Protein AF-0000000070923825 (afdb_homodimer)

Radius of gyration: 32.76 Å; Cα contacts (8 Å, |Δi|>4): 2832; chains: 2; bounding box: 70×94×77 Å

InterPro domains:
  IPR000587 Creatinase, N-terminal [PF01321] (17-153)
  IPR000994 Peptidase M24 [PF00557] (317-530)
  IPR029149 Creatinase/Aminopeptidase P/Spt16, N-terminal [G3DSA:3.40.350.10] (8-155)
  IPR029149 Creatinase/Aminopeptidase P/Spt16, N-terminal [G3DSA:3.40.350.10] (156-296)
  IPR029149 Creatinase/Aminopeptidase P/Spt16, N-terminal [SSF53092] (16-155)
  IPR032416 Peptidase M24, C-terminal domain [PF16188] (541-599)
  IPR033740 Aminopeptidase P [cd01085] (322-531)
  IPR036005 Creatinase/aminopeptidase-like [G3DSA:3.90.230.10] (308-599)
  IPR036005 Creatinase/aminopeptidase-like [SSF55920] (311-565)
  IPR050422 Xaa-Pro aminopeptidase P [PTHR43763] (12-599)

Organism: Rhodobacter capsulatus (strain ATCC BAA-309 / NBRC 16581 / SB1003) (NCBI:txid272942)

Foldseek 3Di:
DLDAFAQLFDQVCQQVLLVLLLVLCVVVVAFKEKFFCAALQRDLFDFQLNRLVCVRFRQDHSGWIWMRGPPAIETEDEPLCPPPSVVRGDCVHHPYDYPPVPPPLVVCVVPPDQQGEYEYALSGAFLVRVVVNCVSCPPGNYHYHYDPDSSVVVCPPRDDQFQWAKDAQDCLLQVDALQRLLQVLLCVCVVVVWFKEKRQHFQLVCSSLRMFTCRTPLFGGAGWIWMRGSRSAMEIADDCSNAPPVNVVSSDDSYHYHHNVCVLVVLLPDADDYEYARHRHRSSSVVSCVVSVHHYDHDHDSSAVVQQQGDPSLVVLALVQQLLLQLLVLQLVLVCLVPLLVFPDKQVNSQVSSVVSSVVSVFFPHKNDQKQKAKWQQQLNNPRHHHPVNIGTRYAQIKIKIWTWTFGSNFIFTWIAIEHNHDHHPPQLLQQQLQLQLLLQQQFDKFAFQDALLVRQCSNAVSQVVVVFAGRDFQKAWQGGSGHGHGDDGGNGNVTNDTDDARGKMKGWGWGHDHNTHIDIGIWIWGKDFDDQDDVRHGIIHIDTSHQHFHACSSHPPVVDDPVSLVSNLVSLVVSLVSNLVVYDPSSNVVSCVRNDRD/DLDAFAQLFDQPCQQVLLVQLLVLCVVVVAFKEKFFCAALQRDLFDFQLNRLVCVNFRQDHSGWIWMRGPPAIETEDEPLCPPPSVVRGDCVHYPYDYPPVPPPLVVCVVPPDQQGEYEYALSGAFLVRVVVNCVSCPPGNYHYHYDPDSSVVVCPPRDDQFQWAKDAQDCLLQVDALQRLLQVLLCVCVVVVWFKEKRQHFQLVCSSLRMFTCRTPLFGGAGWIWMRGSRSAIEIADDCSNAPPVNVVSSDDSYHYHHNVCVLVVLLPDAGDYEYARHRHRSSSVVSCVVSVHHYDHDHDSSAVVQQQGDPSLVVLALVQQLLLQLLVLVLVLVCLVCLLVFPDKQVNSQVSSVVSSVVSVFFPHKNDQKQKAKWQQQLNNPRHHHPVNIDIRYAQIKIKIWTWTFGSNFIFTWIAIEHNHDHHPPQLLQQQLQLQLLLQQQFDKFAFQDALLVRQCSNAVSQVVVVFAGRDFQKAWQGGSGHGHGDDGGRGNVTNDTDDARGKMKGWGWGHDHNTHIDIGIWIWGKDFDDQDDVRHGIIHIDTSHQHFHACSSHPPVVDDPVSLVSLLVSLVVSLVSNLVVYDPSSNVVSCVRNDRD

Solvent-accessible surface area (backbone atoms only — not comparable to full-atom values): 59085 Å² total; per-residue (Å²): 126,87,70,75,41,70,74,82,49,46,30,82,51,13,54,62,46,47,53,52,45,52,50,54,32,50,74,71,72,33,48,23,41,54,38,50,49,31,32,56,46,54,33,65,66,57,40,80,52,42,38,54,36,29,70,40,34,6,39,76,69,68,60,43,35,35,42,40,42,88,88,51,26,38,37,31,27,37,69,58,37,63,71,54,45,67,75,20,31,38,72,91,59,37,41,83,36,62,23,76,87,54,45,68,35,65,53,45,64,73,73,44,61,88,56,31,30,33,31,34,35,40,52,43,36,21,36,44,59,50,54,52,42,49,58,56,37,59,94,53,58,53,41,83,38,80,41,78,56,65,63,68,74,70,45,84,82,62,52,71,78,71,66,47,56,53,43,79,44,54,52,78,38,49,60,58,50,33,67,56,47,33,42,56,51,10,51,51,32,46,76,71,61,24,42,25,32,52,43,41,40,26,62,47,51,17,61,47,55,34,35,28,22,57,36,29,85,43,27,37,20,40,76,41,39,34,38,41,27,36,85,34,40,29,42,37,22,29,63,66,80,23,49,51,70,70,51,47,60,69,59,37,87,54,43,44,81,38,51,50,86,48,43,71,63,51,49,47,68,48,67,55,30,28,29,36,18,39,78,51,32,20,29,43,58,59,49,43,24,50,73,56,69,28,49,72,40,78,41,72,54,83,46,44,65,61,64,32,37,39,39,74,29,23,48,51,23,33,45,50,38,23,50,57,48,23,24,25,48,45,48,38,49,45,50,43,69,65,46,33,54,70,46,78,38,34,35,61,53,51,54,52,51,47,54,50,36,43,47,71,69,72,52,58,74,44,40,28,47,79,56,21,44,16,45,20,38,44,19,24,41,77,75,38,67,56,22,73,87,65,52,44,61,34,46,58,44,25,41,38,22,38,38,39,33,34,24,30,89,38,5,41,42,57,38,25,47,42,37,69,23,65,53,73,44,88,69,47,32,61,53,41,33,25,31,48,49,6,34,49,42,55,55,63,39,34,43,59,65,68,45,24,21,16,48,50,36,42,52,34,40,46,58,29,21,67,49,30,38,64,61,66,65,61,37,23,39,10,41,28,67,40,30,35,52,72,28,56,75,45,32,24,20,83,83,33,79,43,52,58,49,62,35,27,32,31,41,38,39,26,42,41,57,43,77,77,47,32,22,41,39,44,29,36,30,30,34,33,33,77,41,77,83,33,72,74,54,57,72,31,28,25,48,42,79,46,56,43,65,76,63,57,60,92,38,50,50,67,88,76,49,42,70,70,55,49,51,45,53,34,51,48,21,46,48,22,46,68,68,28,37,83,65,43,55,71,70,32,31,57,46,43,55,65,54,29,50,69,127,125,89,70,76,40,71,76,82,50,46,30,82,53,14,54,62,46,46,52,52,45,52,51,54,31,50,74,70,72,33,50,22,39,55,38,47,47,31,32,56,44,55,33,65,67,55,40,80,51,42,38,54,35,30,69,41,36,5,39,77,70,69,58,44,36,34,41,40,41,88,87,51,26,37,38,32,27,37,68,58,37,63,71,54,46,68,75,19,30,38,71,89,60,37,41,84,36,60,22,77,86,53,47,69,34,63,53,45,65,72,72,46,59,88,57,32,30,33,30,34,34,40,51,43,35,21,38,45,58,51,52,52,42,48,59,56,38,58,93,54,59,54,39,83,38,80,42,78,56,65,64,69,75,68,46,86,80,61,53,73,77,70,64,46,56,53,42,80,44,56,53,78,38,49,59,57,50,34,68,58,47,33,41,55,52,10,51,52,33,44,75,71,60,23,40,25,33,51,43,39,39,26,63,46,52,16,60,46,56,34,34,27,22,57,36,30,83,43,27,37,20,41,75,39,39,34,38,41,26,36,86,34,40,29,42,36,21,30,65,66,79,23,48,50,70,70,52,46,59,71,59,36,88,52,41,44,82,37,50,50,84,48,44,70,63,51,49,48,69,49,66,54,29,29,31,37,18,40,78,49,31,21,28,43,60,58,49,43,23,50,74,56,68,28,50,70,40,78,40,72,54,81,45,44,64,60,64,33,36,39,40,75,30,22,48,51,21,34,46,50,39,23,49,56,49,22,21,27,47,44,48,37,49,43,50,44,69,66,47,34,54,71,44,77,36,32,35,59,53,51,54,53,49,46,52,49,35,43,47,69,70,73,51,58,74,44,41,28,46,80,54,24,43,15,44,21,37,45,19,24,41,77,75,38,67,54,21,73,89,65,52,44,61,32,45,58,44,24,40,37,22,39,38,40,33,35,24,30,86,37,4,38,43,59,38,26,47,43,37,69,23,65,53,74,43,88,69,46,32,60,52,42,34,26,30,46,50,5,35,48,41,54,54,62,38,34,43,60,66,68,45,23,20,17,47,50,36,42,53,32,39,46,57,29,20,68,49,29,37,66,61,66,63,61,36,20,38,11,42,28,67,38,30,32,51,73,27,57,77,44,33,24,21,84,83,32,79,44,50,60,49,62,36,26,33,31,41,36,38,25,43,40,56,44,78,78,46,31,23,40,41,44,30,36,29,31,32,32,34,76,42,78,81,33,73,74,54,56,72,33,28,26,49,43,79,45,57,41,63,76,64,57,61,92,40,49,49,67,89,76,49,43,69,70,54,50,50,47,53,33,50,49,22,46,48,23,47,68,67,28,38,83,65,43,55,72,69,33,31,57,44,43,53,64,54,29,51,68,127

pLDDT: mean 96.44, std 3.01, range [80.5, 98.94]

Secondary structure (DSSP, 8-state):
--S--S----GGGHHHHHHHHHHHHHHTT-SEEEEES--TT--SS--GGG-HHHHHH----SS-EEEE-SS-EEEEE-GGGHHHHHHHS-TTT-EEEETTTS-HHHHHHHHSPTT-EEEE-TTSSBHHHHHHHHHHTTTSS-EEEE---HHHHH-TTPPPPP-PPPEE--HHHHSS-HHHHHHHHHHHHHHTT-SEEEE--HHHHHHHHTEE--SBTTB-----EEEEETTS-EEEES-GGG--HHHHHHH-TTEEEE-GGGHHHHHHT--S-EEE-TTTSBHHHHHHHHHTT--EEE---TTHHHHHS--HHHHHHHHHHHHHHHHHHHHHHHHHHHHGGGT--BHHHHHHHHHHHHHTTS---EESS--EEEEGGGGGSTT----TTT--B--TTEEEEEEE-EEETTEE--EEEEEEESSPPTTHHHHHHHHHHHHHHHHH-EEETT-BGGGTHHHHHHHHHTTT---SS-SEEB--TTS-SS--S-EESTT--SBP-TT-EEEE--EEEETTTEEEE-BEEEEEEEPPP-TTT--EEEEEE-------GGG--GGGS-HHHHHHHHHHHHHHHHHHGGGS-HHHHHHHHHHT---/--S--S----GGGHHHHHHHHHHHHHHTT-SEEEEES--TT--SS--GGG-HHHHHH----SS-EEEE-SS-EEEEE-GGGHHHHHHHS-TTT-EEEETTTS-HHHHHHHHSPTT-EEEE-TTSSBHHHHHHHHHHTTTSS-EEEE---HHHHH-TTPPPPP-PPPEE--HHHHSS-HHHHHHHHHHHHHHTT-SEEEE--HHHHHHHHTEE--SBTTB-----EEEEETTS-EEEES-GGG--HHHHHHH-TTEEEE-GGGHHHHHHT--S-EEE-TTTSBHHHHHHHHHTT--EEE---TTHHHHHS--HHHHHHHHHHHHHHHHHHHHHHHHHHHHGGGT--BHHHHHHHHHHHHHTTS---EESS--EEEEGGGGGSTT----TTT--B--TTEEEEEEE-EEETTEE--EEEEEEESSPPTTHHHHHHHHHHHHHHHHH-EEETT-BGGGTHHHHHHHHHTTT---SS-SEEB--TTS-SS--S-EESTT--SBP-TT-EEEE--EEEETTTEEEE-BEEEEEEEPPP-TTT--EEEEEE-------GGG--GGGS-HHHHHHHHHHHHHHHHHHGGGS-HHHHHHHHHHT---

Nearest PDB structures (foldseek):
  4s2t-assembly1_Q  TM=9.570E-01  e=2.056E-65  Caenorhabditis elegans
  5jqk-assembly1_A  TM=9.114E-01  e=6.221E-56  Plasmodium falciparum 3D7
  5jr6-assembly1_A  TM=9.096E-01  e=1.759E-55  Plasmodium falciparum 3D7
  5jqk-assembly1_B  TM=9.115E-01  e=2.108E-54  Plasmodium falciparum 3D7
  5jr6-assembly1_B  TM=8.682E-01  e=9.018E-45  Plasmodium falciparum 3D7

Structure (mmCIF, N/CA/C/O backbone):
data_AF-0000000070923825-model_v1
#
loop_
_entity.id
_entity.type
_entity.pdbx_description
1 polymer 'Aminopeptidase P'
#
loop_
_atom_site.group_PDB
_atom_site.id
_atom_site.type_symbol
_atom_site.label_atom_id
_atom_site.label_alt_id
_atom_site.label_comp_id
_atom_site.label_asym_id
_atom_site.label_entity_id
_atom_site.label_seq_id
_atom_site.pdbx_PDB_ins_code
_atom_site.Cartn_x
_atom_site.Cartn_y
_atom_site.Cartn_z
_atom_site.occupancy
_atom_site.B_iso_or_equiv
_atom_site.auth_seq_id
_atom_site.auth_comp_id
_atom_site.auth_asym_id
_atom_site.auth_atom_id
_atom_site.pdbx_PDB_model_num
ATOM 1 N N . MET A 1 1 ? 8.188 -36.219 -21.891 1 88.62 1 MET A N 1
ATOM 2 C CA . MET A 1 1 ? 8.031 -34.781 -21.656 1 88.62 1 MET A CA 1
ATOM 3 C C . MET A 1 1 ? 6.66 -34.469 -21.062 1 88.62 1 MET A C 1
ATOM 5 O O . MET A 1 1 ? 5.66 -35.094 -21.438 1 88.62 1 MET A O 1
ATOM 9 N N . PHE A 1 2 ? 6.699 -33.688 -20.078 1 91 2 PHE A N 1
ATOM 10 C CA . PHE A 1 2 ? 5.43 -33.25 -19.516 1 91 2 PHE A CA 1
ATOM 11 C C . PHE A 1 2 ? 4.812 -32.156 -20.375 1 91 2 PHE A C 1
ATOM 13 O O . PHE A 1 2 ? 3.605 -32.156 -20.641 1 91 2 PHE A O 1
ATOM 20 N N . GLN A 1 3 ? 5.641 -31.234 -20.875 1 91.81 3 GLN A N 1
ATOM 21 C CA . GLN A 1 3 ? 5.172 -30.156 -21.734 1 91.81 3 GLN A CA 1
ATOM 22 C C . GLN A 1 3 ? 5.164 -30.578 -23.203 1 91.81 3 GLN A C 1
ATOM 24 O O . GLN A 1 3 ? 6.074 -31.281 -23.656 1 91.81 3 GLN A O 1
ATOM 29 N N . ASP A 1 4 ? 4.102 -30.188 -23.906 1 90.88 4 ASP A N 1
ATOM 30 C CA . ASP A 1 4 ? 4.082 -30.375 -25.359 1 90.88 4 ASP A CA 1
ATOM 31 C C . ASP A 1 4 ? 4.203 -29.031 -26.078 1 90.88 4 ASP A C 1
ATOM 33 O O . ASP A 1 4 ? 4.227 -27.984 -25.438 1 90.88 4 ASP A O 1
ATOM 37 N N . PHE A 1 5 ? 4.395 -29.094 -27.359 1 94.69 5 PHE A N 1
ATOM 38 C CA . PHE A 1 5 ? 4.742 -27.875 -28.078 1 94.69 5 PHE A CA 1
ATOM 39 C C . PHE A 1 5 ? 3.729 -27.578 -29.172 1 94.69 5 PHE A C 1
ATOM 41 O O . PHE A 1 5 ? 3.998 -26.797 -30.078 1 94.69 5 PHE A O 1
ATOM 48 N N . THR A 1 6 ? 2.619 -28.25 -29.031 1 90.25 6 THR A N 1
ATOM 49 C CA . THR A 1 6 ? 1.549 -27.984 -29.984 1 90.25 6 THR A CA 1
ATOM 50 C C . THR A 1 6 ? 0.86 -26.656 -29.672 1 90.25 6 THR A C 1
ATOM 52 O O . THR A 1 6 ? 0.718 -26.297 -28.5 1 90.25 6 THR A O 1
ATOM 55 N N . SER A 1 7 ? 0.504 -25.969 -30.641 1 84.25 7 SER A N 1
ATOM 56 C CA . SER A 1 7 ? -0.235 -24.734 -30.438 1 84.25 7 SER A CA 1
ATOM 57 C C . SER A 1 7 ? -1.602 -25 -29.812 1 84.25 7 SER A C 1
ATOM 59 O O . SER A 1 7 ? -2.322 -25.891 -30.25 1 84.25 7 SER A O 1
ATOM 61 N N . ARG A 1 8 ? -1.908 -24.266 -28.812 1 81 8 ARG A N 1
ATOM 62 C CA . ARG A 1 8 ? -3.186 -24.438 -28.125 1 81 8 ARG A CA 1
ATOM 63 C C . ARG A 1 8 ? -4.211 -23.422 -28.625 1 81 8 ARG A C 1
ATOM 65 O O . ARG A 1 8 ? -5.367 -23.438 -28.203 1 81 8 ARG A O 1
ATOM 72 N N . SER A 1 9 ? -3.707 -22.562 -29.453 1 82.5 9 SER A N 1
ATOM 73 C CA . SER A 1 9 ? -4.594 -21.531 -29.984 1 82.5 9 SER A CA 1
ATOM 74 C C . SER A 1 9 ? -5.066 -21.875 -31.391 1 82.5 9 SER A C 1
ATOM 76 O O . SER A 1 9 ? -4.309 -22.438 -32.188 1 82.5 9 SER A O 1
ATOM 78 N N . THR A 1 10 ? -6.348 -21.609 -31.641 1 83.12 10 THR A N 1
ATOM 79 C CA . THR A 1 10 ? -6.949 -21.812 -32.969 1 83.12 10 THR A CA 1
ATOM 80 C C . THR A 1 10 ? -7.777 -20.594 -33.344 1 83.12 10 THR A C 1
ATOM 82 O O . THR A 1 10 ? -9.008 -20.656 -33.406 1 83.12 10 THR A O 1
ATOM 85 N N . PRO A 1 11 ? -7.051 -19.562 -33.75 1 85.94 11 PRO A N 1
ATOM 86 C CA . PRO A 1 11 ? -7.781 -18.328 -34.062 1 85.94 11 PRO A CA 1
ATOM 87 C C . PRO A 1 11 ? -8.812 -18.531 -35.188 1 85.94 11 PRO A C 1
ATOM 89 O O . PRO A 1 11 ? -9.859 -17.875 -35.188 1 85.94 11 PRO A O 1
ATOM 92 N N . ALA A 1 12 ? -8.586 -19.438 -36.031 1 88.12 12 ALA A N 1
ATOM 93 C CA . ALA A 1 12 ? -9.406 -19.625 -37.25 1 88.12 12 ALA A CA 1
ATOM 94 C C . ALA A 1 12 ? -10.805 -20.125 -36.875 1 88.12 12 ALA A C 1
ATOM 96 O O . ALA A 1 12 ? -11.766 -19.875 -37.594 1 88.12 12 ALA A O 1
ATOM 97 N N . HIS A 1 13 ? -10.898 -20.719 -35.781 1 91.12 13 HIS A N 1
ATOM 98 C CA . HIS A 1 13 ? -12.195 -21.266 -35.375 1 91.12 13 HIS A CA 1
ATOM 99 C C . HIS A 1 13 ? -13.055 -20.219 -34.688 1 91.12 13 HIS A C 1
ATOM 101 O O . HIS A 1 13 ? -14.273 -20.406 -34.562 1 91.12 13 HIS A O 1
ATOM 107 N N . GLY A 1 14 ? -12.453 -19.125 -34.312 1 93.5 14 GLY A N 1
ATOM 108 C CA . GLY A 1 14 ? -13.102 -18.109 -33.5 1 93.5 14 GLY A CA 1
ATOM 109 C C . GLY A 1 14 ? -14.359 -17.547 -34.125 1 93.5 14 GLY A C 1
ATOM 110 O O . GLY A 1 14 ? -15.438 -17.594 -33.531 1 93.5 14 GLY A O 1
ATOM 111 N N . PRO A 1 15 ? -14.266 -17.109 -35.375 1 96.25 15 PRO A N 1
ATOM 112 C CA . PRO A 1 15 ? -15.414 -16.469 -36 1 96.25 15 PRO A CA 1
ATOM 113 C C . PRO A 1 15 ? -16.625 -17.391 -36.094 1 96.25 15 PRO A C 1
ATOM 115 O O . PRO A 1 15 ? -17.734 -17 -35.75 1 96.25 15 PRO A O 1
ATOM 118 N N . ALA A 1 16 ? -16.391 -18.609 -36.5 1 96.38 16 ALA A N 1
ATOM 119 C CA . ALA A 1 16 ? -17.5 -19.562 -36.625 1 96.38 16 ALA A CA 1
ATOM 120 C C . ALA A 1 16 ? -18.125 -19.844 -35.25 1 96.38 16 ALA A C 1
ATOM 122 O O . ALA A 1 16 ? -19.344 -19.938 -35.125 1 96.38 16 ALA A O 1
ATOM 123 N N . ARG A 1 17 ? -17.328 -20.047 -34.281 1 97.06 17 ARG A N 1
ATOM 124 C CA . ARG A 1 17 ? -17.797 -20.328 -32.938 1 97.06 17 ARG A CA 1
ATOM 125 C C . ARG A 1 17 ? -18.516 -19.125 -32.344 1 97.06 17 ARG A C 1
ATOM 127 O O . ARG A 1 17 ? -19.5 -19.281 -31.609 1 97.06 17 ARG A O 1
ATOM 134 N N . LEU A 1 18 ? -18.016 -17.938 -32.656 1 98.12 18 LEU A N 1
ATOM 135 C CA . LEU A 1 18 ? -18.672 -16.703 -32.219 1 98.12 18 LEU A CA 1
ATOM 136 C C . LEU A 1 18 ? -20.062 -16.578 -32.812 1 98.12 18 LEU A C 1
ATOM 138 O O . LEU A 1 18 ? -21 -16.188 -32.125 1 98.12 18 LEU A O 1
ATOM 142 N N . ALA A 1 19 ? -20.188 -16.906 -34.094 1 97.69 19 ALA A N 1
ATOM 143 C CA . ALA A 1 19 ? -21.484 -16.859 -34.75 1 97.69 19 ALA A CA 1
ATOM 144 C C . ALA A 1 19 ? -22.469 -17.812 -34.094 1 97.69 19 ALA A C 1
ATOM 146 O O . ALA A 1 19 ? -23.641 -17.469 -33.906 1 97.69 19 ALA A O 1
ATOM 147 N N . LEU A 1 20 ? -22.016 -19 -33.812 1 97.75 20 LEU A N 1
ATOM 148 C CA . LEU A 1 20 ? -22.859 -20 -33.125 1 97.75 20 LEU A CA 1
ATOM 149 C C . LEU A 1 20 ? -23.312 -19.484 -31.766 1 97.75 20 LEU A C 1
ATOM 151 O O . LEU A 1 20 ? -24.469 -19.672 -31.391 1 97.75 20 LEU A O 1
ATOM 155 N N . LEU A 1 21 ? -22.375 -18.906 -31.031 1 98.44 21 LEU A N 1
ATOM 156 C CA . LEU A 1 21 ? -22.719 -18.391 -29.719 1 98.44 21 LEU A CA 1
ATOM 157 C C . LEU A 1 21 ? -23.734 -17.25 -29.812 1 98.44 21 LEU A C 1
ATOM 159 O O . LEU A 1 21 ? -24.656 -17.188 -29 1 98.44 21 LEU A O 1
ATOM 163 N N . ARG A 1 22 ? -23.547 -16.344 -30.766 1 98.31 22 ARG A N 1
ATOM 164 C CA . ARG A 1 22 ? -24.5 -15.25 -30.953 1 98.31 22 ARG A CA 1
ATOM 165 C C . ARG A 1 22 ? -25.891 -15.773 -31.266 1 98.31 22 ARG A C 1
ATOM 167 O O . ARG A 1 22 ? -26.891 -15.219 -30.797 1 98.31 22 ARG A O 1
ATOM 174 N N . GLN A 1 23 ? -25.938 -16.828 -32.031 1 98 23 GLN A N 1
ATOM 175 C CA . GLN A 1 23 ? -27.234 -17.453 -32.281 1 98 23 GLN A CA 1
ATOM 176 C C . GLN A 1 23 ? -27.844 -18 -31.016 1 98 23 GLN A C 1
ATOM 178 O O . GLN A 1 23 ? -29.047 -17.844 -30.781 1 98 23 GLN A O 1
ATOM 183 N N . ALA A 1 24 ? -27.047 -18.688 -30.266 1 98 24 ALA A N 1
ATOM 184 C CA . ALA A 1 24 ? -27.516 -19.234 -29 1 98 24 ALA A CA 1
ATOM 185 C C . ALA A 1 24 ? -28 -18.125 -28.062 1 98 24 ALA A C 1
ATOM 187 O O . ALA A 1 24 ? -29.016 -18.281 -27.375 1 98 24 ALA A O 1
ATOM 188 N N . ILE A 1 25 ? -27.25 -17 -28 1 98.12 25 ILE A N 1
ATOM 189 C CA . ILE A 1 25 ? -27.609 -15.859 -27.172 1 98.12 25 ILE A CA 1
ATOM 190 C C . ILE A 1 25 ? -28.984 -15.336 -27.594 1 98.12 25 ILE A C 1
ATOM 192 O O . ILE A 1 25 ? -29.859 -15.133 -26.734 1 98.12 25 ILE A O 1
ATOM 196 N N . ALA A 1 26 ? -29.156 -15.188 -28.844 1 96.88 26 ALA A N 1
ATOM 197 C CA . ALA A 1 26 ? -30.422 -14.68 -29.375 1 96.88 26 ALA A CA 1
ATOM 198 C C . ALA A 1 26 ? -31.562 -15.633 -29.078 1 96.88 26 ALA A C 1
ATOM 200 O O . ALA A 1 26 ? -32.688 -15.188 -28.75 1 96.88 26 ALA A O 1
ATOM 201 N N . SER A 1 27 ? -31.359 -16.828 -29.188 1 97 27 SER A N 1
ATOM 202 C CA . SER A 1 27 ? -32.406 -17.844 -28.969 1 97 27 SER A CA 1
ATOM 203 C C . SER A 1 27 ? -32.875 -17.828 -27.516 1 97 27 SER A C 1
ATOM 205 O O . SER A 1 27 ? -34.031 -18.203 -27.234 1 97 27 SER A O 1
ATOM 207 N N . GLU A 1 28 ? -32.062 -17.422 -26.594 1 96.69 28 GLU A N 1
ATOM 208 C CA . GLU A 1 28 ? -32.438 -17.359 -25.172 1 96.69 28 GLU A CA 1
ATOM 209 C C . GLU A 1 28 ? -33 -15.992 -24.797 1 96.69 28 GLU A C 1
ATOM 211 O O . GLU A 1 28 ? -33.25 -15.719 -23.625 1 96.69 28 GLU A O 1
ATOM 216 N N . GLY A 1 29 ? -33.125 -15.117 -25.797 1 96.31 29 GLY A N 1
ATOM 217 C CA . GLY A 1 29 ? -33.656 -13.781 -25.547 1 96.31 29 GLY A CA 1
ATOM 218 C C . GLY A 1 29 ? -32.688 -12.875 -24.828 1 96.31 29 GLY A C 1
ATOM 219 O O . GLY A 1 29 ? -33.094 -11.969 -24.094 1 96.31 29 GLY A O 1
ATOM 220 N N . LEU A 1 30 ? -31.391 -13.156 -24.969 1 97.75 30 LEU A N 1
ATOM 221 C CA . LEU A 1 30 ? -30.344 -12.352 -24.344 1 97.75 30 LEU A CA 1
ATOM 222 C C . LEU A 1 30 ? -29.703 -11.414 -25.359 1 97.75 30 LEU A C 1
ATOM 224 O O . LEU A 1 30 ? -29.844 -11.617 -26.578 1 97.75 30 LEU A O 1
ATOM 228 N N . THR A 1 31 ? -29.078 -10.367 -24.828 1 97.38 31 THR A N 1
ATOM 229 C CA . THR A 1 31 ? -28.375 -9.406 -25.656 1 97.38 31 THR A CA 1
ATOM 230 C C . THR A 1 31 ? -26.875 -9.711 -25.672 1 97.38 31 THR A C 1
ATOM 232 O O . THR A 1 31 ? -26.156 -9.281 -26.578 1 97.38 31 THR A O 1
ATOM 235 N N . GLY A 1 32 ? -26.406 -10.391 -24.719 1 97.94 32 GLY A N 1
ATOM 236 C CA . GLY A 1 32 ? -25 -10.742 -24.609 1 97.94 32 GLY A CA 1
ATOM 237 C C . GLY A 1 32 ? -24.734 -11.852 -23.625 1 97.94 32 GLY A C 1
ATOM 238 O O . GLY A 1 32 ? -25.656 -12.359 -22.984 1 97.94 32 GLY A O 1
ATOM 239 N N . PHE A 1 33 ? -23.469 -12.289 -23.5 1 98.25 33 PHE A N 1
ATOM 240 C CA . PHE A 1 33 ? -23.062 -13.398 -22.625 1 98.25 33 PHE A CA 1
ATOM 241 C C . PHE A 1 33 ? -21.641 -13.203 -22.125 1 98.25 33 PHE A C 1
ATOM 243 O O . PHE A 1 33 ? -20.766 -12.773 -22.875 1 98.25 33 PHE A O 1
ATOM 250 N N . LEU A 1 34 ? -21.469 -13.469 -20.797 1 98.31 34 LEU A N 1
ATOM 251 C CA . LEU A 1 34 ? -20.156 -13.383 -20.172 1 98.31 34 LEU A CA 1
ATOM 252 C C . LEU A 1 34 ? -19.453 -14.742 -20.172 1 98.31 34 LEU A C 1
ATOM 254 O O . LEU A 1 34 ? -20.047 -15.742 -19.766 1 98.31 34 LEU A O 1
ATOM 258 N N . ILE A 1 35 ? -18.188 -14.789 -20.625 1 97.94 35 ILE A N 1
ATOM 259 C CA . ILE A 1 35 ? -17.391 -16.016 -20.625 1 97.94 35 ILE A CA 1
ATOM 260 C C . ILE A 1 35 ? -16.125 -15.805 -19.797 1 97.94 35 ILE A C 1
ATOM 262 O O . ILE A 1 35 ? -15.164 -15.195 -20.266 1 97.94 35 ILE A O 1
ATOM 266 N N . PRO A 1 36 ? -16.109 -16.297 -18.594 1 96.31 36 PRO A N 1
ATOM 267 C CA . PRO A 1 36 ? -14.891 -16.172 -17.797 1 96.31 36 PRO A CA 1
ATOM 268 C C . PRO A 1 36 ? -13.812 -17.156 -18.219 1 96.31 36 PRO A C 1
ATOM 270 O O . PRO A 1 36 ? -14.102 -18.141 -18.906 1 96.31 36 PRO A O 1
ATOM 273 N N . ARG A 1 37 ? -12.609 -16.859 -17.875 1 93.94 37 ARG A N 1
ATOM 274 C CA . ARG A 1 37 ? -11.516 -17.812 -18.016 1 93.94 37 ARG A CA 1
ATOM 275 C C . ARG A 1 37 ? -11.617 -18.922 -16.984 1 93.94 37 ARG A C 1
ATOM 277 O O . ARG A 1 37 ? -11.266 -20.078 -17.25 1 93.94 37 ARG A O 1
ATOM 284 N N . ALA A 1 38 ? -12.195 -18.703 -15.898 1 90.88 38 ALA A N 1
ATOM 285 C CA . ALA A 1 38 ? -12.188 -19.562 -14.727 1 90.88 38 ALA A CA 1
ATOM 286 C C . ALA A 1 38 ? -13.25 -20.656 -14.844 1 90.88 38 ALA A C 1
ATOM 288 O O . ALA A 1 38 ? -14.227 -20.5 -15.578 1 90.88 38 ALA A O 1
ATOM 289 N N . ASP A 1 39 ? -13.039 -21.766 -14.164 1 95.38 39 ASP A N 1
ATOM 290 C CA . ASP A 1 39 ? -14.016 -22.828 -13.961 1 95.38 39 ASP A CA 1
ATOM 291 C C . ASP A 1 39 ? -14.758 -22.641 -12.633 1 95.38 39 ASP A C 1
ATOM 293 O O . ASP A 1 39 ? -14.742 -21.562 -12.047 1 95.38 39 ASP A O 1
ATOM 297 N N . ALA A 1 40 ? -15.484 -23.672 -12.234 1 96.25 40 ALA A N 1
ATOM 298 C CA . ALA A 1 40 ? -16.312 -23.594 -11.031 1 96.25 40 ALA A CA 1
ATOM 299 C C . ALA A 1 40 ? -15.438 -23.469 -9.781 1 96.25 40 ALA A C 1
ATOM 301 O O . ALA A 1 40 ? -15.93 -23.125 -8.711 1 96.25 40 ALA A O 1
ATOM 302 N N . HIS A 1 41 ? -14.133 -23.766 -9.961 1 96.25 41 HIS A N 1
ATOM 303 C CA . HIS A 1 41 ? -13.188 -23.719 -8.859 1 96.25 41 HIS A CA 1
ATOM 304 C C . HIS A 1 41 ? -12.336 -22.453 -8.914 1 96.25 41 HIS A C 1
ATOM 306 O O . HIS A 1 41 ? -11.391 -22.297 -8.133 1 96.25 41 HIS A O 1
ATOM 312 N N . GLN A 1 42 ? -12.602 -21.578 -9.875 1 92.81 42 GLN A N 1
ATOM 313 C CA . GLN A 1 42 ? -11.891 -20.312 -10.07 1 92.81 42 GLN A CA 1
ATOM 314 C C . GLN A 1 42 ? -10.406 -20.547 -10.336 1 92.81 42 GLN A C 1
ATOM 316 O O . GLN A 1 42 ? -9.555 -19.781 -9.875 1 92.81 42 GLN A O 1
ATOM 321 N N . GLY A 1 43 ? -10.125 -21.594 -11 1 90 43 GLY A N 1
ATOM 322 C CA . GLY A 1 43 ? -8.742 -21.969 -11.234 1 90 43 GLY A CA 1
ATOM 323 C C . GLY A 1 43 ? -8.039 -21.078 -12.242 1 90 43 GLY A C 1
ATOM 324 O O . GLY A 1 43 ? -8.633 -20.688 -13.25 1 90 43 GLY A O 1
ATOM 325 N N . GLU A 1 44 ? -6.812 -20.766 -11.938 1 86.88 44 GLU A N 1
ATOM 326 C CA . GLU A 1 44 ? -5.945 -20.141 -12.938 1 86.88 44 GLU A CA 1
ATOM 327 C C . GLU A 1 44 ? -5.723 -21.062 -14.125 1 86.88 44 GLU A C 1
ATOM 329 O O . GLU A 1 44 ? -5.73 -20.625 -15.273 1 86.88 44 GLU A O 1
ATOM 334 N N . TYR A 1 45 ? -5.5 -22.328 -13.773 1 89.25 45 TYR A N 1
ATOM 335 C CA . TYR A 1 45 ? -5.527 -23.422 -14.75 1 89.25 45 TYR A CA 1
ATOM 336 C C . TYR A 1 45 ? -6.855 -24.172 -14.688 1 89.25 45 TYR A C 1
ATOM 338 O O . TYR A 1 45 ? -7.398 -24.391 -13.602 1 89.25 45 TYR A O 1
ATOM 346 N N . VAL A 1 46 ? -7.316 -24.469 -15.938 1 93.31 46 VAL A N 1
ATOM 347 C CA . VAL A 1 46 ? -8.57 -25.219 -15.984 1 93.31 46 VAL A CA 1
ATOM 348 C C . VAL A 1 46 ? -8.375 -26.5 -16.797 1 93.31 46 VAL A C 1
ATOM 350 O O . VAL A 1 46 ? -7.469 -26.578 -17.641 1 93.31 46 VAL A O 1
ATOM 353 N N . ALA A 1 47 ? -9.188 -27.453 -16.5 1 93.88 47 ALA A N 1
ATOM 354 C CA . ALA A 1 47 ? -9.195 -28.672 -17.297 1 93.88 47 ALA A CA 1
ATOM 355 C C . ALA A 1 47 ? -9.609 -28.359 -18.734 1 93.88 47 ALA A C 1
ATOM 357 O O . ALA A 1 47 ? -10.297 -27.375 -19 1 93.88 47 ALA A O 1
ATOM 358 N N . ASP A 1 48 ? -9.219 -29.234 -19.625 1 93 48 ASP A N 1
ATOM 359 C CA . ASP A 1 48 ? -9.531 -29.047 -21.031 1 93 48 ASP A CA 1
ATOM 360 C C . ASP A 1 48 ? -11.031 -28.891 -21.25 1 93 48 ASP A C 1
ATOM 362 O O . ASP A 1 48 ? -11.469 -28.094 -22.094 1 93 48 ASP A O 1
ATOM 366 N N . CYS A 1 49 ? -11.789 -29.578 -20.484 1 95.38 49 CYS A N 1
ATOM 367 C CA . CYS A 1 49 ? -13.242 -29.547 -20.656 1 95.38 49 CYS A CA 1
ATOM 368 C C . CYS A 1 49 ? -13.82 -28.234 -20.156 1 95.38 49 CYS A C 1
ATOM 370 O O . CYS A 1 49 ? -14.977 -27.906 -20.422 1 95.38 49 CYS A O 1
ATOM 372 N N . ASP A 1 50 ? -13 -27.422 -19.469 1 95.88 50 ASP A N 1
ATOM 373 C CA . ASP A 1 50 ? -13.477 -26.172 -18.875 1 95.88 50 ASP A CA 1
ATOM 374 C C . ASP A 1 50 ? -12.859 -24.969 -19.578 1 95.88 50 ASP A C 1
ATOM 376 O O . ASP A 1 50 ? -13.117 -23.828 -19.188 1 95.88 50 ASP A O 1
ATOM 380 N N . ALA A 1 51 ? -12.031 -25.188 -20.578 1 94.56 51 ALA A N 1
ATOM 381 C CA . ALA A 1 51 ? -11.328 -24.109 -21.281 1 94.56 51 ALA A CA 1
ATOM 382 C C . ALA A 1 51 ? -12.25 -23.406 -22.281 1 94.56 51 ALA A C 1
ATOM 384 O O . ALA A 1 51 ? -11.914 -23.281 -23.453 1 94.56 51 ALA A O 1
ATOM 385 N N . ARG A 1 52 ? -13.359 -22.844 -21.781 1 96.38 52 ARG A N 1
ATOM 386 C CA . ARG A 1 52 ? -14.414 -22.234 -22.609 1 96.38 52 ARG A CA 1
ATOM 387 C C . ARG A 1 52 ? -13.906 -21 -23.328 1 96.38 52 ARG A C 1
ATOM 389 O O . ARG A 1 52 ? -14.203 -20.797 -24.516 1 96.38 52 ARG A O 1
ATOM 396 N N . LEU A 1 53 ? -13.156 -20.188 -22.609 1 96.44 53 LEU A N 1
ATOM 397 C CA . LEU A 1 53 ? -12.617 -18.984 -23.25 1 96.44 53 LEU A CA 1
ATOM 398 C C . LEU A 1 53 ? -11.672 -19.344 -24.391 1 96.44 53 LEU A C 1
ATOM 400 O O . LEU A 1 53 ? -11.75 -18.75 -25.469 1 96.44 53 LEU A O 1
ATOM 404 N N . GLY A 1 54 ? -10.773 -20.297 -24.109 1 94.88 54 GLY A N 1
ATOM 405 C CA . GLY A 1 54 ? -9.859 -20.766 -25.141 1 94.88 54 GLY A CA 1
ATOM 406 C C . GLY A 1 54 ? -10.57 -21.391 -26.328 1 94.88 54 GLY A C 1
ATOM 407 O O . GLY A 1 54 ? -10.18 -21.156 -27.469 1 94.88 54 GLY A O 1
ATOM 408 N N . TRP A 1 55 ? -11.594 -22.172 -26.047 1 95.62 55 TRP A N 1
ATOM 409 C CA . TRP A 1 55 ? -12.352 -22.812 -27.125 1 95.62 55 TRP A CA 1
ATOM 410 C C . TRP A 1 55 ? -13.023 -21.766 -28.016 1 95.62 55 TRP A C 1
ATOM 412 O O . TRP A 1 55 ? -12.977 -21.875 -29.234 1 95.62 55 TRP A O 1
ATOM 422 N N . LEU A 1 56 ? -13.562 -20.75 -27.406 1 97.06 56 LEU A N 1
ATOM 423 C CA . LEU A 1 56 ? -14.32 -19.75 -28.141 1 97.06 56 LEU A CA 1
ATOM 424 C C . LEU A 1 56 ? -13.398 -18.844 -28.938 1 97.06 56 LEU A C 1
ATOM 426 O O . LEU A 1 56 ? -13.641 -18.578 -30.109 1 97.06 56 LEU A O 1
ATOM 430 N N . THR A 1 57 ? -12.312 -18.359 -28.297 1 96.88 57 THR A N 1
ATOM 431 C CA . THR A 1 57 ? -11.594 -17.203 -28.844 1 96.88 57 THR A CA 1
ATOM 432 C C . THR A 1 57 ? -10.227 -17.625 -29.375 1 96.88 57 THR A C 1
ATOM 434 O O . THR A 1 57 ? -9.602 -16.891 -30.141 1 96.88 57 THR A O 1
ATOM 437 N N . GLY A 1 58 ? -9.734 -18.703 -28.844 1 94.44 58 GLY A N 1
ATOM 438 C CA . GLY A 1 58 ? -8.359 -19.094 -29.109 1 94.44 58 GLY A CA 1
ATOM 439 C C . GLY A 1 58 ? -7.379 -18.562 -28.094 1 94.44 58 GLY A C 1
ATOM 440 O O . GLY A 1 58 ? -6.219 -18.969 -28.047 1 94.44 58 GLY A O 1
ATOM 441 N N . PHE A 1 59 ? -7.852 -17.672 -27.266 1 94.19 59 PHE A N 1
ATOM 442 C CA . PHE A 1 59 ? -6.973 -17.078 -26.266 1 94.19 59 PHE A CA 1
ATOM 443 C C . PHE A 1 59 ? -6.621 -18.078 -25.172 1 94.19 59 PHE A C 1
ATOM 445 O O . PHE A 1 59 ? -7.512 -18.641 -24.531 1 94.19 59 PHE A O 1
ATOM 452 N N . THR A 1 60 ? -5.355 -18.219 -24.828 1 90 60 THR A N 1
ATOM 453 C CA . THR A 1 60 ? -4.934 -19.281 -23.938 1 90 60 THR A CA 1
ATOM 454 C C . THR A 1 60 ? -4.277 -18.703 -22.688 1 90 60 THR A C 1
ATOM 456 O O . THR A 1 60 ? -3.703 -19.453 -21.875 1 90 60 THR A O 1
ATOM 459 N N . GLY A 1 61 ? -4.328 -17.391 -22.484 1 88.5 61 GLY A N 1
ATOM 460 C CA . GLY A 1 61 ? -3.781 -16.797 -21.281 1 88.5 61 GLY A CA 1
ATOM 461 C C . GLY A 1 61 ? -4.484 -17.266 -20.016 1 88.5 61 GLY A C 1
ATOM 462 O O . GLY A 1 61 ? -5.617 -17.75 -20.078 1 88.5 61 GLY A O 1
ATOM 463 N N . SER A 1 62 ? -3.82 -17.078 -18.891 1 88.5 62 SER A N 1
ATOM 464 C CA . SER A 1 62 ? -4.332 -17.594 -17.625 1 88.5 62 SER A CA 1
ATOM 465 C C . SER A 1 62 ? -5.219 -16.562 -16.922 1 88.5 62 SER A C 1
ATOM 467 O O . SER A 1 62 ? -5.684 -16.797 -15.805 1 88.5 62 SER A O 1
ATOM 469 N N . ALA A 1 63 ? -5.406 -15.438 -17.484 1 89.62 63 ALA A N 1
ATOM 470 C CA . ALA A 1 63 ? -6.281 -14.414 -16.922 1 89.62 63 ALA A CA 1
ATOM 471 C C . ALA A 1 63 ? -7.023 -13.656 -18.031 1 89.62 63 ALA A C 1
ATOM 473 O O . ALA A 1 63 ? -6.434 -13.281 -19.047 1 89.62 63 ALA A O 1
ATOM 474 N N . GLY A 1 64 ? -8.258 -13.461 -17.797 1 93.5 64 GLY A N 1
ATOM 475 C CA . GLY A 1 64 ? -9.078 -12.758 -18.766 1 93.5 64 GLY A CA 1
ATOM 476 C C . GLY A 1 64 ? -10.5 -13.273 -18.828 1 93.5 64 GLY A C 1
ATOM 477 O O . GLY A 1 64 ? -10.867 -14.203 -18.109 1 93.5 64 GLY A O 1
ATOM 478 N N . PHE A 1 65 ? -11.258 -12.625 -19.609 1 97.5 65 PHE A N 1
ATOM 479 C CA . PHE A 1 65 ? -12.633 -13.023 -19.891 1 97.5 65 PHE A CA 1
ATOM 480 C C . PHE A 1 65 ? -13.125 -12.414 -21.188 1 97.5 65 PHE A C 1
ATOM 482 O O . PHE A 1 65 ? -12.43 -11.602 -21.812 1 97.5 65 PHE A O 1
ATOM 489 N N . CYS A 1 66 ? -14.227 -12.875 -21.672 1 98.38 66 CYS A N 1
ATOM 490 C CA . CYS A 1 66 ? -14.828 -12.375 -22.906 1 98.38 66 CYS A CA 1
ATOM 491 C C . CYS A 1 66 ? -16.281 -11.969 -22.688 1 98.38 66 CYS A C 1
ATOM 493 O O . CYS A 1 66 ? -17 -12.617 -21.922 1 98.38 66 CYS A O 1
ATOM 495 N N . ILE A 1 67 ? -16.656 -10.867 -23.234 1 98.44 67 ILE A N 1
ATOM 496 C CA . ILE A 1 67 ? -18.047 -10.445 -23.297 1 98.44 67 ILE A CA 1
ATOM 497 C C . ILE A 1 67 ? -18.5 -10.422 -24.766 1 98.44 67 ILE A C 1
ATOM 499 O O . ILE A 1 67 ? -17.938 -9.68 -25.578 1 98.44 67 ILE A O 1
ATOM 503 N N . VAL A 1 68 ? -19.469 -11.18 -25.062 1 98.44 68 VAL A N 1
ATOM 504 C CA . VAL A 1 68 ? -19.984 -11.25 -26.422 1 98.44 68 VAL A CA 1
ATOM 505 C C . VAL A 1 68 ? -21.297 -10.477 -26.531 1 98.44 68 VAL A C 1
ATOM 507 O O . VAL A 1 68 ? -22.25 -10.766 -25.797 1 98.44 68 VAL A O 1
ATOM 510 N N . LEU A 1 69 ? -21.312 -9.516 -27.344 1 97.56 69 LEU A N 1
ATOM 511 C CA . LEU A 1 69 ? -22.484 -8.734 -27.703 1 97.56 69 LEU A CA 1
ATOM 512 C C . LEU A 1 69 ? -22.844 -8.922 -29.172 1 97.56 69 LEU A C 1
ATOM 514 O O . LEU A 1 69 ? -22.141 -9.609 -29.906 1 97.56 69 LEU A O 1
ATOM 518 N N . PRO A 1 70 ? -23.969 -8.32 -29.609 1 95.44 70 PRO A N 1
ATOM 519 C CA . PRO A 1 70 ? -24.391 -8.539 -31 1 95.44 70 PRO A CA 1
ATOM 520 C C . PRO A 1 70 ? -23.375 -8.016 -32 1 95.44 70 PRO A C 1
ATOM 522 O O . PRO A 1 70 ? -23.109 -8.688 -33 1 95.44 70 PRO A O 1
ATOM 525 N N . GLU A 1 71 ? -22.75 -6.941 -31.734 1 94.31 71 GLU A N 1
ATOM 526 C CA . GLU A 1 71 ? -21.922 -6.289 -32.75 1 94.31 71 GLU A CA 1
ATOM 527 C C . GLU A 1 71 ? -20.453 -6.324 -32.344 1 94.31 71 GLU A C 1
ATOM 529 O O . GLU A 1 71 ? -19.578 -6.078 -33.188 1 94.31 71 GLU A O 1
ATOM 534 N N . VAL A 1 72 ? -20.172 -6.602 -31.141 1 97 72 VAL A N 1
ATOM 535 C CA . VAL A 1 72 ? -18.781 -6.57 -30.688 1 97 72 VAL A CA 1
ATOM 536 C C . VAL A 1 72 ? -18.562 -7.676 -29.656 1 97 72 VAL A C 1
ATOM 538 O O . VAL A 1 72 ? -19.453 -8.016 -28.891 1 97 72 VAL A O 1
ATOM 541 N N . ALA A 1 73 ? -17.469 -8.32 -29.688 1 98.25 73 ALA A N 1
ATOM 542 C CA . ALA A 1 73 ? -16.984 -9.273 -28.688 1 98.25 73 ALA A CA 1
ATOM 543 C C . ALA A 1 73 ? -15.648 -8.828 -28.109 1 98.25 73 ALA A C 1
ATOM 545 O O . ALA A 1 73 ? -14.625 -8.844 -28.797 1 98.25 73 ALA A O 1
ATOM 546 N N . GLY A 1 74 ? -15.695 -8.469 -26.828 1 98.25 74 GLY A N 1
ATOM 547 C CA . GLY A 1 74 ? -14.477 -8.008 -26.188 1 98.25 74 GLY A CA 1
ATOM 548 C C . GLY A 1 74 ? -13.742 -9.102 -25.438 1 98.25 74 GLY A C 1
ATOM 549 O O . GLY A 1 74 ? -14.352 -9.859 -24.672 1 98.25 74 GLY A O 1
ATOM 550 N N . VAL A 1 75 ? -12.445 -9.273 -25.719 1 98.12 75 VAL A N 1
ATOM 551 C CA . VAL A 1 75 ? -11.562 -10.133 -24.938 1 98.12 75 VAL A CA 1
ATOM 552 C C . VAL A 1 75 ? -10.719 -9.281 -23.984 1 98.12 75 VAL A C 1
ATOM 554 O O . VAL A 1 75 ? -9.797 -8.586 -24.422 1 98.12 75 VAL A O 1
ATOM 557 N N . PHE A 1 76 ? -11.055 -9.414 -22.719 1 97.88 76 PHE A N 1
ATOM 558 C CA . PHE A 1 76 ? -10.422 -8.602 -21.703 1 97.88 76 PHE A CA 1
ATOM 559 C C . PHE A 1 76 ? -9.164 -9.273 -21.172 1 97.88 76 PHE A C 1
ATOM 561 O O . PHE A 1 76 ? -9.211 -10.414 -20.688 1 97.88 76 PHE A O 1
ATOM 568 N N . ILE A 1 77 ? -7.977 -8.609 -21.234 1 94.88 77 ILE A N 1
ATOM 569 C CA . ILE A 1 77 ? -6.711 -9.195 -20.797 1 94.88 77 ILE A CA 1
ATOM 570 C C . ILE A 1 77 ? -5.926 -8.18 -19.984 1 94.88 77 ILE A C 1
ATOM 572 O O . ILE A 1 77 ? -6.051 -6.973 -20.188 1 94.88 77 ILE A O 1
ATOM 576 N N . ASP A 1 78 ? -5.113 -8.633 -19.047 1 90 78 ASP A N 1
ATOM 577 C CA . ASP A 1 78 ? -4.254 -7.73 -18.297 1 90 78 ASP A CA 1
ATOM 578 C C . ASP A 1 78 ? -2.908 -7.539 -18.984 1 90 78 ASP A C 1
ATOM 580 O O . ASP A 1 78 ? -2.717 -7.996 -20.125 1 90 78 ASP A O 1
ATOM 584 N N . GLY A 1 79 ? -2.021 -6.738 -18.469 1 86 79 GLY A N 1
ATOM 585 C CA . GLY A 1 79 ? -0.772 -6.301 -19.062 1 86 79 GLY A CA 1
ATOM 586 C C . GLY A 1 79 ? 0.115 -7.449 -19.5 1 86 79 GLY A C 1
ATOM 587 O O . GLY A 1 79 ? 0.88 -7.32 -20.469 1 86 79 GLY A O 1
ATOM 588 N N . ARG A 1 80 ? 0.006 -8.664 -19.031 1 86.44 80 ARG A N 1
ATOM 589 C CA . ARG A 1 80 ? 0.829 -9.844 -19.312 1 86.44 80 ARG A CA 1
ATOM 590 C C . ARG A 1 80 ? 0.555 -10.375 -20.703 1 86.44 80 ARG A C 1
ATOM 592 O O . ARG A 1 80 ? 1.404 -11.047 -21.297 1 86.44 80 ARG A O 1
ATOM 599 N N . TYR A 1 81 ? -0.685 -10.07 -21.125 1 89.5 81 TYR A N 1
ATOM 600 C CA . TYR A 1 81 ? -1.126 -10.805 -22.297 1 89.5 81 TYR A CA 1
ATOM 601 C C . TYR A 1 81 ? -1.445 -9.859 -23.453 1 89.5 81 TYR A C 1
ATOM 603 O O . TYR A 1 81 ? -2.072 -10.258 -24.438 1 89.5 81 TYR A O 1
ATOM 611 N N . ARG A 1 82 ? -1.046 -8.664 -23.344 1 88.31 82 ARG A N 1
ATOM 612 C CA . ARG A 1 82 ? -1.381 -7.664 -24.359 1 88.31 82 ARG A CA 1
ATOM 613 C C . ARG A 1 82 ? -0.802 -8.047 -25.719 1 88.31 82 ARG A C 1
ATOM 615 O O . ARG A 1 82 ? -1.435 -7.82 -26.75 1 88.31 82 ARG A O 1
ATOM 622 N N . VAL A 1 83 ? 0.377 -8.625 -25.656 1 85.12 83 VAL A N 1
ATOM 623 C CA . VAL A 1 83 ? 1.015 -9.031 -26.891 1 85.12 83 VAL A CA 1
ATOM 624 C C . VAL A 1 83 ? 0.458 -10.375 -27.344 1 85.12 83 VAL A C 1
ATOM 626 O O . VAL A 1 83 ? 0.162 -10.57 -28.531 1 85.12 83 VAL A O 1
ATOM 629 N N . GLN A 1 84 ? 0.154 -11.219 -26.469 1 87.62 84 GLN A N 1
ATOM 630 C CA . GLN A 1 84 ? -0.268 -12.586 -26.734 1 87.62 84 GLN A CA 1
ATOM 631 C C . GLN A 1 84 ? -1.661 -12.625 -27.359 1 87.62 84 GLN A C 1
ATOM 633 O O . GLN A 1 84 ? -1.9 -13.359 -28.312 1 87.62 84 GLN A O 1
ATOM 638 N N . VAL A 1 85 ? -2.545 -11.844 -26.922 1 92.62 85 VAL A N 1
ATOM 639 C CA . VAL A 1 85 ? -3.941 -11.891 -27.344 1 92.62 85 VAL A CA 1
ATOM 640 C C . VAL A 1 85 ? -4.047 -11.547 -28.812 1 92.62 85 VAL A C 1
ATOM 642 O O . VAL A 1 85 ? -4.883 -12.102 -29.531 1 92.62 85 VAL A O 1
ATOM 645 N N . LYS A 1 86 ? -3.199 -10.695 -29.312 1 90.19 86 LYS A N 1
ATOM 646 C CA . LYS A 1 86 ? -3.234 -10.242 -30.688 1 90.19 86 LYS A CA 1
ATOM 647 C C . LYS A 1 86 ? -2.895 -11.383 -31.656 1 90.19 86 LYS A C 1
ATOM 649 O O . LYS A 1 86 ? -3.363 -11.398 -32.781 1 90.19 86 LYS A O 1
ATOM 654 N N . SER A 1 87 ? -2.092 -12.273 -31.156 1 86.56 87 SER A N 1
ATOM 655 C CA . SER A 1 87 ? -1.667 -13.383 -32 1 86.56 87 SER A CA 1
ATOM 656 C C . SER A 1 87 ? -2.594 -14.586 -31.844 1 86.56 87 SER A C 1
ATOM 658 O O . SER A 1 87 ? -2.607 -15.477 -32.688 1 86.56 87 SER A O 1
ATOM 660 N N . GLU A 1 88 ? -3.387 -14.586 -30.828 1 92.44 88 GLU A N 1
ATOM 661 C CA . GLU A 1 88 ? -4.113 -15.812 -30.5 1 92.44 88 GLU A CA 1
ATOM 662 C C . GLU A 1 88 ? -5.578 -15.703 -30.906 1 92.44 88 GLU A C 1
ATOM 664 O O . GLU A 1 88 ? -6.266 -16.719 -31.047 1 92.44 88 GLU A O 1
ATOM 669 N N . VAL A 1 89 ? -6.074 -14.469 -31.109 1 95.31 89 VAL A N 1
ATOM 670 C CA . VAL A 1 89 ? -7.488 -14.32 -31.438 1 95.31 89 VAL A CA 1
ATOM 671 C C . VAL A 1 89 ? -7.637 -13.695 -32.844 1 95.31 89 VAL A C 1
ATOM 673 O O . VAL A 1 89 ? -6.707 -13.055 -33.312 1 95.31 89 VAL A O 1
ATOM 676 N N . ASP A 1 90 ? -8.758 -13.969 -33.531 1 96.5 90 ASP A N 1
ATOM 677 C CA . ASP A 1 90 ? -9.086 -13.281 -34.781 1 96.5 90 ASP A CA 1
ATOM 678 C C . ASP A 1 90 ? -9.547 -11.852 -34.5 1 96.5 90 ASP A C 1
ATOM 680 O O . ASP A 1 90 ? -10.664 -11.625 -34.031 1 96.5 90 ASP A O 1
ATOM 684 N N . LEU A 1 91 ? -8.766 -10.898 -34.906 1 95.94 91 LEU A N 1
ATOM 685 C CA . LEU A 1 91 ? -9 -9.5 -34.562 1 95.94 91 LEU A CA 1
ATOM 686 C C . LEU A 1 91 ? -10.172 -8.945 -35.375 1 95.94 91 LEU A C 1
ATOM 688 O O . LEU A 1 91 ? -10.688 -7.871 -35.062 1 95.94 91 LEU A O 1
ATOM 692 N N . GLY A 1 92 ? -10.555 -9.617 -36.344 1 95.81 92 GLY A N 1
ATOM 693 C CA . GLY A 1 92 ? -11.766 -9.242 -37.062 1 95.81 92 GLY A CA 1
ATOM 694 C C . GLY A 1 92 ? -13.039 -9.602 -36.344 1 95.81 92 GLY A C 1
ATOM 695 O O . GLY A 1 92 ? -14.078 -8.961 -36.531 1 95.81 92 GLY A O 1
ATOM 696 N N . ALA A 1 93 ? -12.898 -10.594 -35.469 1 97 93 ALA A N 1
ATOM 697 C CA . ALA A 1 93 ? -14.078 -11.109 -34.781 1 97 93 ALA A CA 1
ATOM 698 C C . ALA A 1 93 ? -14.078 -10.664 -33.312 1 97 93 ALA A C 1
ATOM 700 O O . ALA A 1 93 ? -15.141 -10.484 -32.719 1 97 93 ALA A O 1
ATOM 701 N N . PHE A 1 94 ? -12.898 -10.602 -32.75 1 97.94 94 PHE A N 1
ATOM 702 C CA . PHE A 1 94 ? -12.758 -10.281 -31.328 1 97.94 94 PHE A CA 1
ATOM 703 C C . PHE A 1 94 ? -11.953 -9 -31.141 1 97.94 94 PHE A C 1
ATOM 705 O O . PHE A 1 94 ? -11 -8.742 -31.875 1 97.94 94 PHE A O 1
ATOM 712 N N . THR A 1 95 ? -12.297 -8.211 -30.172 1 97.69 95 THR A N 1
ATOM 713 C CA . THR A 1 95 ? -11.617 -6.969 -29.844 1 97.69 95 THR A CA 1
ATOM 714 C C . THR A 1 95 ? -10.875 -7.09 -28.516 1 97.69 95 THR A C 1
ATOM 716 O O . THR A 1 95 ? -11.508 -7.207 -27.453 1 97.69 95 THR A O 1
ATOM 719 N N . PRO A 1 96 ? -9.539 -7.086 -28.531 1 97.38 96 PRO A N 1
ATOM 720 C CA . PRO A 1 96 ? -8.82 -7.047 -27.266 1 97.38 96 PRO A CA 1
ATOM 721 C C . PRO A 1 96 ? -9.125 -5.797 -26.453 1 97.38 96 PRO A C 1
ATOM 723 O O . PRO A 1 96 ? -9.141 -4.688 -2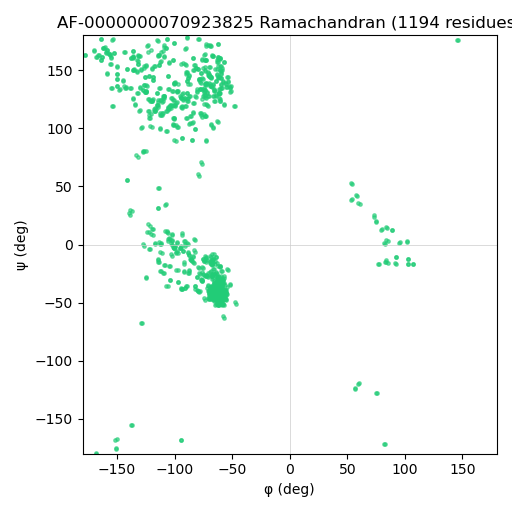6.984 1 97.38 96 PRO A O 1
ATOM 726 N N . VAL A 1 97 ? -9.469 -5.969 -25.156 1 97.5 97 VAL A N 1
ATOM 727 C CA . VAL A 1 97 ? -9.797 -4.871 -24.25 1 97.5 97 VAL A CA 1
ATOM 728 C C . VAL A 1 97 ? -8.828 -4.859 -23.078 1 97.5 97 VAL A C 1
ATOM 730 O O . VAL A 1 97 ? -8.672 -5.867 -22.375 1 97.5 97 VAL A O 1
ATOM 733 N N . PRO A 1 98 ? -8.117 -3.752 -22.812 1 94.19 98 PRO A N 1
ATOM 734 C CA . PRO A 1 98 ? -7.141 -3.697 -21.719 1 94.19 98 PRO A CA 1
ATOM 735 C C . PRO A 1 98 ? -7.801 -3.752 -20.344 1 94.19 98 PRO A C 1
ATOM 737 O O . PRO A 1 98 ? -8.398 -2.768 -19.906 1 94.19 98 PRO A O 1
ATOM 740 N N . TRP A 1 99 ? -7.719 -4.867 -19.734 1 92.75 99 TRP A N 1
ATOM 741 C CA . TRP A 1 99 ? -8.18 -5.113 -18.359 1 92.75 99 TRP A CA 1
ATOM 742 C C . TRP A 1 99 ? -7.004 -5.141 -17.391 1 92.75 99 TRP A C 1
ATOM 744 O O . TRP A 1 99 ? -5.941 -5.68 -17.703 1 92.75 99 TRP A O 1
ATOM 754 N N . PRO A 1 100 ? -7.078 -4.43 -16.266 1 89.94 100 PRO A N 1
ATOM 755 C CA . PRO A 1 100 ? -8.266 -3.91 -15.578 1 89.94 100 PRO A CA 1
ATOM 756 C C . PRO A 1 100 ? -8.477 -2.418 -15.812 1 89.94 100 PRO A C 1
ATOM 758 O O . PRO A 1 100 ? -9.328 -1.803 -15.172 1 89.94 100 PRO A O 1
ATOM 761 N N . GLU A 1 101 ? -7.715 -1.791 -16.719 1 89 101 GLU A N 1
ATOM 762 C CA . GLU A 1 101 ? -7.941 -0.383 -17.031 1 89 101 GLU A CA 1
ATOM 763 C C . GLU A 1 101 ? -9.383 -0.141 -17.469 1 89 101 GLU A C 1
ATOM 765 O O . GLU A 1 101 ? -9.984 0.867 -17.109 1 89 101 GLU A O 1
ATOM 770 N N . VAL A 1 102 ? -9.844 -1.069 -18.312 1 93.56 102 VAL A N 1
ATOM 771 C CA . VAL A 1 102 ? -11.242 -1.07 -18.734 1 93.56 102 VAL A CA 1
ATOM 772 C C . VAL A 1 102 ? -11.984 -2.201 -18.031 1 93.56 102 VAL A C 1
ATOM 774 O O . VAL A 1 102 ? -11.664 -3.377 -18.219 1 93.56 102 VAL A O 1
ATOM 777 N N . LYS A 1 103 ? -12.984 -1.822 -17.234 1 94.81 103 LYS A N 1
ATOM 778 C CA . LYS A 1 103 ? -13.742 -2.799 -16.453 1 94.81 103 LYS A CA 1
ATOM 779 C C . LYS A 1 103 ? -15 -3.234 -17.188 1 94.81 103 LYS A C 1
ATOM 781 O O . LYS A 1 103 ? -15.508 -2.502 -18.047 1 94.81 103 LYS A O 1
ATOM 786 N N . ALA A 1 104 ? -15.461 -4.363 -16.875 1 96.38 104 ALA A N 1
ATOM 787 C CA . ALA A 1 104 ? -16.609 -4.965 -17.547 1 96.38 104 ALA A CA 1
ATOM 788 C C . ALA A 1 104 ? -17.844 -4.062 -17.453 1 96.38 104 ALA A C 1
ATOM 790 O O . ALA A 1 104 ? -18.531 -3.838 -18.438 1 96.38 104 ALA A O 1
ATOM 791 N N . GLY A 1 105 ? -18.094 -3.529 -16.25 1 95.75 105 GLY A N 1
ATOM 792 C CA . GLY A 1 105 ? -19.266 -2.709 -16.031 1 95.75 105 GLY A CA 1
ATOM 793 C C . GLY A 1 105 ? -19.328 -1.508 -16.969 1 95.75 105 GLY A C 1
ATOM 794 O O . GLY A 1 105 ? -20.234 -1.415 -17.797 1 95.75 105 GLY A O 1
ATOM 795 N N . PRO A 1 106 ? -18.391 -0.662 -16.844 1 94.25 106 PRO A N 1
ATOM 796 C CA . PRO A 1 106 ? -18.344 0.518 -17.719 1 94.25 106 PRO A CA 1
ATOM 797 C C . PRO A 1 106 ? -18.359 0.16 -19.203 1 94.25 106 PRO A C 1
ATOM 799 O O . PRO A 1 106 ? -18.984 0.866 -20 1 94.25 106 PRO A O 1
ATOM 802 N N . TRP A 1 107 ? -17.641 -0.918 -19.609 1 96.38 107 TRP A N 1
ATOM 803 C CA . TRP A 1 107 ? -17.625 -1.355 -21 1 96.38 107 TRP A CA 1
ATOM 804 C C . TRP A 1 107 ? -19.016 -1.747 -21.484 1 96.38 107 TRP A C 1
ATOM 806 O O . TRP A 1 107 ? -19.406 -1.436 -22.609 1 96.38 107 TRP A O 1
ATOM 816 N N . LEU A 1 108 ? -19.781 -2.395 -20.641 1 96.62 108 LEU A N 1
ATOM 817 C CA . LEU A 1 108 ? -21.156 -2.789 -20.969 1 96.62 108 LEU A CA 1
ATOM 818 C C . LEU A 1 108 ? -22.047 -1.566 -21.109 1 96.62 108 LEU A C 1
ATOM 820 O O . LEU A 1 108 ? -22.891 -1.503 -22.016 1 96.62 108 LEU A O 1
ATOM 824 N N . LEU A 1 109 ? -21.859 -0.621 -20.219 1 94.12 109 LEU A N 1
ATOM 825 C CA . LEU A 1 109 ? -22.656 0.6 -20.266 1 94.12 109 LEU A CA 1
ATOM 826 C C . LEU A 1 109 ? -22.422 1.36 -21.562 1 94.12 109 LEU A C 1
ATOM 828 O O . LEU A 1 109 ? -23.344 1.988 -22.094 1 94.12 109 LEU A O 1
ATOM 832 N N . GLU A 1 110 ? -21.234 1.274 -22.031 1 93.81 110 GLU A N 1
ATOM 833 C CA . GLU A 1 110 ? -20.875 1.978 -23.266 1 93.81 110 GLU A CA 1
ATOM 834 C C . GLU A 1 110 ? -21.422 1.263 -24.5 1 93.81 110 GLU A C 1
ATOM 836 O O . GLU A 1 110 ? -21.781 1.905 -25.484 1 93.81 110 GLU A O 1
ATOM 841 N N . HIS A 1 111 ? -21.547 -0.052 -24.469 1 94.69 111 HIS A N 1
ATOM 842 C CA . HIS A 1 111 ? -21.781 -0.807 -25.688 1 94.69 111 HIS A CA 1
ATOM 843 C C . HIS A 1 111 ? -23.203 -1.356 -25.75 1 94.69 111 HIS A C 1
ATOM 845 O O . HIS A 1 111 ? -23.656 -1.8 -26.797 1 94.69 111 HIS A O 1
ATOM 851 N N . LEU A 1 112 ? -23.891 -1.411 -24.625 1 90.75 112 LEU A N 1
ATOM 852 C CA . LEU A 1 112 ? -25.234 -1.991 -24.594 1 90.75 112 LEU A CA 1
ATOM 853 C C . LEU A 1 112 ? -26.297 -0.9 -24.594 1 90.75 112 LEU A C 1
ATOM 855 O O . LEU A 1 112 ? -26.109 0.15 -23.969 1 90.75 112 LEU A O 1
ATOM 859 N N . PRO A 1 113 ? -27.391 -1.129 -25.375 1 80.5 113 PRO A N 1
ATOM 860 C CA . PRO A 1 113 ? -28.562 -0.246 -25.281 1 80.5 113 PRO A CA 1
ATOM 861 C C . PRO A 1 113 ? -29.266 -0.355 -23.938 1 80.5 113 PRO A C 1
ATOM 863 O O . PRO A 1 113 ? -29.031 -1.296 -23.172 1 80.5 113 PRO A O 1
ATOM 866 N N . ALA A 1 114 ? -30.094 0.696 -23.688 1 82.56 114 ALA A N 1
ATOM 867 C CA . ALA A 1 114 ? -30.984 0.606 -22.531 1 82.56 114 ALA A CA 1
ATOM 868 C C . ALA A 1 114 ? -31.875 -0.633 -22.625 1 82.56 114 ALA A C 1
ATOM 870 O O . ALA A 1 114 ? -32.406 -0.944 -23.688 1 82.56 114 ALA A O 1
ATOM 871 N N . GLY A 1 115 ? -31.797 -1.521 -21.641 1 89.38 115 GLY A N 1
ATOM 872 C CA . GLY A 1 115 ? -32.594 -2.729 -21.594 1 89.38 115 GLY A CA 1
ATOM 873 C C . GLY A 1 115 ? -31.844 -3.977 -22 1 89.38 115 GLY A C 1
ATOM 874 O O . GLY A 1 115 ? -32.406 -5.062 -22.078 1 89.38 115 GLY A O 1
ATOM 875 N N . GLY A 1 116 ? -30.609 -3.834 -22.281 1 94.38 116 GLY A N 1
ATOM 876 C CA . GLY A 1 116 ? -29.797 -4.988 -22.609 1 94.38 116 GLY A CA 1
ATOM 877 C C . GLY A 1 116 ? -29.812 -6.07 -21.547 1 94.38 116 GLY A C 1
ATOM 878 O O . GLY A 1 116 ? -29.844 -5.766 -20.359 1 94.38 116 GLY A O 1
ATOM 879 N N . ARG A 1 117 ? -29.891 -7.367 -21.953 1 96.88 117 ARG A N 1
ATOM 880 C CA . ARG A 1 117 ? -29.891 -8.531 -21.078 1 96.88 117 ARG A CA 1
ATOM 881 C C . ARG A 1 117 ? -28.625 -9.359 -21.25 1 96.88 117 ARG A C 1
ATOM 883 O O . ARG A 1 117 ? -28.422 -9.977 -22.281 1 96.88 117 ARG A O 1
ATOM 890 N N . ILE A 1 118 ? -27.797 -9.398 -20.234 1 97.75 118 ILE A N 1
ATOM 891 C CA . ILE A 1 118 ? -26.516 -10.086 -20.297 1 97.75 118 ILE A CA 1
ATOM 892 C C . ILE A 1 118 ? -26.594 -11.383 -19.5 1 97.75 118 ILE A C 1
ATOM 894 O O . ILE A 1 118 ? -26.797 -11.359 -18.281 1 97.75 118 ILE A O 1
ATOM 898 N N . GLY A 1 119 ? -26.438 -12.516 -20.156 1 98.25 119 GLY A N 1
ATOM 899 C CA . GLY A 1 119 ? -26.438 -13.812 -19.5 1 98.25 119 GLY A CA 1
ATOM 900 C C . GLY A 1 119 ? -25.094 -14.188 -18.906 1 98.25 119 GLY A C 1
ATOM 901 O O . GLY A 1 119 ? -24.047 -13.758 -19.406 1 98.25 119 GLY A O 1
ATOM 902 N N . PHE A 1 120 ? -25.062 -14.953 -17.844 1 98.19 120 PHE A N 1
ATOM 903 C CA . PHE A 1 120 ? -23.859 -15.547 -17.266 1 98.19 120 PHE A CA 1
ATOM 904 C C . PHE A 1 120 ? -24.188 -16.859 -16.578 1 98.19 120 PHE A C 1
ATOM 906 O O . PHE A 1 120 ? -25.312 -17.078 -16.125 1 98.19 120 PHE A O 1
ATOM 913 N N . ASP A 1 121 ? -23.312 -17.781 -16.594 1 98.06 121 ASP A N 1
ATOM 914 C CA . ASP A 1 121 ? -23.406 -19.047 -15.852 1 98.06 121 ASP A CA 1
ATOM 915 C C . ASP A 1 121 ? -23.078 -18.844 -14.375 1 98.06 121 ASP A C 1
ATOM 917 O O . ASP A 1 121 ? -21.922 -18.609 -14.023 1 98.06 121 ASP A O 1
ATOM 921 N N . PRO A 1 122 ? -24.031 -19 -13.484 1 97.75 122 PRO A N 1
ATOM 922 C CA . PRO A 1 122 ? -23.797 -18.703 -12.07 1 97.75 122 PRO A CA 1
ATOM 923 C C . PRO A 1 122 ? -22.812 -19.672 -11.422 1 97.75 122 PRO A C 1
ATOM 925 O O . PRO A 1 122 ? -22.359 -19.438 -10.289 1 97.75 122 PRO A O 1
ATOM 928 N N . TRP A 1 123 ? -22.375 -20.766 -12.094 1 97.38 123 TRP A N 1
ATOM 929 C CA . TRP A 1 123 ? -21.406 -21.703 -11.57 1 97.38 123 TRP A CA 1
ATOM 930 C C . TRP A 1 123 ? -19.984 -21.25 -11.891 1 97.38 123 TRP A C 1
ATOM 932 O O . TRP A 1 123 ? -19.016 -21.766 -11.336 1 97.38 123 TRP A O 1
ATOM 942 N N . LEU A 1 124 ? -19.875 -20.203 -12.734 1 97.69 124 LEU A N 1
ATOM 943 C CA . LEU A 1 124 ? -18.531 -19.875 -13.219 1 97.69 124 LEU A CA 1
ATOM 944 C C . LEU A 1 124 ? -18.109 -18.484 -12.766 1 97.69 124 LEU A C 1
ATOM 946 O O . LEU A 1 124 ? -17.047 -18 -13.141 1 97.69 124 LEU A O 1
ATOM 950 N N . HIS A 1 125 ? -18.953 -17.844 -12.047 1 97.5 125 HIS A N 1
ATOM 951 C CA . HIS A 1 125 ? -18.672 -16.531 -11.484 1 97.5 125 HIS A CA 1
ATOM 952 C C . HIS A 1 125 ? -18.859 -16.531 -9.969 1 97.5 125 HIS A C 1
ATOM 954 O O . HIS A 1 125 ? -19.781 -17.156 -9.453 1 97.5 125 HIS A O 1
ATOM 960 N N . SER A 1 126 ? -17.953 -15.922 -9.266 1 97.5 126 SER A N 1
ATOM 961 C CA . SER A 1 126 ? -18.094 -15.836 -7.816 1 97.5 126 SER A CA 1
ATOM 962 C C . SER A 1 126 ? -19.172 -14.828 -7.422 1 97.5 126 SER A C 1
ATOM 964 O O . SER A 1 126 ? -19.594 -14.016 -8.242 1 97.5 126 SER A O 1
ATOM 966 N N . ARG A 1 127 ? -19.562 -14.945 -6.223 1 97.38 127 ARG A N 1
ATOM 967 C CA . ARG A 1 127 ? -20.531 -14 -5.688 1 97.38 127 ARG A CA 1
ATOM 968 C C . ARG A 1 127 ? -20 -12.57 -5.754 1 97.38 127 ARG A C 1
ATOM 970 O O . ARG A 1 127 ? -20.719 -11.648 -6.152 1 97.38 127 ARG A O 1
ATOM 977 N N . LYS A 1 128 ? -18.812 -12.438 -5.367 1 97 128 LYS A N 1
ATOM 978 C CA . LYS A 1 128 ? -18.188 -11.117 -5.383 1 97 128 LYS A CA 1
ATOM 979 C C . LYS A 1 128 ? -18.188 -10.523 -6.785 1 97 128 LYS A C 1
ATOM 981 O O . LYS A 1 128 ? -18.516 -9.344 -6.969 1 97 128 LYS A O 1
ATOM 986 N N . GLU A 1 129 ? -17.797 -11.242 -7.793 1 96.06 129 GLU A N 1
ATOM 987 C CA . GLU A 1 129 ? -17.766 -10.781 -9.18 1 96.06 129 GLU A CA 1
ATOM 988 C C . GLU A 1 129 ? -19.156 -10.32 -9.641 1 96.06 129 GLU A C 1
ATOM 990 O O . GLU A 1 129 ? -19.281 -9.281 -10.289 1 96.06 129 GLU A O 1
ATOM 995 N N . VAL A 1 130 ? -20.141 -11.086 -9.312 1 97.19 130 VAL A N 1
ATOM 996 C CA . VAL A 1 130 ? -21.5 -10.797 -9.734 1 97.19 130 VAL A CA 1
ATOM 997 C C . VAL A 1 130 ? -22 -9.523 -9.055 1 97.19 130 VAL A C 1
ATOM 999 O O . VAL A 1 130 ? -22.578 -8.648 -9.703 1 97.19 130 VAL A O 1
ATOM 1002 N N . GLU A 1 131 ? -21.766 -9.461 -7.781 1 96.19 131 GLU A N 1
ATOM 1003 C CA . GLU A 1 131 ? -22.188 -8.281 -7.035 1 96.19 131 GLU A CA 1
ATOM 1004 C C . GLU A 1 131 ? -21.469 -7.027 -7.512 1 96.19 131 GLU A C 1
ATOM 1006 O O . GLU A 1 131 ? -22.078 -5.957 -7.617 1 96.19 131 GLU A O 1
ATOM 1011 N N . ASP A 1 132 ? -20.188 -7.16 -7.762 1 95.5 132 ASP A N 1
ATOM 1012 C CA . ASP A 1 132 ? -19.422 -6.035 -8.297 1 95.5 132 ASP A CA 1
ATOM 1013 C C . ASP A 1 132 ? -19.984 -5.57 -9.633 1 95.5 132 ASP A C 1
ATOM 1015 O O . ASP A 1 132 ? -20.109 -4.371 -9.883 1 95.5 132 ASP A O 1
ATOM 1019 N N . LEU A 1 133 ? -20.281 -6.484 -10.484 1 96.44 133 LEU A N 1
ATOM 1020 C CA . LEU A 1 133 ? -20.844 -6.156 -11.789 1 96.44 133 LEU A CA 1
ATOM 1021 C C . LEU A 1 133 ? -22.219 -5.531 -11.641 1 96.44 133 LEU A C 1
ATOM 1023 O O . LEU A 1 133 ? -22.547 -4.574 -12.336 1 96.44 133 LEU A O 1
ATOM 1027 N N . ARG A 1 134 ? -23 -6.066 -10.766 1 96 134 ARG A N 1
ATOM 1028 C CA . ARG A 1 134 ? -24.328 -5.5 -10.5 1 96 134 ARG A CA 1
ATOM 1029 C C . ARG A 1 134 ? -24.219 -4.055 -10.023 1 96 134 ARG A C 1
ATOM 1031 O O . ARG A 1 134 ? -24.969 -3.193 -10.469 1 96 134 ARG A O 1
ATOM 1038 N N . ARG A 1 135 ? -23.344 -3.855 -9.156 1 92.94 135 ARG A N 1
ATOM 1039 C CA . ARG A 1 135 ? -23.141 -2.508 -8.641 1 92.94 135 ARG A CA 1
ATOM 1040 C C . ARG A 1 135 ? -22.703 -1.558 -9.75 1 92.94 135 ARG A C 1
ATOM 1042 O O . ARG A 1 135 ? -23.141 -0.408 -9.805 1 92.94 135 ARG A O 1
ATOM 1049 N N . ALA A 1 136 ? -21.812 -2.018 -10.602 1 92.62 136 ALA A N 1
ATOM 1050 C CA . ALA A 1 136 ? -21.312 -1.196 -11.695 1 92.62 136 ALA A CA 1
ATOM 1051 C C . ALA A 1 136 ? -22.422 -0.844 -12.68 1 92.62 136 ALA A C 1
ATOM 1053 O O . ALA A 1 136 ? -22.359 0.185 -13.352 1 92.62 136 ALA A O 1
ATOM 1054 N N . LEU A 1 137 ? -23.438 -1.649 -12.703 1 93.88 137 LEU A N 1
ATOM 1055 C CA . LEU A 1 137 ? -24.531 -1.465 -13.664 1 93.88 137 LEU A CA 1
ATOM 1056 C C . LEU A 1 137 ? -25.734 -0.792 -13 1 93.88 137 LEU A C 1
ATOM 1058 O O . LEU A 1 137 ? -26.75 -0.566 -13.648 1 93.88 137 LEU A O 1
ATOM 1062 N N . ASP A 1 138 ? -25.531 -0.591 -11.703 1 89.12 138 ASP A N 1
ATOM 1063 C CA . ASP A 1 138 ? -26.625 0.018 -10.953 1 89.12 138 ASP A CA 1
ATOM 1064 C C . ASP A 1 138 ? -27.047 1.335 -11.594 1 89.12 138 ASP A C 1
ATOM 1066 O O . ASP A 1 138 ? -26.219 2.145 -11.992 1 89.12 138 ASP A O 1
ATOM 1070 N N . GLY A 1 139 ? -28.375 1.563 -11.719 1 84.12 139 GLY A N 1
ATOM 1071 C CA . GLY A 1 139 ? -28.922 2.768 -12.32 1 84.12 139 GLY A CA 1
ATOM 1072 C C . GLY A 1 139 ? -29.172 2.627 -13.812 1 84.12 139 GLY A C 1
ATOM 1073 O O . GLY A 1 139 ? -29.828 3.475 -14.414 1 84.12 139 GLY A O 1
ATOM 1074 N N . SER A 1 140 ? -28.578 1.592 -14.398 1 89.56 140 SER A N 1
ATOM 1075 C CA . SER A 1 140 ? -28.859 1.328 -15.812 1 89.56 140 SER A CA 1
ATOM 1076 C C . SER A 1 140 ? -30.031 0.374 -15.977 1 89.56 140 SER A C 1
ATOM 1078 O O . SER A 1 140 ? -30.547 -0.156 -14.992 1 89.56 140 SER A O 1
ATOM 1080 N N . ALA A 1 141 ? -30.5 0.259 -17.156 1 92.5 141 ALA A N 1
ATOM 1081 C CA . ALA A 1 141 ? -31.594 -0.67 -17.453 1 92.5 141 ALA A CA 1
ATOM 1082 C C . ALA A 1 141 ? -31.047 -2.02 -17.922 1 92.5 141 ALA A C 1
ATOM 1084 O O . ALA A 1 141 ? -31.812 -2.867 -18.391 1 92.5 141 ALA A O 1
ATOM 1085 N N . ILE A 1 142 ? -29.688 -2.188 -17.781 1 94.69 142 ILE A N 1
ATOM 1086 C CA . ILE A 1 142 ? -29.062 -3.447 -18.172 1 94.69 142 ILE A CA 1
ATOM 1087 C C . ILE A 1 142 ? -29.312 -4.504 -17.094 1 94.69 142 ILE A C 1
ATOM 1089 O O . ILE A 1 142 ? -29.172 -4.23 -15.906 1 94.69 142 ILE A O 1
ATOM 1093 N N . GLU A 1 143 ? -29.703 -5.699 -17.469 1 95.31 143 GLU A N 1
ATOM 1094 C CA . GLU A 1 143 ? -30.016 -6.777 -16.531 1 95.31 143 GLU A CA 1
ATOM 1095 C C . GLU A 1 143 ? -29.016 -7.922 -16.656 1 95.31 143 GLU A C 1
ATOM 1097 O O . GLU A 1 143 ? -28.641 -8.312 -17.766 1 95.31 143 GLU A O 1
ATOM 1102 N N . LEU A 1 144 ? -28.547 -8.422 -15.531 1 96.62 144 LEU A N 1
ATOM 1103 C CA . LEU A 1 144 ? -27.781 -9.664 -15.484 1 96.62 144 LEU A CA 1
ATOM 1104 C C . LEU A 1 144 ? -28.719 -10.867 -15.32 1 96.62 144 LEU A C 1
ATOM 1106 O O . LEU A 1 144 ? -29.562 -10.891 -14.422 1 96.62 144 LEU A O 1
ATOM 1110 N N . VAL A 1 145 ? -28.578 -11.797 -16.219 1 97.56 145 VAL A N 1
ATOM 1111 C CA . VAL A 1 145 ? -29.5 -12.922 -16.25 1 97.56 145 VAL A CA 1
ATOM 1112 C C . VAL A 1 145 ? -28.734 -14.227 -16.047 1 97.56 145 VAL A C 1
ATOM 1114 O O . VAL A 1 145 ? -27.797 -14.523 -16.781 1 97.56 145 VAL A O 1
ATOM 1117 N N . GLU A 1 146 ? -29.125 -15.016 -15.047 1 97.25 146 GLU A N 1
ATOM 1118 C CA . GLU A 1 146 ? -28.562 -16.344 -14.828 1 97.25 146 GLU A CA 1
ATOM 1119 C C . GLU A 1 146 ? -29.078 -17.344 -15.859 1 97.25 146 GLU A C 1
ATOM 1121 O O . GLU A 1 146 ? -30.281 -17.406 -16.125 1 97.25 146 GLU A O 1
ATOM 1126 N N . THR A 1 147 ? -28.203 -18.016 -16.469 1 97.19 147 THR A N 1
ATOM 1127 C CA . THR A 1 147 ? -28.594 -19.016 -17.469 1 97.19 147 THR A CA 1
ATOM 1128 C C . THR A 1 147 ? -27.672 -20.219 -17.422 1 97.19 147 THR A C 1
ATOM 1130 O O . THR A 1 147 ? -26.625 -20.188 -16.781 1 97.19 147 THR A O 1
ATOM 1133 N N . ALA A 1 148 ? -28.125 -21.328 -18.094 1 95.44 148 ALA A N 1
ATOM 1134 C CA . ALA A 1 148 ? -27.188 -22.406 -18.422 1 95.44 148 ALA A CA 1
ATOM 1135 C C . ALA A 1 148 ? -26.062 -21.906 -19.312 1 95.44 148 ALA A C 1
ATOM 1137 O O . ALA A 1 148 ? -26.156 -20.828 -19.906 1 95.44 148 ALA A O 1
ATOM 1138 N N . ASN A 1 149 ? -25 -22.672 -19.312 1 97 149 ASN A N 1
ATOM 1139 C CA . ASN A 1 149 ? -23.844 -22.203 -20.062 1 97 149 ASN A CA 1
ATOM 1140 C C . ASN A 1 149 ? -24.062 -22.359 -21.562 1 97 149 ASN A C 1
ATOM 1142 O O . ASN A 1 149 ? -24.188 -23.469 -22.078 1 97 149 ASN A O 1
ATOM 1146 N N . LEU A 1 150 ? -24 -21.312 -22.25 1 97.81 150 LEU A N 1
ATOM 1147 C CA . LEU A 1 150 ? -24.344 -21.297 -23.656 1 97.81 150 LEU A CA 1
ATOM 1148 C C . LEU A 1 150 ? -23.203 -21.875 -24.5 1 97.81 150 LEU A C 1
ATOM 1150 O O . LEU A 1 150 ? -23.422 -22.359 -25.609 1 97.81 150 LEU A O 1
ATOM 1154 N N . ILE A 1 151 ? -21.969 -21.797 -23.984 1 97.94 151 ILE A N 1
ATOM 1155 C CA . ILE A 1 151 ? -20.828 -22.422 -24.672 1 97.94 151 ILE A CA 1
ATOM 1156 C C . ILE A 1 151 ? -20.969 -23.938 -24.641 1 97.94 151 ILE A C 1
ATOM 1158 O O . ILE A 1 151 ? -20.734 -24.609 -25.656 1 97.94 151 ILE A O 1
ATOM 1162 N N . ASP A 1 152 ? -21.359 -24.453 -23.5 1 96.5 152 ASP A N 1
ATOM 1163 C CA . ASP A 1 152 ? -21.5 -25.906 -23.359 1 96.5 152 ASP A CA 1
ATOM 1164 C C . ASP A 1 152 ? -22.5 -26.453 -24.344 1 96.5 152 ASP A C 1
ATOM 1166 O O . ASP A 1 152 ? -22.359 -27.594 -24.812 1 96.5 152 ASP A O 1
ATOM 1170 N N . ALA A 1 153 ? -23.453 -25.688 -24.688 1 96 153 ALA A N 1
ATOM 1171 C CA . ALA A 1 153 ? -24.531 -26.109 -25.578 1 96 153 ALA A CA 1
ATOM 1172 C C . ALA A 1 153 ? -24.016 -26.25 -27.016 1 96 153 ALA A C 1
ATOM 1174 O O . ALA A 1 153 ? -24.562 -27.031 -27.797 1 96 153 ALA A O 1
ATOM 1175 N N . ILE A 1 154 ? -23 -25.547 -27.344 1 97 154 ILE A N 1
ATOM 1176 C CA . ILE A 1 154 ? -22.562 -25.531 -28.734 1 97 154 ILE A CA 1
ATOM 1177 C C . ILE A 1 154 ? -21.219 -26.25 -28.875 1 97 154 ILE A C 1
ATOM 1179 O O . ILE A 1 154 ? -20.734 -26.453 -29.984 1 97 154 ILE A O 1
ATOM 1183 N N . TRP A 1 155 ? -20.578 -26.641 -27.766 1 96.94 155 TRP A N 1
ATOM 1184 C CA . TRP A 1 155 ? -19.281 -27.328 -27.766 1 96.94 155 TRP A CA 1
ATOM 1185 C C . TRP A 1 155 ? -19.469 -28.828 -27.953 1 96.94 155 TRP A C 1
ATOM 1187 O O . TRP A 1 155 ? -19.406 -29.594 -26.984 1 96.94 155 TRP A O 1
ATOM 1197 N N . THR A 1 156 ? -19.469 -29.281 -29.125 1 93.94 156 THR A N 1
ATOM 1198 C CA . THR A 1 156 ? -19.891 -30.641 -29.469 1 93.94 156 THR A CA 1
ATOM 1199 C C . THR A 1 156 ? -18.781 -31.641 -29.188 1 93.94 156 THR A C 1
ATOM 1201 O O . THR A 1 156 ? -19.031 -32.812 -28.969 1 93.94 156 THR A O 1
ATOM 1204 N N . ASP A 1 157 ? -17.594 -31.281 -29.234 1 94 157 ASP A N 1
ATOM 1205 C CA . ASP A 1 157 ? -16.453 -32.156 -29 1 94 157 ASP A CA 1
ATOM 1206 C C . ASP A 1 157 ? -15.781 -31.859 -27.672 1 94 157 ASP A C 1
ATOM 1208 O O . ASP A 1 157 ? -14.555 -31.922 -27.562 1 94 157 ASP A O 1
ATOM 1212 N N . ARG A 1 158 ? -16.562 -31.469 -26.703 1 95.69 158 ARG A N 1
ATOM 1213 C CA . ARG A 1 158 ? -16.031 -31.109 -25.391 1 95.69 158 ARG A CA 1
ATOM 1214 C C . ARG A 1 158 ? -15.32 -32.312 -24.75 1 95.69 158 ARG A C 1
ATOM 1216 O O . ARG A 1 158 ? -15.875 -33.406 -24.672 1 95.69 158 ARG A O 1
ATOM 1223 N N . PRO A 1 159 ? -14.148 -32.156 -24.266 1 95.81 159 PRO A N 1
ATOM 1224 C CA . PRO A 1 159 ? -13.406 -33.219 -23.594 1 95.81 159 PRO A CA 1
ATOM 1225 C C . PRO A 1 159 ? -14.094 -33.688 -22.312 1 95.81 159 PRO A C 1
ATOM 1227 O O . PRO A 1 159 ? -14.914 -32.969 -21.75 1 95.81 159 PRO A O 1
ATOM 1230 N N . ALA A 1 160 ? -13.758 -34.906 -21.875 1 94.06 160 ALA A N 1
ATOM 1231 C CA . ALA A 1 160 ? -14.273 -35.438 -20.625 1 94.06 160 ALA A CA 1
ATOM 1232 C C . ALA A 1 160 ? -13.625 -34.781 -19.422 1 94.06 160 ALA A C 1
ATOM 1234 O O . ALA A 1 160 ? -12.492 -34.312 -19.516 1 94.06 160 ALA A O 1
ATOM 1235 N N . PRO A 1 161 ? -14.391 -34.688 -18.312 1 93.56 161 PRO A N 1
ATOM 1236 C CA . PRO A 1 161 ? -13.773 -34.188 -17.094 1 93.56 161 PRO A CA 1
ATOM 1237 C C . PRO A 1 161 ? -12.609 -35.031 -16.609 1 93.56 161 PRO A C 1
ATOM 1239 O O . PRO A 1 161 ? -12.547 -36.25 -16.922 1 93.56 161 PRO A O 1
ATOM 1242 N N . PRO A 1 162 ? -11.703 -34.438 -15.898 1 94 162 PRO A N 1
ATOM 1243 C CA . PRO A 1 162 ? -10.562 -35.219 -15.391 1 94 162 PRO A CA 1
ATOM 1244 C C . PRO A 1 162 ? -10.969 -36.219 -14.312 1 94 162 PRO A C 1
ATOM 1246 O O . PRO A 1 162 ? -11.867 -35.938 -13.516 1 94 162 PRO A O 1
ATOM 1249 N N . THR A 1 163 ? -10.336 -37.375 -14.258 1 93 163 THR A N 1
ATOM 1250 C CA . THR A 1 163 ? -10.633 -38.438 -13.297 1 93 163 THR A CA 1
ATOM 1251 C C . THR A 1 163 ? -9.344 -39.031 -12.75 1 93 163 THR A C 1
ATOM 1253 O O . THR A 1 163 ? -9.305 -40.219 -12.43 1 93 163 THR A O 1
ATOM 1256 N N . ALA A 1 164 ? -8.312 -38.281 -12.695 1 95.81 164 ALA A N 1
ATOM 1257 C CA . ALA A 1 164 ? -7.039 -38.781 -12.203 1 95.81 164 ALA A CA 1
ATOM 1258 C C . ALA A 1 164 ? -7.176 -39.281 -10.766 1 95.81 164 ALA A C 1
ATOM 1260 O O . ALA A 1 164 ? -7.891 -38.688 -9.953 1 95.81 164 ALA A O 1
ATOM 1261 N N . THR A 1 165 ? -6.469 -40.344 -10.469 1 96.81 165 THR A N 1
ATOM 1262 C CA . THR A 1 165 ? -6.492 -40.906 -9.133 1 96.81 165 THR A CA 1
ATOM 1263 C C . THR A 1 165 ? -5.746 -40.031 -8.141 1 96.81 165 THR A C 1
ATOM 1265 O O . THR A 1 165 ? -4.668 -39.5 -8.445 1 96.81 165 THR A O 1
ATOM 1268 N N . ALA A 1 166 ? -6.332 -39.875 -6.961 1 97.94 166 ALA A N 1
ATOM 1269 C CA . ALA A 1 166 ? -5.676 -39.156 -5.883 1 97.94 166 ALA A CA 1
ATOM 1270 C C . ALA A 1 166 ? -4.535 -39.969 -5.277 1 97.94 166 ALA A C 1
ATOM 1272 O O . ALA A 1 166 ? -4.48 -41.188 -5.445 1 97.94 166 ALA A O 1
ATOM 1273 N N . ARG A 1 167 ? -3.627 -39.344 -4.629 1 97.56 167 ARG A N 1
ATOM 1274 C CA . ARG A 1 167 ? -2.564 -39.969 -3.861 1 97.56 167 ARG A CA 1
ATOM 1275 C C . ARG A 1 167 ? -2.434 -39.344 -2.479 1 97.56 167 ARG A C 1
ATOM 1277 O O . ARG A 1 167 ? -2.791 -38.188 -2.287 1 97.56 167 ARG A O 1
ATOM 1284 N N . VAL A 1 168 ? -1.894 -40.125 -1.577 1 98.12 168 VAL A N 1
ATOM 1285 C CA . VAL A 1 168 ? -1.686 -39.625 -0.219 1 98.12 168 VAL A CA 1
ATOM 1286 C C . VAL A 1 168 ? -0.504 -38.656 -0.196 1 98.12 168 VAL A C 1
ATOM 1288 O O . VAL A 1 168 ? 0.513 -38.906 -0.852 1 98.12 168 VAL A O 1
ATOM 1291 N N . HIS A 1 169 ? -0.652 -37.531 0.399 1 98.38 169 HIS A N 1
ATOM 1292 C CA . HIS A 1 169 ? 0.447 -36.656 0.793 1 98.38 169 HIS A CA 1
ATOM 1293 C C . HIS A 1 169 ? 0.932 -36.969 2.201 1 98.38 169 HIS A C 1
ATOM 1295 O O . HIS A 1 169 ? 0.248 -36.688 3.184 1 98.38 169 HIS A O 1
ATOM 1301 N N . PRO A 1 170 ? 2.078 -37.531 2.348 1 97.94 170 PRO A N 1
ATOM 1302 C CA . PRO A 1 170 ? 2.529 -38.094 3.623 1 97.94 170 PRO A CA 1
ATOM 1303 C C . PRO A 1 170 ? 2.584 -37.062 4.738 1 97.94 170 PRO A C 1
ATOM 1305 O O . PRO A 1 170 ? 2.912 -35.906 4.492 1 97.94 170 PRO A O 1
ATOM 1308 N N . LEU A 1 171 ? 2.316 -37.5 5.934 1 98 171 LEU A N 1
ATOM 1309 C CA . LEU A 1 171 ? 2.344 -36.656 7.121 1 98 171 LEU A CA 1
ATOM 1310 C C . LEU A 1 171 ? 3.717 -36.031 7.301 1 98 171 LEU A C 1
ATOM 1312 O O . LEU A 1 171 ? 3.818 -34.875 7.742 1 98 171 LEU A O 1
ATOM 1316 N N . ASP A 1 172 ? 4.762 -36.75 6.938 1 98.06 172 ASP A N 1
ATOM 1317 C CA . ASP A 1 172 ? 6.125 -36.25 7.082 1 98.06 172 ASP A CA 1
ATOM 1318 C C . ASP A 1 172 ? 6.34 -35 6.238 1 98.06 172 ASP A C 1
ATOM 1320 O O . ASP A 1 172 ? 7.191 -34.156 6.559 1 98.06 172 ASP A O 1
ATOM 1324 N N . PHE A 1 173 ? 5.617 -34.844 5.176 1 98.38 173 PHE A N 1
ATOM 1325 C CA . PHE A 1 173 ? 5.699 -33.688 4.328 1 98.38 173 PHE A CA 1
ATOM 1326 C C . PHE A 1 173 ? 4.723 -32.594 4.793 1 98.38 173 PHE A C 1
ATOM 1328 O O . PHE A 1 173 ? 5.039 -31.406 4.758 1 98.38 173 PHE A O 1
ATOM 1335 N N . ALA A 1 174 ? 3.562 -33.031 5.281 1 98.38 174 ALA A N 1
ATOM 1336 C CA . ALA A 1 174 ? 2.502 -32.094 5.652 1 98.38 174 ALA A CA 1
ATOM 1337 C C . ALA A 1 174 ? 2.771 -31.469 7.02 1 98.38 174 ALA A C 1
ATOM 1339 O O . ALA A 1 174 ? 2.465 -30.297 7.242 1 98.38 174 ALA A O 1
ATOM 1340 N N . GLY A 1 175 ? 3.268 -32.219 7.996 1 98.62 175 GLY A N 1
ATOM 1341 C CA . GLY A 1 175 ? 3.551 -31.75 9.344 1 98.62 175 GLY A CA 1
ATOM 1342 C C . GLY A 1 175 ? 2.328 -31.75 10.25 1 98.62 175 GLY A C 1
ATOM 1343 O O . GLY A 1 175 ? 2.451 -31.656 11.469 1 98.62 175 GLY A O 1
ATOM 1344 N N . GLU A 1 176 ? 1.129 -31.859 9.711 1 98.38 176 GLU A N 1
ATOM 1345 C CA . GLU A 1 176 ? -0.148 -31.922 10.414 1 98.38 176 GLU A CA 1
ATOM 1346 C C . GLU A 1 176 ? -1.118 -32.875 9.719 1 98.38 176 GLU A C 1
ATOM 1348 O O . GLU A 1 176 ? -1.224 -32.844 8.484 1 98.38 176 GLU A O 1
ATOM 1353 N N . SER A 1 177 ? -1.786 -33.719 10.469 1 98.12 177 SER A N 1
ATOM 1354 C CA . SER A 1 177 ? -2.701 -34.688 9.867 1 98.12 177 SER A CA 1
ATOM 1355 C C . SER A 1 177 ? -3.98 -34 9.391 1 98.12 177 SER A C 1
ATOM 1357 O O . SER A 1 177 ? -4.309 -32.906 9.828 1 98.12 177 SER A O 1
ATOM 1359 N N . SER A 1 178 ? -4.648 -34.688 8.469 1 98 178 SER A N 1
ATOM 1360 C CA . SER A 1 178 ? -5.941 -34.188 8 1 98 178 SER A CA 1
ATOM 1361 C C . SER A 1 178 ? -6.93 -34.062 9.156 1 98 178 SER A C 1
ATOM 1363 O O . SER A 1 178 ? -7.652 -33.062 9.242 1 98 178 SER A O 1
ATOM 1365 N N . ALA A 1 179 ? -6.934 -35.031 10.055 1 97.56 179 ALA A N 1
ATOM 1366 C CA . ALA A 1 179 ? -7.84 -35 11.203 1 97.56 179 ALA A CA 1
ATOM 1367 C C . ALA A 1 179 ? -7.574 -33.781 12.078 1 97.56 179 ALA A C 1
ATOM 1369 O O . ALA A 1 179 ? -8.508 -33.125 12.531 1 97.56 179 ALA A O 1
ATOM 1370 N N . GLU A 1 180 ? -6.332 -33.5 12.344 1 97.94 180 GLU A N 1
ATOM 1371 C CA . GLU A 1 180 ? -5.961 -32.344 13.156 1 97.94 180 GLU A CA 1
ATOM 1372 C C . GLU A 1 180 ? -6.355 -31.047 12.469 1 97.94 180 GLU A C 1
ATOM 1374 O O . GLU A 1 180 ? -6.875 -30.141 13.117 1 97.94 180 GLU A O 1
ATOM 1379 N N . LYS A 1 181 ? -6.098 -30.953 11.156 1 98.44 181 LYS A N 1
ATOM 1380 C CA . LYS A 1 181 ? -6.477 -29.75 10.398 1 98.44 181 LYS A CA 1
ATOM 1381 C C . LYS A 1 181 ? -7.98 -29.531 10.461 1 98.44 181 LYS A C 1
ATOM 1383 O O . LYS A 1 181 ? -8.438 -28.406 10.742 1 98.44 181 LYS A O 1
ATOM 1388 N N . ARG A 1 182 ? -8.727 -30.562 10.172 1 98.38 182 ARG A N 1
ATOM 1389 C CA . ARG A 1 182 ? -10.18 -30.469 10.164 1 98.38 182 ARG A CA 1
ATOM 1390 C C . ARG A 1 182 ? -10.703 -30.062 11.539 1 98.38 182 ARG A C 1
ATOM 1392 O O . ARG A 1 182 ? -11.617 -29.234 11.648 1 98.38 182 ARG A O 1
ATOM 1399 N N . GLY A 1 183 ? -10.133 -30.641 12.594 1 98.12 183 GLY A N 1
ATOM 1400 C CA . GLY A 1 183 ? -10.531 -30.297 13.945 1 98.12 183 GLY A CA 1
ATOM 1401 C C . GLY A 1 183 ? -10.289 -28.828 14.281 1 98.12 183 GLY A C 1
ATOM 1402 O O . GLY A 1 183 ? -11.156 -28.156 14.836 1 98.12 183 GLY A O 1
ATOM 1403 N N . ARG A 1 184 ? -9.125 -28.406 13.969 1 98 184 ARG A N 1
ATOM 1404 C CA . ARG A 1 184 ? -8.742 -27.031 14.25 1 98 184 ARG A CA 1
ATOM 1405 C C . ARG A 1 184 ? -9.641 -26.047 13.484 1 98 184 ARG A C 1
ATOM 1407 O O . ARG A 1 184 ? -10.117 -25.078 14.055 1 98 184 ARG A O 1
ATOM 1414 N N . LEU A 1 185 ? -9.883 -26.297 12.203 1 98.38 185 LEU A N 1
ATOM 1415 C CA . LEU A 1 185 ? -10.711 -25.406 11.391 1 98.38 185 LEU A CA 1
ATOM 1416 C C . LEU A 1 185 ? -12.164 -25.453 11.844 1 98.38 185 LEU A C 1
ATOM 1418 O O . LEU A 1 185 ? -12.852 -24.422 11.844 1 98.38 185 LEU A O 1
ATOM 1422 N N . ALA A 1 186 ? -12.602 -26.594 12.219 1 98.12 186 ALA A N 1
ATOM 1423 C CA . ALA A 1 186 ? -13.961 -26.75 12.742 1 98.12 186 ALA A CA 1
ATOM 1424 C C . ALA A 1 186 ? -14.156 -25.938 14.016 1 98.12 186 ALA A C 1
ATOM 1426 O O . ALA A 1 186 ? -15.203 -25.312 14.195 1 98.12 186 ALA A O 1
ATOM 1427 N N . ALA A 1 187 ? -13.219 -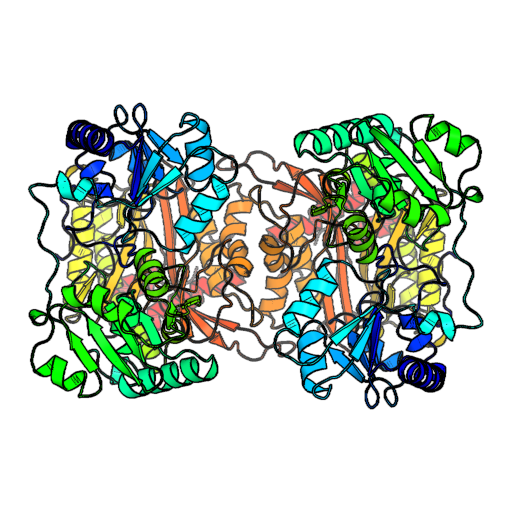26 14.867 1 97.81 187 ALA A N 1
ATOM 1428 C CA . ALA A 1 187 ? -13.273 -25.203 16.094 1 97.81 187 ALA A CA 1
ATOM 1429 C C . ALA A 1 187 ? -13.391 -23.719 15.766 1 97.81 187 ALA A C 1
ATOM 1431 O O . ALA A 1 187 ? -14.102 -22.984 16.453 1 97.81 187 ALA A O 1
ATOM 1432 N N . GLY A 1 188 ? -12.672 -23.328 14.742 1 96.94 188 GLY A N 1
ATOM 1433 C CA . GLY A 1 188 ? -12.781 -21.953 14.297 1 96.94 188 GLY A CA 1
ATOM 1434 C C . GLY A 1 188 ? -14.172 -21.594 13.797 1 96.94 188 GLY A C 1
ATOM 1435 O O . GLY A 1 188 ? -14.672 -20.5 14.07 1 96.94 188 GLY A O 1
ATOM 1436 N N . LEU A 1 189 ? -14.766 -22.484 13.047 1 97.25 189 LEU A N 1
ATOM 1437 C CA . LEU A 1 189 ? -16.125 -22.281 12.562 1 97.25 189 LEU A CA 1
ATOM 1438 C C . LEU A 1 189 ? -17.094 -22.109 13.719 1 97.25 189 LEU A C 1
ATOM 1440 O O . LEU A 1 189 ? -17.922 -21.188 13.719 1 97.25 189 LEU A O 1
ATOM 1444 N N . ALA A 1 190 ? -16.922 -22.953 14.68 1 95.31 190 ALA A N 1
ATOM 1445 C CA . ALA A 1 190 ? -17.797 -22.922 15.852 1 95.31 190 ALA A CA 1
ATOM 1446 C C . ALA A 1 190 ? -17.672 -21.594 16.594 1 95.31 190 ALA A C 1
ATOM 1448 O O . ALA A 1 190 ? -18.672 -21.016 17.016 1 95.31 190 ALA A O 1
ATOM 1449 N N . LYS A 1 191 ? -16.547 -21.156 16.719 1 93.25 191 LYS A N 1
ATOM 1450 C CA . LYS A 1 191 ? -16.266 -19.906 17.406 1 93.25 191 LYS A CA 1
ATOM 1451 C C . LYS A 1 191 ? -16.938 -18.719 16.703 1 93.25 191 LYS A C 1
ATOM 1453 O O . LYS A 1 191 ? -17.359 -17.766 17.344 1 93.25 191 LYS A O 1
ATOM 1458 N N . GLN A 1 192 ? -17.094 -18.859 15.398 1 91.69 192 GLN A N 1
ATOM 1459 C CA . GLN A 1 192 ? -17.703 -17.781 14.609 1 91.69 192 GLN A CA 1
ATOM 1460 C C . GLN A 1 192 ? -19.203 -17.984 14.477 1 91.69 192 GLN A C 1
ATOM 1462 O O . GLN A 1 192 ? -19.875 -17.188 13.82 1 91.69 192 GLN A O 1
ATOM 1467 N N . GLY A 1 193 ? -19.672 -19.062 14.953 1 93.94 193 GLY A N 1
ATOM 1468 C CA . GLY A 1 193 ? -21.109 -19.328 14.922 1 93.94 193 GLY A CA 1
ATOM 1469 C C . GLY A 1 193 ? -21.562 -20.016 13.648 1 93.94 193 GLY A C 1
ATOM 1470 O O . GLY A 1 193 ? -22.766 -20.078 13.367 1 93.94 193 GLY A O 1
ATOM 1471 N N . ALA A 1 194 ? -20.625 -20.5 12.867 1 97.25 194 ALA A N 1
ATOM 1472 C CA . ALA A 1 194 ? -20.969 -21.219 11.648 1 97.25 194 ALA A CA 1
ATOM 1473 C C . ALA A 1 194 ? -21.156 -22.703 11.922 1 97.25 194 ALA A C 1
ATOM 1475 O O . ALA A 1 194 ? -20.406 -23.297 12.711 1 97.25 194 ALA A O 1
ATOM 1476 N N . GLN A 1 195 ? -22.094 -23.25 11.242 1 98 195 GLN A N 1
ATOM 1477 C CA . GLN A 1 195 ? -22.344 -24.688 11.398 1 98 195 GLN A CA 1
ATOM 1478 C C . GLN A 1 195 ? -21.547 -25.484 10.375 1 98 195 GLN A C 1
ATOM 1480 O O . GLN A 1 195 ? -21.312 -26.688 10.562 1 98 195 GLN A O 1
ATOM 1485 N N . ALA A 1 196 ? -21.172 -24.891 9.289 1 98.38 196 ALA A N 1
ATOM 1486 C CA . ALA A 1 196 ? -20.406 -25.531 8.227 1 98.38 196 ALA A CA 1
ATOM 1487 C C . ALA A 1 196 ? -19.703 -24.5 7.348 1 98.38 196 ALA A C 1
ATOM 1489 O O . ALA A 1 196 ? -19.984 -23.297 7.445 1 98.38 196 ALA A O 1
ATOM 1490 N N . ALA A 1 197 ? -18.797 -24.938 6.586 1 98.75 197 ALA A N 1
ATOM 1491 C CA . ALA A 1 197 ? -18.156 -24.156 5.539 1 98.75 197 ALA A CA 1
ATOM 1492 C C . ALA A 1 197 ? -18.141 -24.906 4.215 1 98.75 197 ALA A C 1
ATOM 1494 O O . ALA A 1 197 ? -17.891 -26.125 4.188 1 98.75 197 ALA A O 1
ATOM 1495 N N . VAL A 1 198 ? -18.469 -24.203 3.145 1 98.81 198 VAL A N 1
ATOM 1496 C CA . VAL A 1 198 ? -18.375 -24.781 1.812 1 98.81 198 VAL A CA 1
ATOM 1497 C C . VAL A 1 198 ? -17 -24.5 1.213 1 98.81 198 VAL A C 1
ATOM 1499 O O . VAL A 1 198 ? -16.562 -23.344 1.188 1 98.81 198 VAL A O 1
ATOM 1502 N N . LEU A 1 199 ? -16.328 -25.516 0.787 1 98.69 199 LEU A N 1
ATOM 1503 C CA . LEU A 1 199 ? -15.016 -25.406 0.141 1 98.69 199 LEU A CA 1
ATOM 1504 C C . LEU A 1 199 ? -15.117 -25.734 -1.346 1 98.69 199 LEU A C 1
ATOM 1506 O O . LEU A 1 199 ? -15.609 -26.797 -1.723 1 98.69 199 LEU A O 1
ATOM 1510 N N . THR A 1 200 ? -14.633 -24.797 -2.15 1 98.31 200 THR A N 1
ATOM 1511 C CA . THR A 1 200 ? -14.758 -24.984 -3.59 1 98.31 200 THR A CA 1
ATOM 1512 C C . THR A 1 200 ? -13.391 -24.969 -4.266 1 98.31 200 THR A C 1
ATOM 1514 O O . THR A 1 200 ? -13.289 -25.172 -5.473 1 98.31 200 THR A O 1
ATOM 1517 N N . LEU A 1 201 ? -12.305 -24.719 -3.566 1 97.88 201 LEU A N 1
ATOM 1518 C CA . LEU A 1 201 ? -10.961 -24.641 -4.117 1 97.88 201 LEU A CA 1
ATOM 1519 C C . LEU A 1 201 ? -10.242 -25.984 -4.004 1 97.88 201 LEU A C 1
ATOM 1521 O O . LEU A 1 201 ? -10.055 -26.5 -2.902 1 97.88 201 LEU A O 1
ATOM 1525 N N . PRO A 1 202 ? -9.742 -26.469 -5.109 1 97.62 202 PRO A N 1
ATOM 1526 C CA . PRO A 1 202 ? -9.094 -27.781 -5.082 1 97.62 202 PRO A CA 1
ATOM 1527 C C . PRO A 1 202 ? -7.836 -27.797 -4.211 1 97.62 202 PRO A C 1
ATOM 1529 O O . PRO A 1 202 ? -7.539 -28.812 -3.568 1 97.62 202 PRO A O 1
ATOM 1532 N N . ASP A 1 203 ? -7.098 -26.703 -4.23 1 97.94 203 ASP A N 1
ATOM 1533 C CA . ASP A 1 203 ? -5.883 -26.672 -3.426 1 97.94 203 ASP A CA 1
ATOM 1534 C C . ASP A 1 203 ? -6.207 -26.656 -1.934 1 97.94 203 ASP A C 1
ATOM 1536 O O . ASP A 1 203 ? -5.512 -27.281 -1.133 1 97.94 203 ASP A O 1
ATOM 1540 N N . SER A 1 204 ? -7.293 -25.984 -1.488 1 98.5 204 SER A N 1
ATOM 1541 C CA . SER A 1 204 ? -7.75 -26.016 -0.103 1 98.5 204 SER A CA 1
ATOM 1542 C C . SER A 1 204 ? -8.141 -27.422 0.318 1 98.5 204 SER A C 1
ATOM 1544 O O . SER A 1 204 ? -7.738 -27.891 1.384 1 98.5 204 SER A O 1
ATOM 1546 N N . ILE A 1 205 ? -8.867 -28.047 -0.53 1 98.69 205 ILE A N 1
ATOM 1547 C CA . ILE A 1 205 ? -9.391 -29.375 -0.225 1 98.69 205 ILE A CA 1
ATOM 1548 C C . ILE A 1 205 ? -8.242 -30.375 -0.182 1 98.69 205 ILE A C 1
ATOM 1550 O O . ILE A 1 205 ? -8.156 -31.188 0.738 1 98.69 205 ILE A O 1
ATOM 1554 N N . SER A 1 206 ? -7.367 -30.328 -1.178 1 98.75 206 SER A N 1
ATOM 1555 C CA . SER A 1 206 ? -6.211 -31.219 -1.211 1 98.75 206 SER A CA 1
ATOM 1556 C C . SER A 1 206 ? -5.324 -31.016 0.012 1 98.75 206 SER A C 1
ATOM 1558 O O . SER A 1 206 ? -4.816 -31.984 0.583 1 98.75 206 SER A O 1
ATOM 1560 N N . TRP A 1 207 ? -5.105 -29.734 0.414 1 98.81 207 TRP A N 1
ATOM 1561 C CA . TRP A 1 207 ? -4.316 -29.406 1.598 1 98.81 207 TRP A CA 1
ATOM 1562 C C . TRP A 1 207 ? -4.98 -29.953 2.859 1 98.81 207 TRP A C 1
ATOM 1564 O O . TRP A 1 207 ? -4.328 -30.609 3.68 1 98.81 207 TRP A O 1
ATOM 1574 N N . LEU A 1 208 ? -6.27 -29.734 3.037 1 98.81 208 LEU A N 1
ATOM 1575 C CA . LEU A 1 208 ? -7.031 -30.094 4.223 1 98.81 208 LEU A CA 1
ATOM 1576 C C . LEU A 1 208 ? -7.012 -31.609 4.434 1 98.81 208 LEU A C 1
ATOM 1578 O O . LEU A 1 208 ? -6.918 -32.094 5.57 1 98.81 208 LEU A O 1
ATOM 1582 N N . LEU A 1 209 ? -7.035 -32.344 3.334 1 98.75 209 LEU A N 1
ATOM 1583 C CA . LEU A 1 209 ? -7.203 -33.781 3.414 1 98.75 209 LEU A CA 1
ATOM 1584 C C . LEU A 1 209 ? -5.863 -34.5 3.279 1 98.75 209 LEU A C 1
ATOM 1586 O O . LEU A 1 209 ? -5.805 -35.719 3.318 1 98.75 209 LEU A O 1
ATOM 1590 N N . ASN A 1 210 ? -4.801 -33.812 3.088 1 98.62 210 ASN A N 1
ATOM 1591 C CA . ASN A 1 210 ? -3.486 -34.375 2.84 1 98.62 210 ASN A CA 1
ATOM 1592 C C . ASN A 1 210 ? -3.516 -35.375 1.672 1 98.62 210 ASN A C 1
ATOM 1594 O O . ASN A 1 210 ? -3.041 -36.5 1.795 1 98.62 210 ASN A O 1
ATOM 1598 N N . ILE A 1 211 ? -4.051 -34.875 0.562 1 98.62 211 ILE A N 1
ATOM 1599 C CA . ILE A 1 211 ? -4.016 -35.625 -0.691 1 98.62 211 ILE A CA 1
ATOM 1600 C C . ILE A 1 211 ? -3.51 -34.719 -1.815 1 98.62 211 ILE A C 1
ATOM 1602 O O . ILE A 1 211 ? -3.426 -33.5 -1.651 1 98.62 211 ILE A O 1
ATOM 1606 N N . ARG A 1 212 ? -3.082 -35.312 -2.902 1 98.38 212 ARG A N 1
ATOM 1607 C CA . ARG A 1 212 ? -2.715 -34.656 -4.148 1 98.38 212 ARG A CA 1
ATOM 1608 C C . ARG A 1 212 ? -3.279 -35.406 -5.355 1 98.38 212 ARG A C 1
ATOM 1610 O O . ARG A 1 212 ? -3.744 -36.531 -5.227 1 98.38 212 ARG A O 1
ATOM 1617 N N . GLY A 1 213 ? -3.355 -34.719 -6.465 1 97.06 213 GLY A N 1
ATOM 1618 C CA . GLY A 1 213 ? -3.912 -35.344 -7.664 1 97.06 213 GLY A CA 1
ATOM 1619 C C . GLY A 1 213 ? -3.322 -34.781 -8.945 1 97.06 213 GLY A C 1
ATOM 1620 O O . GLY A 1 213 ? -2.24 -34.188 -8.93 1 97.06 213 GLY A O 1
ATOM 1621 N N . ALA A 1 214 ? -3.898 -35.062 -10.062 1 96.19 214 ALA A N 1
ATOM 1622 C CA . ALA A 1 214 ? -3.428 -34.625 -11.375 1 96.19 214 ALA A CA 1
ATOM 1623 C C . ALA A 1 214 ? -4.594 -34.219 -12.266 1 96.19 214 ALA A C 1
ATOM 1625 O O . ALA A 1 214 ? -4.535 -34.344 -13.484 1 96.19 214 ALA A O 1
ATOM 1626 N N . ASP A 1 215 ? -5.672 -33.781 -11.602 1 96 215 ASP A N 1
ATOM 1627 C CA . ASP A 1 215 ? -6.859 -33.375 -12.344 1 96 215 ASP A CA 1
ATOM 1628 C C . ASP A 1 215 ? -6.582 -32.156 -13.203 1 96 215 ASP A C 1
ATOM 1630 O O . ASP A 1 215 ? -7.199 -31.984 -14.258 1 96 215 ASP A O 1
ATOM 1634 N N . ILE A 1 216 ? -5.75 -31.266 -12.742 1 94.38 216 ILE A N 1
ATOM 1635 C CA . ILE A 1 216 ? -5.367 -30.047 -13.445 1 94.38 216 ILE A CA 1
ATOM 1636 C C . ILE A 1 216 ? -3.883 -30.109 -13.805 1 94.38 216 ILE A C 1
ATOM 1638 O O . ILE A 1 216 ? -3.031 -30.25 -12.922 1 94.38 216 ILE A O 1
ATOM 1642 N N . PRO A 1 217 ? -3.566 -29.953 -15.07 1 90.25 217 PRO A N 1
ATOM 1643 C CA . PRO A 1 217 ? -2.154 -30.016 -15.461 1 90.25 217 PRO A CA 1
ATOM 1644 C C . PRO A 1 217 ? -1.282 -29.062 -14.648 1 90.25 217 PRO A C 1
ATOM 1646 O O . PRO A 1 217 ? -1.688 -27.922 -14.383 1 90.25 217 PRO A O 1
ATOM 1649 N N . ARG A 1 218 ? -0.111 -29.531 -14.195 1 95.06 218 ARG A N 1
ATOM 1650 C CA . ARG A 1 218 ? 0.915 -28.734 -13.531 1 95.06 218 ARG A CA 1
ATOM 1651 C C . ARG A 1 218 ? 0.535 -28.469 -12.078 1 95.06 218 ARG A C 1
ATOM 1653 O O . ARG A 1 218 ? 1.372 -28.031 -11.281 1 95.06 218 ARG A O 1
ATOM 1660 N N . ASN A 1 219 ? -0.755 -28.656 -11.664 1 96.19 219 ASN A N 1
ATOM 1661 C CA . ASN A 1 219 ? -1.238 -28.438 -10.305 1 96.19 219 ASN A CA 1
ATOM 1662 C C . ASN A 1 219 ? -1.6 -29.75 -9.617 1 96.19 219 ASN A C 1
ATOM 1664 O O . ASN A 1 219 ? -2.562 -30.406 -10 1 96.19 219 ASN A O 1
ATOM 1668 N N . PRO A 1 220 ? -0.875 -30.141 -8.594 1 97.62 220 PRO A N 1
ATOM 1669 C CA . PRO A 1 220 ? -1.131 -31.422 -7.945 1 97.62 220 PRO A CA 1
ATOM 1670 C C . PRO A 1 220 ? -2.348 -31.375 -7.023 1 97.62 220 PRO A C 1
ATOM 1672 O O . PRO A 1 220 ? -2.217 -31.609 -5.816 1 97.62 220 PRO A O 1
ATOM 1675 N N . VAL A 1 221 ? -3.545 -31.281 -7.625 1 97.75 221 VAL A N 1
ATOM 1676 C CA . VAL A 1 221 ? -4.758 -31.109 -6.836 1 97.75 221 VAL A CA 1
ATOM 1677 C C . VAL A 1 221 ? -5.832 -32.094 -7.32 1 97.75 221 VAL A C 1
ATOM 1679 O O . VAL A 1 221 ? -5.75 -32.594 -8.438 1 97.75 221 VAL A O 1
ATOM 1682 N N . VAL A 1 222 ? -6.766 -32.344 -6.461 1 97.56 222 VAL A N 1
ATOM 1683 C CA . VAL A 1 222 ? -7.965 -33.125 -6.762 1 97.56 222 VAL A CA 1
ATOM 1684 C C . VAL A 1 222 ? -9.156 -32.188 -6.906 1 97.56 222 VAL A C 1
ATOM 1686 O O . VAL A 1 222 ? -9.508 -31.469 -5.969 1 97.56 222 VAL A O 1
ATOM 1689 N N . GLN A 1 223 ? -9.75 -32.156 -8.055 1 96.75 223 GLN A N 1
ATOM 1690 C CA . GLN A 1 223 ? -10.945 -31.328 -8.219 1 96.75 223 GLN A CA 1
ATOM 1691 C C . GLN A 1 223 ? -12.133 -31.938 -7.477 1 96.75 223 GLN A C 1
ATOM 1693 O O . GLN A 1 223 ? -12.5 -33.094 -7.715 1 96.75 223 GLN A O 1
ATOM 1698 N N . ALA A 1 224 ? -12.656 -31.203 -6.562 1 97.5 224 ALA A N 1
ATOM 1699 C CA . ALA A 1 224 ? -13.773 -31.625 -5.727 1 97.5 224 ALA A CA 1
ATOM 1700 C C . ALA A 1 224 ? -14.43 -30.422 -5.039 1 97.5 224 ALA A C 1
ATOM 1702 O O . ALA A 1 224 ? -13.906 -29.312 -5.098 1 97.5 224 ALA A O 1
ATOM 1703 N N . PHE A 1 225 ? -15.617 -30.578 -4.578 1 98.44 225 PHE A N 1
ATOM 1704 C CA . PHE A 1 225 ? -16.234 -29.703 -3.6 1 98.44 225 PHE A CA 1
ATOM 1705 C C . PHE A 1 225 ? -16.281 -30.359 -2.227 1 98.44 225 PHE A C 1
ATOM 1707 O O . PHE A 1 225 ? -16.188 -31.578 -2.117 1 98.44 225 PHE A O 1
ATOM 1714 N N . ALA A 1 226 ? -16.359 -29.562 -1.204 1 98.81 226 ALA A N 1
ATOM 1715 C CA . ALA A 1 226 ? -16.453 -30.156 0.13 1 98.81 226 ALA A CA 1
ATOM 1716 C C . ALA A 1 226 ? -17.234 -29.266 1.078 1 98.81 226 ALA A C 1
ATOM 1718 O O . ALA A 1 226 ? -17.391 -28.062 0.827 1 98.81 226 ALA A O 1
ATOM 1719 N N . VAL A 1 227 ? -17.828 -29.844 2.051 1 98.81 227 VAL A N 1
ATOM 1720 C CA . VAL A 1 227 ? -18.469 -29.141 3.164 1 98.81 227 VAL A CA 1
ATOM 1721 C C . VAL A 1 227 ? -17.859 -29.609 4.48 1 98.81 227 VAL A C 1
ATOM 1723 O O . VAL A 1 227 ? -17.922 -30.797 4.82 1 98.81 227 VAL A O 1
ATOM 1726 N N . LEU A 1 228 ? -17.203 -28.734 5.172 1 98.75 228 LEU A N 1
ATOM 1727 C CA . LEU A 1 228 ? -16.656 -29.016 6.496 1 98.75 228 LEU A CA 1
ATOM 1728 C C . LEU A 1 228 ? -17.641 -28.594 7.582 1 98.75 228 LEU A C 1
ATOM 1730 O O . LEU A 1 228 ? -18 -27.422 7.684 1 98.75 228 LEU A O 1
ATOM 1734 N N . GLN A 1 229 ? -18.062 -29.5 8.344 1 97.88 229 GLN A N 1
ATOM 1735 C CA . GLN A 1 229 ? -18.984 -29.203 9.438 1 97.88 229 GLN A CA 1
ATOM 1736 C C . GLN A 1 229 ? -18.234 -28.734 10.68 1 97.88 229 GLN A C 1
ATOM 1738 O O . GLN A 1 229 ? -17.062 -29.047 10.852 1 97.88 229 GLN A O 1
ATOM 1743 N N . ALA A 1 230 ? -18.953 -28.078 11.57 1 97.25 230 ALA A N 1
ATOM 1744 C CA . ALA A 1 230 ? -18.375 -27.516 12.781 1 97.25 230 ALA A CA 1
ATOM 1745 C C . ALA A 1 230 ? -17.906 -28.609 13.734 1 97.25 230 ALA A C 1
ATOM 1747 O O . ALA A 1 230 ? -17.141 -28.344 14.672 1 97.25 230 ALA A O 1
ATOM 1748 N N . ASN A 1 231 ? -18.281 -29.875 13.539 1 95.88 231 ASN A N 1
ATOM 1749 C CA . ASN A 1 231 ? -17.844 -30.984 14.383 1 95.88 231 ASN A CA 1
ATOM 1750 C C . ASN A 1 231 ? -16.625 -31.688 13.797 1 95.88 231 ASN A C 1
ATOM 1752 O O . ASN A 1 231 ? -16.156 -32.688 14.344 1 95.88 231 ASN A O 1
ATOM 1756 N N . GLY A 1 232 ? -16.172 -31.266 12.617 1 96.5 232 GLY A N 1
ATOM 1757 C CA . GLY A 1 232 ? -14.969 -31.828 12.023 1 96.5 232 GLY A CA 1
ATOM 1758 C C . GLY A 1 232 ? -15.25 -32.812 10.906 1 96.5 232 GLY A C 1
ATOM 1759 O O . GLY A 1 232 ? -14.344 -33.156 10.141 1 96.5 232 GLY A O 1
ATOM 1760 N N . HIS A 1 233 ? -16.531 -33.25 10.773 1 97.69 233 HIS A N 1
ATOM 1761 C CA . HIS A 1 233 ? -16.906 -34.125 9.68 1 97.69 233 HIS A CA 1
ATOM 1762 C C . HIS A 1 233 ? -16.875 -33.406 8.336 1 97.69 233 HIS A C 1
ATOM 1764 O O . HIS A 1 233 ? -17.266 -32.219 8.25 1 97.69 233 HIS A O 1
ATOM 1770 N N . LEU A 1 234 ? -16.359 -34.094 7.324 1 98.62 234 LEU A N 1
ATOM 1771 C CA . LEU A 1 234 ? -16.25 -33.5 5.996 1 98.62 234 LEU A CA 1
ATOM 1772 C C . LEU A 1 234 ? -16.984 -34.375 4.965 1 98.62 234 LEU A C 1
ATOM 1774 O O . LEU A 1 234 ? -16.781 -35.562 4.895 1 98.62 234 LEU A O 1
ATOM 1778 N N . THR A 1 235 ? -17.891 -33.75 4.242 1 98.69 235 THR A N 1
ATOM 1779 C CA . THR A 1 235 ? -18.469 -34.375 3.062 1 98.69 235 THR A CA 1
ATOM 1780 C C . THR A 1 235 ? -17.719 -33.969 1.801 1 98.69 235 THR A C 1
ATOM 1782 O O . THR A 1 235 ? -17.656 -32.781 1.481 1 98.69 235 THR A O 1
ATOM 1785 N N . LEU A 1 236 ? -17.141 -34.906 1.157 1 98.69 236 LEU A N 1
ATOM 1786 C CA . LEU A 1 236 ? -16.375 -34.719 -0.07 1 98.69 236 LEU A CA 1
ATOM 1787 C C . LEU A 1 236 ? -17.203 -35.094 -1.293 1 98.69 236 LEU A C 1
ATOM 1789 O O . LEU A 1 236 ? -17.703 -36.219 -1.38 1 98.69 236 LEU A O 1
ATOM 1793 N N . TYR A 1 237 ? -17.406 -34.125 -2.18 1 98.44 237 TYR A N 1
ATOM 1794 C CA . TYR A 1 237 ? -18.141 -34.375 -3.416 1 98.44 237 TYR A CA 1
ATOM 1795 C C . TYR A 1 237 ? -17.188 -34.531 -4.594 1 98.44 237 TYR A C 1
ATOM 1797 O O . TYR A 1 237 ? -16.672 -33.562 -5.125 1 98.44 237 TYR A O 1
ATOM 1805 N N . ALA A 1 238 ? -16.938 -35.719 -5.039 1 97.19 238 ALA A N 1
ATOM 1806 C CA . ALA A 1 238 ? -16 -36.062 -6.113 1 97.19 238 ALA A CA 1
ATOM 1807 C C . ALA A 1 238 ? -16.359 -37.406 -6.73 1 97.19 238 ALA A C 1
ATOM 1809 O O . ALA A 1 238 ? -17.172 -38.156 -6.18 1 97.19 238 ALA A O 1
ATOM 1810 N N . GLU A 1 239 ? -15.805 -37.625 -7.871 1 93.81 239 GLU A N 1
ATOM 1811 C CA . GLU A 1 239 ? -16 -38.906 -8.5 1 93.81 239 GLU A CA 1
ATOM 1812 C C . GLU A 1 239 ? -15.312 -40.031 -7.707 1 93.81 239 GLU A C 1
ATOM 1814 O O . GLU A 1 239 ? -14.133 -39.906 -7.359 1 93.81 239 GLU A O 1
ATOM 1819 N N . ALA A 1 240 ? -15.984 -41.125 -7.516 1 93.75 240 ALA A N 1
ATOM 1820 C CA . ALA A 1 240 ? -15.5 -42.188 -6.668 1 93.75 240 ALA A CA 1
ATOM 1821 C C . ALA A 1 240 ? -14.234 -42.844 -7.254 1 93.75 240 ALA A C 1
ATOM 1823 O O . ALA A 1 240 ? -13.352 -43.281 -6.512 1 93.75 240 ALA A O 1
ATOM 1824 N N . ALA A 1 241 ? -14.18 -42.844 -8.516 1 93.62 241 ALA A N 1
ATOM 1825 C CA . ALA A 1 241 ? -13.07 -43.469 -9.211 1 93.62 241 ALA A CA 1
ATOM 1826 C C . ALA A 1 241 ? -11.734 -42.844 -8.836 1 93.62 241 ALA A C 1
ATOM 1828 O O . ALA A 1 241 ? -10.68 -43.469 -8.938 1 93.62 241 ALA A O 1
ATOM 1829 N N . LYS A 1 242 ? -11.766 -41.625 -8.359 1 96.69 242 LYS A N 1
ATOM 1830 C CA . LYS A 1 242 ? -10.555 -40.906 -7.977 1 96.69 242 LYS A CA 1
ATOM 1831 C C . LYS A 1 242 ? -9.984 -41.438 -6.668 1 96.69 242 LYS A C 1
ATOM 1833 O O . LYS A 1 242 ? -8.836 -41.156 -6.32 1 96.69 242 LYS A O 1
ATOM 1838 N N . PHE A 1 243 ? -10.766 -42.219 -5.941 1 97.5 243 PHE A N 1
ATOM 1839 C CA . PHE A 1 243 ? -10.406 -42.562 -4.57 1 97.5 243 PHE A CA 1
ATOM 1840 C C . PHE A 1 243 ? -10.383 -44.094 -4.383 1 97.5 243 PHE A C 1
ATOM 1842 O O . PHE A 1 243 ? -11.25 -44.656 -3.713 1 97.5 243 PHE A O 1
ATOM 1849 N N . PRO A 1 244 ? -9.359 -44.688 -4.77 1 96.31 244 PRO A N 1
ATOM 1850 C CA . PRO A 1 244 ? -9.219 -46.125 -4.488 1 96.31 244 PRO A CA 1
ATOM 1851 C C . PRO A 1 244 ? -9.172 -46.438 -2.994 1 96.31 244 PRO A C 1
ATOM 1853 O O . PRO A 1 244 ? -9.094 -45.5 -2.172 1 96.31 244 PRO A O 1
ATOM 1856 N N . PRO A 1 245 ? -9.203 -47.688 -2.621 1 95.31 245 PRO A N 1
ATOM 1857 C CA . PRO A 1 245 ? -9.359 -48.094 -1.224 1 95.31 245 PRO A CA 1
ATOM 1858 C C . PRO A 1 245 ? -8.273 -47.5 -0.314 1 95.31 245 PRO A C 1
ATOM 1860 O O . PRO A 1 245 ? -8.57 -47.094 0.816 1 95.31 245 PRO A O 1
ATOM 1863 N N . GLU A 1 246 ? -7.113 -47.438 -0.77 1 95.25 246 GLU A N 1
ATOM 1864 C CA . GLU A 1 246 ? -6.02 -46.906 0.044 1 95.25 246 GLU A CA 1
ATOM 1865 C C . GLU A 1 246 ? -6.25 -45.438 0.406 1 95.25 246 GLU A C 1
ATOM 1867 O O . GLU A 1 246 ? -5.93 -45.031 1.518 1 95.25 246 GLU A O 1
ATOM 1872 N N . ILE A 1 247 ? -6.746 -44.719 -0.55 1 96.81 247 ILE A N 1
ATOM 1873 C CA . ILE A 1 247 ? -7.016 -43.281 -0.315 1 96.81 247 ILE A CA 1
ATOM 1874 C C . ILE A 1 247 ? -8.211 -43.156 0.628 1 96.81 247 ILE A C 1
ATOM 1876 O O . ILE A 1 247 ? -8.211 -42.281 1.506 1 96.81 247 ILE A O 1
ATOM 1880 N N . ARG A 1 248 ? -9.211 -43.969 0.466 1 96.38 248 ARG A N 1
ATOM 1881 C CA . ARG A 1 248 ? -10.367 -43.969 1.359 1 96.38 248 ARG A CA 1
ATOM 1882 C C . ARG A 1 248 ? -9.945 -44.25 2.797 1 96.38 248 ARG A C 1
ATOM 1884 O O . ARG A 1 248 ? -10.469 -43.656 3.736 1 96.38 248 ARG A O 1
ATOM 1891 N N . ALA A 1 249 ? -9.078 -45.188 2.906 1 96.19 249 ALA A N 1
ATOM 1892 C CA . ALA A 1 249 ? -8.547 -45.531 4.23 1 96.19 249 ALA A CA 1
ATOM 1893 C C . ALA A 1 249 ? -7.832 -44.344 4.848 1 96.19 249 ALA A C 1
ATOM 1895 O O . ALA A 1 249 ? -7.949 -44.094 6.051 1 96.19 249 ALA A O 1
ATOM 1896 N N . HIS A 1 250 ? -7.059 -43.656 4.062 1 96.38 250 HIS A N 1
ATOM 1897 C CA . HIS A 1 250 ? -6.363 -42.438 4.496 1 96.38 250 HIS A CA 1
ATOM 1898 C C . HIS A 1 250 ? -7.348 -41.375 4.965 1 96.38 250 HIS A C 1
ATOM 1900 O O . HIS A 1 250 ? -7.113 -40.719 5.977 1 96.38 250 HIS A O 1
ATOM 1906 N N . LEU A 1 251 ? -8.43 -41.156 4.293 1 96.12 251 LEU A N 1
ATOM 1907 C CA . LEU A 1 251 ? -9.43 -40.125 4.617 1 96.12 251 LEU A CA 1
ATOM 1908 C C . LEU A 1 251 ? -10.125 -40.469 5.93 1 96.12 251 LEU A C 1
ATOM 1910 O O . LEU A 1 251 ? -10.438 -39.562 6.715 1 96.12 251 LEU A O 1
ATOM 1914 N N . GLY A 1 252 ? -10.367 -41.781 6.117 1 94.38 252 GLY A N 1
ATOM 1915 C CA . GLY A 1 252 ? -10.977 -42.219 7.359 1 94.38 252 GLY A CA 1
ATOM 1916 C C . GLY A 1 252 ? -12.484 -42.094 7.371 1 94.38 252 GLY A C 1
ATOM 1917 O O . GLY A 1 252 ? -13.086 -41.625 6.387 1 94.38 252 GLY A O 1
ATOM 1918 N N . ASN A 1 253 ? -13.117 -42.312 8.508 1 93.62 253 ASN A N 1
ATOM 1919 C CA . ASN A 1 253 ? -14.562 -42.406 8.648 1 93.62 253 ASN A CA 1
ATOM 1920 C C . ASN A 1 253 ? -15.211 -41.031 8.82 1 93.62 253 ASN A C 1
ATOM 1922 O O . ASN A 1 253 ? -16.422 -40.875 8.68 1 93.62 253 ASN A O 1
ATOM 1926 N N . GLU A 1 254 ? -14.367 -40.094 9.07 1 95.94 254 GLU A N 1
ATOM 1927 C CA . GLU A 1 254 ? -14.914 -38.781 9.289 1 95.94 254 GLU A CA 1
ATOM 1928 C C . GLU A 1 254 ? -15.047 -38 7.977 1 95.94 254 GLU A C 1
ATOM 1930 O O . GLU A 1 254 ? -15.484 -36.844 7.965 1 95.94 254 GLU A O 1
ATOM 1935 N N . VAL A 1 255 ? -14.688 -38.594 6.871 1 98.06 255 VAL A N 1
ATOM 1936 C CA . VAL A 1 255 ? -14.883 -38.031 5.539 1 98.06 255 VAL A CA 1
ATOM 1937 C C . VAL A 1 255 ? -15.867 -38.906 4.754 1 98.06 255 VAL A C 1
ATOM 1939 O O . VAL A 1 255 ? -15.633 -40.094 4.559 1 98.06 255 VAL A O 1
ATOM 1942 N N . THR A 1 256 ? -16.953 -38.281 4.367 1 97.94 256 THR A N 1
ATOM 1943 C CA . THR A 1 256 ? -17.953 -38.969 3.561 1 97.94 256 THR A CA 1
ATOM 1944 C C . THR A 1 256 ? -17.828 -38.594 2.09 1 97.94 256 THR A C 1
ATOM 1946 O O . THR A 1 256 ? -17.859 -37.406 1.75 1 97.94 256 THR A O 1
ATOM 1949 N N . LEU A 1 257 ? -17.672 -39.562 1.235 1 97.88 257 LEU A N 1
ATOM 1950 C CA . LEU A 1 257 ? -17.562 -39.344 -0.203 1 97.88 257 LEU A CA 1
ATOM 1951 C C . LEU A 1 257 ? -18.922 -39.438 -0.874 1 97.88 257 LEU A C 1
ATOM 1953 O O . LEU A 1 257 ? -19.672 -40.406 -0.64 1 97.88 257 LEU A O 1
ATOM 1957 N N . ARG A 1 258 ? -19.312 -38.438 -1.588 1 97.81 258 ARG A N 1
ATOM 1958 C CA . ARG A 1 258 ? -20.531 -38.375 -2.398 1 97.81 258 ARG A CA 1
ATOM 1959 C C . ARG A 1 258 ? -20.219 -37.969 -3.836 1 97.81 258 ARG A C 1
ATOM 1961 O O . ARG A 1 258 ? -19.188 -37.344 -4.102 1 97.81 258 ARG A O 1
ATOM 1968 N N . PRO A 1 259 ? -21.062 -38.406 -4.836 1 96.44 259 PRO A N 1
ATOM 1969 C CA . PRO A 1 259 ? -20.828 -37.969 -6.207 1 96.44 259 PRO A CA 1
ATOM 1970 C C . PRO A 1 259 ? -20.969 -36.438 -6.363 1 96.44 259 PRO A C 1
ATOM 1972 O O . PRO A 1 259 ? -21.75 -35.812 -5.645 1 96.44 259 PRO A O 1
ATOM 1975 N N . VAL A 1 260 ? -20.266 -35.938 -7.289 1 95.31 260 VAL A N 1
ATOM 1976 C CA . VAL A 1 260 ? -20.281 -34.5 -7.531 1 95.31 260 VAL A CA 1
ATOM 1977 C C . VAL A 1 260 ? -21.703 -34.031 -7.832 1 95.31 260 VAL A C 1
ATOM 1979 O O . VAL A 1 260 ? -22.094 -32.938 -7.449 1 95.31 260 VAL A O 1
ATOM 1982 N N . SER A 1 261 ? -22.5 -34.844 -8.406 1 95.19 261 SER A N 1
ATOM 1983 C CA . SER A 1 261 ? -23.875 -34.5 -8.805 1 95.19 261 SER A CA 1
ATOM 1984 C C . SER A 1 261 ? -24.766 -34.281 -7.586 1 95.19 261 SER A C 1
ATOM 1986 O O . SER A 1 261 ? -25.828 -33.688 -7.695 1 95.19 261 SER A O 1
ATOM 1988 N N . ALA A 1 262 ? -24.328 -34.719 -6.445 1 97.12 262 ALA A N 1
ATOM 1989 C CA . ALA A 1 262 ? -25.109 -34.594 -5.223 1 97.12 262 ALA A CA 1
ATOM 1990 C C . ALA A 1 262 ? -24.812 -33.25 -4.527 1 97.12 262 ALA A C 1
ATOM 1992 O O . ALA A 1 262 ? -25.484 -32.906 -3.547 1 97.12 262 ALA A O 1
ATOM 1993 N N . PHE A 1 263 ? -23.891 -32.531 -4.98 1 97.56 263 PHE A N 1
ATOM 1994 C CA . PHE A 1 263 ? -23.391 -31.359 -4.293 1 97.56 263 PHE A CA 1
ATOM 1995 C C . PHE A 1 263 ? -24.484 -30.312 -4.141 1 97.56 263 PHE A C 1
ATOM 1997 O O . PHE A 1 263 ? -24.734 -29.812 -3.039 1 97.56 263 PHE A O 1
ATOM 2004 N N . ALA A 1 264 ? -25.156 -29.953 -5.273 1 95.81 264 ALA A N 1
ATOM 2005 C CA . ALA A 1 264 ? -26.188 -28.922 -5.254 1 95.81 264 ALA A CA 1
ATOM 2006 C C . ALA A 1 264 ? -27.281 -29.266 -4.25 1 95.81 264 ALA A C 1
ATOM 2008 O O . ALA A 1 264 ? -27.719 -28.406 -3.48 1 95.81 264 ALA A O 1
ATOM 2009 N N . ALA A 1 265 ? -27.75 -30.5 -4.281 1 96.06 265 ALA A N 1
ATOM 2010 C CA . ALA A 1 265 ? -28.766 -30.953 -3.334 1 96.06 265 ALA A CA 1
ATOM 2011 C C . ALA A 1 265 ? -28.234 -30.922 -1.903 1 96.06 265 ALA A C 1
ATOM 2013 O O . ALA A 1 265 ? -28.984 -30.625 -0.968 1 96.06 265 ALA A O 1
ATOM 2014 N N . GLY A 1 266 ? -27.016 -31.328 -1.804 1 97.06 266 GLY A N 1
ATOM 2015 C CA . GLY A 1 266 ? -26.391 -31.297 -0.495 1 97.06 266 GLY A CA 1
ATOM 2016 C C . GLY A 1 266 ? -26.359 -29.906 0.122 1 97.06 266 GLY A C 1
ATOM 2017 O O . GLY A 1 266 ? -26.547 -29.75 1.332 1 97.06 266 GLY A O 1
ATOM 2018 N N . LEU A 1 267 ? -26.141 -28.891 -0.644 1 97.81 267 LEU A N 1
ATOM 2019 C CA . LEU A 1 267 ? -26.125 -27.5 -0.181 1 97.81 267 LEU A CA 1
ATOM 2020 C C . LEU A 1 267 ? -27.469 -27.109 0.426 1 97.81 267 LEU A C 1
ATOM 2022 O O . LEU A 1 267 ? -27.516 -26.438 1.456 1 97.81 267 LEU A O 1
ATOM 2026 N N . ARG A 1 268 ? -28.547 -27.516 -0.179 1 96.38 268 ARG A N 1
ATOM 2027 C CA . ARG A 1 268 ? -29.906 -27.109 0.209 1 96.38 268 ARG A CA 1
ATOM 2028 C C . ARG A 1 268 ? -30.312 -27.766 1.52 1 96.38 268 ARG A C 1
ATOM 2030 O O . ARG A 1 268 ? -31.266 -27.328 2.168 1 96.38 268 ARG A O 1
ATOM 2037 N N . SER A 1 269 ? -29.578 -28.75 1.967 1 95.56 269 SER A N 1
ATOM 2038 C CA . SER A 1 269 ? -29.953 -29.5 3.168 1 95.56 269 SER A CA 1
ATOM 2039 C C . SER A 1 269 ? -29.062 -29.109 4.348 1 95.56 269 SER A C 1
ATOM 2041 O O . SER A 1 269 ? -29.172 -29.688 5.434 1 95.56 269 SER A O 1
ATOM 2043 N N . LEU A 1 270 ? -28.219 -28.219 4.199 1 96.88 270 LEU A N 1
ATOM 2044 C CA . LEU A 1 270 ? -27.281 -27.844 5.246 1 96.88 270 LEU A CA 1
ATOM 2045 C C . LEU A 1 270 ? -27.953 -26.969 6.305 1 96.88 270 LEU A C 1
ATOM 2047 O O . LEU A 1 270 ? -28.703 -26.062 5.969 1 96.88 270 LEU A O 1
ATOM 2051 N N . PRO A 1 271 ? -27.703 -27.312 7.508 1 93.38 271 PRO A N 1
ATOM 2052 C CA . PRO A 1 271 ? -28.094 -26.344 8.547 1 93.38 271 PRO A CA 1
ATOM 2053 C C . PRO A 1 271 ? -27.219 -25.109 8.57 1 93.38 271 PRO A C 1
ATOM 2055 O O . PRO A 1 271 ? -26.016 -25.188 8.281 1 93.38 271 PRO A O 1
ATOM 2058 N N . GLY A 1 272 ? -27.781 -23.984 8.938 1 91.06 272 GLY A N 1
ATOM 2059 C CA . GLY A 1 272 ? -27.031 -22.75 8.93 1 91.06 272 GLY A CA 1
ATOM 2060 C C . GLY A 1 272 ? -26.656 -22.266 10.328 1 91.06 272 GLY A C 1
ATOM 2061 O O . GLY A 1 272 ? -27.062 -22.875 11.32 1 91.06 272 GLY A O 1
ATOM 2062 N N . PRO A 1 273 ? -25.922 -21.188 10.273 1 97.38 273 PRO A N 1
ATOM 2063 C CA . PRO A 1 273 ? -25.312 -20.438 9.18 1 97.38 273 PRO A CA 1
ATOM 2064 C C . PRO A 1 273 ? -24.172 -21.203 8.5 1 97.38 273 PRO A C 1
ATOM 2066 O O . PRO A 1 273 ? -23.484 -21.984 9.148 1 97.38 273 PRO A O 1
ATOM 2069 N N . VAL A 1 274 ? -23.984 -21.094 7.18 1 98.56 274 VAL A N 1
ATOM 2070 C CA . VAL A 1 274 ? -22.938 -21.75 6.395 1 98.56 274 VAL A CA 1
ATOM 2071 C C . VAL A 1 274 ? -21.938 -20.703 5.895 1 98.56 274 VAL A C 1
ATOM 2073 O O . VAL A 1 274 ? -22.328 -19.703 5.281 1 98.56 274 VAL A O 1
ATOM 2076 N N . GLN A 1 275 ? -20.641 -20.906 6.25 1 98.5 275 GLN A N 1
ATOM 2077 C CA . GLN A 1 275 ? -19.594 -20.016 5.754 1 98.5 275 GLN A CA 1
ATOM 2078 C C . GLN A 1 275 ? -19.312 -20.297 4.281 1 98.5 275 GLN A C 1
ATOM 2080 O O . GLN A 1 275 ? -19.125 -21.438 3.877 1 98.5 275 GLN A O 1
ATOM 2085 N N . VAL A 1 276 ? -19.359 -19.234 3.43 1 98.56 276 VAL A N 1
ATOM 2086 C CA . VAL A 1 276 ? -19.062 -19.312 2.004 1 98.56 276 VAL A CA 1
ATOM 2087 C C . VAL A 1 276 ? -18.125 -18.188 1.605 1 98.56 276 VAL A C 1
ATOM 2089 O O . VAL A 1 276 ? -18.328 -17.031 1.995 1 98.56 276 VAL A O 1
ATOM 2092 N N . ASP A 1 277 ? -17.078 -18.5 0.928 1 98.12 277 ASP A N 1
ATOM 2093 C CA . ASP A 1 277 ? -16.141 -17.469 0.451 1 98.12 277 ASP A CA 1
ATOM 2094 C C . ASP A 1 277 ? -16.703 -16.75 -0.764 1 98.12 277 ASP A C 1
ATOM 2096 O O . ASP A 1 277 ? -16.781 -17.312 -1.857 1 98.12 277 ASP A O 1
ATOM 2100 N N . PRO A 1 278 ? -17.062 -15.523 -0.669 1 97.94 278 PRO A N 1
ATOM 2101 C CA . PRO A 1 278 ? -17.672 -14.82 -1.803 1 97.94 278 PRO A CA 1
ATOM 2102 C C . PRO A 1 278 ? -16.688 -14.578 -2.941 1 97.94 278 PRO A C 1
ATOM 2104 O O . PRO A 1 278 ? -17.094 -14.297 -4.07 1 97.94 278 PRO A O 1
ATOM 2107 N N . ALA A 1 279 ? -15.422 -14.742 -2.711 1 96.38 279 ALA A N 1
ATOM 2108 C CA . ALA A 1 279 ? -14.398 -14.438 -3.709 1 96.38 279 ALA A CA 1
ATOM 2109 C C . ALA A 1 279 ? -14.133 -15.648 -4.598 1 96.38 279 ALA A C 1
ATOM 2111 O O . ALA A 1 279 ? -13.672 -15.508 -5.73 1 96.38 279 ALA A O 1
ATOM 2112 N N . SER A 1 280 ? -14.43 -16.812 -4.07 1 96.62 280 SER A N 1
ATOM 2113 C CA . SER A 1 280 ? -14.023 -17.984 -4.84 1 96.62 280 SER A CA 1
ATOM 2114 C C . SER A 1 280 ? -15.211 -18.891 -5.113 1 96.62 280 SER A C 1
ATOM 2116 O O . SER A 1 280 ? -15.258 -19.578 -6.141 1 96.62 280 SER A O 1
ATOM 2118 N N . ALA A 1 281 ? -16.172 -18.875 -4.223 1 98.25 281 ALA A N 1
ATOM 2119 C CA . ALA A 1 281 ? -17.297 -19.797 -4.422 1 98.25 281 ALA A CA 1
ATOM 2120 C C . ALA A 1 281 ? -18.188 -19.312 -5.555 1 98.25 281 ALA A C 1
ATOM 2122 O O . ALA A 1 281 ? -18.453 -18.109 -5.688 1 98.25 281 ALA A O 1
ATOM 2123 N N . PRO A 1 282 ? -18.625 -20.234 -6.375 1 98.06 282 PRO A N 1
ATOM 2124 C CA . PRO A 1 282 ? -19.594 -19.844 -7.398 1 98.06 282 PRO A CA 1
ATOM 2125 C C . PRO A 1 282 ? -20.828 -19.141 -6.816 1 98.06 282 PRO A C 1
ATOM 2127 O O . PRO A 1 282 ? -21.312 -19.531 -5.754 1 98.06 282 PRO A O 1
ATOM 2130 N N . HIS A 1 283 ? -21.297 -18.219 -7.547 1 98.06 283 HIS A N 1
ATOM 2131 C CA . HIS A 1 283 ? -22.516 -17.5 -7.176 1 98.06 283 HIS A CA 1
ATOM 2132 C C . HIS A 1 283 ? -23.656 -18.484 -6.867 1 98.06 283 HIS A C 1
ATOM 2134 O O . HIS A 1 283 ? -24.438 -18.25 -5.945 1 98.06 283 HIS A O 1
ATOM 2140 N N . GLN A 1 284 ? -23.719 -19.562 -7.516 1 97.56 284 GLN A N 1
ATOM 2141 C CA . GLN A 1 284 ? -24.766 -20.578 -7.375 1 97.56 284 GLN A CA 1
ATOM 2142 C C . GLN A 1 284 ? -24.766 -21.172 -5.973 1 97.56 284 GLN A C 1
ATOM 2144 O O . GLN A 1 284 ? -25.812 -21.578 -5.465 1 97.56 284 GLN A O 1
ATOM 2149 N N . VAL A 1 285 ? -23.609 -21.297 -5.379 1 98.31 285 VAL A N 1
ATOM 2150 C CA . VAL A 1 285 ? -23.516 -21.859 -4.035 1 98.31 285 VAL A CA 1
ATOM 2151 C C . VAL A 1 285 ? -24.297 -21 -3.047 1 98.31 285 VAL A C 1
ATOM 2153 O O . VAL A 1 285 ? -25.125 -21.5 -2.291 1 98.31 285 VAL A O 1
ATOM 2156 N N . GLY A 1 286 ? -24 -19.688 -3.08 1 97.62 286 GLY A N 1
ATOM 2157 C CA . GLY A 1 286 ? -24.75 -18.781 -2.225 1 97.62 286 GLY A CA 1
ATOM 2158 C C . GLY A 1 286 ? -26.234 -18.766 -2.52 1 97.62 286 GLY A C 1
ATOM 2159 O O . GLY A 1 286 ? -27.047 -18.781 -1.601 1 97.62 286 GLY A O 1
ATOM 2160 N N . ARG A 1 287 ? -26.594 -18.797 -3.762 1 96.38 287 ARG A N 1
ATOM 2161 C CA . ARG A 1 287 ? -27.984 -18.766 -4.203 1 96.38 287 ARG A CA 1
ATOM 2162 C C . ARG A 1 287 ? -28.75 -19.984 -3.709 1 96.38 287 ARG A C 1
ATOM 2164 O O . ARG A 1 287 ? -29.891 -19.875 -3.26 1 96.38 287 ARG A O 1
ATOM 2171 N N . ALA A 1 288 ? -28.141 -21.125 -3.824 1 97.38 288 ALA A N 1
ATOM 2172 C CA . ALA A 1 288 ? -28.766 -22.375 -3.387 1 97.38 288 ALA A CA 1
ATOM 2173 C C . ALA A 1 288 ? -29.078 -22.328 -1.891 1 97.38 288 ALA A C 1
ATOM 2175 O O . ALA A 1 288 ? -30.156 -22.75 -1.458 1 97.38 288 ALA A O 1
ATOM 2176 N N . LEU A 1 289 ? -28.141 -21.891 -1.136 1 98.25 289 LEU A N 1
ATOM 2177 C CA . LEU A 1 289 ? -28.328 -21.766 0.306 1 98.25 289 LEU A CA 1
ATOM 2178 C C . LEU A 1 289 ? -29.422 -20.766 0.631 1 98.25 289 LEU A C 1
ATOM 2180 O O . LEU A 1 289 ? -30.281 -21.031 1.468 1 98.25 289 LEU A O 1
ATOM 2184 N N . GLU A 1 290 ? -29.375 -19.656 -0.052 1 96.94 290 GLU A N 1
ATOM 2185 C CA . GLU A 1 290 ? -30.375 -18.609 0.162 1 96.94 290 GLU A CA 1
ATOM 2186 C C . GLU A 1 290 ? -31.781 -19.094 -0.177 1 96.94 290 GLU A C 1
ATOM 2188 O O . GLU A 1 290 ? -32.719 -18.828 0.561 1 96.94 290 GLU A O 1
ATOM 2193 N N . GLU A 1 291 ? -31.922 -19.766 -1.248 1 96.88 291 GLU A N 1
ATOM 2194 C CA . GLU A 1 291 ? -33.188 -20.312 -1.676 1 96.88 291 GLU A CA 1
ATOM 2195 C C . GLU A 1 291 ? -33.75 -21.328 -0.663 1 96.88 291 GLU A C 1
ATOM 2197 O O . GLU A 1 291 ? -34.938 -21.469 -0.5 1 96.88 291 GLU A O 1
ATOM 2202 N N . ALA A 1 292 ? -32.844 -21.984 -0.02 1 97.38 292 ALA A N 1
ATOM 2203 C CA . ALA A 1 292 ? -33.219 -22.969 0.986 1 97.38 292 ALA A CA 1
ATOM 2204 C C . ALA A 1 292 ? -33.531 -22.297 2.328 1 97.38 292 ALA A C 1
ATOM 2206 O O . ALA A 1 292 ? -33.906 -22.969 3.285 1 97.38 292 ALA A O 1
ATOM 2207 N N . GLY A 1 293 ? -33.312 -21.047 2.422 1 97.19 293 GLY A N 1
ATOM 2208 C CA . GLY A 1 293 ? -33.531 -20.312 3.658 1 97.19 293 GLY A CA 1
ATOM 2209 C C . GLY A 1 293 ? -32.406 -20.469 4.66 1 97.19 293 GLY A C 1
ATOM 2210 O O . GLY A 1 293 ? -32.562 -20.172 5.844 1 97.19 293 GLY A O 1
ATOM 2211 N N . THR A 1 294 ? -31.281 -21 4.223 1 97.69 294 THR A N 1
ATOM 2212 C CA . THR A 1 294 ? -30.125 -21.188 5.086 1 97.69 294 THR A CA 1
ATOM 2213 C C . THR A 1 294 ? -29.312 -19.906 5.191 1 97.69 294 THR A C 1
ATOM 2215 O O . THR A 1 294 ? -28.844 -19.375 4.184 1 97.69 294 THR A O 1
ATOM 2218 N N . PRO A 1 295 ? -29.125 -19.391 6.383 1 97.12 295 PRO A N 1
ATOM 2219 C CA . PRO A 1 295 ? -28.281 -18.203 6.52 1 97.12 295 PRO A CA 1
ATOM 2220 C C . PRO A 1 295 ? -26.859 -18.422 6.031 1 97.12 295 PRO A C 1
ATOM 2222 O O . PRO A 1 295 ? -26.266 -19.469 6.285 1 97.12 295 PRO A O 1
ATOM 2225 N N . VAL A 1 296 ? -26.344 -17.484 5.344 1 97.88 296 VAL A N 1
ATOM 2226 C CA . VAL A 1 296 ? -24.984 -17.562 4.801 1 97.88 296 VAL A CA 1
ATOM 2227 C C . VAL A 1 296 ? -24.078 -16.594 5.547 1 97.88 296 VAL A C 1
ATOM 2229 O O . VAL A 1 296 ? -24.422 -15.43 5.754 1 97.88 296 VAL A O 1
ATOM 2232 N N . LEU A 1 297 ? -22.953 -17.062 6.051 1 97.06 297 LEU A N 1
ATOM 2233 C CA . LEU A 1 297 ? -21.875 -16.25 6.574 1 97.06 297 LEU A CA 1
ATOM 2234 C C . LEU A 1 297 ? -20.781 -16.047 5.523 1 97.06 297 LEU A C 1
ATOM 2236 O O . LEU A 1 297 ? -19.969 -16.938 5.301 1 97.06 297 LEU A O 1
ATOM 2240 N N . TRP A 1 298 ? -20.781 -14.891 4.883 1 97.12 298 TRP A N 1
ATOM 2241 C CA . TRP A 1 298 ? -19.781 -14.602 3.859 1 97.12 298 TRP A CA 1
ATOM 2242 C C . TRP A 1 298 ? -18.422 -14.344 4.492 1 97.12 298 TRP A C 1
ATOM 2244 O O . TRP A 1 298 ? -18.234 -13.352 5.203 1 97.12 298 TRP A O 1
ATOM 2254 N N . ALA A 1 299 ? -17.469 -15.234 4.305 1 96.81 299 ALA A N 1
ATOM 2255 C CA . ALA A 1 299 ? -16.109 -15.133 4.836 1 96.81 299 ALA A CA 1
ATOM 2256 C C . ALA A 1 299 ? -15.133 -15.953 3.996 1 96.81 299 ALA A C 1
ATOM 2258 O O . ALA A 1 299 ? -15.547 -16.812 3.211 1 96.81 299 ALA A O 1
ATOM 2259 N N . GLU A 1 300 ? -13.938 -15.711 4.145 1 96.81 300 GLU A N 1
ATOM 2260 C CA . GLU A 1 300 ? -12.883 -16.375 3.385 1 96.81 300 GLU A CA 1
ATOM 2261 C C . GLU A 1 300 ? -12.852 -17.875 3.678 1 96.81 300 GLU A C 1
ATOM 2263 O O . GLU A 1 300 ? -13.133 -18.297 4.801 1 96.81 300 GLU A O 1
ATOM 2268 N N . ASP A 1 301 ? -12.516 -18.625 2.645 1 98.06 301 ASP A N 1
ATOM 2269 C CA . ASP A 1 301 ? -12.234 -20.047 2.822 1 98.06 301 ASP A CA 1
ATOM 2270 C C . ASP A 1 301 ? -11.289 -20.281 3.994 1 98.06 301 ASP A C 1
ATOM 2272 O O . ASP A 1 301 ? -10.164 -19.766 4.008 1 98.06 301 ASP A O 1
ATOM 2276 N N . PRO A 1 302 ? -11.734 -21.031 5.031 1 98.12 302 PRO A N 1
ATOM 2277 C CA . PRO A 1 302 ? -10.961 -21.156 6.27 1 98.12 302 PRO A CA 1
ATOM 2278 C C . PRO A 1 302 ? -9.609 -21.844 6.059 1 98.12 302 PRO A C 1
ATOM 2280 O O . PRO A 1 302 ? -8.758 -21.812 6.953 1 98.12 302 PRO A O 1
ATOM 2283 N N . CYS A 1 303 ? -9.367 -22.438 4.875 1 98.56 303 CYS A N 1
ATOM 2284 C CA . CYS A 1 303 ? -8.125 -23.156 4.613 1 98.56 303 CYS A CA 1
ATOM 2285 C C . CYS A 1 303 ? -7.055 -22.203 4.086 1 98.56 303 CYS A C 1
ATOM 2287 O O . CYS A 1 303 ? -5.863 -22.531 4.125 1 98.56 303 CYS A O 1
ATOM 2289 N N . ILE A 1 304 ? -7.43 -21.078 3.518 1 98 304 ILE A N 1
ATOM 2290 C CA . ILE A 1 304 ? -6.543 -20.25 2.719 1 98 304 ILE A CA 1
ATOM 2291 C C . ILE A 1 304 ? -5.395 -19.734 3.586 1 98 304 ILE A C 1
ATOM 2293 O O . ILE A 1 304 ? -4.223 -19.953 3.262 1 98 304 ILE A O 1
ATOM 2297 N N . ALA A 1 305 ? -5.641 -19.141 4.746 1 97.38 305 ALA A N 1
ATOM 2298 C CA . ALA A 1 305 ? -4.594 -18.547 5.578 1 97.38 305 ALA A CA 1
ATOM 2299 C C . ALA A 1 305 ? -3.715 -19.625 6.203 1 97.38 305 ALA A C 1
ATOM 2301 O O . ALA A 1 305 ? -2.484 -19.547 6.148 1 97.38 305 ALA A O 1
ATOM 2302 N N . PRO A 1 306 ? -4.336 -20.672 6.777 1 98.12 306 PRO A N 1
ATOM 2303 C CA . PRO A 1 306 ? -3.49 -21.719 7.359 1 98.12 306 PRO A CA 1
ATOM 2304 C C . PRO A 1 306 ? -2.611 -22.422 6.324 1 98.12 306 PRO A C 1
ATOM 2306 O O . PRO A 1 306 ? -1.456 -22.734 6.609 1 98.12 306 PRO A O 1
ATOM 2309 N N . LYS A 1 307 ? -3.174 -22.656 5.117 1 98.25 307 LYS A N 1
ATOM 2310 C CA . LYS A 1 307 ? -2.428 -23.281 4.035 1 98.25 307 LYS A CA 1
ATOM 2311 C C . LYS A 1 307 ? -1.247 -22.422 3.602 1 98.25 307 LYS A C 1
ATOM 2313 O O . LYS A 1 307 ? -0.184 -22.938 3.256 1 98.25 307 LYS A O 1
ATOM 2318 N N . ALA A 1 308 ? -1.399 -21.109 3.635 1 98.25 308 ALA A N 1
ATOM 2319 C CA . ALA A 1 308 ? -0.373 -20.172 3.188 1 98.25 308 ALA A CA 1
ATOM 2320 C C . ALA A 1 308 ? 0.769 -20.094 4.195 1 98.25 308 ALA A C 1
ATOM 2322 O O . ALA A 1 308 ? 1.882 -19.688 3.852 1 98.25 308 ALA A O 1
ATOM 2323 N N . ARG A 1 309 ? 0.533 -20.359 5.465 1 98.5 309 ARG A N 1
ATOM 2324 C CA . ARG A 1 309 ? 1.547 -20.406 6.516 1 98.5 309 ARG A CA 1
ATOM 2325 C C . ARG A 1 309 ? 2.068 -21.828 6.715 1 98.5 309 ARG A C 1
ATOM 2327 O O . ARG A 1 309 ? 1.561 -22.562 7.559 1 98.5 309 ARG A O 1
ATOM 2334 N N . LYS A 1 310 ? 3.105 -22.125 6.016 1 98.81 310 LYS A N 1
ATOM 2335 C CA . LYS A 1 310 ? 3.625 -23.5 5.961 1 98.81 310 LYS A CA 1
ATOM 2336 C C . LYS A 1 310 ? 4.07 -23.969 7.344 1 98.81 310 LYS A C 1
ATOM 2338 O O . LYS A 1 310 ? 4.645 -23.203 8.117 1 98.81 310 LYS A O 1
ATOM 2343 N N . THR A 1 311 ? 3.854 -25.266 7.633 1 98.44 311 THR A N 1
ATOM 2344 C CA . THR A 1 311 ? 4.418 -25.906 8.805 1 98.44 311 THR A CA 1
ATOM 2345 C C . THR A 1 311 ? 5.934 -26.047 8.672 1 98.44 311 THR A C 1
ATOM 2347 O O . THR A 1 311 ? 6.492 -25.797 7.605 1 98.44 311 THR A O 1
ATOM 2350 N N . ALA A 1 312 ? 6.531 -26.469 9.789 1 98.5 312 ALA A N 1
ATOM 2351 C CA . ALA A 1 312 ? 7.969 -26.719 9.758 1 98.5 312 ALA A CA 1
ATOM 2352 C C . ALA A 1 312 ? 8.305 -27.828 8.758 1 98.5 312 ALA A C 1
ATOM 2354 O O . ALA A 1 312 ? 9.32 -27.75 8.062 1 98.5 312 ALA A O 1
ATOM 2355 N N . ALA A 1 313 ? 7.457 -28.812 8.617 1 98.75 313 ALA A N 1
ATOM 2356 C CA . ALA A 1 313 ? 7.676 -29.938 7.699 1 98.75 313 ALA A CA 1
ATOM 2357 C C . ALA A 1 313 ? 7.539 -29.484 6.246 1 98.75 313 ALA A C 1
ATOM 2359 O O . ALA A 1 313 ? 8.344 -29.875 5.395 1 98.75 313 ALA A O 1
ATOM 2360 N N . GLU A 1 314 ? 6.504 -28.734 5.996 1 98.81 314 GLU A N 1
ATOM 2361 C CA . GLU A 1 314 ? 6.312 -28.203 4.648 1 98.81 314 GLU A CA 1
ATOM 2362 C C . GLU A 1 314 ? 7.492 -27.328 4.223 1 98.81 314 GLU A C 1
ATOM 2364 O O . GLU A 1 314 ? 7.973 -27.438 3.094 1 98.81 314 GLU A O 1
ATOM 2369 N N . ALA A 1 315 ? 7.922 -26.484 5.113 1 98.81 315 ALA A N 1
ATOM 2370 C CA . ALA A 1 315 ? 9.062 -25.609 4.82 1 98.81 315 ALA A CA 1
ATOM 2371 C C . ALA A 1 315 ? 10.32 -26.438 4.551 1 98.81 315 ALA A C 1
ATOM 2373 O O . ALA A 1 315 ? 11.094 -26.125 3.641 1 98.81 315 ALA A O 1
ATOM 2374 N N . ALA A 1 316 ? 10.531 -27.453 5.355 1 98.81 316 ALA A N 1
ATOM 2375 C CA . ALA A 1 316 ? 11.68 -28.328 5.16 1 98.81 316 ALA A CA 1
ATOM 2376 C C . ALA A 1 316 ? 11.609 -29.031 3.805 1 98.81 316 ALA A C 1
ATOM 2378 O O . ALA A 1 316 ? 12.633 -29.188 3.133 1 98.81 316 ALA A O 1
ATOM 2379 N N . GLY A 1 317 ? 10.43 -29.5 3.438 1 98.81 317 GLY A N 1
ATOM 2380 C CA . GLY A 1 317 ? 10.242 -30.094 2.121 1 98.81 317 GLY A CA 1
ATOM 2381 C C . GLY A 1 317 ? 10.555 -29.125 0.987 1 98.81 317 GLY A C 1
ATOM 2382 O O . GLY A 1 317 ? 11.227 -29.5 0.022 1 98.81 317 GLY A O 1
ATOM 2383 N N . MET A 1 318 ? 10.086 -27.922 1.105 1 98.81 318 MET A N 1
ATOM 2384 C CA . MET A 1 318 ? 10.344 -26.906 0.096 1 98.81 318 MET A CA 1
ATOM 2385 C C . MET A 1 318 ? 11.836 -26.625 -0.03 1 98.81 318 MET A C 1
ATOM 2387 O O . MET A 1 318 ? 12.359 -26.5 -1.139 1 98.81 318 MET A O 1
ATOM 2391 N N . ARG A 1 319 ? 12.57 -26.547 1.13 1 98.81 319 ARG A N 1
ATOM 2392 C CA . ARG A 1 319 ? 14.023 -26.375 1.105 1 98.81 319 ARG A CA 1
ATOM 2393 C C . ARG A 1 319 ? 14.695 -27.516 0.361 1 98.81 319 ARG A C 1
ATOM 2395 O O . ARG A 1 319 ? 15.555 -27.281 -0.498 1 98.81 319 ARG A O 1
ATOM 2402 N N . ALA A 1 320 ? 14.258 -28.703 0.625 1 98.75 320 ALA A N 1
ATOM 2403 C CA . ALA A 1 320 ? 14.852 -29.891 0.004 1 98.75 320 ALA A CA 1
ATOM 2404 C C . ALA A 1 320 ? 14.57 -29.922 -1.495 1 98.75 320 ALA A C 1
ATOM 2406 O O . ALA A 1 320 ? 15.445 -30.266 -2.291 1 98.75 320 ALA A O 1
ATOM 2407 N N . ALA A 1 321 ? 13.352 -29.594 -1.842 1 98.81 321 ALA A N 1
ATOM 2408 C CA . ALA A 1 321 ? 12.977 -29.562 -3.252 1 98.81 321 ALA A CA 1
ATOM 2409 C C . ALA A 1 321 ? 13.82 -28.562 -4.027 1 98.81 321 ALA A C 1
ATOM 2411 O O . ALA A 1 321 ? 14.195 -28.812 -5.172 1 98.81 321 ALA A O 1
ATOM 2412 N N . HIS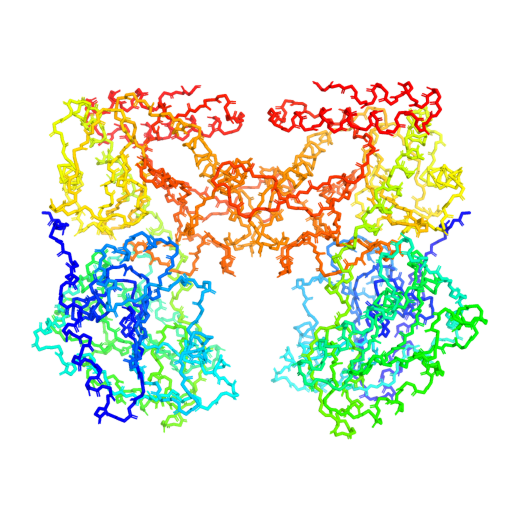 A 1 322 ? 14.102 -27.438 -3.416 1 98.81 322 HIS A N 1
ATOM 2413 C CA . HIS A 1 322 ? 14.867 -26.406 -4.098 1 98.81 322 HIS A CA 1
ATOM 2414 C C . HIS A 1 322 ? 16.328 -26.812 -4.262 1 98.81 322 HIS A C 1
ATOM 2416 O O . HIS A 1 322 ? 16.969 -26.453 -5.25 1 98.81 322 HIS A O 1
ATOM 2422 N N . LEU A 1 323 ? 16.875 -27.531 -3.283 1 98.81 323 LEU A N 1
ATOM 2423 C CA . LEU A 1 323 ? 18.219 -28.047 -3.436 1 98.81 323 LEU A CA 1
ATOM 2424 C C . LEU A 1 323 ? 18.281 -29.078 -4.555 1 98.81 323 LEU A C 1
ATOM 2426 O O . LEU A 1 323 ? 19.203 -29.062 -5.379 1 98.81 323 LEU A O 1
ATOM 2430 N N . ARG A 1 324 ? 17.297 -30 -4.59 1 98.69 324 ARG A N 1
ATOM 2431 C CA . ARG A 1 324 ? 17.188 -31 -5.641 1 98.69 324 ARG A CA 1
ATOM 2432 C C . ARG A 1 324 ? 17.062 -30.359 -7.016 1 98.69 324 ARG A C 1
ATOM 2434 O O . ARG A 1 324 ? 17.797 -30.719 -7.945 1 98.69 324 ARG A O 1
ATOM 2441 N N . ASP A 1 325 ? 16.188 -29.422 -7.121 1 98.81 325 ASP A N 1
ATOM 2442 C CA . ASP A 1 325 ? 15.961 -28.734 -8.391 1 98.81 325 ASP A CA 1
ATOM 2443 C C . ASP A 1 325 ? 17.172 -27.891 -8.781 1 98.81 325 ASP A C 1
ATOM 2445 O O . ASP A 1 325 ? 17.5 -27.766 -9.961 1 98.81 325 ASP A O 1
ATOM 2449 N N . GLY A 1 326 ? 17.781 -27.188 -7.781 1 98.88 326 GLY A N 1
ATOM 2450 C CA . GLY A 1 326 ? 18.984 -26.422 -8.031 1 98.88 326 GLY A CA 1
ATOM 2451 C C . GLY A 1 326 ? 20.094 -27.25 -8.641 1 98.88 326 GLY A C 1
ATOM 2452 O O . GLY A 1 326 ? 20.781 -26.781 -9.562 1 98.88 326 GLY A O 1
ATOM 2453 N N . ALA A 1 327 ? 20.281 -28.422 -8.172 1 98.81 327 ALA A N 1
ATOM 2454 C CA . ALA A 1 327 ? 21.297 -29.312 -8.719 1 98.81 327 ALA A CA 1
ATOM 2455 C C . ALA A 1 327 ? 21 -29.656 -10.18 1 98.81 327 ALA A C 1
ATOM 2457 O O . ALA A 1 327 ? 21.891 -29.625 -11.023 1 98.81 327 ALA A O 1
ATOM 2458 N N . ALA A 1 328 ? 19.734 -29.969 -10.438 1 98.81 328 ALA A N 1
ATOM 2459 C CA . ALA A 1 328 ? 19.328 -30.266 -11.812 1 98.81 328 ALA A CA 1
ATOM 2460 C C . ALA A 1 328 ? 19.562 -29.062 -12.727 1 98.81 328 ALA A C 1
ATOM 2462 O O . ALA A 1 328 ? 20.031 -29.203 -13.852 1 98.81 328 ALA A O 1
ATOM 2463 N N . LEU A 1 329 ? 19.25 -27.875 -12.273 1 98.88 329 LEU A N 1
ATOM 2464 C CA . LEU A 1 329 ? 19.391 -26.656 -13.055 1 98.88 329 LEU A CA 1
ATOM 2465 C C . LEU A 1 329 ? 20.859 -26.344 -13.312 1 98.88 329 LEU A C 1
ATOM 2467 O O . LEU A 1 329 ? 21.219 -25.859 -14.391 1 98.88 329 LEU A O 1
ATOM 2471 N N . VAL A 1 330 ? 21.688 -26.562 -12.305 1 98.81 330 VAL A N 1
ATOM 2472 C CA . VAL A 1 330 ? 23.109 -26.266 -12.469 1 98.81 330 VAL A CA 1
ATOM 2473 C C . VAL A 1 330 ? 23.719 -27.219 -13.5 1 98.81 330 VAL A C 1
ATOM 2475 O O . VAL A 1 330 ? 24.516 -26.797 -14.352 1 98.81 330 VAL A O 1
ATOM 2478 N N . GLU A 1 331 ? 23.375 -28.531 -13.461 1 98.75 331 GLU A N 1
ATOM 2479 C CA . GLU A 1 331 ? 23.797 -29.469 -14.508 1 98.75 331 GLU A CA 1
ATOM 2480 C C . GLU A 1 331 ? 23.344 -28.984 -15.883 1 98.75 331 GLU A C 1
ATOM 2482 O O . GLU A 1 331 ? 24.125 -29 -16.844 1 98.75 331 GLU A O 1
ATOM 2487 N N . PHE A 1 332 ? 22.203 -28.578 -15.992 1 98.69 332 PHE A N 1
ATOM 2488 C CA . PHE A 1 332 ? 21.609 -28.078 -17.234 1 98.69 332 PHE A CA 1
ATOM 2489 C C . PHE A 1 332 ? 22.328 -26.812 -17.703 1 98.69 332 PHE A C 1
ATOM 2491 O O . PHE A 1 332 ? 22.672 -26.703 -18.875 1 98.69 332 PHE A O 1
ATOM 2498 N N . LEU A 1 333 ? 22.469 -25.797 -16.766 1 98.75 333 LEU A N 1
ATOM 2499 C CA . LEU A 1 333 ? 23.094 -24.516 -17.141 1 98.75 333 LEU A CA 1
ATOM 2500 C C . LEU A 1 333 ? 24.516 -24.719 -17.609 1 98.75 333 LEU A C 1
ATOM 2502 O O . LEU A 1 333 ? 24.984 -24.031 -18.516 1 98.75 333 LEU A O 1
ATOM 2506 N N . ALA A 1 334 ? 25.281 -25.641 -16.984 1 98.31 334 ALA A N 1
ATOM 2507 C CA . ALA A 1 334 ? 26.625 -25.984 -17.438 1 98.31 334 ALA A CA 1
ATOM 2508 C C . ALA A 1 334 ? 26.609 -26.5 -18.875 1 98.31 334 ALA A C 1
ATOM 2510 O O . ALA A 1 334 ? 27.438 -26.094 -19.688 1 98.31 334 ALA A O 1
ATOM 2511 N N . TRP A 1 335 ? 25.656 -27.359 -19.141 1 98.06 335 TRP A N 1
ATOM 2512 C CA . TRP A 1 335 ? 25.469 -27.875 -20.5 1 98.06 335 TRP A CA 1
ATOM 2513 C C . TRP A 1 335 ? 25.094 -26.75 -21.453 1 98.06 335 TRP A C 1
ATOM 2515 O O . TRP A 1 335 ? 25.672 -26.641 -22.531 1 98.06 335 TRP A O 1
ATOM 2525 N N . LEU A 1 336 ? 24.141 -25.922 -21.062 1 98 336 LEU A N 1
ATOM 2526 C CA . LEU A 1 336 ? 23.609 -24.859 -21.922 1 98 336 LEU A CA 1
ATOM 2527 C C . LEU A 1 336 ? 24.703 -23.859 -22.281 1 98 336 LEU A C 1
ATOM 2529 O O . LEU A 1 336 ? 24.781 -23.406 -23.422 1 98 336 LEU A O 1
ATOM 2533 N N . ASP A 1 337 ? 25.484 -23.516 -21.297 1 96.25 337 ASP A N 1
ATOM 2534 C CA . ASP A 1 337 ? 26.547 -22.547 -21.5 1 96.25 337 ASP A CA 1
ATOM 2535 C C . ASP A 1 337 ? 27.562 -23.047 -22.516 1 96.25 337 ASP A C 1
ATOM 2537 O O . ASP A 1 337 ? 28.203 -22.25 -23.219 1 96.25 337 ASP A O 1
ATOM 2541 N N . THR A 1 338 ? 27.734 -24.312 -22.641 1 94.75 338 THR A N 1
ATOM 2542 C CA . THR A 1 338 ? 28.641 -24.922 -23.594 1 94.75 338 THR A CA 1
ATOM 2543 C C . THR A 1 338 ? 28 -25.016 -24.969 1 94.75 338 THR A C 1
ATOM 2545 O O . THR A 1 338 ? 28.641 -24.75 -25.984 1 94.75 338 THR A O 1
ATOM 2548 N N . GLU A 1 339 ? 26.75 -25.312 -25.031 1 96.25 339 GLU A N 1
ATOM 2549 C CA . GLU A 1 339 ? 26.094 -25.688 -26.281 1 96.25 339 GLU A CA 1
ATOM 2550 C C . GLU A 1 339 ? 25.453 -24.484 -26.953 1 96.25 339 GLU A C 1
ATOM 2552 O O . GLU A 1 339 ? 25.484 -24.375 -28.188 1 96.25 339 GLU A O 1
ATOM 2557 N N . ALA A 1 340 ? 24.859 -23.562 -26.219 1 95.44 340 ALA A N 1
ATOM 2558 C CA . ALA A 1 340 ? 24.031 -22.5 -26.781 1 95.44 340 ALA A CA 1
ATOM 2559 C C . ALA A 1 340 ? 24.844 -21.578 -27.688 1 95.44 340 ALA A C 1
ATOM 2561 O O . ALA A 1 340 ? 24.375 -21.188 -28.766 1 95.44 340 ALA A O 1
ATOM 2562 N N . PRO A 1 341 ? 26.109 -21.25 -27.312 1 93.62 341 PRO A N 1
ATOM 2563 C CA . PRO A 1 341 ? 26.875 -20.344 -28.156 1 93.62 341 PRO A CA 1
ATOM 2564 C C . PRO A 1 341 ? 27.219 -20.938 -29.516 1 93.62 341 PRO A C 1
ATOM 2566 O O . PRO A 1 341 ? 27.656 -20.219 -30.422 1 93.62 341 PRO A O 1
ATOM 2569 N N . LYS A 1 342 ? 27.031 -22.219 -29.656 1 93.81 342 LYS A N 1
ATOM 2570 C CA . LYS A 1 342 ? 27.297 -22.875 -30.922 1 93.81 342 LYS A CA 1
ATOM 2571 C C . LYS A 1 342 ? 26.188 -22.562 -31.938 1 93.81 342 LYS A C 1
ATOM 2573 O O . LYS A 1 342 ? 26.375 -22.781 -33.156 1 93.81 342 LYS A O 1
ATOM 2578 N N . GLY A 1 343 ? 25.078 -22.156 -31.453 1 93.62 343 GLY A N 1
ATOM 2579 C CA . GLY A 1 343 ? 24.031 -21.672 -32.344 1 93.62 343 GLY A CA 1
ATOM 2580 C C . GLY A 1 343 ? 23.172 -22.797 -32.906 1 93.62 343 GLY A C 1
ATOM 2581 O O . GLY A 1 343 ? 22.391 -22.562 -33.844 1 93.62 343 GLY A O 1
ATOM 2582 N N . ASN A 1 344 ? 23.219 -23.984 -32.375 1 94.88 344 ASN A N 1
ATOM 2583 C CA . ASN A 1 344 ? 22.531 -25.125 -32.938 1 94.88 344 ASN A CA 1
ATOM 2584 C C . ASN A 1 344 ? 21.25 -25.453 -32.188 1 94.88 344 ASN A C 1
ATOM 2586 O O . ASN A 1 344 ? 20.438 -26.266 -32.625 1 94.88 344 ASN A O 1
ATOM 2590 N N . LEU A 1 345 ? 21.031 -24.844 -31.062 1 97.94 345 LEU A N 1
ATOM 2591 C CA . LEU A 1 345 ? 19.891 -25.172 -30.219 1 97.94 345 LEU A CA 1
ATOM 2592 C C . LEU A 1 345 ? 18.672 -24.328 -30.609 1 97.94 345 LEU A C 1
ATOM 2594 O O . LEU A 1 345 ? 18.828 -23.203 -31.078 1 97.94 345 LEU A O 1
ATOM 2598 N N . THR A 1 346 ? 17.516 -24.859 -30.453 1 98.31 346 THR A N 1
ATOM 2599 C CA . THR A 1 346 ? 16.266 -24.109 -30.484 1 98.31 346 THR A CA 1
ATOM 2600 C C . THR A 1 346 ? 15.68 -23.984 -29.078 1 98.31 346 THR A C 1
ATOM 2602 O O . THR A 1 346 ? 16.172 -24.609 -28.125 1 98.31 346 THR A O 1
ATOM 2605 N N . GLU A 1 347 ? 14.648 -23.125 -28.953 1 98.5 347 GLU A N 1
ATOM 2606 C CA . GLU A 1 347 ? 13.945 -23 -27.688 1 98.5 347 GLU A CA 1
ATOM 2607 C C . GLU A 1 347 ? 13.422 -24.344 -27.203 1 98.5 347 GLU A C 1
ATOM 2609 O O . GLU A 1 347 ? 13.516 -24.672 -26.016 1 98.5 347 GLU A O 1
ATOM 2614 N N . ILE A 1 348 ? 12.891 -25.188 -28.078 1 98.5 348 ILE A N 1
ATOM 2615 C CA . ILE A 1 348 ? 12.336 -26.484 -27.734 1 98.5 348 ILE A CA 1
ATOM 2616 C C . ILE A 1 348 ? 13.453 -27.422 -27.266 1 98.5 348 ILE A C 1
ATOM 2618 O O . ILE A 1 348 ? 13.273 -28.172 -26.312 1 98.5 348 ILE A O 1
ATOM 2622 N N . ASP A 1 349 ? 14.617 -27.328 -27.969 1 98.31 349 ASP A N 1
ATOM 2623 C CA . ASP A 1 349 ? 15.766 -28.125 -27.531 1 98.31 349 ASP A CA 1
ATOM 2624 C C . ASP A 1 349 ? 16.109 -27.797 -26.078 1 98.31 349 ASP A C 1
ATOM 2626 O O . ASP A 1 349 ? 16.406 -28.703 -25.281 1 98.31 349 ASP A O 1
ATOM 2630 N N . VAL A 1 350 ? 16.078 -26.547 -25.75 1 98.62 350 VAL A N 1
ATOM 2631 C CA . VAL A 1 350 ? 16.453 -26.078 -24.422 1 98.62 350 VAL A CA 1
ATOM 2632 C C . VAL A 1 350 ? 15.445 -26.609 -23.406 1 98.62 350 VAL A C 1
ATOM 2634 O O . VAL A 1 350 ? 15.836 -27.156 -22.375 1 98.62 350 VAL A O 1
ATOM 2637 N N . VAL A 1 351 ? 14.141 -26.469 -23.672 1 98.62 351 VAL A N 1
ATOM 2638 C CA . VAL A 1 351 ? 13.086 -26.906 -22.75 1 98.62 351 VAL A CA 1
ATOM 2639 C C . VAL A 1 351 ? 13.188 -28.422 -22.547 1 98.62 351 VAL A C 1
ATOM 2641 O O . VAL A 1 351 ? 13.055 -28.906 -21.406 1 98.62 351 VAL A O 1
ATOM 2644 N N . THR A 1 352 ? 13.43 -29.125 -23.594 1 98.31 352 THR A N 1
ATOM 2645 C CA . THR A 1 352 ? 13.531 -30.578 -23.531 1 98.31 352 THR A CA 1
ATOM 2646 C C . THR A 1 352 ? 14.711 -31.016 -22.656 1 98.31 352 THR A C 1
ATOM 2648 O O . THR A 1 352 ? 14.578 -31.922 -21.828 1 98.31 352 THR A O 1
ATOM 2651 N N . GLN A 1 353 ? 15.844 -30.375 -22.875 1 98.38 353 GLN A N 1
ATOM 2652 C CA . GLN A 1 353 ? 17.031 -30.703 -22.109 1 98.38 353 GLN A CA 1
ATOM 2653 C C . GLN A 1 353 ? 16.828 -30.375 -20.625 1 98.38 353 GLN A C 1
ATOM 2655 O O . GLN A 1 353 ? 17.266 -31.141 -19.75 1 98.38 353 GLN A O 1
ATOM 2660 N N . LEU A 1 354 ? 16.234 -29.266 -20.312 1 98.62 354 LEU A N 1
ATOM 2661 C CA . LEU A 1 354 ? 15.961 -28.891 -18.938 1 98.62 354 LEU A CA 1
ATOM 2662 C C . LEU A 1 354 ? 15.094 -29.938 -18.25 1 98.62 354 LEU A C 1
ATOM 2664 O O . LEU A 1 354 ? 15.391 -30.344 -17.125 1 98.62 354 LEU A O 1
ATOM 2668 N N . GLU A 1 355 ? 13.969 -30.328 -18.875 1 98.31 355 GLU A N 1
ATOM 2669 C CA . GLU A 1 355 ? 13.086 -31.328 -18.281 1 98.31 355 GLU A CA 1
ATOM 2670 C C . GLU A 1 355 ? 13.812 -32.656 -18.094 1 98.31 355 GLU A C 1
ATOM 2672 O O . GLU A 1 355 ? 13.57 -33.375 -17.109 1 98.31 355 GLU A O 1
ATOM 2677 N N . GLN A 1 356 ? 14.734 -32.969 -19.031 1 98.25 356 GLN A N 1
ATOM 2678 C CA . GLN A 1 356 ? 15.516 -34.219 -18.906 1 98.25 356 GLN A CA 1
ATOM 2679 C C . GLN A 1 356 ? 16.391 -34.188 -17.656 1 98.25 356 GLN A C 1
ATOM 2681 O O . GLN A 1 356 ? 16.516 -35.188 -16.953 1 98.25 356 GLN A O 1
ATOM 2686 N N . HIS A 1 357 ? 17.016 -33.094 -17.406 1 98.44 357 HIS A N 1
ATOM 2687 C CA . HIS A 1 357 ? 17.844 -32.938 -16.219 1 98.44 357 HIS A CA 1
ATOM 2688 C C . HIS A 1 357 ? 17 -33.062 -14.945 1 98.44 357 HIS A C 1
ATOM 2690 O O . HIS A 1 357 ? 17.438 -33.656 -13.953 1 98.44 357 HIS A O 1
ATOM 2696 N N . ARG A 1 358 ? 15.82 -32.469 -14.883 1 98.56 358 ARG A N 1
ATOM 2697 C CA . ARG A 1 358 ? 14.938 -32.594 -13.727 1 98.56 358 ARG A CA 1
ATOM 2698 C C . ARG A 1 358 ? 14.461 -34.031 -13.547 1 98.56 358 ARG A C 1
ATOM 2700 O O . ARG A 1 358 ? 14.352 -34.5 -12.414 1 98.56 358 ARG A O 1
ATOM 2707 N N . ARG A 1 359 ? 14.172 -34.75 -14.648 1 98 359 ARG A N 1
ATOM 2708 C CA . ARG A 1 359 ? 13.758 -36.125 -14.586 1 98 359 ARG A CA 1
ATOM 2709 C C . ARG A 1 359 ? 14.859 -37 -14 1 98 359 ARG A C 1
ATOM 2711 O O . ARG A 1 359 ? 14.578 -37.969 -13.305 1 98 359 ARG A O 1
ATOM 2718 N N . ALA A 1 360 ? 16.047 -36.625 -14.289 1 97.38 360 ALA A N 1
ATOM 2719 C CA . ALA A 1 360 ? 17.203 -37.375 -13.852 1 97.38 360 ALA A CA 1
ATOM 2720 C C . ALA A 1 360 ? 17.328 -37.406 -12.328 1 97.38 360 ALA A C 1
ATOM 2722 O O . ALA A 1 360 ? 18.031 -38.219 -11.758 1 97.38 360 ALA A O 1
ATOM 2723 N N . THR A 1 361 ? 16.625 -36.531 -11.664 1 96.06 361 THR A N 1
ATOM 2724 C CA . THR A 1 361 ? 16.625 -36.531 -10.203 1 96.06 361 THR A CA 1
ATOM 2725 C C . THR A 1 361 ? 15.93 -37.781 -9.664 1 96.06 361 THR A C 1
ATOM 2727 O O . THR A 1 361 ? 16.125 -38.156 -8.508 1 96.06 361 THR A O 1
ATOM 2730 N N . GLY A 1 362 ? 15.016 -38.312 -10.477 1 97.31 362 GLY A N 1
ATOM 2731 C CA . GLY A 1 362 ? 14.258 -39.469 -10.086 1 97.31 362 GLY A CA 1
ATOM 2732 C C . GLY A 1 362 ? 13.047 -39.156 -9.234 1 97.31 362 GLY A C 1
ATOM 2733 O O . GLY A 1 362 ? 12.312 -40.062 -8.82 1 97.31 362 GLY A O 1
ATOM 2734 N N . GLN A 1 363 ? 12.828 -37.906 -9.047 1 97.62 363 GLN A N 1
ATOM 2735 C CA . GLN A 1 363 ? 11.758 -37.531 -8.117 1 97.62 363 GLN A CA 1
ATOM 2736 C C . GLN A 1 363 ? 10.773 -36.562 -8.75 1 97.62 363 GLN A C 1
ATOM 2738 O O . GLN A 1 363 ? 9.852 -36.094 -8.094 1 97.62 363 GLN A O 1
ATOM 2743 N N . LEU A 1 364 ? 11.008 -36.219 -10 1 98.25 364 LEU A N 1
ATOM 2744 C CA . LEU A 1 364 ? 10.117 -35.25 -10.672 1 98.25 364 LEU A CA 1
ATOM 2745 C C . LEU A 1 364 ? 8.727 -35.844 -10.844 1 98.25 364 LEU A C 1
ATOM 2747 O O . LEU A 1 364 ? 8.57 -36.938 -11.43 1 98.25 364 LEU A O 1
ATOM 2751 N N . VAL A 1 365 ? 7.695 -35.156 -10.312 1 97.5 365 VAL A N 1
ATOM 2752 C CA . VAL A 1 365 ? 6.309 -35.594 -10.438 1 97.5 365 VAL A CA 1
ATOM 2753 C C . VAL A 1 365 ? 5.664 -34.906 -11.648 1 97.5 365 VAL A C 1
ATOM 2755 O O . VAL A 1 365 ? 4.84 -35.531 -12.344 1 97.5 365 VAL A O 1
ATOM 2758 N N . ASP A 1 366 ? 5.992 -33.688 -11.867 1 97.44 366 ASP A N 1
ATOM 2759 C CA . ASP A 1 366 ? 5.539 -32.844 -12.961 1 97.44 366 ASP A CA 1
ATOM 2760 C C . ASP A 1 366 ? 6.34 -31.547 -13 1 97.44 366 ASP A C 1
ATOM 2762 O O . ASP A 1 366 ? 7.195 -31.312 -12.148 1 97.44 366 ASP A O 1
ATOM 2766 N N . ILE A 1 367 ? 6.238 -30.797 -14.078 1 98 367 ILE A N 1
ATOM 2767 C CA . ILE A 1 367 ? 6.668 -29.406 -14.055 1 98 367 ILE A CA 1
ATOM 2768 C C . ILE A 1 367 ? 5.582 -28.547 -13.406 1 98 367 ILE A C 1
ATOM 2770 O O . ILE A 1 367 ? 4.414 -28.922 -13.367 1 98 367 ILE A O 1
ATOM 2774 N N . SER A 1 368 ? 5.902 -27.438 -12.758 1 97.81 368 SER A N 1
ATOM 2775 C CA . SER A 1 368 ? 4.922 -26.672 -11.992 1 97.81 368 SER A CA 1
ATOM 2776 C C . SER A 1 368 ? 4.129 -25.734 -12.891 1 97.81 368 SER A C 1
ATOM 2778 O O . SER A 1 368 ? 3.104 -25.188 -12.477 1 97.81 368 SER A O 1
ATOM 2780 N N . PHE A 1 369 ? 4.555 -25.453 -14.102 1 96 369 PHE A N 1
ATOM 2781 C CA . PHE A 1 369 ? 3.916 -24.75 -15.211 1 96 369 PHE A CA 1
ATOM 2782 C C . PHE A 1 369 ? 4.688 -24.984 -16.516 1 96 369 PHE A C 1
ATOM 2784 O O . PHE A 1 369 ? 5.824 -25.453 -16.484 1 96 369 PHE A O 1
ATOM 2791 N N . ASP A 1 370 ? 4.074 -24.719 -17.625 1 95.19 370 ASP A N 1
ATOM 2792 C CA . ASP A 1 370 ? 4.805 -24.844 -18.875 1 95.19 370 ASP A CA 1
ATOM 2793 C C . ASP A 1 370 ? 6.008 -23.906 -18.922 1 95.19 370 ASP A C 1
ATOM 2795 O O . ASP A 1 370 ? 5.863 -22.703 -18.703 1 95.19 370 ASP A O 1
ATOM 2799 N N . THR A 1 371 ? 7.156 -24.453 -19.172 1 97.62 371 THR A N 1
ATOM 2800 C CA . THR A 1 371 ? 8.398 -23.703 -19.156 1 97.62 371 THR A CA 1
ATOM 2801 C C . THR A 1 371 ? 8.359 -22.578 -20.188 1 97.62 371 THR A C 1
ATOM 2803 O O . THR A 1 371 ? 8.031 -22.812 -21.359 1 97.62 371 THR A O 1
ATOM 2806 N N . ILE A 1 372 ? 8.57 -21.391 -19.75 1 96.88 372 ILE A N 1
ATOM 2807 C CA . ILE A 1 372 ? 8.789 -20.25 -20.625 1 96.88 372 ILE A CA 1
ATOM 2808 C C . ILE A 1 372 ? 10.258 -20.188 -21.047 1 96.88 372 ILE A C 1
ATOM 2810 O O . ILE A 1 372 ? 11.141 -20.047 -20.188 1 96.88 372 ILE A O 1
ATOM 2814 N N . CYS A 1 373 ? 10.516 -20.375 -22.25 1 98.12 373 CYS A N 1
ATOM 2815 C CA . CYS A 1 373 ? 11.852 -20.281 -22.828 1 98.12 373 CYS A CA 1
ATOM 2816 C C . CYS A 1 373 ? 11.844 -19.375 -24.047 1 98.12 373 CYS A C 1
ATOM 2818 O O . CYS A 1 373 ? 11.391 -19.797 -25.125 1 98.12 373 CYS A O 1
ATOM 2820 N N . GLY A 1 374 ? 12.273 -18.172 -23.859 1 97.88 374 GLY A N 1
ATOM 2821 C CA . GLY A 1 374 ? 12.234 -17.172 -24.938 1 97.88 374 GLY A CA 1
ATOM 2822 C C . GLY A 1 374 ? 13.602 -16.672 -25.328 1 97.88 374 GLY A C 1
ATOM 2823 O O . GLY A 1 374 ? 14.289 -16.016 -24.531 1 97.88 374 GLY A O 1
ATOM 2824 N N . ALA A 1 375 ? 14.047 -16.922 -26.594 1 97.62 375 ALA A N 1
ATOM 2825 C CA . ALA A 1 375 ? 15.273 -16.391 -27.172 1 97.62 375 ALA A CA 1
ATOM 2826 C C . ALA A 1 375 ? 15.023 -15.047 -27.844 1 97.62 375 ALA A C 1
ATOM 2828 O O . ALA A 1 375 ? 14.094 -14.914 -28.656 1 97.62 375 ALA A O 1
ATOM 2829 N N . GLY A 1 376 ? 15.852 -14.07 -27.516 1 96.88 376 GLY A N 1
ATOM 2830 C CA . GLY A 1 376 ? 15.703 -12.766 -28.141 1 96.88 376 GLY A CA 1
ATOM 2831 C C . GLY A 1 376 ? 14.32 -12.164 -27.953 1 96.88 376 GLY A C 1
ATOM 2832 O O . GLY A 1 376 ? 13.836 -12.055 -26.812 1 96.88 376 GLY A O 1
ATOM 2833 N N . PRO A 1 377 ? 13.656 -11.836 -29.062 1 95.88 377 PRO A N 1
ATOM 2834 C CA . PRO A 1 377 ? 12.367 -11.148 -28.984 1 95.88 377 PRO A CA 1
ATOM 2835 C C . PRO A 1 377 ? 11.305 -11.969 -28.25 1 95.88 377 PRO A C 1
ATOM 2837 O O . PRO A 1 377 ? 10.422 -11.398 -27.609 1 95.88 377 PRO A O 1
ATOM 2840 N N . ASN A 1 378 ? 11.406 -13.305 -28.266 1 96.19 378 ASN A N 1
ATOM 2841 C CA . ASN A 1 378 ? 10.43 -14.141 -27.578 1 96.19 378 ASN A CA 1
ATOM 2842 C C . ASN A 1 378 ? 10.516 -13.969 -26.062 1 96.19 378 ASN A C 1
ATOM 2844 O O . ASN A 1 378 ? 9.523 -14.156 -25.359 1 96.19 378 ASN A O 1
ATOM 2848 N N . GLY A 1 379 ? 11.688 -13.578 -25.625 1 96.25 379 GLY A N 1
ATOM 2849 C CA . GLY A 1 379 ? 11.867 -13.336 -24.188 1 96.25 379 GLY A CA 1
ATOM 2850 C C . GLY A 1 379 ? 11.109 -12.117 -23.703 1 96.25 379 GLY A C 1
ATOM 2851 O O . GLY A 1 379 ? 10.883 -11.977 -22.5 1 96.25 379 GLY A O 1
ATOM 2852 N N . ALA A 1 380 ? 10.68 -11.273 -24.609 1 94.69 380 ALA A N 1
ATOM 2853 C CA . ALA A 1 380 ? 9.969 -10.047 -24.25 1 94.69 380 ALA A CA 1
ATOM 2854 C C . ALA A 1 380 ? 8.484 -10.312 -24.031 1 94.69 380 ALA A C 1
ATOM 2856 O O . ALA A 1 380 ? 7.766 -9.461 -23.516 1 94.69 380 ALA A O 1
ATOM 2857 N N . ILE A 1 381 ? 8.055 -11.508 -24.406 1 92.12 381 ILE A N 1
ATOM 2858 C CA . ILE A 1 381 ? 6.684 -11.914 -24.141 1 92.12 381 ILE A CA 1
ATOM 2859 C C . ILE A 1 381 ? 6.594 -12.516 -22.734 1 92.12 381 ILE A C 1
ATOM 2861 O O . ILE A 1 381 ? 7.121 -13.602 -22.484 1 92.12 381 ILE A O 1
ATOM 2865 N N . VAL A 1 382 ? 5.969 -11.898 -21.812 1 90.44 382 VAL A N 1
ATOM 2866 C CA . VAL A 1 382 ? 6.008 -12.18 -20.375 1 90.44 382 VAL A CA 1
ATOM 2867 C C . VAL A 1 382 ? 5.625 -13.633 -20.125 1 90.44 382 VAL A C 1
ATOM 2869 O O . VAL A 1 382 ? 6.285 -14.328 -19.344 1 90.44 382 VAL A O 1
ATOM 2872 N N . HIS A 1 383 ? 4.559 -14.133 -20.719 1 89.38 383 HIS A N 1
ATOM 2873 C CA . HIS A 1 383 ? 4.113 -15.508 -20.531 1 89.38 383 HIS A CA 1
ATOM 2874 C C . HIS A 1 383 ? 4.227 -16.297 -21.828 1 89.38 383 HIS A C 1
ATOM 2876 O O . HIS A 1 383 ? 3.303 -17.031 -22.203 1 89.38 383 HIS A O 1
ATOM 2882 N N . TYR A 1 384 ? 5.379 -16.188 -22.438 1 91.38 384 TYR A N 1
ATOM 2883 C CA . TYR A 1 384 ? 5.668 -16.891 -23.688 1 91.38 384 TYR A CA 1
ATOM 2884 C C . TYR A 1 384 ? 5.66 -18.391 -23.484 1 91.38 384 TYR A C 1
ATOM 2886 O O . TYR A 1 384 ? 6.258 -18.906 -22.531 1 91.38 384 TYR A O 1
ATOM 2894 N N . ARG A 1 385 ? 4.914 -19.078 -24.312 1 91.38 385 ARG A N 1
ATOM 2895 C CA . ARG A 1 385 ? 4.996 -20.531 -24.453 1 91.38 385 ARG A CA 1
ATOM 2896 C C . ARG A 1 385 ? 5.465 -20.922 -25.844 1 91.38 385 ARG A C 1
ATOM 2898 O O . ARG A 1 385 ? 4.773 -20.672 -26.828 1 91.38 385 ARG A O 1
ATOM 2905 N N . VAL A 1 386 ? 6.59 -21.547 -25.906 1 94.69 386 VAL A N 1
ATOM 2906 C CA . VAL A 1 386 ? 7.152 -21.938 -27.203 1 94.69 386 VAL A CA 1
ATOM 2907 C C . VAL A 1 386 ? 6.301 -23.031 -27.828 1 94.69 386 VAL A C 1
ATOM 2909 O O . VAL A 1 386 ? 5.836 -23.938 -27.141 1 94.69 386 VAL A O 1
ATOM 2912 N N . THR A 1 387 ? 6.039 -22.922 -29.078 1 93.5 387 THR A N 1
ATOM 2913 C CA . THR A 1 387 ? 5.402 -23.922 -29.922 1 93.5 387 THR A CA 1
ATOM 2914 C C . THR A 1 387 ? 6.285 -24.266 -31.109 1 93.5 387 THR A C 1
ATOM 2916 O O . THR A 1 387 ? 7.305 -23.625 -31.344 1 93.5 387 THR A O 1
ATOM 2919 N N . GLU A 1 388 ? 5.844 -25.281 -31.797 1 95.25 388 GLU A N 1
ATOM 2920 C CA . GLU A 1 388 ? 6.574 -25.641 -33 1 95.25 388 GLU A CA 1
ATOM 2921 C C . GLU A 1 388 ? 6.625 -24.469 -33.969 1 95.25 388 GLU A C 1
ATOM 2923 O O . GLU A 1 388 ? 7.641 -24.25 -34.656 1 95.25 388 GLU A O 1
ATOM 2928 N N . ALA A 1 389 ? 5.617 -23.672 -34 1 90.75 389 ALA A N 1
ATOM 2929 C CA . ALA A 1 389 ? 5.508 -22.562 -34.906 1 90.75 389 ALA A CA 1
ATOM 2930 C C . ALA A 1 389 ? 6.379 -21.391 -34.469 1 90.75 389 ALA A C 1
ATOM 2932 O O . ALA A 1 389 ? 6.895 -20.641 -35.312 1 90.75 389 ALA A O 1
ATOM 2933 N N . THR A 1 390 ? 6.566 -21.25 -33.219 1 92.94 390 THR A N 1
ATOM 2934 C CA . THR A 1 390 ? 7.258 -20.062 -32.688 1 92.94 390 THR A CA 1
ATOM 2935 C C . THR A 1 390 ? 8.68 -20.422 -32.281 1 92.94 390 THR A C 1
ATOM 2937 O O . THR A 1 390 ? 9.43 -19.547 -31.812 1 92.94 390 THR A O 1
ATOM 2940 N N . ASN A 1 391 ? 9.148 -21.609 -32.5 1 97.31 391 ASN A N 1
ATOM 2941 C CA . ASN A 1 391 ? 10.414 -22.172 -32.031 1 97.31 391 ASN A CA 1
ATOM 2942 C C . ASN A 1 391 ? 11.602 -21.453 -32.688 1 97.31 391 ASN A C 1
ATOM 2944 O O . ASN A 1 391 ? 12.023 -21.812 -33.781 1 97.31 391 ASN A O 1
ATOM 2948 N N . ARG A 1 392 ? 12.18 -20.562 -31.938 1 97 392 ARG A N 1
ATOM 2949 C CA . ARG A 1 392 ? 13.328 -19.812 -32.469 1 97 392 ARG A CA 1
ATOM 2950 C C . ARG A 1 392 ? 14.633 -20.531 -32.125 1 97 392 ARG A C 1
ATOM 2952 O O . ARG A 1 392 ? 14.719 -21.25 -31.125 1 97 392 ARG A O 1
ATOM 2959 N N . ARG A 1 393 ? 15.578 -20.25 -32.938 1 97.31 393 ARG A N 1
ATOM 2960 C CA . ARG A 1 393 ? 16.953 -20.625 -32.594 1 97.31 393 ARG A CA 1
ATOM 2961 C C . ARG A 1 393 ? 17.484 -19.766 -31.453 1 97.31 393 ARG A C 1
ATOM 2963 O O . ARG A 1 393 ? 17.172 -18.578 -31.359 1 97.31 393 ARG A O 1
ATOM 2970 N N . VAL A 1 394 ? 18.297 -20.391 -30.641 1 97.81 394 VAL A N 1
ATOM 2971 C CA . VAL A 1 394 ? 19.062 -19.656 -29.625 1 97.81 394 VAL A CA 1
ATOM 2972 C C . VAL A 1 394 ? 20.359 -19.141 -30.234 1 97.81 394 VAL A C 1
ATOM 2974 O O . VAL A 1 394 ? 21.328 -19.891 -30.344 1 97.81 394 VAL A O 1
ATOM 2977 N N . SER A 1 395 ? 20.438 -17.844 -30.531 1 95.88 395 SER A N 1
ATOM 2978 C CA . SER A 1 395 ? 21.531 -17.297 -31.312 1 95.88 395 SER A CA 1
ATOM 2979 C C . SER A 1 395 ? 22.5 -16.516 -30.438 1 95.88 395 SER A C 1
ATOM 2981 O O . SER A 1 395 ? 22.094 -15.812 -29.516 1 95.88 395 SER A O 1
ATOM 2983 N N . PRO A 1 396 ? 23.797 -16.609 -30.812 1 95.62 396 PRO A N 1
ATOM 2984 C CA . PRO A 1 396 ? 24.734 -15.742 -30.109 1 95.62 396 PRO A CA 1
ATOM 2985 C C . PRO A 1 396 ? 24.375 -14.258 -30.234 1 95.62 396 PRO A C 1
ATOM 2987 O O . PRO A 1 396 ? 23.953 -13.812 -31.297 1 95.62 396 PRO A O 1
ATOM 2990 N N . GLY A 1 397 ? 24.531 -13.523 -29.156 1 95.88 397 GLY A N 1
ATOM 2991 C CA . GLY A 1 397 ? 24.234 -12.102 -29.156 1 95.88 397 GLY A CA 1
ATOM 2992 C C . GLY A 1 397 ? 22.844 -11.789 -28.656 1 95.88 397 GLY A C 1
ATOM 2993 O O . GLY A 1 397 ? 22.453 -10.625 -28.578 1 95.88 397 GLY A O 1
ATOM 2994 N N . GLU A 1 398 ? 22.125 -12.836 -28.25 1 96.56 398 GLU A N 1
ATOM 2995 C CA . GLU A 1 398 ? 20.781 -12.656 -27.703 1 96.56 398 GLU A CA 1
ATOM 2996 C C . GLU A 1 398 ? 20.719 -13.062 -26.219 1 96.56 398 GLU A C 1
ATOM 2998 O O . GLU A 1 398 ? 21.672 -13.648 -25.703 1 96.56 398 GLU A O 1
ATOM 3003 N N . LEU A 1 399 ? 19.672 -12.625 -25.562 1 98.31 399 LEU A N 1
ATOM 3004 C CA . LEU A 1 399 ? 19.359 -13.156 -24.25 1 98.31 399 LEU A CA 1
ATOM 3005 C C . LEU A 1 399 ? 18.438 -14.367 -24.359 1 98.31 399 LEU A C 1
ATOM 3007 O O . LEU A 1 399 ? 17.672 -14.477 -25.328 1 98.31 399 LEU A O 1
ATOM 3011 N N . LEU A 1 400 ? 18.609 -15.242 -23.5 1 98.62 400 LEU A N 1
ATOM 3012 C CA . LEU A 1 400 ? 17.688 -16.359 -23.328 1 98.62 400 LEU A CA 1
ATOM 3013 C C . LEU A 1 400 ? 17.031 -16.312 -21.953 1 98.62 400 LEU A C 1
ATOM 3015 O O . LEU A 1 400 ? 17.719 -16.344 -20.922 1 98.62 400 LEU A O 1
ATOM 3019 N N . LEU A 1 401 ? 15.719 -16.109 -21.906 1 98.69 401 LEU A N 1
ATOM 3020 C CA . LEU A 1 401 ? 14.953 -16.094 -20.656 1 98.69 401 LEU A CA 1
ATOM 3021 C C . LEU A 1 401 ? 14.289 -17.453 -20.438 1 98.69 401 LEU A C 1
ATOM 3023 O O . LEU A 1 401 ? 13.57 -17.953 -21.297 1 98.69 401 LEU A O 1
ATOM 3027 N N . ILE A 1 402 ? 14.578 -18.062 -19.328 1 98.75 402 ILE A N 1
ATOM 3028 C CA . ILE A 1 402 ? 13.984 -19.344 -18.969 1 98.75 402 ILE A CA 1
ATOM 3029 C C . ILE A 1 402 ? 13.25 -19.219 -17.625 1 98.75 402 ILE A C 1
ATOM 3031 O O . ILE A 1 402 ? 13.875 -18.984 -16.594 1 98.75 402 ILE A O 1
ATOM 3035 N N . ASP A 1 403 ? 12 -19.25 -17.625 1 98.56 403 ASP A N 1
ATOM 3036 C CA . ASP A 1 403 ? 11.109 -19.312 -16.469 1 98.56 403 ASP A CA 1
ATOM 3037 C C . ASP A 1 403 ? 10.484 -20.703 -16.344 1 98.56 403 ASP A C 1
ATOM 3039 O O . ASP A 1 403 ? 9.75 -21.141 -17.219 1 98.56 403 ASP A O 1
ATOM 3043 N N . SER A 1 404 ? 10.836 -21.375 -15.258 1 98.5 404 SER A N 1
ATOM 3044 C CA . SER A 1 404 ? 10.453 -22.781 -15.148 1 98.5 404 SER A CA 1
ATOM 3045 C C . SER A 1 404 ? 10.312 -23.219 -13.695 1 98.5 404 SER A C 1
ATOM 3047 O O . SER A 1 404 ? 10.75 -22.5 -12.789 1 98.5 404 SER A O 1
ATOM 3049 N N . GLY A 1 405 ? 9.711 -24.297 -13.469 1 98.5 405 GLY A N 1
ATOM 3050 C CA . GLY A 1 405 ? 9.562 -24.891 -12.148 1 98.5 405 GLY A CA 1
ATOM 3051 C C . GLY A 1 405 ? 9.227 -26.375 -12.203 1 98.5 405 GLY A C 1
ATOM 3052 O O . GLY A 1 405 ? 8.992 -26.922 -13.281 1 98.5 405 GLY A O 1
ATOM 3053 N N . ALA A 1 406 ? 9.289 -27.016 -11.039 1 98.69 406 ALA A N 1
ATOM 3054 C CA . ALA A 1 406 ? 9.078 -28.453 -10.922 1 98.69 406 ALA A CA 1
ATOM 3055 C C . ALA A 1 406 ? 8.172 -28.797 -9.75 1 98.69 406 ALA A C 1
ATOM 3057 O O . ALA A 1 406 ? 8.109 -28.047 -8.766 1 98.69 406 ALA A O 1
ATOM 3058 N N . GLN A 1 407 ? 7.465 -29.875 -9.898 1 98.56 407 GLN A N 1
ATOM 3059 C CA . GLN A 1 407 ? 6.727 -30.484 -8.797 1 98.56 407 GLN A CA 1
ATOM 3060 C C . GLN A 1 407 ? 7.461 -31.719 -8.273 1 98.56 407 GLN A C 1
ATOM 3062 O O . GLN A 1 407 ? 7.734 -32.656 -9.023 1 98.56 407 GLN A O 1
ATOM 3067 N N . TYR A 1 408 ? 7.801 -31.656 -7.043 1 98.62 408 TYR A N 1
ATOM 3068 C CA . TYR A 1 408 ? 8.328 -32.812 -6.305 1 98.62 408 TYR A CA 1
ATOM 3069 C C . TYR A 1 408 ? 7.355 -33.25 -5.215 1 98.62 408 TYR A C 1
ATOM 3071 O O . TYR A 1 408 ? 6.43 -32.5 -4.867 1 98.62 408 TYR A O 1
ATOM 3079 N N . PRO A 1 409 ? 7.492 -34.438 -4.695 1 97.94 409 PRO A N 1
ATOM 3080 C CA . PRO A 1 409 ? 6.57 -34.906 -3.654 1 97.94 409 PRO A CA 1
ATOM 3081 C C . PRO A 1 409 ? 6.547 -33.969 -2.439 1 97.94 409 PRO A C 1
ATOM 3083 O O . PRO A 1 409 ? 5.512 -33.844 -1.78 1 97.94 409 PRO A O 1
ATOM 3086 N N . ASP A 1 410 ? 7.664 -33.281 -2.238 1 98.12 410 ASP A N 1
ATOM 3087 C CA . ASP A 1 410 ? 7.809 -32.531 -0.996 1 98.12 410 ASP A CA 1
ATOM 3088 C C . ASP A 1 410 ? 7.832 -31.031 -1.261 1 98.12 410 ASP A C 1
ATOM 3090 O O . ASP A 1 410 ? 8.023 -30.25 -0.338 1 98.12 410 ASP A O 1
ATOM 3094 N N . GLY A 1 411 ? 7.676 -30.688 -2.537 1 98.5 411 GLY A N 1
ATOM 3095 C CA . GLY A 1 411 ? 7.734 -29.234 -2.736 1 98.5 411 GLY A CA 1
ATOM 3096 C C . GLY A 1 411 ? 7.508 -28.828 -4.176 1 98.5 411 GLY A C 1
ATOM 3097 O O . GLY A 1 411 ? 7.531 -29.672 -5.082 1 98.5 411 GLY A O 1
ATOM 3098 N N . THR A 1 412 ? 7.203 -27.547 -4.387 1 98.81 412 THR A N 1
ATOM 3099 C CA . THR A 1 412 ? 6.996 -26.875 -5.66 1 98.81 412 THR A CA 1
ATOM 3100 C C . THR A 1 412 ? 8.062 -25.812 -5.887 1 98.81 412 THR A C 1
ATOM 3102 O O . THR A 1 412 ? 8.359 -25.016 -4.988 1 98.81 412 THR A O 1
ATOM 3105 N N . THR A 1 413 ? 8.711 -25.781 -7.027 1 98.81 413 THR A N 1
ATOM 3106 C CA . THR A 1 413 ? 9.727 -24.781 -7.297 1 98.81 413 THR A CA 1
ATOM 3107 C C . THR A 1 413 ? 9.266 -23.828 -8.398 1 98.81 413 THR A C 1
ATOM 3109 O O . THR A 1 413 ? 8.312 -24.109 -9.117 1 98.81 413 THR A O 1
ATOM 3112 N N . ASP A 1 414 ? 9.773 -22.688 -8.477 1 98.81 414 ASP A N 1
ATOM 3113 C CA . ASP A 1 414 ? 9.57 -21.609 -9.43 1 98.81 414 ASP A CA 1
ATOM 3114 C C . ASP A 1 414 ? 10.805 -20.719 -9.523 1 98.81 414 ASP A C 1
ATOM 3116 O O . ASP A 1 414 ? 11.242 -20.141 -8.516 1 98.81 414 ASP A O 1
ATOM 3120 N N . ILE A 1 415 ? 11.398 -20.641 -10.719 1 98.81 415 ILE A N 1
ATOM 3121 C CA . ILE A 1 415 ? 12.648 -19.906 -10.875 1 98.81 415 ILE A CA 1
ATOM 3122 C C . ILE A 1 415 ? 12.742 -19.328 -12.281 1 98.81 415 ILE A C 1
ATOM 3124 O O . ILE A 1 415 ? 12.289 -19.938 -13.25 1 98.81 415 ILE A O 1
ATOM 3128 N N . THR A 1 416 ? 13.258 -18.172 -12.398 1 98.81 416 THR A N 1
ATOM 3129 C CA . THR A 1 416 ? 13.578 -17.578 -13.695 1 98.81 416 THR A CA 1
ATOM 3130 C C . THR A 1 416 ? 15.039 -17.156 -13.742 1 98.81 416 THR A C 1
ATOM 3132 O O . THR A 1 416 ? 15.562 -16.594 -12.781 1 98.81 416 THR A O 1
ATOM 3135 N N . ARG A 1 417 ? 15.734 -17.531 -14.781 1 98.81 417 ARG A N 1
ATOM 3136 C CA . ARG A 1 417 ? 17.062 -17 -15.094 1 98.81 417 ARG A CA 1
ATOM 3137 C C . ARG A 1 417 ? 17.109 -16.422 -16.5 1 98.81 417 ARG A C 1
ATOM 3139 O O . ARG A 1 417 ? 16.531 -17 -17.438 1 98.81 417 ARG A O 1
ATOM 3146 N N . THR A 1 418 ? 17.609 -15.297 -16.625 1 98.81 418 THR A N 1
ATOM 3147 C CA . THR A 1 418 ? 18 -14.727 -17.906 1 98.81 418 THR A CA 1
ATOM 3148 C C . THR A 1 418 ? 19.484 -14.914 -18.141 1 98.81 418 THR A C 1
ATOM 3150 O O . THR A 1 418 ? 20.312 -14.586 -17.281 1 98.81 418 THR A O 1
ATOM 3153 N N . LEU A 1 419 ? 19.812 -15.414 -19.375 1 98.44 419 LEU A N 1
ATOM 3154 C CA . LEU A 1 419 ? 21.203 -15.797 -19.672 1 98.44 419 LEU A CA 1
ATOM 3155 C C . LEU A 1 419 ? 21.688 -15.094 -20.922 1 98.44 419 LEU A C 1
ATOM 3157 O O . LEU A 1 419 ? 20.938 -14.922 -21.891 1 98.44 419 LEU A O 1
ATOM 3161 N N . ALA A 1 420 ? 22.953 -14.742 -20.891 1 97.75 420 ALA A N 1
ATOM 3162 C CA . ALA A 1 420 ? 23.609 -14.273 -22.109 1 97.75 420 ALA A CA 1
ATOM 3163 C C . ALA A 1 420 ? 24.031 -15.445 -22.984 1 97.75 420 ALA A C 1
ATOM 3165 O O . ALA A 1 420 ? 24.562 -16.438 -22.5 1 97.75 420 ALA A O 1
ATOM 3166 N N . VAL A 1 421 ? 23.719 -15.383 -24.234 1 96.81 421 VAL A N 1
ATOM 3167 C CA . VAL A 1 421 ? 24.234 -16.328 -25.219 1 96.81 421 VAL A CA 1
ATOM 3168 C C . VAL A 1 421 ? 25.406 -15.719 -25.969 1 96.81 421 VAL A C 1
ATOM 3170 O O . VAL A 1 421 ? 25.234 -15.156 -27.062 1 96.81 421 VAL A O 1
ATOM 3173 N N . GLY A 1 422 ? 26.578 -15.859 -25.516 1 92.69 422 GLY A N 1
ATOM 3174 C CA . GLY A 1 422 ? 27.719 -15.156 -26.047 1 92.69 422 GLY A CA 1
ATOM 3175 C C . GLY A 1 422 ? 27.766 -13.695 -25.656 1 92.69 422 GLY A C 1
ATOM 3176 O O . GLY A 1 422 ? 27.672 -13.359 -24.484 1 92.69 422 GLY A O 1
ATOM 3177 N N . PRO A 1 423 ? 27.906 -12.812 -26.703 1 93.56 423 PRO A N 1
ATOM 3178 C CA . PRO A 1 423 ? 27.984 -11.383 -26.406 1 93.56 423 PRO A CA 1
ATOM 3179 C C . PRO A 1 423 ? 26.656 -10.812 -25.891 1 93.56 423 PRO A C 1
ATOM 3181 O O . PRO A 1 423 ? 25.594 -11.203 -26.359 1 93.56 423 PRO A O 1
ATOM 3184 N N . VAL A 1 424 ? 26.688 -9.859 -24.953 1 95.19 424 VAL A N 1
ATOM 3185 C CA . VAL A 1 424 ? 25.516 -9.242 -24.359 1 95.19 424 VAL A CA 1
ATOM 3186 C C . VAL A 1 424 ? 24.984 -8.148 -25.281 1 95.19 424 VAL A C 1
ATOM 3188 O O . VAL A 1 424 ? 25.734 -7.273 -25.719 1 95.19 424 VAL A O 1
ATOM 3191 N N . PRO A 1 425 ? 23.781 -8.195 -25.594 1 94.5 425 PRO A N 1
ATOM 3192 C CA . PRO A 1 425 ? 23.25 -7.16 -26.469 1 94.5 425 PRO A CA 1
ATOM 3193 C C . PRO A 1 425 ? 23.219 -5.785 -25.812 1 94.5 425 PRO A C 1
ATOM 3195 O O . PRO A 1 425 ? 23.188 -5.688 -24.578 1 94.5 425 PRO A O 1
ATOM 3198 N N . GLU A 1 426 ? 23.094 -4.746 -26.594 1 92.62 426 GLU A N 1
ATOM 3199 C CA . GLU A 1 426 ? 23.141 -3.357 -26.156 1 92.62 426 GLU A CA 1
ATOM 3200 C C . GLU A 1 426 ? 22 -3.053 -25.172 1 92.62 426 GLU A C 1
ATOM 3202 O O . GLU A 1 426 ? 20.844 -3.414 -25.422 1 92.62 426 GLU A O 1
ATOM 3207 N N . GLY A 1 427 ? 22.281 -2.477 -24.078 1 95.62 427 GLY A N 1
ATOM 3208 C CA . GLY A 1 427 ? 21.297 -2.002 -23.109 1 95.62 427 GLY A CA 1
ATOM 3209 C C . GLY A 1 427 ? 20.812 -3.08 -22.156 1 95.62 427 GLY A C 1
ATOM 3210 O O . GLY A 1 427 ? 20.234 -2.779 -21.125 1 95.62 427 GLY A O 1
ATOM 3211 N N . ALA A 1 428 ? 21.109 -4.344 -22.484 1 97.56 428 ALA A N 1
ATOM 3212 C CA . ALA A 1 428 ? 20.562 -5.469 -21.734 1 97.56 428 ALA A CA 1
ATOM 3213 C C . ALA A 1 428 ? 21.219 -5.559 -20.344 1 97.56 428 ALA A C 1
ATOM 3215 O O . ALA A 1 428 ? 20.547 -5.84 -19.359 1 97.56 428 ALA A O 1
ATOM 3216 N N . ALA A 1 429 ? 22.5 -5.273 -20.312 1 98.38 429 ALA A N 1
ATOM 3217 C CA . ALA A 1 429 ? 23.219 -5.41 -19.047 1 98.38 429 ALA A CA 1
ATOM 3218 C C . ALA A 1 429 ? 22.734 -4.391 -18.016 1 98.38 429 ALA A C 1
ATOM 3220 O O . ALA A 1 429 ? 22.578 -4.711 -16.828 1 98.38 429 ALA A O 1
ATOM 3221 N N . GLU A 1 430 ? 22.484 -3.178 -18.422 1 98 430 GLU A N 1
ATOM 3222 C CA . GLU A 1 430 ? 21.969 -2.148 -17.531 1 98 430 GLU A CA 1
ATOM 3223 C C . GLU A 1 430 ? 20.578 -2.502 -17.031 1 98 430 GLU A C 1
ATOM 3225 O O . GLU A 1 430 ? 20.281 -2.371 -15.836 1 98 430 GLU A O 1
ATOM 3230 N N . ALA A 1 431 ? 19.75 -2.924 -17.938 1 98.31 431 ALA A N 1
ATOM 3231 C CA . ALA A 1 431 ? 18.391 -3.32 -17.562 1 98.31 431 ALA A CA 1
ATOM 3232 C C . ALA A 1 431 ? 18.406 -4.516 -16.609 1 98.31 431 ALA A C 1
ATOM 3234 O O . ALA A 1 431 ? 17.672 -4.547 -15.625 1 98.31 431 ALA A O 1
ATOM 3235 N N . PHE A 1 432 ? 19.328 -5.441 -17 1 98.81 432 PHE A N 1
ATOM 3236 C CA . PHE A 1 432 ? 19.484 -6.629 -16.172 1 98.81 432 PHE A CA 1
ATOM 3237 C C . PHE A 1 432 ? 19.906 -6.25 -14.75 1 98.81 432 PHE A C 1
ATOM 3239 O O . PHE A 1 432 ? 19.375 -6.77 -13.773 1 98.81 432 PHE A O 1
ATOM 3246 N N . THR A 1 433 ? 20.828 -5.371 -14.625 1 98.81 433 THR A N 1
ATOM 3247 C CA . THR A 1 433 ? 21.344 -4.969 -13.328 1 98.81 433 THR A CA 1
ATOM 3248 C C . THR A 1 433 ? 20.266 -4.285 -12.5 1 98.81 433 THR A C 1
ATOM 3250 O O . THR A 1 433 ? 20.188 -4.496 -11.289 1 98.81 433 THR A O 1
ATOM 3253 N N . ARG A 1 434 ? 19.438 -3.523 -13.109 1 98.56 434 ARG A N 1
ATOM 3254 C CA . ARG A 1 434 ? 18.344 -2.854 -12.406 1 98.56 434 ARG A CA 1
ATOM 3255 C C . ARG A 1 434 ? 17.312 -3.859 -11.922 1 98.56 434 ARG A C 1
ATOM 3257 O O . ARG A 1 434 ? 16.75 -3.715 -10.828 1 98.56 434 ARG A O 1
ATOM 3264 N N . VAL A 1 435 ? 16.969 -4.875 -12.758 1 98.88 435 VAL A N 1
ATOM 3265 C CA . VAL A 1 435 ? 16.078 -5.953 -12.344 1 98.88 435 VAL A CA 1
ATOM 3266 C C . VAL A 1 435 ? 16.688 -6.699 -11.164 1 98.88 435 VAL A C 1
ATOM 3268 O O . VAL A 1 435 ? 15.992 -7 -10.188 1 98.88 435 VAL A O 1
ATOM 3271 N N . LEU A 1 436 ? 17.969 -6.977 -11.266 1 98.88 436 LEU A N 1
ATOM 3272 C CA . LEU A 1 436 ? 18.688 -7.672 -10.203 1 98.88 436 LEU A CA 1
ATOM 3273 C C . LEU A 1 436 ? 18.656 -6.871 -8.906 1 98.88 436 LEU A C 1
ATOM 3275 O O . LEU A 1 436 ? 18.484 -7.438 -7.828 1 98.88 436 LEU A O 1
ATOM 3279 N N . GLN A 1 437 ? 18.859 -5.547 -9.023 1 98.62 437 GLN A N 1
ATOM 3280 C CA . GLN A 1 437 ? 18.781 -4.688 -7.844 1 98.62 437 GLN A CA 1
ATOM 3281 C C . GLN A 1 437 ? 17.422 -4.828 -7.156 1 98.62 437 GLN A C 1
ATOM 3283 O O . GLN A 1 437 ? 17.344 -4.84 -5.926 1 98.62 437 GLN A O 1
ATOM 3288 N N . GLY A 1 438 ? 16.375 -4.926 -7.949 1 98.75 438 GLY A N 1
ATOM 3289 C CA . GLY A 1 438 ? 15.047 -5.137 -7.387 1 98.75 438 GLY A CA 1
ATOM 3290 C C . GLY A 1 438 ? 14.914 -6.457 -6.652 1 98.75 438 GLY A C 1
ATOM 3291 O O . GLY A 1 438 ? 14.375 -6.508 -5.547 1 98.75 438 GLY A O 1
ATOM 3292 N N . MET A 1 439 ? 15.406 -7.492 -7.277 1 98.81 439 MET A N 1
ATOM 3293 C CA . MET A 1 439 ? 15.367 -8.812 -6.656 1 98.81 439 MET A CA 1
ATOM 3294 C C . MET A 1 439 ? 16.156 -8.82 -5.348 1 98.81 439 MET A C 1
ATOM 3296 O O . MET A 1 439 ? 15.688 -9.383 -4.352 1 98.81 439 MET A O 1
ATOM 3300 N N . ILE A 1 440 ? 17.312 -8.203 -5.344 1 98.75 440 ILE A N 1
ATOM 3301 C CA . ILE A 1 440 ? 18.156 -8.125 -4.16 1 98.75 440 ILE A CA 1
ATOM 3302 C C . ILE A 1 440 ? 17.438 -7.336 -3.064 1 98.75 440 ILE A C 1
ATOM 3304 O O . ILE A 1 440 ? 17.469 -7.727 -1.896 1 98.75 440 ILE A O 1
ATOM 3308 N N . ALA A 1 441 ? 16.828 -6.238 -3.43 1 98.62 441 ALA A N 1
ATOM 3309 C CA . ALA A 1 441 ? 16.141 -5.379 -2.461 1 98.62 441 ALA A CA 1
ATOM 3310 C C . ALA A 1 441 ? 15.078 -6.156 -1.692 1 98.62 441 ALA A C 1
ATOM 3312 O O . ALA A 1 441 ? 15 -6.07 -0.465 1 98.62 441 ALA A O 1
ATOM 3313 N N . ILE A 1 442 ? 14.266 -6.941 -2.393 1 98.81 442 ILE A N 1
ATOM 3314 C CA . ILE A 1 442 ? 13.234 -7.738 -1.74 1 98.81 442 ILE A CA 1
ATOM 3315 C C . ILE A 1 442 ? 13.883 -8.836 -0.896 1 98.81 442 ILE A C 1
ATOM 3317 O O . ILE A 1 442 ? 13.484 -9.062 0.246 1 98.81 442 ILE A O 1
ATOM 3321 N N . SER A 1 443 ? 14.891 -9.461 -1.421 1 98.75 443 SER A N 1
ATOM 3322 C CA . SER A 1 443 ? 15.547 -10.57 -0.729 1 98.75 443 SER A CA 1
ATOM 3323 C C . SER A 1 443 ? 16.141 -10.117 0.602 1 98.75 443 SER A C 1
ATOM 3325 O O . SER A 1 443 ? 16.156 -10.875 1.572 1 98.75 443 SER A O 1
ATOM 3327 N N . ARG A 1 444 ? 16.594 -8.875 0.621 1 97.88 444 ARG A N 1
ATOM 3328 C CA . ARG A 1 444 ? 17.281 -8.375 1.799 1 97.88 444 ARG A CA 1
ATOM 3329 C C . ARG A 1 444 ? 16.328 -7.645 2.732 1 97.88 444 ARG A C 1
ATOM 3331 O O . ARG A 1 444 ? 16.719 -7.207 3.816 1 97.88 444 ARG A O 1
ATOM 3338 N N . ALA A 1 445 ? 15.133 -7.527 2.408 1 98.12 445 ALA A N 1
ATOM 3339 C CA . ALA A 1 445 ? 14.203 -6.648 3.123 1 98.12 445 ALA A CA 1
ATOM 3340 C C . ALA A 1 445 ? 13.969 -7.148 4.547 1 98.12 445 ALA A C 1
ATOM 3342 O O . ALA A 1 445 ? 13.781 -8.344 4.766 1 98.12 445 ALA A O 1
ATOM 3343 N N . ARG A 1 446 ? 14.125 -6.359 5.488 1 98.06 446 ARG A N 1
ATOM 3344 C CA . ARG A 1 446 ? 13.633 -6.418 6.859 1 98.06 446 ARG A CA 1
ATOM 3345 C C . ARG A 1 446 ? 12.484 -5.434 7.07 1 98.06 446 ARG A C 1
ATOM 3347 O O . ARG A 1 446 ? 12.547 -4.297 6.598 1 98.06 446 ARG A O 1
ATOM 3354 N N . PHE A 1 447 ? 11.406 -5.809 7.68 1 98.25 447 PHE A N 1
ATOM 3355 C CA . PHE A 1 447 ? 10.242 -4.922 7.738 1 98.25 447 PHE A CA 1
ATOM 3356 C C . PHE A 1 447 ? 9.367 -5.254 8.938 1 98.25 447 PHE A C 1
ATOM 3358 O O . PHE A 1 447 ? 9.383 -6.383 9.438 1 98.25 447 PHE A O 1
ATOM 3365 N N . PRO A 1 448 ? 8.602 -4.301 9.43 1 97.38 448 PRO A N 1
ATOM 3366 C CA . PRO A 1 448 ? 7.734 -4.535 10.586 1 97.38 448 PRO A CA 1
ATOM 3367 C C . PRO A 1 448 ? 6.648 -5.57 10.305 1 97.38 448 PRO A C 1
ATOM 3369 O O . PRO A 1 448 ? 6.078 -5.594 9.211 1 97.38 448 PRO A O 1
ATOM 3372 N N . ARG A 1 449 ? 6.395 -6.402 11.297 1 97.19 449 ARG A N 1
ATOM 3373 C CA . ARG A 1 449 ? 5.23 -7.281 11.227 1 97.19 449 ARG A CA 1
ATOM 3374 C C . ARG A 1 449 ? 3.959 -6.484 10.961 1 97.19 449 ARG A C 1
ATOM 3376 O O . ARG A 1 449 ? 3.775 -5.398 11.508 1 97.19 449 ARG A O 1
ATOM 3383 N N . GLY A 1 450 ? 3.09 -7.039 10.125 1 96.25 450 GLY A N 1
ATOM 3384 C CA . GLY A 1 450 ? 1.823 -6.395 9.812 1 96.25 450 GLY A CA 1
ATOM 3385 C C . GLY A 1 450 ? 1.779 -5.812 8.414 1 96.25 450 GLY A C 1
ATOM 3386 O O . GLY A 1 450 ? 0.704 -5.504 7.895 1 96.25 450 GLY A O 1
ATOM 3387 N N . LEU A 1 451 ? 2.92 -5.629 7.758 1 97.25 451 LEU A N 1
ATOM 3388 C CA . LEU A 1 451 ? 2.959 -5.102 6.398 1 97.25 451 LEU A CA 1
ATOM 3389 C C . LEU A 1 451 ? 2.57 -6.176 5.387 1 97.25 451 LEU A C 1
ATOM 3391 O O . LEU A 1 451 ? 2.799 -7.367 5.621 1 97.25 451 LEU A O 1
ATOM 3395 N N . ALA A 1 452 ? 1.932 -5.73 4.312 1 97.44 452 ALA A N 1
ATOM 3396 C CA . ALA A 1 452 ? 1.581 -6.578 3.176 1 97.44 452 ALA A CA 1
ATOM 3397 C C . ALA A 1 452 ? 2.572 -6.395 2.029 1 97.44 452 ALA A C 1
ATOM 3399 O O . ALA A 1 452 ? 3.473 -5.559 2.105 1 97.44 452 ALA A O 1
ATOM 3400 N N . GLY A 1 453 ? 2.4 -7.227 1.042 1 97.81 453 GLY A N 1
ATOM 3401 C CA . GLY A 1 453 ? 3.281 -7.137 -0.112 1 97.81 453 GLY A CA 1
ATOM 3402 C C . GLY A 1 453 ? 3.244 -5.781 -0.789 1 97.81 453 GLY A C 1
ATOM 3403 O O . GLY A 1 453 ? 4.242 -5.34 -1.357 1 97.81 453 GLY A O 1
ATOM 3404 N N . ARG A 1 454 ? 2.123 -5.125 -0.763 1 96.88 454 ARG A N 1
ATOM 3405 C CA . ARG A 1 454 ? 1.999 -3.809 -1.38 1 96.88 454 ARG A CA 1
ATOM 3406 C C . ARG A 1 454 ? 2.973 -2.816 -0.754 1 96.88 454 ARG A C 1
ATOM 3408 O O . ARG A 1 454 ? 3.465 -1.911 -1.431 1 96.88 454 ARG A O 1
ATOM 3415 N N . ASP A 1 455 ? 3.258 -3.004 0.519 1 97.31 455 ASP A N 1
ATOM 3416 C CA . ASP A 1 455 ? 4.109 -2.082 1.265 1 97.31 455 ASP A CA 1
ATOM 3417 C C . ASP A 1 455 ? 5.578 -2.27 0.895 1 97.31 455 ASP A C 1
ATOM 3419 O O . ASP A 1 455 ? 6.418 -1.422 1.211 1 97.31 455 ASP A O 1
ATOM 3423 N N . LEU A 1 456 ? 5.922 -3.35 0.182 1 98.38 456 LEU A N 1
ATOM 3424 C CA . LEU A 1 456 ? 7.305 -3.68 -0.14 1 98.38 456 LEU A CA 1
ATOM 3425 C C . LEU A 1 456 ? 7.551 -3.592 -1.643 1 98.38 456 LEU A C 1
ATOM 3427 O O . LEU A 1 456 ? 8.703 -3.562 -2.088 1 98.38 456 LEU A O 1
ATOM 3431 N N . ASP A 1 457 ? 6.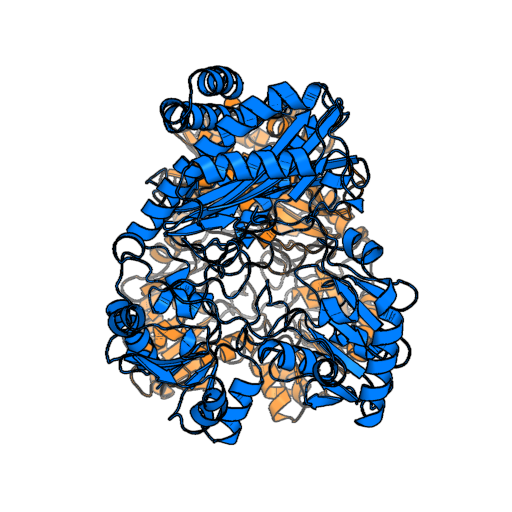465 -3.51 -2.461 1 98.38 457 ASP A N 1
ATOM 3432 C CA . ASP A 1 457 ? 6.539 -3.676 -3.908 1 98.38 457 ASP A CA 1
ATOM 3433 C C . ASP A 1 457 ? 7.473 -2.646 -4.535 1 98.38 457 ASP A C 1
ATOM 3435 O O . ASP A 1 457 ? 8.203 -2.955 -5.48 1 98.38 457 ASP A O 1
ATOM 3439 N N . ALA A 1 458 ? 7.473 -1.478 -4.008 1 98.38 458 ALA A N 1
ATOM 3440 C CA . ALA A 1 458 ? 8.281 -0.392 -4.559 1 98.38 458 ALA A CA 1
ATOM 3441 C C . ALA A 1 458 ? 9.766 -0.717 -4.473 1 98.38 458 ALA A C 1
ATOM 3443 O O . ALA A 1 458 ? 10.555 -0.282 -5.316 1 98.38 458 ALA A O 1
ATOM 3444 N N . LEU A 1 459 ? 10.219 -1.501 -3.498 1 98.62 459 LEU A N 1
ATOM 3445 C CA . LEU A 1 459 ? 11.617 -1.857 -3.332 1 98.62 459 LEU A CA 1
ATOM 3446 C C . LEU A 1 459 ? 12.133 -2.627 -4.543 1 98.62 459 LEU A C 1
ATOM 3448 O O . LEU A 1 459 ? 13.297 -2.498 -4.922 1 98.62 459 LEU A O 1
ATOM 3452 N N . ALA A 1 460 ? 11.195 -3.383 -5.156 1 98.69 460 ALA A N 1
ATOM 3453 C CA . ALA A 1 460 ? 11.57 -4.195 -6.309 1 98.69 460 ALA A CA 1
ATOM 3454 C C . ALA A 1 460 ? 11.648 -3.35 -7.578 1 98.69 460 ALA A C 1
ATOM 3456 O O . ALA A 1 460 ? 12.305 -3.734 -8.547 1 98.69 460 ALA A O 1
ATOM 3457 N N . ARG A 1 461 ? 11.031 -2.217 -7.582 1 98.56 461 ARG A N 1
ATOM 3458 C CA . ARG A 1 461 ? 10.766 -1.53 -8.844 1 98.56 461 ARG A CA 1
ATOM 3459 C C . ARG A 1 461 ? 11.586 -0.248 -8.953 1 98.56 461 ARG A C 1
ATOM 3461 O O . ARG A 1 461 ? 11.805 0.268 -10.047 1 98.56 461 ARG A O 1
ATOM 3468 N N . VAL A 1 462 ? 12.023 0.326 -7.785 1 98.25 462 VAL A N 1
ATOM 3469 C CA . VAL A 1 462 ? 12.531 1.694 -7.727 1 98.25 462 VAL A CA 1
ATOM 3470 C C . VAL A 1 462 ? 13.766 1.83 -8.617 1 98.25 462 VAL A C 1
ATOM 3472 O O . VAL A 1 462 ? 13.984 2.877 -9.227 1 98.25 462 VAL A O 1
ATOM 3475 N N . ALA A 1 463 ? 14.633 0.816 -8.727 1 98 463 ALA A N 1
ATOM 3476 C CA . ALA A 1 463 ? 15.805 0.881 -9.594 1 98 463 ALA A CA 1
ATOM 3477 C C . ALA A 1 463 ? 15.398 1.033 -11.055 1 98 463 ALA A C 1
ATOM 3479 O O . ALA A 1 463 ? 16.047 1.761 -11.812 1 98 463 ALA A O 1
ATOM 3480 N N . LEU A 1 464 ? 14.352 0.309 -11.492 1 98.56 464 LEU A N 1
ATOM 3481 C CA . LEU A 1 464 ? 13.812 0.449 -12.844 1 98.56 464 LEU A CA 1
ATOM 3482 C C . LEU A 1 464 ? 13.133 1.803 -13.023 1 98.56 464 LEU A C 1
ATOM 3484 O O . LEU A 1 464 ? 13.336 2.471 -14.039 1 98.56 464 LEU A O 1
ATOM 3488 N N . TRP A 1 465 ? 12.344 2.209 -12.031 1 98.31 465 TRP A N 1
ATOM 3489 C CA . TRP A 1 465 ? 11.641 3.484 -12.078 1 98.31 465 TRP A CA 1
ATOM 3490 C C . TRP A 1 465 ? 12.609 4.633 -12.328 1 98.31 465 TRP A C 1
ATOM 3492 O O . TRP A 1 465 ? 12.312 5.547 -13.102 1 98.31 465 TRP A O 1
ATOM 3502 N N . SER A 1 466 ? 13.75 4.605 -11.664 1 97 466 SER A N 1
ATOM 3503 C CA . SER A 1 466 ? 14.727 5.688 -11.766 1 97 466 SER A CA 1
ATOM 3504 C C . SER A 1 466 ? 15.211 5.863 -13.203 1 97 466 SER A C 1
ATOM 3506 O O . SER A 1 466 ? 15.719 6.922 -13.562 1 97 466 SER A O 1
ATOM 3508 N N . ALA A 1 467 ? 15.008 4.809 -14.039 1 97.19 467 ALA A N 1
ATOM 3509 C CA . ALA A 1 467 ? 15.414 4.852 -15.438 1 97.19 467 ALA A CA 1
ATOM 3510 C C . ALA A 1 467 ? 14.203 4.961 -16.359 1 97.19 467 ALA A C 1
ATOM 3512 O O . ALA A 1 467 ? 14.312 4.73 -17.562 1 97.19 467 ALA A O 1
ATOM 3513 N N . GLY A 1 468 ? 13.031 5.242 -15.789 1 97.38 468 GLY A N 1
ATOM 3514 C CA . GLY A 1 468 ? 11.82 5.387 -16.578 1 97.38 468 GLY A CA 1
ATOM 3515 C C . GLY A 1 468 ? 11.258 4.062 -17.062 1 97.38 468 GLY A C 1
ATOM 3516 O O . GLY A 1 468 ? 10.562 4.008 -18.078 1 97.38 468 GLY A O 1
ATOM 3517 N N . MET A 1 469 ? 11.68 2.975 -16.375 1 97.81 469 MET A N 1
ATOM 3518 C CA . MET A 1 469 ? 11.266 1.625 -16.75 1 97.81 469 MET A CA 1
ATOM 3519 C C . MET A 1 469 ? 10.344 1.03 -15.695 1 97.81 469 MET A C 1
ATOM 3521 O O . MET A 1 469 ? 10.148 1.617 -14.633 1 97.81 469 MET A O 1
ATOM 3525 N N . ASP A 1 470 ? 9.672 -0.036 -15.992 1 97 470 ASP A N 1
ATOM 3526 C CA . ASP A 1 470 ? 8.789 -0.789 -15.102 1 97 470 ASP A CA 1
ATOM 3527 C C . ASP A 1 470 ? 8.414 -2.139 -15.719 1 97 470 ASP A C 1
ATOM 3529 O O . ASP A 1 470 ? 8.977 -2.539 -16.734 1 97 470 ASP A O 1
ATOM 3533 N N . TYR A 1 471 ? 7.668 -2.889 -15.094 1 96.31 471 TYR A N 1
ATOM 3534 C CA . TYR A 1 471 ? 7.109 -4.121 -15.641 1 96.31 471 TYR A CA 1
ATOM 3535 C C . TYR A 1 471 ? 5.645 -4.281 -15.25 1 96.31 471 TYR A C 1
ATOM 3537 O O . TYR A 1 471 ? 5.188 -3.67 -14.281 1 96.31 471 TYR A O 1
ATOM 3545 N N . ASP A 1 472 ? 4.863 -5.105 -15.945 1 92.12 472 ASP A N 1
ATOM 3546 C CA . ASP A 1 472 ? 3.406 -5.074 -15.859 1 92.12 472 ASP A CA 1
ATOM 3547 C C . ASP A 1 472 ? 2.867 -6.363 -15.242 1 92.12 472 ASP A C 1
ATOM 3549 O O . ASP A 1 472 ? 1.847 -6.895 -15.688 1 92.12 472 ASP A O 1
ATOM 3553 N N . HIS A 1 473 ? 3.576 -6.969 -14.375 1 93.88 473 HIS A N 1
ATOM 3554 C CA . HIS A 1 473 ? 3.117 -8.07 -13.531 1 93.88 473 HIS A CA 1
ATOM 3555 C C . HIS A 1 473 ? 3.498 -7.844 -12.078 1 93.88 473 HIS A C 1
ATOM 3557 O O . HIS A 1 473 ? 4.254 -6.926 -11.758 1 93.88 473 HIS A O 1
ATOM 3563 N N . GLY A 1 474 ? 2.85 -8.562 -11.219 1 96.19 474 GLY A N 1
ATOM 3564 C CA . GLY A 1 474 ? 3.246 -8.484 -9.82 1 96.19 474 GLY A CA 1
ATOM 3565 C C . GLY A 1 474 ? 4.684 -8.906 -9.586 1 96.19 474 GLY A C 1
ATOM 3566 O O . GLY A 1 474 ? 5.266 -9.633 -10.391 1 96.19 474 GLY A O 1
ATOM 3567 N N . THR A 1 475 ? 5.242 -8.492 -8.477 1 98.38 475 THR A N 1
ATOM 3568 C CA . THR A 1 475 ? 6.621 -8.82 -8.125 1 98.38 475 THR A CA 1
ATOM 3569 C C . THR A 1 475 ? 6.723 -10.266 -7.637 1 98.38 475 THR A C 1
ATOM 3571 O O . THR A 1 475 ? 7.762 -10.906 -7.793 1 98.38 475 THR A O 1
ATOM 3574 N N . GLY A 1 476 ? 5.637 -10.664 -7.055 1 98.25 476 GLY A N 1
ATOM 3575 C CA . GLY A 1 476 ? 5.664 -12.031 -6.555 1 98.25 476 GLY A CA 1
ATOM 3576 C C . GLY A 1 476 ? 4.293 -12.547 -6.16 1 98.25 476 GLY A C 1
ATOM 3577 O O . GLY A 1 476 ? 3.361 -11.766 -5.965 1 98.25 476 GLY A O 1
ATOM 3578 N N . HIS A 1 477 ? 4.168 -13.859 -6.059 1 97.81 477 HIS A N 1
ATOM 3579 C CA . HIS A 1 477 ? 2.965 -14.562 -5.629 1 97.81 477 HIS A CA 1
ATOM 3580 C C . HIS A 1 477 ? 3.301 -15.68 -4.645 1 97.81 477 HIS A C 1
ATOM 3582 O O . HIS A 1 477 ? 4.461 -16.078 -4.527 1 97.81 477 HIS A O 1
ATOM 3588 N N . GLY A 1 478 ? 2.275 -16.094 -3.928 1 98.31 478 GLY A N 1
ATOM 3589 C CA . GLY A 1 478 ? 2.479 -17.219 -3.033 1 98.31 478 GLY A CA 1
ATOM 3590 C C . GLY A 1 478 ? 2.684 -18.531 -3.768 1 98.31 478 GLY A C 1
ATOM 3591 O O . GLY A 1 478 ? 2.234 -18.703 -4.902 1 98.31 478 GLY A O 1
ATOM 3592 N N . VAL A 1 479 ? 3.385 -19.422 -3.131 1 98.75 479 VAL A N 1
ATOM 3593 C CA . VAL A 1 479 ? 3.668 -20.734 -3.699 1 98.75 479 VAL A CA 1
ATOM 3594 C C . VAL A 1 479 ? 3.266 -21.828 -2.707 1 98.75 479 VAL A C 1
ATOM 3596 O O . VAL A 1 479 ? 3.57 -21.734 -1.516 1 98.75 479 VAL A O 1
ATOM 3599 N N . GLY A 1 480 ? 2.576 -22.797 -3.197 1 98.44 480 GLY A N 1
ATOM 3600 C CA . GLY A 1 480 ? 2.15 -23.906 -2.367 1 98.44 480 GLY A CA 1
ATOM 3601 C C . GLY A 1 480 ? 3.234 -24.953 -2.164 1 98.44 480 GLY A C 1
ATOM 3602 O O . GLY A 1 480 ? 4.152 -25.062 -2.98 1 98.44 480 GLY A O 1
ATOM 3603 N N . ALA A 1 481 ? 3.191 -25.641 -1.054 1 98.5 481 ALA A N 1
ATOM 3604 C CA . ALA A 1 481 ? 4.102 -26.75 -0.781 1 98.5 481 ALA A CA 1
ATOM 3605 C C . ALA A 1 481 ? 3.586 -28.047 -1.395 1 98.5 481 ALA A C 1
ATOM 3607 O O . ALA A 1 481 ? 2.656 -28.672 -0.869 1 98.5 481 ALA A O 1
ATOM 3608 N N . ALA A 1 482 ? 4.234 -28.438 -2.498 1 98.31 482 ALA A N 1
ATOM 3609 C CA . ALA A 1 482 ? 3.721 -29.562 -3.283 1 98.31 482 ALA A CA 1
ATOM 3610 C C . ALA A 1 482 ? 2.258 -29.344 -3.656 1 98.31 482 ALA A C 1
ATOM 3612 O O . ALA A 1 482 ? 1.422 -30.234 -3.469 1 98.31 482 ALA A O 1
ATOM 3613 N N . LEU A 1 483 ? 1.908 -28.156 -3.971 1 98.31 483 LEU A N 1
ATOM 3614 C CA . LEU A 1 483 ? 0.617 -27.641 -4.422 1 98.31 483 LEU A CA 1
ATOM 3615 C C . LEU A 1 483 ? 0.792 -26.656 -5.566 1 98.31 483 LEU A C 1
ATOM 3617 O O . LEU A 1 483 ? 1.776 -26.719 -6.305 1 98.31 483 LEU A O 1
ATOM 3621 N N . CYS A 1 484 ? -0.139 -25.766 -5.75 1 97.56 484 CYS A N 1
ATOM 3622 C CA . CYS A 1 484 ? -0.109 -24.859 -6.902 1 97.56 484 CYS A CA 1
ATOM 3623 C C . CYS A 1 484 ? 1.069 -23.906 -6.816 1 97.56 484 CYS A C 1
ATOM 3625 O O . CYS A 1 484 ? 1.398 -23.406 -5.734 1 97.56 484 CYS A O 1
ATOM 3627 N N . VAL A 1 485 ? 1.724 -23.703 -7.957 1 98 485 VAL A N 1
ATOM 3628 C CA . VAL A 1 485 ? 2.836 -22.75 -8.023 1 98 485 VAL A CA 1
ATOM 3629 C C . VAL A 1 485 ? 2.34 -21.344 -7.707 1 98 485 VAL A C 1
ATOM 3631 O O . VAL A 1 485 ? 3.08 -20.531 -7.148 1 98 485 VAL A O 1
ATOM 3634 N N . HIS A 1 486 ? 1.139 -21 -8.062 1 96.56 486 HIS A N 1
ATOM 3635 C CA . HIS A 1 486 ? 0.451 -19.797 -7.621 1 96.56 486 HIS A CA 1
ATOM 3636 C C . HIS A 1 486 ? -0.548 -20.094 -6.512 1 96.56 486 HIS A C 1
ATOM 3638 O O . HIS A 1 486 ? -1.546 -20.781 -6.738 1 96.56 486 HIS A O 1
ATOM 3644 N N . GLU A 1 487 ? -0.256 -19.703 -5.371 1 95.5 487 GLU A N 1
ATOM 3645 C CA . GLU A 1 487 ? -1.116 -19.953 -4.219 1 95.5 487 GLU A CA 1
ATOM 3646 C C . GLU A 1 487 ? -1.276 -18.688 -3.371 1 95.5 487 GLU A C 1
ATOM 3648 O O . GLU A 1 487 ? -0.287 -18.125 -2.906 1 95.5 487 GLU A O 1
ATOM 3653 N N . GLY A 1 488 ? -2.443 -18.234 -3.209 1 93.94 488 GLY A N 1
ATOM 3654 C CA . GLY A 1 488 ? -2.717 -17.094 -2.355 1 93.94 488 GLY A CA 1
ATOM 3655 C C . GLY A 1 488 ? -2.752 -17.438 -0.879 1 93.94 488 GLY A C 1
ATOM 3656 O O . GLY A 1 488 ? -2.531 -18.594 -0.504 1 93.94 488 GLY A O 1
ATOM 3657 N N . PRO A 1 489 ? -2.924 -16.562 -0.025 1 95.69 489 PRO A N 1
ATOM 3658 C CA . PRO A 1 489 ? -3.395 -15.227 -0.408 1 95.69 489 PRO A CA 1
ATOM 3659 C C . PRO A 1 489 ? -2.26 -14.211 -0.52 1 95.69 489 PRO A C 1
ATOM 3661 O O . PRO A 1 489 ? -2.479 -13.086 -0.977 1 95.69 489 PRO A O 1
ATOM 3664 N N . ALA A 1 490 ? -1.012 -14.562 -0.139 1 95.38 490 ALA A N 1
ATOM 3665 C CA . ALA A 1 490 ? 0.083 -13.602 -0.071 1 95.38 490 ALA A CA 1
ATOM 3666 C C . ALA A 1 490 ? 0.65 -13.312 -1.459 1 95.38 490 ALA A C 1
ATOM 3668 O O . ALA A 1 490 ? 0.722 -14.211 -2.303 1 95.38 490 ALA A O 1
ATOM 3669 N N . ARG A 1 491 ? 0.995 -12.148 -1.74 1 97.38 491 ARG A N 1
ATOM 3670 C CA . ARG A 1 491 ? 1.698 -11.727 -2.949 1 97.38 491 ARG A CA 1
ATOM 3671 C C . ARG A 1 491 ? 2.479 -10.445 -2.709 1 97.38 491 ARG A C 1
ATOM 3673 O O . ARG A 1 491 ? 2.301 -9.781 -1.683 1 97.38 491 ARG A O 1
ATOM 3680 N N . ILE A 1 492 ? 3.387 -10.156 -3.477 1 98.25 492 ILE A N 1
ATOM 3681 C CA . ILE A 1 492 ? 4.066 -8.859 -3.516 1 98.25 492 ILE A CA 1
ATOM 3682 C C . ILE A 1 492 ? 3.633 -8.086 -4.758 1 98.25 492 ILE A C 1
ATOM 3684 O O . ILE A 1 492 ? 4.148 -8.32 -5.852 1 98.25 492 ILE A O 1
ATOM 3688 N N . SER A 1 493 ? 2.695 -7.219 -4.562 1 96.69 493 SER A N 1
ATOM 3689 C CA . SER A 1 493 ? 2.141 -6.383 -5.621 1 96.69 493 SER A CA 1
ATOM 3690 C C . SER A 1 493 ? 1.388 -5.188 -5.043 1 96.69 493 SER A C 1
ATOM 3692 O O . SER A 1 493 ? 1.062 -5.168 -3.854 1 96.69 493 SER A O 1
ATOM 3694 N N . ARG A 1 494 ? 1.033 -4.27 -5.816 1 92.81 494 ARG A N 1
ATOM 3695 C CA . ARG A 1 494 ? 0.378 -3.037 -5.391 1 92.81 494 ARG A CA 1
ATOM 3696 C C . ARG A 1 494 ? -1.011 -3.32 -4.828 1 92.81 494 ARG A C 1
ATOM 3698 O O . ARG A 1 494 ? -1.523 -2.555 -4.012 1 92.81 494 ARG A O 1
ATOM 3705 N N . ILE A 1 495 ? -1.579 -4.434 -5.164 1 89.94 495 ILE A N 1
ATOM 3706 C CA . ILE A 1 495 ? -2.971 -4.684 -4.801 1 89.94 495 ILE A CA 1
ATOM 3707 C C . ILE A 1 495 ? -3.027 -5.586 -3.57 1 89.94 495 ILE A C 1
ATOM 3709 O O . ILE A 1 495 ? -4.109 -5.871 -3.053 1 89.94 495 ILE A O 1
ATOM 3713 N N . SER A 1 496 ? -1.836 -6.023 -3.096 1 93 496 SER A N 1
ATOM 3714 C CA . SER A 1 496 ? -1.805 -6.996 -2.006 1 93 496 SER A CA 1
ATOM 3715 C C . SER A 1 496 ? -2.133 -6.34 -0.67 1 93 496 SER A C 1
ATOM 3717 O O . SER A 1 496 ? -1.471 -5.383 -0.262 1 93 496 SER A O 1
ATOM 3719 N N . ASP A 1 497 ? -3.08 -6.852 0.083 1 92.19 497 ASP A N 1
ATOM 3720 C CA . ASP A 1 497 ? -3.436 -6.266 1.371 1 92.19 497 ASP A CA 1
ATOM 3721 C C . ASP A 1 497 ? -3.332 -7.297 2.492 1 92.19 497 ASP A C 1
ATOM 3723 O O . ASP A 1 497 ? -3.811 -7.066 3.604 1 92.19 497 ASP A O 1
ATOM 3727 N N . VAL A 1 498 ? -2.756 -8.43 2.205 1 96.31 498 VAL A N 1
ATOM 3728 C CA . VAL A 1 498 ? -2.588 -9.484 3.199 1 96.31 498 VAL A CA 1
ATOM 3729 C C . VAL A 1 498 ? -1.243 -9.32 3.904 1 96.31 498 VAL A C 1
ATOM 3731 O O . VAL A 1 498 ? -0.189 -9.398 3.27 1 96.31 498 VAL A O 1
ATOM 3734 N N . PRO A 1 499 ? -1.284 -9.125 5.219 1 97.56 499 PRO A N 1
ATOM 3735 C CA . PRO A 1 499 ? -0.004 -9.047 5.926 1 97.56 499 PRO A CA 1
ATOM 3736 C C . PRO A 1 499 ? 0.834 -10.312 5.773 1 97.56 499 PRO A C 1
ATOM 3738 O O . PRO A 1 499 ? 0.302 -11.422 5.848 1 97.56 499 PRO A O 1
ATOM 3741 N N . LEU A 1 500 ? 2.059 -10.133 5.5 1 98.5 500 LEU A N 1
ATOM 3742 C CA . LEU A 1 500 ? 2.975 -11.266 5.41 1 98.5 500 LEU A CA 1
ATOM 3743 C C . LEU A 1 500 ? 3.217 -11.875 6.785 1 98.5 500 LEU A C 1
ATOM 3745 O O . LEU A 1 500 ? 3.223 -11.172 7.793 1 98.5 500 LEU A O 1
ATOM 3749 N N . ALA A 1 501 ? 3.377 -13.156 6.84 1 98.5 501 ALA A N 1
ATOM 3750 C CA . ALA A 1 501 ? 3.557 -13.883 8.094 1 98.5 501 ALA A CA 1
ATOM 3751 C C . ALA A 1 501 ? 4.582 -15.008 7.938 1 98.5 501 ALA A C 1
ATOM 3753 O O . ALA A 1 501 ? 4.742 -15.562 6.852 1 98.5 501 ALA A O 1
ATOM 3754 N N . PRO A 1 502 ? 5.273 -15.328 9.086 1 98.69 502 PRO A N 1
ATOM 3755 C CA . PRO A 1 502 ? 6.211 -16.453 9.023 1 98.69 502 PRO A CA 1
ATOM 3756 C C . PRO A 1 502 ? 5.57 -17.719 8.453 1 98.69 502 PRO A C 1
ATOM 3758 O O . PRO A 1 502 ? 4.418 -18.031 8.758 1 98.69 502 PRO A O 1
ATOM 3761 N N . GLY A 1 503 ? 6.309 -18.344 7.551 1 98.69 503 GLY A N 1
ATOM 3762 C CA . GLY A 1 503 ? 5.824 -19.578 6.941 1 98.69 503 GLY A CA 1
ATOM 3763 C C . GLY A 1 503 ? 5.293 -19.375 5.535 1 98.69 503 GLY A C 1
ATOM 3764 O O . GLY A 1 503 ? 5.121 -20.344 4.789 1 98.69 503 GLY A O 1
ATOM 3765 N N . MET A 1 504 ? 5 -18.156 5.141 1 98.88 504 MET A N 1
ATOM 3766 C CA . MET A 1 504 ? 4.547 -17.891 3.779 1 98.88 504 MET A CA 1
ATOM 3767 C C . MET A 1 504 ? 5.711 -17.969 2.795 1 98.88 504 MET A C 1
ATOM 3769 O O . MET A 1 504 ? 6.816 -17.531 3.1 1 98.88 504 MET A O 1
ATOM 3773 N N . ILE A 1 505 ? 5.578 -18.609 1.685 1 98.88 505 ILE A N 1
ATOM 3774 C CA . ILE A 1 505 ? 6.566 -18.688 0.614 1 98.88 505 ILE A CA 1
ATOM 3775 C C . ILE A 1 505 ? 6.086 -17.891 -0.594 1 98.88 505 ILE A C 1
ATOM 3777 O O . ILE A 1 505 ? 4.941 -18.031 -1.03 1 98.88 505 ILE A O 1
ATOM 3781 N N . LEU A 1 506 ? 6.918 -17.031 -1.067 1 98.81 506 LEU A N 1
ATOM 3782 C CA . LEU A 1 506 ? 6.57 -16.156 -2.188 1 98.81 506 LEU A CA 1
ATOM 3783 C C . LEU A 1 506 ? 7.641 -16.219 -3.271 1 98.81 506 LEU A C 1
ATOM 3785 O O . LEU A 1 506 ? 8.812 -16.469 -2.979 1 98.81 506 LEU A O 1
ATOM 3789 N N . SER A 1 507 ? 7.23 -15.992 -4.504 1 98.81 507 SER A N 1
ATOM 3790 C CA . SER A 1 507 ? 8.203 -15.688 -5.547 1 98.81 507 SER A CA 1
ATOM 3791 C C . SER A 1 507 ? 8.664 -14.234 -5.461 1 98.81 507 SER A C 1
ATOM 3793 O O . SER A 1 507 ? 7.934 -13.375 -4.973 1 98.81 507 SER A O 1
ATOM 3795 N N . ASN A 1 508 ? 9.82 -13.961 -5.691 1 98.81 508 ASN A N 1
ATOM 3796 C CA . ASN A 1 508 ? 10.453 -12.672 -5.957 1 98.81 508 ASN A CA 1
ATOM 3797 C C . ASN A 1 508 ? 10.969 -12.578 -7.391 1 98.81 508 ASN A C 1
ATOM 3799 O O . ASN A 1 508 ? 12.047 -13.086 -7.699 1 98.81 508 ASN A O 1
ATOM 3803 N N . GLU A 1 509 ? 10.164 -11.898 -8.273 1 98.75 509 GLU A N 1
ATOM 3804 C CA . GLU A 1 509 ? 10.445 -12.109 -9.688 1 98.75 509 GLU A CA 1
ATOM 3805 C C . GLU A 1 509 ? 10.289 -10.812 -10.477 1 98.75 509 GLU A C 1
ATOM 3807 O O . GLU A 1 509 ? 9.562 -10.773 -11.477 1 98.75 509 GLU A O 1
ATOM 3812 N N . PRO A 1 510 ? 11.023 -9.727 -10.062 1 98.75 510 PRO A N 1
ATOM 3813 C CA . PRO A 1 510 ? 11.008 -8.539 -10.922 1 98.75 510 PRO A CA 1
ATOM 3814 C C . PRO A 1 510 ? 11.477 -8.828 -12.344 1 98.75 510 PRO A C 1
ATOM 3816 O O . PRO A 1 510 ? 12.125 -9.852 -12.586 1 98.75 510 PRO A O 1
ATOM 3819 N N . GLY A 1 511 ? 11.055 -7.969 -13.305 1 98.44 511 GLY A N 1
ATOM 3820 C CA . GLY A 1 511 ? 11.445 -8.148 -14.695 1 98.44 511 GLY A CA 1
ATOM 3821 C C . GLY A 1 511 ? 11.438 -6.855 -15.484 1 98.44 511 GLY A C 1
ATOM 3822 O O . GLY A 1 511 ? 11.234 -5.777 -14.922 1 98.44 511 GLY A O 1
ATOM 3823 N N . HIS A 1 512 ? 11.836 -6.938 -16.672 1 98.25 512 HIS A N 1
ATOM 3824 C CA . HIS A 1 512 ? 11.75 -5.879 -17.672 1 98.25 512 HIS A CA 1
ATOM 3825 C C . HIS A 1 512 ? 11.719 -6.457 -19.078 1 98.25 512 HIS A C 1
ATOM 3827 O O . HIS A 1 512 ? 12.516 -7.34 -19.406 1 98.25 512 HIS A O 1
ATOM 3833 N N . TYR A 1 513 ? 10.836 -5.969 -19.906 1 96.56 513 TYR A N 1
ATOM 3834 C CA . TYR A 1 513 ? 10.609 -6.547 -21.219 1 96.56 513 TYR A CA 1
ATOM 3835 C C . TYR A 1 513 ? 10.633 -5.473 -22.297 1 96.56 513 TYR A C 1
ATOM 3837 O O . TYR A 1 513 ? 9.812 -4.551 -22.281 1 96.56 513 TYR A O 1
ATOM 3845 N N . ARG A 1 514 ? 11.562 -5.562 -23.156 1 95.19 514 ARG A N 1
ATOM 3846 C CA . ARG A 1 514 ? 11.641 -4.672 -24.312 1 95.19 514 ARG A CA 1
ATOM 3847 C C . ARG A 1 514 ? 11.109 -5.355 -25.562 1 95.19 514 ARG A C 1
ATOM 3849 O O . ARG A 1 514 ? 11.828 -6.094 -26.234 1 95.19 514 ARG A O 1
ATOM 3856 N N . GLU A 1 515 ? 9.945 -5.008 -25.922 1 91.88 515 GLU A N 1
ATOM 3857 C CA . GLU A 1 515 ? 9.242 -5.645 -27.031 1 91.88 515 GLU A CA 1
ATOM 3858 C C . GLU A 1 515 ? 10.109 -5.691 -28.281 1 91.88 515 GLU A C 1
ATOM 3860 O O . GLU A 1 515 ? 10.727 -4.691 -28.656 1 91.88 515 GLU A O 1
ATOM 3865 N N . GLY A 1 516 ? 10.188 -6.801 -28.891 1 93.25 516 GLY A N 1
ATOM 3866 C CA . GLY A 1 516 ? 10.906 -7.004 -30.125 1 93.25 516 GLY A CA 1
ATOM 3867 C C . GLY A 1 516 ? 12.398 -7.207 -29.938 1 93.25 516 GLY A C 1
ATOM 3868 O O . GLY A 1 516 ? 13.117 -7.484 -30.891 1 93.25 516 GLY A O 1
ATOM 3869 N N . GLN A 1 517 ? 12.859 -7.195 -28.672 1 95.06 517 GLN A N 1
ATOM 3870 C CA . GLN A 1 517 ? 14.297 -7.281 -28.469 1 95.06 517 GLN A CA 1
ATOM 3871 C C . GLN A 1 517 ? 14.648 -8.383 -27.469 1 95.06 517 GLN A C 1
ATOM 3873 O O . GLN A 1 517 ? 15.227 -9.406 -27.859 1 95.06 517 GLN A O 1
ATOM 3878 N N . TRP A 1 518 ? 14.297 -8.227 -26.219 1 96.69 518 TRP A N 1
ATOM 3879 C CA . TRP A 1 518 ? 14.625 -9.211 -25.188 1 96.69 518 TRP A CA 1
ATOM 3880 C C . TRP A 1 518 ? 13.773 -8.992 -23.938 1 96.69 518 TRP A C 1
ATOM 3882 O O . TRP A 1 518 ? 13.117 -7.961 -23.797 1 96.69 518 TRP A O 1
ATOM 3892 N N . GLY A 1 519 ? 13.648 -9.984 -23.156 1 97.5 519 GLY A N 1
ATOM 3893 C CA . GLY A 1 519 ? 13.055 -9.906 -21.828 1 97.5 519 GLY A CA 1
ATOM 3894 C C . GLY A 1 519 ? 13.992 -10.383 -20.734 1 97.5 519 GLY A C 1
ATOM 3895 O O . GLY A 1 519 ? 14.859 -11.227 -20.969 1 97.5 519 GLY A O 1
ATOM 3896 N N . ILE A 1 520 ? 13.867 -9.727 -19.609 1 98.75 520 ILE A N 1
ATOM 3897 C CA . ILE A 1 520 ? 14.672 -10.055 -18.438 1 98.75 520 ILE A CA 1
ATOM 3898 C C . ILE A 1 520 ? 13.75 -10.344 -17.25 1 98.75 520 ILE A C 1
ATOM 3900 O O . ILE A 1 520 ? 12.773 -9.625 -17.031 1 98.75 520 ILE A O 1
ATOM 3904 N N . ARG A 1 521 ? 13.953 -11.398 -16.547 1 98.75 521 ARG A N 1
ATOM 3905 C CA . ARG A 1 521 ? 13.344 -11.734 -15.266 1 98.75 521 ARG A CA 1
ATOM 3906 C C . ARG A 1 521 ? 14.297 -12.547 -14.406 1 98.75 521 ARG A C 1
ATOM 3908 O O . ARG A 1 521 ? 15.047 -13.375 -14.914 1 98.75 521 ARG A O 1
ATOM 3915 N N . ILE A 1 522 ? 14.438 -12.227 -13.234 1 98.88 522 ILE A N 1
ATOM 3916 C CA . ILE A 1 522 ? 15.195 -12.969 -12.227 1 98.88 522 ILE A CA 1
ATOM 3917 C C . ILE A 1 522 ? 14.281 -13.352 -11.07 1 98.88 522 ILE A C 1
ATOM 3919 O O . ILE A 1 522 ? 13.633 -12.5 -10.469 1 98.88 522 ILE A O 1
ATOM 3923 N N . GLU A 1 523 ? 14.227 -14.617 -10.797 1 98.81 523 GLU A N 1
ATOM 3924 C CA . GLU A 1 523 ? 13.234 -15.062 -9.82 1 98.81 523 GLU A CA 1
ATOM 3925 C C . GLU A 1 523 ? 13.828 -16.078 -8.844 1 98.81 523 GLU A C 1
ATOM 3927 O O . GLU A 1 523 ? 14.484 -17.031 -9.266 1 98.81 523 GLU A O 1
ATOM 3932 N N . ASN A 1 524 ? 13.727 -15.82 -7.605 1 98.88 524 ASN A N 1
ATOM 3933 C CA . ASN A 1 524 ? 13.922 -16.766 -6.504 1 98.88 524 ASN A CA 1
ATOM 3934 C C . ASN A 1 524 ? 12.664 -16.906 -5.66 1 98.88 524 ASN A C 1
ATOM 3936 O O . ASN A 1 524 ? 11.844 -15.992 -5.602 1 98.88 524 ASN A O 1
ATOM 3940 N N . LEU A 1 525 ? 12.523 -18.062 -5.074 1 98.94 525 LEU A N 1
ATOM 3941 C CA . LEU A 1 525 ? 11.523 -18.172 -4.016 1 98.94 525 LEU A CA 1
ATOM 3942 C C . LEU A 1 525 ? 12.117 -17.781 -2.666 1 98.94 525 LEU A C 1
ATOM 3944 O O . LEU A 1 525 ? 13.297 -18.031 -2.406 1 98.94 525 LEU A O 1
ATOM 3948 N N . ILE A 1 526 ? 11.258 -17.172 -1.892 1 98.94 526 ILE A N 1
ATOM 3949 C CA . ILE A 1 526 ? 11.672 -16.719 -0.572 1 98.94 526 ILE A CA 1
ATOM 3950 C C . ILE A 1 526 ? 10.641 -17.141 0.472 1 98.94 526 ILE A C 1
ATOM 3952 O O . ILE A 1 526 ? 9.461 -17.297 0.16 1 98.94 526 ILE A O 1
ATOM 3956 N N . LEU A 1 527 ? 11.086 -17.391 1.702 1 98.88 527 LEU A N 1
ATOM 3957 C CA . LEU A 1 527 ? 10.281 -17.781 2.854 1 98.88 527 LEU A CA 1
ATOM 3958 C C . LEU A 1 527 ? 10.273 -16.672 3.908 1 98.88 527 LEU A C 1
ATOM 3960 O O . LEU A 1 527 ? 11.336 -16.203 4.324 1 98.88 527 LEU A O 1
ATOM 3964 N N . VAL A 1 528 ? 9.109 -16.172 4.34 1 98.88 528 VAL A N 1
ATOM 3965 C CA . VAL A 1 528 ? 9 -15.164 5.387 1 98.88 528 VAL A CA 1
ATOM 3966 C C . VAL A 1 528 ? 9.375 -15.773 6.738 1 98.88 528 VAL A C 1
ATOM 3968 O O . VAL A 1 528 ? 8.852 -16.828 7.117 1 98.88 528 VAL A O 1
ATOM 3971 N N . THR A 1 529 ? 10.234 -15.195 7.434 1 98.62 529 THR A N 1
ATOM 3972 C CA . THR A 1 529 ? 10.656 -15.664 8.75 1 98.62 529 THR A CA 1
ATOM 3973 C C . THR A 1 529 ? 10.766 -14.5 9.727 1 98.62 529 THR A C 1
ATOM 3975 O O . THR A 1 529 ? 10.711 -13.336 9.328 1 98.62 529 THR A O 1
ATOM 3978 N N . GLU A 1 530 ? 10.875 -14.797 11 1 98.19 530 GLU A N 1
ATOM 3979 C CA . GLU A 1 530 ? 11.172 -13.781 12.008 1 98.19 530 GLU A CA 1
ATOM 3980 C C . GLU A 1 530 ? 12.562 -13.195 11.812 1 98.19 530 GLU A C 1
ATOM 3982 O O . GLU A 1 530 ? 13.516 -13.922 11.539 1 98.19 530 GLU A O 1
ATOM 3987 N N . ALA A 1 531 ? 12.648 -11.914 11.867 1 97.94 531 ALA A N 1
ATOM 3988 C CA . ALA A 1 531 ? 13.969 -11.297 11.75 1 97.94 531 ALA A CA 1
ATOM 3989 C C . ALA A 1 531 ? 14.742 -11.398 13.062 1 97.94 531 ALA A C 1
ATOM 3991 O O . ALA A 1 531 ? 14.164 -11.258 14.141 1 97.94 531 ALA A O 1
ATOM 3992 N N . PRO A 1 532 ? 16 -11.672 13.016 1 96.94 532 PRO A N 1
ATOM 3993 C CA . PRO A 1 532 ? 16.797 -11.633 14.25 1 96.94 532 PRO A CA 1
ATOM 3994 C C . PRO A 1 532 ? 16.781 -10.266 14.914 1 96.94 532 PRO A C 1
ATOM 3996 O O . PRO A 1 532 ? 16.641 -9.242 14.234 1 96.94 532 PRO A O 1
ATOM 3999 N N . LYS A 1 533 ? 16.969 -10.227 16.219 1 95.56 533 LYS A N 1
ATOM 4000 C CA . LYS A 1 533 ? 17.016 -8.969 16.953 1 95.56 533 LYS A CA 1
ATOM 4001 C C . LYS A 1 533 ? 18.156 -8.086 16.484 1 95.56 533 LYS A C 1
ATOM 4003 O O . LYS A 1 533 ? 19.25 -8.57 16.203 1 95.56 533 LYS A O 1
ATOM 4008 N N . LEU A 1 534 ? 17.891 -6.863 16.266 1 93.75 534 LEU A N 1
ATOM 4009 C CA . LEU A 1 534 ? 18.828 -5.859 15.781 1 93.75 534 LEU A CA 1
ATOM 4010 C C . LEU A 1 534 ? 18.344 -4.453 16.125 1 93.75 534 LEU A C 1
ATOM 4012 O O . LEU A 1 534 ? 17.141 -4.215 16.234 1 93.75 534 LEU A O 1
ATOM 4016 N N . GLY A 1 535 ? 19.281 -3.576 16.375 1 94.38 535 GLY A N 1
ATOM 4017 C CA . GLY A 1 535 ? 18.906 -2.186 16.578 1 94.38 535 GLY A CA 1
ATOM 4018 C C . GLY A 1 535 ? 17.953 -1.984 17.734 1 94.38 535 GLY A C 1
ATOM 4019 O O . GLY A 1 535 ? 18.25 -2.398 18.859 1 94.38 535 GLY A O 1
ATOM 4020 N N . ASP A 1 536 ? 16.797 -1.463 17.484 1 92.56 536 ASP A N 1
ATOM 4021 C CA . ASP A 1 536 ? 15.836 -1.13 18.531 1 92.56 536 ASP A CA 1
ATOM 4022 C C . ASP A 1 536 ? 15.031 -2.357 18.953 1 92.56 536 ASP A C 1
ATOM 4024 O O . ASP A 1 536 ? 14.086 -2.25 19.734 1 92.56 536 ASP A O 1
ATOM 4028 N N . ASN A 1 537 ? 15.398 -3.527 18.359 1 92.88 537 ASN A N 1
ATOM 4029 C CA . ASN A 1 537 ? 14.734 -4.793 18.656 1 92.88 537 ASN A CA 1
ATOM 4030 C C . ASN A 1 537 ? 13.234 -4.719 18.359 1 92.88 537 ASN A C 1
ATOM 4032 O O . ASN A 1 537 ? 12.414 -5.152 19.172 1 92.88 537 ASN A O 1
ATOM 4036 N N . ARG A 1 538 ? 12.938 -4.117 17.297 1 93.69 538 ARG A N 1
ATOM 4037 C CA . ARG A 1 538 ? 11.555 -4.035 16.844 1 93.69 538 ARG A CA 1
ATOM 4038 C C . ARG A 1 538 ? 11.078 -5.375 16.297 1 93.69 538 ARG A C 1
ATOM 4040 O O . ARG A 1 538 ? 11.891 -6.215 15.898 1 93.69 538 ARG A O 1
ATOM 4047 N N . ASP A 1 539 ? 9.781 -5.668 16.359 1 96.75 539 ASP A N 1
ATOM 4048 C CA . ASP A 1 539 ? 9.188 -6.879 15.805 1 96.75 539 ASP A CA 1
ATOM 4049 C C . ASP A 1 539 ? 9.141 -6.828 14.273 1 96.75 539 ASP A C 1
ATOM 4051 O O . ASP A 1 539 ? 8.148 -6.398 13.688 1 96.75 539 ASP A O 1
ATOM 4055 N N . HIS A 1 540 ? 10.258 -7.34 13.68 1 98.06 540 HIS A N 1
ATOM 4056 C CA . HIS A 1 540 ? 10.422 -7.301 12.234 1 98.06 540 HIS A CA 1
ATOM 4057 C C . HIS A 1 540 ? 10.414 -8.703 11.641 1 98.06 540 HIS A C 1
ATOM 4059 O O . HIS A 1 540 ? 10.656 -9.688 12.344 1 98.06 540 HIS A O 1
ATOM 4065 N N . LEU A 1 541 ? 10.047 -8.797 10.414 1 98.75 541 LEU A N 1
ATOM 4066 C CA . LEU A 1 541 ? 10.148 -9.984 9.578 1 98.75 541 LEU A CA 1
ATOM 4067 C C . LEU A 1 541 ? 11.227 -9.812 8.508 1 98.75 541 LEU A C 1
ATOM 4069 O O . LEU A 1 541 ? 11.719 -8.703 8.289 1 98.75 541 LEU A O 1
ATOM 4073 N N . CYS A 1 542 ? 11.648 -10.867 7.969 1 98.62 542 CYS A N 1
ATOM 4074 C CA . CYS A 1 542 ? 12.602 -10.875 6.859 1 98.62 542 CYS A CA 1
ATOM 4075 C C . CYS A 1 542 ? 12.398 -12.102 5.98 1 98.62 542 CYS A C 1
ATOM 4077 O O . CYS A 1 542 ? 11.422 -12.836 6.141 1 98.62 542 CYS A O 1
ATOM 4079 N N . PHE A 1 543 ? 13.25 -12.312 4.965 1 98.75 543 PHE A N 1
ATOM 4080 C CA . PHE A 1 543 ? 13.094 -13.414 4.016 1 98.75 543 PHE A CA 1
ATOM 4081 C C . PHE A 1 543 ? 14.289 -14.352 4.07 1 98.75 543 PHE A C 1
ATOM 4083 O O . PHE A 1 543 ? 15.43 -13.898 4.223 1 98.75 543 PHE A O 1
ATOM 4090 N N . GLU A 1 544 ? 13.977 -15.578 3.955 1 98.69 544 GLU A N 1
ATOM 4091 C CA . GLU A 1 544 ? 14.961 -16.609 3.674 1 98.69 544 GLU A CA 1
ATOM 4092 C C . GLU A 1 544 ? 14.906 -17.047 2.209 1 98.69 544 GLU A C 1
ATOM 4094 O O . GLU A 1 544 ? 13.844 -17.375 1.693 1 98.69 544 GLU A O 1
ATOM 4099 N N . THR A 1 545 ? 16.016 -17.016 1.509 1 98.69 545 THR A N 1
ATOM 4100 C CA . THR A 1 545 ? 16.078 -17.469 0.125 1 98.69 545 THR A CA 1
ATOM 4101 C C . THR A 1 545 ? 16.016 -19 0.059 1 98.69 545 THR A C 1
ATOM 4103 O O . THR A 1 545 ? 16.75 -19.688 0.772 1 98.69 545 THR A O 1
ATOM 4106 N N . LEU A 1 546 ? 15.164 -19.469 -0.843 1 98.88 546 LEU A N 1
ATOM 4107 C CA . LEU A 1 546 ? 15.023 -20.906 -1.001 1 98.88 546 LEU A CA 1
ATOM 4108 C C . LEU A 1 546 ? 15.734 -21.391 -2.266 1 98.88 546 LEU A C 1
ATOM 4110 O O . LEU A 1 546 ? 16.203 -22.531 -2.326 1 98.88 546 LEU A O 1
ATOM 4114 N N . THR A 1 547 ? 15.805 -20.562 -3.293 1 98.88 547 THR A N 1
ATOM 4115 C CA . THR A 1 547 ? 16.344 -20.922 -4.602 1 98.88 547 THR A CA 1
ATOM 4116 C C . THR A 1 547 ? 17.844 -20.719 -4.641 1 98.88 547 THR A C 1
ATOM 4118 O O . THR A 1 547 ? 18.344 -19.609 -4.367 1 98.88 547 THR A O 1
ATOM 4121 N N . TRP A 1 548 ? 18.609 -21.719 -5.043 1 98.81 548 TRP A N 1
ATOM 4122 C CA . TRP A 1 548 ? 20.062 -21.656 -5.078 1 98.81 548 TRP A CA 1
ATOM 4123 C C . TRP A 1 548 ? 20.594 -22.047 -6.453 1 98.81 548 TRP A C 1
ATOM 4125 O O . TRP A 1 548 ? 21.016 -23.203 -6.66 1 98.81 548 TRP A O 1
ATOM 4135 N N . VAL A 1 549 ? 20.562 -21.172 -7.363 1 98.94 549 VAL A N 1
ATOM 4136 C CA . VAL A 1 549 ? 21.062 -21.297 -8.727 1 98.94 549 VAL A CA 1
ATOM 4137 C C . VAL A 1 549 ? 21.781 -20.016 -9.133 1 98.94 549 VAL A C 1
ATOM 4139 O O . VAL A 1 549 ? 21.297 -18.906 -8.859 1 98.94 549 VAL A O 1
ATOM 4142 N N . PRO A 1 550 ? 22.922 -20.109 -9.727 1 98.75 550 PRO A N 1
ATOM 4143 C CA . PRO A 1 550 ? 23.688 -18.891 -10 1 98.75 550 PRO A CA 1
ATOM 4144 C C . PRO A 1 550 ? 22.938 -17.906 -10.906 1 98.75 550 PRO A C 1
ATOM 4146 O O . PRO A 1 550 ? 22.094 -18.312 -11.703 1 98.75 550 PRO A O 1
ATOM 4149 N N . ILE A 1 551 ? 23.203 -16.656 -10.742 1 98.81 551 ILE A N 1
ATOM 4150 C CA . ILE A 1 551 ? 22.766 -15.547 -11.586 1 98.81 551 ILE A CA 1
ATOM 4151 C C . ILE A 1 551 ? 23.875 -15.172 -12.555 1 98.81 551 ILE A C 1
ATOM 4153 O O . ILE A 1 551 ? 25.047 -15.086 -12.164 1 98.81 551 ILE A O 1
ATOM 4157 N N . ASP A 1 552 ? 23.625 -15.008 -13.797 1 98.56 552 ASP A N 1
ATOM 4158 C CA . ASP A 1 552 ? 24.641 -14.82 -14.844 1 98.56 552 ASP A CA 1
ATOM 4159 C C . ASP A 1 552 ? 25.422 -13.531 -14.609 1 98.56 552 ASP A C 1
ATOM 4161 O O . ASP A 1 552 ? 24.984 -12.445 -14.984 1 98.56 552 ASP A O 1
ATOM 4165 N N . ARG A 1 553 ? 26.578 -13.648 -14.195 1 97.5 553 ARG A N 1
ATOM 4166 C CA . ARG A 1 553 ? 27.422 -12.523 -13.812 1 97.5 553 ARG A CA 1
ATOM 4167 C C . ARG A 1 553 ? 27.781 -11.672 -15.031 1 97.5 553 ARG A C 1
ATOM 4169 O O . ARG A 1 553 ? 28.078 -10.484 -14.898 1 97.5 553 ARG A O 1
ATOM 4176 N N . ARG A 1 554 ? 27.828 -12.203 -16.25 1 97.12 554 ARG A N 1
ATOM 4177 C CA . ARG A 1 554 ? 28.203 -11.5 -17.469 1 97.12 554 ARG A CA 1
ATOM 4178 C C . ARG A 1 554 ? 27.234 -10.359 -17.766 1 97.12 554 ARG A C 1
ATOM 4180 O O . ARG A 1 554 ? 27.547 -9.445 -18.516 1 97.12 554 ARG A O 1
ATOM 4187 N N . LEU A 1 555 ? 26.016 -10.438 -17.109 1 98.62 555 LEU A N 1
ATOM 4188 C CA . LEU A 1 555 ? 24.969 -9.461 -17.375 1 98.62 555 LEU A CA 1
ATOM 4189 C C . LEU A 1 555 ? 24.969 -8.367 -16.312 1 98.62 555 LEU A C 1
ATOM 4191 O O . LEU A 1 555 ? 24.156 -7.43 -16.375 1 98.62 555 LEU A O 1
ATOM 4195 N N . ILE A 1 556 ? 25.875 -8.406 -15.352 1 98.56 556 ILE A N 1
ATOM 4196 C CA . ILE A 1 556 ? 25.844 -7.496 -14.219 1 98.56 556 ILE A CA 1
ATOM 4197 C C . ILE A 1 556 ? 26.828 -6.352 -14.445 1 98.56 556 ILE A C 1
ATOM 4199 O O . ILE A 1 556 ? 28.016 -6.586 -14.688 1 98.56 556 ILE A O 1
ATOM 4203 N N . VAL A 1 557 ? 26.312 -5.148 -14.477 1 98.12 557 VAL A N 1
ATOM 4204 C CA . VAL A 1 557 ? 27.172 -3.967 -14.445 1 98.12 557 VAL A CA 1
ATOM 4205 C C . VAL A 1 557 ? 27.562 -3.652 -13 1 98.12 557 VAL A C 1
ATOM 4207 O O . VAL A 1 557 ? 26.844 -2.932 -12.305 1 98.12 557 VAL A O 1
ATOM 4210 N N . VAL A 1 558 ? 28.719 -4.043 -12.609 1 97.44 558 VAL A N 1
ATOM 4211 C CA . VAL A 1 558 ? 29.156 -4.035 -11.219 1 97.44 558 VAL A CA 1
ATOM 4212 C C . VAL A 1 558 ? 29.172 -2.605 -10.688 1 97.44 558 VAL A C 1
ATOM 4214 O O . VAL A 1 558 ? 28.812 -2.365 -9.523 1 97.44 558 VAL A O 1
ATOM 4217 N N . GLU A 1 559 ? 29.469 -1.639 -11.5 1 95.25 559 GLU A N 1
ATOM 4218 C CA . GLU A 1 559 ? 29.594 -0.241 -11.094 1 95.25 559 GLU A CA 1
ATOM 4219 C C . GLU A 1 559 ? 28.25 0.338 -10.688 1 95.25 559 GLU A C 1
ATOM 4221 O O . GLU A 1 559 ? 28.188 1.374 -10.023 1 95.25 559 GLU A O 1
ATOM 4226 N N . MET A 1 560 ? 27.203 -0.339 -11.086 1 96.12 560 MET A N 1
ATOM 4227 C CA . MET A 1 560 ? 25.859 0.144 -10.766 1 96.12 560 MET A CA 1
ATOM 4228 C C . MET A 1 560 ? 25.422 -0.345 -9.391 1 96.12 560 MET A C 1
ATOM 4230 O O . MET A 1 560 ? 24.438 0.155 -8.836 1 96.12 560 MET A O 1
ATOM 4234 N N . LEU A 1 561 ? 26.109 -1.298 -8.812 1 96.19 561 LEU A N 1
ATOM 4235 C CA . LEU A 1 561 ? 25.703 -1.903 -7.547 1 96.19 561 LEU A CA 1
ATOM 4236 C C . LEU A 1 561 ? 26.297 -1.139 -6.367 1 96.19 561 LEU A C 1
ATOM 4238 O O . LEU A 1 561 ? 27.438 -0.68 -6.426 1 96.19 561 LEU A O 1
ATOM 4242 N N . SER A 1 562 ? 25.547 -0.979 -5.344 1 92.69 562 SER A N 1
ATOM 4243 C CA . SER A 1 562 ? 26.078 -0.54 -4.059 1 92.69 562 SER A CA 1
ATOM 4244 C C . SER A 1 562 ? 26.875 -1.647 -3.385 1 92.69 562 SER A C 1
ATOM 4246 O O . SER A 1 562 ? 26.859 -2.797 -3.828 1 92.69 562 SER A O 1
ATOM 4248 N N . GLN A 1 563 ? 27.547 -1.309 -2.328 1 92.75 563 GLN A N 1
ATOM 4249 C CA . GLN A 1 563 ? 28.344 -2.293 -1.611 1 92.75 563 GLN A CA 1
ATOM 4250 C C . GLN A 1 563 ? 27.469 -3.389 -1.013 1 92.75 563 GLN A C 1
ATOM 4252 O O . GLN A 1 563 ? 27.766 -4.574 -1.146 1 92.75 563 GLN A O 1
ATOM 4257 N N . PRO A 1 564 ? 26.344 -3.006 -0.42 1 94.62 564 PRO A N 1
ATOM 4258 C CA . PRO A 1 564 ? 25.484 -4.066 0.119 1 94.62 564 PRO A CA 1
ATOM 4259 C C . PRO A 1 564 ? 24.922 -4.973 -0.967 1 94.62 564 PRO A C 1
ATOM 4261 O O . PRO A 1 564 ? 24.75 -6.176 -0.75 1 94.62 564 PRO A O 1
ATOM 4264 N N . GLU A 1 565 ? 24.625 -4.453 -2.129 1 96.69 565 GLU A N 1
ATOM 4265 C CA . GLU A 1 565 ? 24.125 -5.258 -3.238 1 96.69 565 GLU A CA 1
ATOM 4266 C C . GLU A 1 565 ? 25.188 -6.242 -3.729 1 96.69 565 GLU A C 1
ATOM 4268 O O . GLU A 1 565 ? 24.891 -7.418 -3.955 1 96.69 565 GLU A O 1
ATOM 4273 N N . ARG A 1 566 ? 26.375 -5.75 -3.904 1 97.19 566 ARG A N 1
ATOM 4274 C CA . ARG A 1 566 ? 27.484 -6.613 -4.324 1 97.19 566 ARG A CA 1
ATOM 4275 C C . ARG A 1 566 ? 27.734 -7.707 -3.295 1 97.19 566 ARG A C 1
ATOM 4277 O O . ARG A 1 566 ? 27.953 -8.867 -3.654 1 97.19 566 ARG A O 1
ATOM 4284 N N . ALA A 1 567 ? 27.719 -7.301 -2.043 1 97.56 567 ALA A N 1
ATOM 4285 C CA . ALA A 1 567 ? 27.922 -8.258 -0.964 1 97.56 567 ALA A CA 1
ATOM 4286 C C . ALA A 1 567 ? 26.859 -9.344 -0.97 1 97.56 567 ALA A C 1
ATOM 4288 O O . ALA A 1 567 ? 27.141 -10.508 -0.689 1 97.56 567 ALA A O 1
ATOM 4289 N N . TRP A 1 568 ? 25.688 -8.961 -1.249 1 98.12 568 TRP A N 1
ATOM 4290 C CA . TRP A 1 568 ? 24.594 -9.93 -1.284 1 98.12 568 TRP A CA 1
ATOM 4291 C C . TRP A 1 568 ? 24.812 -10.945 -2.398 1 98.12 568 TRP A C 1
ATOM 4293 O O . TRP A 1 568 ? 24.625 -12.148 -2.193 1 98.12 568 TRP A O 1
ATOM 4303 N N . ILE A 1 569 ? 25.172 -10.492 -3.625 1 98.56 569 ILE A N 1
ATOM 4304 C CA . ILE A 1 569 ? 25.375 -11.375 -4.766 1 98.56 569 ILE A CA 1
ATOM 4305 C C . ILE A 1 569 ? 26.5 -12.367 -4.449 1 98.56 569 ILE A C 1
ATOM 4307 O O . ILE A 1 569 ? 26.375 -13.562 -4.699 1 98.56 569 ILE A O 1
ATOM 4311 N N . ASP A 1 570 ? 27.594 -11.82 -3.877 1 98.69 570 ASP A N 1
ATOM 4312 C CA . ASP A 1 570 ? 28.734 -12.672 -3.547 1 98.69 570 ASP A CA 1
ATOM 4313 C C . ASP A 1 570 ? 28.344 -13.719 -2.5 1 98.69 570 ASP A C 1
ATOM 4315 O O . ASP A 1 570 ? 28.734 -14.883 -2.613 1 98.69 570 ASP A O 1
ATOM 4319 N N . SER A 1 571 ? 27.609 -13.266 -1.507 1 98.69 571 SER A N 1
ATOM 4320 C CA . SER A 1 571 ? 27.172 -14.195 -0.469 1 98.69 571 SER A CA 1
ATOM 4321 C C . SER A 1 571 ? 26.203 -15.234 -1.027 1 98.69 571 SER A C 1
ATOM 4323 O O . SER A 1 571 ? 26.25 -16.406 -0.647 1 98.69 571 SER A O 1
ATOM 4325 N N . TYR A 1 572 ? 25.312 -14.781 -1.835 1 98.75 572 TYR A N 1
ATOM 4326 C CA . TYR A 1 572 ? 24.375 -15.68 -2.48 1 98.75 572 TYR A CA 1
ATOM 4327 C C . TYR A 1 572 ? 25.094 -16.734 -3.301 1 98.75 572 TYR A C 1
ATOM 4329 O O . TYR A 1 572 ? 24.812 -17.938 -3.17 1 98.75 572 TYR A O 1
ATOM 4337 N N . HIS A 1 573 ? 26 -16.359 -4.168 1 98.81 573 HIS A N 1
ATOM 4338 C CA . HIS A 1 573 ? 26.766 -17.266 -5.016 1 98.81 573 HIS A CA 1
ATOM 4339 C C . HIS A 1 573 ? 27.625 -18.219 -4.176 1 98.81 573 HIS A C 1
ATOM 4341 O O . HIS A 1 573 ? 27.766 -19.391 -4.516 1 98.81 573 HIS A O 1
ATOM 4347 N N . ALA A 1 574 ? 28.172 -17.656 -3.119 1 98.81 574 ALA A N 1
ATOM 4348 C CA . ALA A 1 574 ? 28.891 -18.531 -2.199 1 98.81 574 ALA A CA 1
ATOM 4349 C C . ALA A 1 574 ? 27.969 -19.609 -1.621 1 98.81 574 ALA A C 1
ATOM 4351 O O . ALA A 1 574 ? 28.375 -20.75 -1.447 1 98.81 574 ALA A O 1
ATOM 4352 N N . GLY A 1 575 ? 26.781 -19.188 -1.257 1 98.75 575 GLY A N 1
ATOM 4353 C CA . GLY A 1 575 ? 25.797 -20.125 -0.778 1 98.75 575 GLY A CA 1
ATOM 4354 C C . GLY A 1 575 ? 25.406 -21.172 -1.811 1 98.75 575 GLY A C 1
ATOM 4355 O O . GLY A 1 575 ? 25.25 -22.344 -1.479 1 98.75 575 GLY A O 1
ATOM 4356 N N . VAL A 1 576 ? 25.25 -20.719 -3.07 1 98.88 576 VAL A N 1
ATOM 4357 C CA . VAL A 1 576 ? 24.969 -21.641 -4.16 1 98.88 576 VAL A CA 1
ATOM 4358 C C . VAL A 1 576 ? 26.062 -22.688 -4.25 1 98.88 576 VAL A C 1
ATOM 4360 O O . VAL A 1 576 ? 25.797 -23.891 -4.312 1 98.88 576 VAL A O 1
ATOM 4363 N N . LEU A 1 577 ? 27.281 -22.219 -4.301 1 98.75 577 LEU A N 1
ATOM 4364 C CA . LEU A 1 577 ? 28.422 -23.125 -4.414 1 98.75 577 LEU A CA 1
ATOM 4365 C C . LEU A 1 577 ? 28.453 -24.109 -3.244 1 98.75 577 LEU A C 1
ATOM 4367 O O . LEU A 1 577 ? 28.688 -25.297 -3.432 1 98.75 577 LEU A O 1
ATOM 4371 N N . ALA A 1 578 ? 28.203 -23.625 -2.039 1 98.69 578 ALA A N 1
ATOM 4372 C CA . ALA A 1 578 ? 28.281 -24.438 -0.827 1 98.69 578 ALA A CA 1
ATOM 4373 C C . ALA A 1 578 ? 27.172 -25.484 -0.802 1 98.69 578 ALA A C 1
ATOM 4375 O O . ALA A 1 578 ? 27.391 -26.625 -0.357 1 98.69 578 ALA A O 1
ATOM 4376 N N . ARG A 1 579 ? 25.984 -25.156 -1.25 1 98.75 579 ARG A N 1
ATOM 4377 C CA . ARG A 1 579 ? 24.828 -26.016 -1.099 1 98.75 579 ARG A CA 1
ATOM 4378 C C . ARG A 1 579 ? 24.672 -26.953 -2.301 1 98.75 579 ARG A C 1
ATOM 4380 O O . ARG A 1 579 ? 24.25 -28.094 -2.156 1 98.75 579 ARG A O 1
ATOM 4387 N N . ILE A 1 580 ? 24.984 -26.422 -3.52 1 98.88 580 ILE A N 1
ATOM 4388 C CA . ILE A 1 580 ? 24.703 -27.156 -4.746 1 98.88 580 ILE A CA 1
ATOM 4389 C C . ILE A 1 580 ? 25.953 -27.891 -5.207 1 98.88 580 ILE A C 1
ATOM 4391 O O . ILE A 1 580 ? 25.875 -28.969 -5.801 1 98.88 580 ILE A O 1
ATOM 4395 N N . GLY A 1 581 ? 27.109 -27.391 -4.98 1 98.56 581 GLY A N 1
ATOM 4396 C CA . GLY A 1 581 ? 28.375 -27.953 -5.418 1 98.56 581 GLY A CA 1
ATOM 4397 C C . GLY A 1 581 ? 28.5 -29.438 -5.137 1 98.56 581 GLY A C 1
ATOM 4398 O O . GLY A 1 581 ? 28.828 -30.219 -6.031 1 98.56 581 GLY A O 1
ATOM 4399 N N . PRO A 1 582 ? 28.219 -29.859 -3.916 1 98.44 582 PRO A N 1
ATOM 4400 C CA . PRO A 1 582 ? 28.359 -31.266 -3.559 1 98.44 582 PRO A CA 1
ATOM 4401 C C . PRO A 1 582 ? 27.312 -32.156 -4.242 1 98.44 582 PRO A C 1
ATOM 4403 O O . PRO A 1 582 ? 27.422 -33.375 -4.207 1 98.44 582 PRO A O 1
ATOM 4406 N N . LEU A 1 583 ? 26.281 -31.547 -4.895 1 98.5 583 LEU A N 1
ATOM 4407 C CA . LEU A 1 583 ? 25.156 -32.312 -5.406 1 98.5 583 LEU A CA 1
ATOM 4408 C C . LEU A 1 583 ? 25.266 -32.5 -6.91 1 98.5 583 LEU A C 1
ATOM 4410 O O . LEU A 1 583 ? 24.422 -33.156 -7.52 1 98.5 583 LEU A O 1
ATOM 4414 N N . VAL A 1 584 ? 26.328 -32 -7.535 1 98.56 584 VAL A N 1
ATOM 4415 C CA . VAL A 1 584 ? 26.422 -32.062 -8.992 1 98.56 584 VAL A CA 1
ATOM 4416 C C . VAL A 1 584 ? 27.703 -32.781 -9.391 1 98.56 584 VAL A C 1
ATOM 4418 O O . VAL A 1 584 ? 28.578 -33.031 -8.555 1 98.56 584 VAL A O 1
ATOM 4421 N N . GLY A 1 585 ? 27.797 -33.188 -10.68 1 98 585 GLY A N 1
ATOM 4422 C CA . GLY A 1 585 ? 28.984 -33.844 -11.211 1 98 585 GLY A CA 1
ATOM 4423 C C . GLY A 1 585 ? 30.188 -32.938 -11.312 1 98 585 GLY A C 1
ATOM 4424 O O . GLY A 1 585 ? 30.062 -31.719 -11.188 1 98 585 GLY A O 1
ATOM 4425 N N . ALA A 1 586 ? 31.328 -33.469 -11.602 1 97.56 586 ALA A N 1
ATOM 4426 C CA . ALA A 1 586 ? 32.594 -32.75 -11.594 1 97.56 586 ALA A CA 1
ATOM 4427 C C . ALA A 1 586 ? 32.594 -31.609 -12.609 1 97.56 586 ALA A C 1
ATOM 4429 O O . ALA A 1 586 ? 33.031 -30.5 -12.312 1 97.56 586 ALA A O 1
ATOM 4430 N N . ALA A 1 587 ? 32.156 -31.891 -13.75 1 97.31 587 ALA A N 1
ATOM 4431 C CA . ALA A 1 587 ? 32.125 -30.875 -14.805 1 97.31 587 ALA A CA 1
ATOM 4432 C C . ALA A 1 587 ? 31.219 -29.703 -14.43 1 97.31 587 ALA A C 1
ATOM 4434 O O . ALA A 1 587 ? 31.578 -28.547 -14.633 1 97.31 587 ALA A O 1
ATOM 4435 N N . ALA A 1 588 ? 30.047 -30 -13.945 1 98.19 588 ALA A N 1
ATOM 4436 C CA . ALA A 1 588 ? 29.094 -28.969 -13.523 1 98.19 588 ALA A CA 1
ATOM 4437 C C . ALA A 1 588 ? 29.641 -28.188 -12.336 1 98.19 588 ALA A C 1
ATOM 4439 O O . ALA A 1 588 ? 29.406 -26.969 -12.219 1 98.19 588 ALA A O 1
ATOM 4440 N N . ARG A 1 589 ? 30.297 -28.844 -11.453 1 98.38 589 ARG A N 1
ATOM 4441 C CA . ARG A 1 589 ? 30.875 -28.188 -10.289 1 98.38 589 ARG A CA 1
ATOM 4442 C C . ARG A 1 589 ? 31.953 -27.188 -10.719 1 98.38 589 ARG A C 1
ATOM 4444 O O . ARG A 1 589 ? 32.031 -26.078 -10.172 1 98.38 589 ARG A O 1
ATOM 4451 N N . ASP A 1 590 ? 32.844 -27.609 -11.656 1 98.19 590 ASP A N 1
ATOM 4452 C CA . ASP A 1 590 ? 33.844 -26.688 -12.172 1 98.19 590 ASP A CA 1
ATOM 4453 C C . ASP A 1 590 ? 33.219 -25.453 -12.789 1 98.19 590 ASP A C 1
ATOM 4455 O O . ASP A 1 590 ? 33.656 -24.328 -12.562 1 98.19 590 ASP A O 1
ATOM 4459 N N . TRP A 1 591 ? 32.219 -25.719 -13.562 1 98.31 591 TRP A N 1
ATOM 4460 C CA . TRP A 1 591 ? 31.469 -24.609 -14.156 1 98.31 591 TRP A CA 1
ATOM 4461 C C . TRP A 1 591 ? 30.891 -23.719 -13.07 1 98.31 591 TRP A C 1
ATOM 4463 O O . TRP A 1 591 ? 30.906 -22.484 -13.195 1 98.31 591 TRP A O 1
ATOM 4473 N N . LEU A 1 592 ? 30.344 -24.328 -12.039 1 98.69 592 LEU A N 1
ATOM 4474 C CA . LEU A 1 592 ? 29.672 -23.625 -10.945 1 98.69 592 LEU A CA 1
ATOM 4475 C C . LEU A 1 592 ? 30.656 -22.719 -10.211 1 98.69 592 LEU A C 1
ATOM 4477 O O . LEU A 1 592 ? 30.281 -21.609 -9.789 1 98.69 592 LEU A O 1
ATOM 4481 N N . VAL A 1 593 ? 31.906 -23.141 -10 1 98.56 593 VAL A N 1
ATOM 4482 C CA . VAL A 1 593 ? 32.938 -22.344 -9.336 1 98.56 593 VAL A CA 1
ATOM 4483 C C . VAL A 1 593 ? 33.156 -21.047 -10.094 1 98.56 593 VAL A C 1
ATOM 4485 O O . VAL A 1 593 ? 33.219 -19.969 -9.484 1 98.56 593 VAL A O 1
ATOM 4488 N N . ALA A 1 594 ? 33.188 -21.156 -11.359 1 97.94 594 ALA A N 1
ATOM 4489 C CA . ALA A 1 594 ? 33.375 -19.969 -12.188 1 97.94 594 ALA A CA 1
ATOM 4490 C C . ALA A 1 594 ? 32.125 -19.078 -12.148 1 97.94 594 ALA A C 1
ATOM 4492 O O . ALA A 1 594 ? 32.25 -17.844 -12.062 1 97.94 594 ALA A O 1
ATOM 4493 N N . ALA A 1 595 ? 30.953 -19.734 -12.234 1 98.19 595 ALA A N 1
ATOM 4494 C CA . ALA A 1 595 ? 29.688 -19.016 -12.281 1 98.19 595 ALA A CA 1
ATOM 4495 C C . ALA A 1 595 ? 29.422 -18.281 -10.961 1 98.19 595 ALA A C 1
ATOM 4497 O O . ALA A 1 595 ? 28.703 -17.281 -10.938 1 98.19 595 ALA A O 1
ATOM 4498 N N . CYS A 1 596 ? 30 -18.75 -9.859 1 98.56 596 CYS A N 1
ATOM 4499 C CA . CYS A 1 596 ? 29.719 -18.219 -8.531 1 98.56 596 CYS A CA 1
ATOM 4500 C C . CYS A 1 596 ? 30.875 -17.375 -8.023 1 98.56 596 CYS A C 1
ATOM 4502 O O . CYS A 1 596 ? 30.922 -17.031 -6.84 1 98.56 596 CYS A O 1
ATOM 4504 N N . ALA A 1 597 ? 31.859 -17.062 -8.898 1 98.25 597 ALA A N 1
ATOM 4505 C CA . ALA A 1 597 ? 33 -16.25 -8.484 1 98.25 597 ALA A CA 1
ATOM 4506 C C . ALA A 1 597 ? 32.531 -14.859 -8.016 1 98.25 597 ALA A C 1
ATOM 4508 O O . ALA A 1 597 ? 31.609 -14.289 -8.562 1 98.25 597 ALA A O 1
ATOM 4509 N N . PRO A 1 598 ? 33.188 -14.328 -7.02 1 97.81 598 PRO A N 1
ATOM 4510 C CA . PRO A 1 598 ? 32.812 -13 -6.531 1 97.81 598 PRO A CA 1
ATOM 4511 C C . PRO A 1 598 ? 32.906 -11.922 -7.609 1 97.81 598 PRO A C 1
ATOM 4513 O O . PRO A 1 598 ? 33.719 -12.023 -8.523 1 97.81 598 PRO A O 1
ATOM 4516 N N . LEU A 1 599 ? 32.125 -10.977 -7.508 1 97.5 599 LEU A N 1
ATOM 4517 C CA . LEU A 1 599 ? 32.125 -9.844 -8.422 1 97.5 599 LEU A CA 1
ATOM 4518 C C . LEU A 1 599 ? 33.281 -8.906 -8.117 1 97.5 599 LEU A C 1
ATOM 4520 O O . LEU A 1 599 ? 33.594 -8.656 -6.953 1 97.5 599 LEU A O 1
ATOM 4524 N N . MET B 1 1 ? 7.34 37.531 19.703 1 88.69 1 MET B N 1
ATOM 4525 C CA . MET B 1 1 ? 7.359 36.094 19.531 1 88.69 1 MET B CA 1
ATOM 4526 C C . MET B 1 1 ? 5.953 35.562 19.297 1 88.69 1 MET B C 1
ATOM 4528 O O . MET B 1 1 ? 4.996 36 19.922 1 88.69 1 MET B O 1
ATOM 4532 N N . PHE B 1 2 ? 5.863 34.75 18.328 1 90.88 2 PHE B N 1
ATOM 4533 C CA . PHE B 1 2 ? 4.582 34.094 18.109 1 90.88 2 PHE B CA 1
ATOM 4534 C C . PHE B 1 2 ? 4.391 32.938 19.078 1 90.88 2 PHE B C 1
ATOM 4536 O O . PHE B 1 2 ? 3.307 32.75 19.641 1 90.88 2 PHE B O 1
ATOM 4543 N N . GLN B 1 3 ? 5.453 32.156 19.328 1 91.88 3 GLN B N 1
ATOM 4544 C CA . GLN B 1 3 ? 5.402 31.047 20.266 1 91.88 3 GLN B CA 1
ATOM 4545 C C . GLN B 1 3 ? 5.695 31.5 21.688 1 91.88 3 GLN B C 1
ATOM 4547 O O . GLN B 1 3 ? 6.559 32.344 21.906 1 91.88 3 GLN B O 1
ATOM 4552 N N . ASP B 1 4 ? 4.926 30.969 22.641 1 90.94 4 ASP B N 1
ATOM 4553 C CA . ASP B 1 4 ? 5.246 31.188 24.047 1 90.94 4 ASP B CA 1
ATOM 4554 C C . ASP B 1 4 ? 5.762 29.891 24.688 1 90.94 4 ASP B C 1
ATOM 4556 O O . ASP B 1 4 ? 5.812 28.844 24.047 1 90.94 4 ASP B O 1
ATOM 4560 N N . PHE B 1 5 ? 6.242 30.016 25.891 1 94.62 5 PHE B N 1
ATOM 4561 C CA . PHE B 1 5 ? 6.953 28.875 26.469 1 94.62 5 PHE B CA 1
ATOM 4562 C C . PHE B 1 5 ? 6.309 28.453 27.781 1 94.62 5 PHE B C 1
ATOM 4564 O O . PHE B 1 5 ? 6.926 27.75 28.578 1 94.62 5 PHE B O 1
ATOM 4571 N N . THR B 1 6 ? 5.102 28.922 27.922 1 90.19 6 THR B N 1
ATOM 4572 C CA . THR B 1 6 ? 4.367 28.5 29.109 1 90.19 6 THR B CA 1
ATOM 4573 C C . THR B 1 6 ? 3.848 27.078 28.953 1 90.19 6 THR B C 1
ATOM 4575 O O . THR B 1 6 ? 3.48 26.672 27.844 1 90.19 6 THR B O 1
ATOM 4578 N N . SER B 1 7 ? 3.855 26.359 29.969 1 84.25 7 SER B N 1
ATOM 4579 C CA . SER B 1 7 ? 3.297 25.016 29.922 1 84.25 7 SER B CA 1
ATOM 4580 C C . SER B 1 7 ? 1.792 25.047 29.688 1 84.25 7 SER B C 1
ATOM 4582 O O . SER B 1 7 ? 1.073 25.828 30.312 1 84.25 7 SER B O 1
ATOM 4584 N N . ARG B 1 8 ? 1.364 24.266 28.781 1 81 8 ARG B N 1
ATOM 4585 C CA . ARG B 1 8 ? -0.057 24.203 28.453 1 81 8 ARG B CA 1
ATOM 4586 C C . ARG B 1 8 ? -0.734 23.031 29.172 1 81 8 ARG B C 1
ATOM 4588 O O . ARG B 1 8 ? -1.95 22.859 29.062 1 81 8 ARG B O 1
ATOM 4595 N N . SER B 1 9 ? 0.107 22.266 29.797 1 81.75 9 SER B N 1
ATOM 4596 C CA . SER B 1 9 ? -0.432 21.109 30.516 1 81.75 9 SER B CA 1
ATOM 4597 C C . SER B 1 9 ? -0.62 21.406 32 1 81.75 9 SER B C 1
ATOM 4599 O O . SER B 1 9 ? 0.187 22.125 32.594 1 81.75 9 SER B O 1
ATOM 4601 N N . THR B 1 10 ? -1.74 20.953 32.531 1 82.88 10 THR B N 1
ATOM 4602 C CA . THR B 1 10 ? -2.051 21.078 33.969 1 82.88 10 THR B CA 1
ATOM 4603 C C . THR B 1 10 ? -2.518 19.75 34.531 1 82.88 10 THR B C 1
ATOM 4605 O O . THR B 1 10 ? -3.688 19.594 34.906 1 82.88 10 THR B O 1
ATOM 4608 N N . PRO B 1 11 ? -1.54 18.875 34.719 1 85.44 11 PRO B N 1
ATOM 4609 C CA . PRO B 1 11 ? -1.941 17.547 35.188 1 85.44 11 PRO B CA 1
ATOM 4610 C C . PRO B 1 11 ? -2.678 17.594 36.5 1 85.44 11 PRO B C 1
ATOM 4612 O O . PRO B 1 11 ? -3.568 16.781 36.75 1 85.44 11 PRO B O 1
ATOM 4615 N N . ALA B 1 12 ? -2.395 18.562 37.312 1 87.81 12 ALA B N 1
ATOM 4616 C CA . ALA B 1 12 ? -2.908 18.641 38.656 1 87.81 12 ALA B CA 1
ATOM 4617 C C . ALA B 1 12 ? -4.414 18.891 38.688 1 87.81 12 ALA B C 1
ATOM 4619 O O . ALA B 1 12 ? -5.109 18.516 39.625 1 87.81 12 ALA B O 1
ATOM 4620 N N . HIS B 1 13 ? -4.887 19.438 37.625 1 90.94 13 HIS B N 1
ATOM 4621 C CA . HIS B 1 13 ? -6.309 19.766 37.594 1 90.94 13 HIS B CA 1
ATOM 4622 C C . HIS B 1 13 ? -7.129 18.578 37.125 1 90.94 13 HIS B C 1
ATOM 4624 O O . HIS B 1 13 ? -8.352 18.547 37.281 1 90.94 13 HIS B O 1
ATOM 4630 N N . GLY B 1 14 ? -6.465 17.578 36.594 1 93.25 14 GLY B N 1
ATOM 4631 C CA . GLY B 1 14 ? -7.121 16.453 35.938 1 93.25 14 GLY B CA 1
ATOM 4632 C C . GLY B 1 14 ? -8.078 15.711 36.844 1 93.25 14 GLY B C 1
ATOM 4633 O O . GLY B 1 14 ? -9.258 15.562 36.562 1 93.25 14 GLY B O 1
ATOM 4634 N N . PRO B 1 15 ? -7.605 15.32 38.031 1 96.12 15 PRO B N 1
ATOM 4635 C CA . PRO B 1 15 ? -8.445 14.516 38.906 1 96.12 15 PRO B CA 1
ATOM 4636 C C . PRO B 1 15 ? -9.727 15.242 39.312 1 96.12 15 PRO B C 1
ATOM 4638 O O . PRO B 1 15 ? -10.812 14.656 39.281 1 96.12 15 PRO B O 1
ATOM 4641 N N . ALA B 1 16 ? -9.594 16.484 39.688 1 96.31 16 ALA B N 1
ATOM 4642 C CA . ALA B 1 16 ? -10.781 17.234 40.094 1 96.31 16 ALA B CA 1
ATOM 4643 C C . ALA B 1 16 ? -11.758 17.391 38.938 1 96.31 16 ALA B C 1
ATOM 4645 O O . ALA B 1 16 ? -12.977 17.281 39.125 1 96.31 16 ALA B O 1
ATOM 4646 N N . ARG B 1 17 ? -11.273 17.703 37.812 1 97 17 ARG B N 1
ATOM 4647 C CA . ARG B 1 17 ? -12.109 17.875 36.625 1 97 17 ARG B CA 1
ATOM 4648 C C . ARG B 1 17 ? -12.742 16.547 36.188 1 97 17 ARG B C 1
ATOM 4650 O O . ARG B 1 17 ? -13.891 16.531 35.75 1 97 17 ARG B O 1
ATOM 4657 N N . LEU B 1 18 ? -12 15.469 36.375 1 98.12 18 LEU B N 1
ATOM 4658 C CA . LEU B 1 18 ? -12.523 14.141 36.062 1 98.12 18 LEU B CA 1
ATOM 4659 C C . LEU B 1 18 ? -13.688 13.797 37 1 98.12 18 LEU B C 1
ATOM 4661 O O . LEU B 1 18 ? -14.688 13.242 36.562 1 98.12 18 LEU B O 1
ATOM 4665 N N . ALA B 1 19 ? -13.539 14.125 38.25 1 97.69 19 ALA B N 1
ATOM 4666 C CA . ALA B 1 19 ? -14.602 13.875 39.219 1 97.69 19 ALA B CA 1
ATOM 4667 C C . ALA B 1 19 ? -15.867 14.648 38.875 1 97.69 19 ALA B C 1
ATOM 4669 O O . ALA B 1 19 ? -16.969 14.117 38.938 1 97.69 19 ALA B O 1
ATOM 4670 N N . LEU B 1 20 ? -15.703 15.883 38.5 1 97.75 20 LEU B N 1
ATOM 4671 C CA . LEU B 1 20 ? -16.828 16.703 38.062 1 97.75 20 LEU B CA 1
ATOM 4672 C C . LEU B 1 20 ? -17.516 16.109 36.844 1 97.75 20 LEU B C 1
ATOM 4674 O O . LEU B 1 20 ? -18.75 16.094 36.781 1 97.75 20 LEU B O 1
ATOM 4678 N N . LEU B 1 21 ? -16.719 15.664 35.906 1 98.38 21 LEU B N 1
ATOM 4679 C CA . LEU B 1 21 ? -17.281 15.07 34.688 1 98.38 21 LEU B CA 1
ATOM 4680 C C . LEU B 1 21 ? -18.047 13.789 35.031 1 98.38 21 LEU B C 1
ATOM 4682 O O . LEU B 1 21 ? -19.125 13.547 34.469 1 98.38 21 LEU B O 1
ATOM 4686 N N . ARG B 1 22 ? -17.484 12.953 35.875 1 98.31 22 ARG B N 1
ATOM 4687 C CA . ARG B 1 22 ? -18.156 11.719 36.281 1 98.31 22 ARG B CA 1
ATOM 4688 C C . ARG B 1 22 ? -19.5 12.016 36.938 1 98.31 22 ARG B C 1
ATOM 4690 O O . ARG B 1 22 ? -20.484 11.289 36.719 1 98.31 22 ARG B O 1
ATOM 4697 N N . GLN B 1 23 ? -19.531 13.047 37.719 1 98 23 GLN B N 1
ATOM 4698 C CA . GLN B 1 23 ? -20.797 13.461 38.312 1 98 23 GLN B CA 1
ATOM 4699 C C . GLN B 1 23 ? -21.797 13.875 37.219 1 98 23 GLN B C 1
ATOM 4701 O O . GLN B 1 23 ? -22.984 13.516 37.281 1 98 23 GLN B O 1
ATOM 4706 N N . ALA B 1 24 ? -21.344 14.672 36.312 1 98 24 ALA B N 1
ATOM 4707 C CA . ALA B 1 24 ? -22.188 15.109 35.219 1 98 24 ALA B CA 1
ATOM 4708 C C . ALA B 1 24 ? -22.703 13.914 34.406 1 98 24 ALA B C 1
ATOM 4710 O O . ALA B 1 24 ? -23.875 13.891 34 1 98 24 ALA B O 1
ATOM 4711 N N . ILE B 1 25 ? -21.812 12.93 34.156 1 98.12 25 ILE B N 1
ATOM 4712 C CA . ILE B 1 25 ? -22.172 11.719 33.406 1 98.12 25 ILE B CA 1
ATOM 4713 C C . ILE B 1 25 ? -23.297 10.984 34.156 1 98.12 25 ILE B C 1
ATOM 4715 O O . ILE B 1 25 ? -24.312 10.617 33.531 1 98.12 25 ILE B O 1
ATOM 4719 N N . ALA B 1 26 ? -23.125 10.836 35.406 1 96.81 26 ALA B N 1
ATOM 4720 C CA . ALA B 1 26 ? -24.109 10.141 36.219 1 96.81 26 ALA B CA 1
ATOM 4721 C C . ALA B 1 26 ? -25.453 10.883 36.219 1 96.81 26 ALA B C 1
ATOM 4723 O O . ALA B 1 26 ? -26.516 10.266 36.188 1 96.81 26 ALA B O 1
ATOM 4724 N N . SER B 1 27 ? -25.422 12.109 36.312 1 97 27 SER B N 1
ATOM 4725 C CA . SER B 1 27 ? -26.625 12.93 36.375 1 97 27 SER B CA 1
ATOM 4726 C C . SER B 1 27 ? -27.438 12.797 35.094 1 97 27 SER B C 1
ATOM 4728 O O . SER B 1 27 ? -28.672 12.969 35.125 1 97 27 SER B O 1
ATOM 4730 N N . GLU B 1 28 ? -26.828 12.508 33.969 1 96.69 28 GLU B N 1
ATOM 4731 C CA . GLU B 1 28 ? -27.516 12.367 32.688 1 96.69 28 GLU B CA 1
ATOM 4732 C C . GLU B 1 28 ? -27.922 10.914 32.469 1 96.69 28 GLU B C 1
ATOM 4734 O O . GLU B 1 28 ? -28.406 10.578 31.375 1 96.69 28 GLU B O 1
ATOM 4739 N N . GLY B 1 29 ? -27.672 10.055 33.438 1 96.31 29 GLY B N 1
ATOM 4740 C CA . GLY B 1 29 ? -28.016 8.648 33.281 1 96.31 29 GLY B CA 1
ATOM 4741 C C . GLY B 1 29 ? -27.109 7.895 32.344 1 96.31 29 GLY B C 1
ATOM 4742 O O . GLY B 1 29 ? -27.531 6.914 31.719 1 96.31 29 GLY B O 1
ATOM 4743 N N . LEU B 1 30 ? -25.891 8.383 32.156 1 97.75 30 LEU B N 1
ATOM 4744 C CA . LEU B 1 30 ? -24.906 7.746 31.281 1 97.75 30 LEU B CA 1
ATOM 4745 C C . LEU B 1 30 ? -23.891 6.953 32.094 1 97.75 30 LEU B C 1
ATOM 4747 O O . LEU B 1 30 ? -23.75 7.152 33.312 1 97.75 30 LEU B O 1
ATOM 4751 N N . THR B 1 31 ? -23.266 6.016 31.406 1 97.44 31 THR B N 1
ATOM 4752 C CA . THR B 1 31 ? -22.219 5.207 32 1 97.44 31 THR B CA 1
ATOM 4753 C C . THR B 1 31 ? -20.828 5.75 31.656 1 97.44 31 THR B C 1
ATOM 4755 O O . THR B 1 31 ? -19.844 5.469 32.344 1 97.44 31 THR B O 1
ATOM 4758 N N . GLY B 1 32 ? -20.734 6.48 30.625 1 97.94 32 GLY B N 1
ATOM 4759 C CA . GLY B 1 32 ? -19.484 7.051 30.172 1 97.94 32 GLY B CA 1
ATOM 4760 C C . GLY B 1 32 ? -19.656 8.164 29.172 1 97.94 32 GLY B C 1
ATOM 4761 O O . GLY B 1 32 ? -20.781 8.492 28.781 1 97.94 32 GLY B O 1
ATOM 4762 N N . PHE B 1 33 ? -18.547 8.805 28.75 1 98.25 33 PHE B N 1
ATOM 4763 C CA . PHE B 1 33 ? -18.578 9.938 27.828 1 98.25 33 PHE B CA 1
ATOM 4764 C C . PHE B 1 33 ? -17.312 9.969 26.984 1 98.25 33 PHE B C 1
ATOM 4766 O O . PHE B 1 33 ? -16.203 9.711 27.484 1 98.25 33 PHE B O 1
ATOM 4773 N N . LEU B 1 34 ? -17.5 10.234 25.656 1 98.31 34 LEU B N 1
ATOM 4774 C CA . LEU B 1 34 ? -16.391 10.344 24.719 1 98.31 34 LEU B CA 1
ATOM 4775 C C . LEU B 1 34 ? -15.945 11.797 24.562 1 98.31 34 LEU B C 1
ATOM 4777 O O . LEU B 1 34 ? -16.781 12.68 24.328 1 98.31 34 LEU B O 1
ATOM 4781 N N . ILE B 1 35 ? -14.648 12.07 24.703 1 97.94 35 ILE B N 1
ATOM 4782 C CA . ILE B 1 35 ? -14.086 13.406 24.531 1 97.94 35 ILE B CA 1
ATOM 4783 C C . ILE B 1 35 ? -13.055 13.391 23.406 1 97.94 35 ILE B C 1
ATOM 4785 O O . ILE B 1 35 ? -11.914 12.953 23.609 1 97.94 35 ILE B O 1
ATOM 4789 N N . PRO B 1 36 ? -13.414 13.852 22.25 1 96.25 36 PRO B N 1
ATOM 4790 C CA . PRO B 1 36 ? -12.422 13.922 21.172 1 96.25 36 PRO B CA 1
ATOM 4791 C C . PRO B 1 36 ? -11.453 15.086 21.344 1 96.25 36 PRO B C 1
ATOM 4793 O O . PRO B 1 36 ? -11.727 16.016 22.109 1 96.25 36 PRO B O 1
ATOM 4796 N N . ARG B 1 37 ? -10.344 14.992 20.719 1 93.88 37 ARG B N 1
ATOM 4797 C CA . ARG B 1 37 ? -9.422 16.109 20.594 1 93.88 37 ARG B CA 1
ATOM 4798 C C . ARG B 1 37 ? -9.969 17.172 19.641 1 93.88 37 ARG B C 1
ATOM 4800 O O . ARG B 1 37 ? -9.766 18.375 19.844 1 93.88 37 ARG B O 1
ATOM 4807 N N . ALA B 1 38 ? -10.742 16.797 18.734 1 90.69 38 ALA B N 1
ATOM 4808 C CA . ALA B 1 38 ? -11.172 17.625 17.609 1 90.69 38 ALA B CA 1
ATOM 4809 C C . ALA B 1 38 ? -12.344 18.531 18 1 90.69 38 ALA B C 1
ATOM 4811 O O . ALA B 1 38 ? -13.062 18.234 18.953 1 90.69 38 ALA B O 1
ATOM 4812 N N . ASP B 1 39 ? -12.484 19.641 17.312 1 95.25 39 ASP B N 1
ATOM 4813 C CA . ASP B 1 39 ? -13.648 20.531 17.375 1 95.25 39 ASP B CA 1
ATOM 4814 C C . ASP B 1 39 ? -14.648 20.203 16.281 1 95.25 39 ASP B C 1
ATOM 4816 O O . ASP B 1 39 ? -14.609 19.109 15.695 1 95.25 39 ASP B O 1
ATOM 4820 N N . ALA B 1 40 ? -15.609 21.078 16.094 1 96.12 40 ALA B N 1
ATOM 4821 C CA . ALA B 1 40 ? -16.688 20.859 15.125 1 96.12 40 ALA B CA 1
ATOM 4822 C C . ALA B 1 40 ? -16.141 20.828 13.703 1 96.12 40 ALA B C 1
ATOM 4824 O O . ALA B 1 40 ? -16.812 20.391 12.773 1 96.12 40 ALA B O 1
ATOM 4825 N N . HIS B 1 41 ? -14.898 21.344 13.547 1 96.12 41 HIS B N 1
ATOM 4826 C CA . HIS B 1 41 ? -14.266 21.422 12.242 1 96.12 41 HIS B CA 1
ATOM 4827 C C . HIS B 1 41 ? -13.227 20.312 12.062 1 96.12 41 HIS B C 1
ATOM 4829 O O . HIS B 1 41 ? -12.492 20.297 11.07 1 96.12 41 HIS B O 1
ATOM 4835 N N . GLN B 1 42 ? -13.109 19.422 13.039 1 92.75 42 GLN B N 1
ATOM 4836 C CA . GLN B 1 42 ? -12.172 18.297 13.039 1 92.75 42 GLN B CA 1
ATOM 4837 C C . GLN B 1 42 ? -10.727 18.797 12.922 1 92.75 42 GLN B C 1
ATOM 4839 O O . GLN B 1 42 ? -9.914 18.172 12.242 1 92.75 42 GLN B O 1
ATOM 4844 N N . GLY B 1 43 ? -10.477 19.891 13.531 1 89.88 43 GLY B N 1
ATOM 4845 C CA . GLY B 1 43 ? -9.156 20.5 13.414 1 89.88 43 GLY B CA 1
ATOM 4846 C C . GLY B 1 43 ? -8.086 19.75 14.188 1 89.88 43 GLY B C 1
ATOM 4847 O O . GLY B 1 43 ? -8.336 19.281 15.305 1 89.88 43 GLY B O 1
ATOM 4848 N N . GLU B 1 44 ? -6.938 19.625 13.586 1 86.56 44 GLU B N 1
ATOM 4849 C CA . GLU B 1 44 ? -5.758 19.188 14.32 1 86.56 44 GLU B CA 1
ATOM 4850 C C . GLU B 1 44 ? -5.398 20.172 15.43 1 86.56 44 GLU B C 1
ATOM 4852 O O . GLU B 1 44 ? -5.051 19.766 16.547 1 86.56 44 GLU B O 1
ATOM 4857 N N . TYR B 1 45 ? -5.477 21.453 15.047 1 89.19 45 TYR B N 1
ATOM 4858 C CA . TYR B 1 45 ? -5.441 22.531 16.016 1 89.19 45 TYR B CA 1
ATOM 4859 C C . TYR B 1 45 ? -6.848 23.047 16.312 1 89.19 45 TYR B C 1
ATOM 4861 O O . TYR B 1 45 ? -7.68 23.141 15.406 1 89.19 45 TYR B O 1
ATOM 4869 N N . VAL B 1 46 ? -7.016 23.312 17.641 1 93.19 46 VAL B N 1
ATOM 4870 C CA . VAL B 1 46 ? -8.32 23.844 18.016 1 93.19 46 VAL B CA 1
ATOM 4871 C C . VAL B 1 46 ? -8.141 25.141 18.797 1 93.19 46 VAL B C 1
ATOM 4873 O O . VAL B 1 46 ? -7.082 25.391 19.375 1 93.19 46 VAL B O 1
ATOM 4876 N N . ALA B 1 47 ? -9.156 25.953 18.703 1 93.81 47 ALA B N 1
ATOM 4877 C CA . ALA B 1 47 ? -9.156 27.172 19.516 1 93.81 47 ALA B CA 1
ATOM 4878 C C . ALA B 1 47 ? -9.148 26.828 21 1 93.81 47 ALA B C 1
ATOM 4880 O O . ALA B 1 47 ? -9.578 25.75 21.406 1 93.81 47 ALA B O 1
ATOM 4881 N N . ASP B 1 48 ? -8.688 27.766 21.781 1 92.94 48 ASP B N 1
ATOM 4882 C CA . ASP B 1 48 ? -8.602 27.562 23.219 1 92.94 48 ASP B CA 1
ATOM 4883 C C . ASP B 1 48 ? -9.953 27.156 23.797 1 92.94 48 ASP B C 1
ATOM 4885 O O . ASP B 1 48 ? -10.031 26.344 24.719 1 92.94 48 ASP B O 1
ATOM 4889 N N . CYS B 1 49 ? -10.984 27.703 23.266 1 95.25 49 CYS B N 1
ATOM 4890 C CA . CYS B 1 49 ? -12.32 27.438 23.781 1 95.25 49 CYS B CA 1
ATOM 4891 C C . CYS B 1 49 ? -12.789 26.047 23.422 1 95.25 49 CYS B C 1
ATOM 4893 O O . CYS B 1 49 ? -13.773 25.547 23.969 1 95.25 49 CYS B O 1
ATOM 4895 N N . ASP B 1 50 ? -12.055 25.359 22.531 1 95.75 50 ASP B N 1
ATOM 4896 C CA . ASP B 1 50 ? -12.453 24.047 22.062 1 95.75 50 ASP B CA 1
ATOM 4897 C C . ASP B 1 50 ? -11.492 22.969 22.562 1 95.75 50 ASP B C 1
ATOM 4899 O O . ASP B 1 50 ? -11.656 21.781 22.234 1 95.75 50 ASP B O 1
ATOM 4903 N N . ALA B 1 51 ? -10.484 23.328 23.328 1 94.44 51 ALA B N 1
ATOM 4904 C CA . ALA B 1 51 ? -9.461 22.391 23.797 1 94.44 51 ALA B CA 1
ATOM 4905 C C . ALA B 1 51 ? -9.977 21.578 24.984 1 94.44 51 ALA B C 1
ATOM 4907 O O . ALA B 1 51 ? -9.352 21.531 26.047 1 94.44 51 ALA B O 1
ATOM 4908 N N . ARG B 1 52 ? -11.062 20.812 24.781 1 96.31 52 ARG B N 1
ATOM 4909 C CA . ARG B 1 52 ? -11.766 20.078 25.812 1 96.31 52 ARG B CA 1
ATOM 4910 C C . ARG B 1 52 ? -10.898 18.953 26.375 1 96.31 52 ARG B C 1
ATOM 4912 O O . ARG B 1 52 ? -10.859 18.734 27.578 1 96.31 52 ARG B O 1
ATOM 4919 N N . LEU B 1 53 ? -10.234 18.25 25.469 1 96.38 53 LEU B N 1
ATOM 4920 C CA . LEU B 1 53 ? -9.367 17.172 25.922 1 96.38 53 LEU B CA 1
ATOM 4921 C C . LEU B 1 53 ? -8.242 17.703 26.812 1 96.38 53 LEU B C 1
ATOM 4923 O O . LEU B 1 53 ? -7.949 17.141 27.859 1 96.38 53 LEU B O 1
ATOM 4927 N N . GLY B 1 54 ? -7.609 18.797 26.312 1 94.75 54 GLY B N 1
ATOM 4928 C CA . GLY B 1 54 ? -6.559 19.422 27.094 1 94.75 54 GLY B CA 1
ATOM 4929 C C . GLY B 1 54 ? -7.039 19.938 28.438 1 94.75 54 GLY B C 1
ATOM 4930 O O . GLY B 1 54 ? -6.344 19.812 29.453 1 94.75 54 GLY B O 1
ATOM 4931 N N . TRP B 1 55 ? -8.211 20.531 28.438 1 95.44 55 TRP B N 1
ATOM 4932 C CA . TRP B 1 55 ? -8.773 21.078 29.672 1 95.44 55 TRP B CA 1
ATOM 4933 C C . TRP B 1 55 ? -9.023 19.953 30.688 1 95.44 55 TRP B C 1
ATOM 4935 O O . TRP B 1 55 ? -8.688 20.094 31.875 1 95.44 55 TRP B O 1
ATOM 4945 N N . LEU B 1 56 ? -9.523 18.844 30.219 1 97 56 LEU B N 1
ATOM 4946 C CA . LEU B 1 56 ? -9.906 17.75 31.094 1 97 56 LEU B CA 1
ATOM 4947 C C . LEU B 1 56 ? -8.672 17.031 31.625 1 97 56 LEU B C 1
ATOM 4949 O O . LEU B 1 56 ? -8.57 16.75 32.812 1 97 56 LEU B O 1
ATOM 4953 N N . THR B 1 57 ? -7.719 16.703 30.734 1 96.75 57 THR B N 1
ATOM 4954 C CA . THR B 1 57 ? -6.711 15.711 31.062 1 96.75 57 THR B CA 1
ATOM 4955 C C . THR B 1 57 ? -5.34 16.359 31.25 1 96.75 57 THR B C 1
ATOM 4957 O O . THR B 1 57 ? -4.434 15.758 31.812 1 96.75 57 THR B O 1
ATOM 4960 N N . GLY B 1 58 ? -5.184 17.5 30.625 1 94.19 58 GLY B N 1
ATOM 4961 C CA . GLY B 1 58 ? -3.865 18.109 30.562 1 94.19 58 GLY B CA 1
ATOM 4962 C C . GLY B 1 58 ? -3.092 17.719 29.312 1 94.19 58 GLY B C 1
ATOM 4963 O O . GLY B 1 58 ? -2.062 18.312 29 1 94.19 58 GLY B O 1
ATOM 4964 N N . PHE B 1 59 ? -3.611 16.75 28.609 1 93.94 59 PHE B N 1
ATOM 4965 C CA . PHE B 1 59 ? -2.92 16.281 27.406 1 93.94 59 PHE B CA 1
ATOM 4966 C C . PHE B 1 59 ? -3.018 17.297 26.281 1 93.94 59 PHE B C 1
ATOM 4968 O O . PHE B 1 59 ? -4.117 17.703 25.906 1 93.94 59 PHE B O 1
ATOM 4975 N N . THR B 1 60 ? -1.913 17.641 25.656 1 89.75 60 THR B N 1
ATOM 4976 C CA . THR B 1 60 ? -1.906 18.75 24.703 1 89.75 60 THR B CA 1
ATOM 4977 C C . THR B 1 60 ? -1.499 18.266 23.312 1 89.75 60 THR B C 1
ATOM 4979 O O . THR B 1 60 ? -1.277 19.062 22.406 1 89.75 60 THR B O 1
ATOM 4982 N N . GLY B 1 61 ? -1.372 16.953 23.109 1 88.25 61 GLY B N 1
ATOM 4983 C CA . GLY B 1 61 ? -1.057 16.422 21.797 1 88.25 61 GLY B CA 1
ATOM 4984 C C . GLY B 1 61 ? -2.119 16.734 20.766 1 88.25 61 GLY B C 1
ATOM 4985 O O . GLY B 1 61 ? -3.266 17.031 21.109 1 88.25 61 GLY B O 1
ATOM 4986 N N . SER B 1 62 ? -1.738 16.625 19.5 1 88.06 62 SER B N 1
ATOM 4987 C CA . SER B 1 62 ? -2.627 17.031 18.406 1 88.06 62 SER B CA 1
ATOM 4988 C C . SER B 1 62 ? -3.482 15.859 17.938 1 88.06 62 SER B C 1
ATOM 4990 O O . SER B 1 62 ? -4.254 15.992 16.984 1 88.06 62 SER B O 1
ATOM 4992 N N . ALA B 1 63 ? -3.318 14.719 18.5 1 89.31 63 ALA B N 1
ATOM 4993 C CA . ALA B 1 63 ? -4.125 13.555 18.156 1 89.31 63 ALA B CA 1
ATOM 4994 C C . ALA B 1 63 ? -4.438 12.711 19.391 1 89.31 63 ALA B C 1
ATOM 4996 O O . ALA B 1 63 ? -3.553 12.438 20.203 1 89.31 63 ALA B O 1
ATOM 4997 N N . GLY B 1 64 ? -5.648 12.328 19.469 1 93.31 64 GLY B N 1
ATOM 4998 C CA . GLY B 1 64 ? -6.078 11.516 20.594 1 93.31 64 GLY B CA 1
ATOM 4999 C C . GLY B 1 64 ? -7.504 11.797 21.031 1 93.31 64 GLY B C 1
ATOM 5000 O O . GLY B 1 64 ? -8.18 12.648 20.438 1 93.31 64 GLY B O 1
ATOM 5001 N N . PHE B 1 65 ? -7.922 11.047 21.953 1 97.44 65 PHE B N 1
ATOM 5002 C CA . PHE B 1 65 ? -9.234 11.219 22.562 1 97.44 65 PHE B CA 1
ATOM 5003 C C . PHE B 1 65 ? -9.281 10.562 23.953 1 97.44 65 PHE B C 1
ATOM 5005 O O . PHE B 1 65 ? -8.336 9.883 24.344 1 97.44 65 PHE B O 1
ATOM 5012 N N . CYS B 1 66 ? -10.289 10.852 24.688 1 98.31 66 CYS B N 1
ATOM 5013 C CA . CYS B 1 66 ? -10.469 10.289 26.031 1 98.31 66 CYS B CA 1
ATOM 5014 C C . CYS B 1 66 ? -11.844 9.641 26.156 1 98.31 66 CYS B C 1
ATOM 5016 O O . CYS B 1 66 ? -12.828 10.148 25.625 1 98.31 66 CYS B O 1
ATOM 5018 N N . ILE B 1 67 ? -11.883 8.508 26.766 1 98.44 67 ILE B N 1
ATOM 5019 C CA . ILE B 1 67 ? -13.133 7.867 27.172 1 98.44 67 ILE B CA 1
ATOM 5020 C C . ILE B 1 67 ? -13.195 7.797 28.703 1 98.44 67 ILE B C 1
ATOM 5022 O O . ILE B 1 67 ? -12.344 7.172 29.328 1 98.44 67 ILE B O 1
ATOM 5026 N N . VAL B 1 68 ? -14.172 8.398 29.25 1 98.44 68 VAL B N 1
ATOM 5027 C CA . VAL B 1 68 ? -14.328 8.422 30.688 1 98.44 68 VAL B CA 1
ATOM 5028 C C . VAL B 1 68 ? -15.43 7.445 31.109 1 98.44 68 VAL B C 1
ATOM 5030 O O . VAL B 1 68 ? -16.562 7.551 30.641 1 98.44 68 VAL B O 1
ATOM 5033 N N . LEU B 1 69 ? -15.07 6.512 31.875 1 97.5 69 LEU B N 1
ATOM 5034 C CA . LEU B 1 69 ? -15.977 5.555 32.5 1 97.5 69 LEU B CA 1
ATOM 5035 C C . LEU B 1 69 ? -15.984 5.715 34 1 97.5 69 LEU B C 1
ATOM 5037 O O . LEU B 1 69 ? -15.242 6.531 34.562 1 97.5 69 LEU B O 1
ATOM 5041 N N . PRO B 1 70 ? -16.859 4.949 34.719 1 95.44 70 PRO B N 1
ATOM 5042 C CA . PRO B 1 70 ? -16.938 5.125 36.156 1 95.44 70 PRO B CA 1
ATOM 5043 C C . PRO B 1 70 ? -15.641 4.801 36.875 1 95.44 70 PRO B C 1
ATOM 5045 O O . PRO B 1 70 ? -15.227 5.531 37.781 1 95.44 70 PRO B O 1
ATOM 5048 N N . GLU B 1 71 ? -14.938 3.832 36.438 1 94.31 71 GLU B N 1
ATOM 5049 C CA . GLU B 1 71 ? -13.789 3.348 37.188 1 94.31 71 GLU B CA 1
ATOM 5050 C C . GLU B 1 71 ? -12.484 3.609 36.438 1 94.31 71 GLU B C 1
ATOM 5052 O O . GLU B 1 71 ? -11.398 3.52 37.031 1 94.31 71 GLU B O 1
ATOM 5057 N N . VAL B 1 72 ? -12.562 3.9 35.219 1 97 72 VAL B N 1
ATOM 5058 C CA . VAL B 1 72 ? -11.352 4.09 34.438 1 97 72 VAL B CA 1
ATOM 5059 C C . VAL B 1 72 ? -11.57 5.191 33.406 1 97 72 VAL B C 1
ATOM 5061 O O . VAL B 1 72 ? -12.68 5.355 32.875 1 97 72 VAL B O 1
ATOM 5064 N N . ALA B 1 73 ? -10.633 6 33.156 1 98.25 73 ALA B N 1
ATOM 5065 C CA . ALA B 1 73 ? -10.586 7 32.094 1 98.25 73 ALA B CA 1
ATOM 5066 C C . ALA B 1 73 ? -9.383 6.773 31.188 1 98.25 73 ALA B C 1
ATOM 5068 O O . ALA B 1 73 ? -8.234 6.969 31.609 1 98.25 73 ALA B O 1
ATOM 5069 N N . GLY B 1 74 ? -9.68 6.371 29.953 1 98.25 74 GLY B N 1
ATOM 5070 C CA . GLY B 1 74 ? -8.609 6.098 29.016 1 98.25 74 GLY B CA 1
ATOM 5071 C C . GLY B 1 74 ? -8.273 7.281 28.141 1 98.25 74 GLY B C 1
ATOM 5072 O O . GLY B 1 74 ? -9.164 7.91 27.562 1 98.25 74 GLY B O 1
ATOM 5073 N N . VAL B 1 75 ? -7 7.672 28.094 1 98.12 75 VAL B N 1
ATOM 5074 C CA . VAL B 1 75 ? -6.484 8.648 27.141 1 98.12 75 VAL B CA 1
ATOM 5075 C C . VAL B 1 75 ? -5.781 7.934 26 1 98.12 75 VAL B C 1
ATOM 5077 O O . VAL B 1 75 ? -4.676 7.414 26.172 1 98.12 75 VAL B O 1
ATOM 5080 N N . PHE B 1 76 ? -6.438 7.98 24.844 1 97.81 76 PHE B N 1
ATOM 5081 C CA . PHE B 1 76 ? -5.953 7.258 23.672 1 97.81 76 PHE B CA 1
ATOM 5082 C C . PHE B 1 76 ? -4.996 8.117 22.875 1 97.81 76 PHE B C 1
ATOM 5084 O O . PHE B 1 76 ? -5.348 9.227 22.453 1 97.81 76 PHE B O 1
ATOM 5091 N N . ILE B 1 77 ? -3.736 7.656 22.625 1 94.75 77 ILE B N 1
ATOM 5092 C CA . ILE B 1 77 ? -2.736 8.438 21.906 1 94.75 77 ILE B CA 1
ATOM 5093 C C . ILE B 1 77 ? -2.023 7.547 20.891 1 94.75 77 ILE B C 1
ATOM 5095 O O . ILE B 1 77 ? -1.891 6.34 21.094 1 94.75 77 ILE B O 1
ATOM 5099 N N . ASP B 1 78 ? -1.561 8.094 19.797 1 89.62 78 ASP B N 1
ATOM 5100 C CA . ASP B 1 78 ? -0.781 7.332 18.828 1 89.62 78 ASP B CA 1
ATOM 5101 C C . ASP B 1 78 ? 0.708 7.379 19.156 1 89.62 78 ASP B C 1
ATOM 5103 O O . ASP B 1 78 ? 1.098 7.887 20.219 1 89.62 78 ASP B O 1
ATOM 5107 N N . GLY B 1 79 ? 1.548 6.719 18.422 1 85.69 79 GLY B N 1
ATOM 5108 C CA . GLY B 1 79 ? 2.961 6.504 18.672 1 85.69 79 GLY B CA 1
ATOM 5109 C C . GLY B 1 79 ? 3.732 7.789 18.906 1 85.69 79 GLY B C 1
ATOM 5110 O O . GLY B 1 79 ? 4.723 7.809 19.641 1 85.69 79 GLY B O 1
ATOM 5111 N N . ARG B 1 80 ? 3.318 8.961 18.484 1 85.88 80 ARG B N 1
ATOM 5112 C CA . ARG B 1 80 ? 3.982 10.258 18.578 1 85.88 80 ARG B CA 1
ATOM 5113 C C . ARG B 1 80 ? 3.984 10.773 20.016 1 85.88 80 ARG B C 1
ATOM 5115 O O . ARG B 1 80 ? 4.836 11.578 20.391 1 85.88 80 ARG B O 1
ATOM 5122 N N . TYR B 1 81 ? 2.945 10.281 20.719 1 89.19 81 TYR B N 1
ATOM 5123 C CA . TYR B 1 81 ? 2.697 10.961 21.984 1 89.19 81 TYR B CA 1
ATOM 5124 C C . TYR B 1 81 ? 2.836 10 23.156 1 89.19 81 TYR B C 1
ATOM 5126 O O . TYR B 1 81 ? 2.424 10.312 24.266 1 89.19 81 TYR B O 1
ATOM 5134 N N . ARG B 1 82 ? 3.383 8.875 22.922 1 87.81 82 ARG B N 1
ATOM 5135 C CA . ARG B 1 82 ? 3.477 7.859 23.969 1 87.81 82 ARG B CA 1
ATOM 5136 C C . ARG B 1 82 ? 4.305 8.352 25.156 1 87.81 82 ARG B C 1
ATOM 5138 O O . ARG B 1 82 ? 3.992 8.055 26.297 1 87.81 82 ARG B O 1
ATOM 5145 N N . VAL B 1 83 ? 5.312 9.109 24.797 1 84.69 83 VAL B N 1
ATOM 5146 C CA . VAL B 1 83 ? 6.164 9.641 25.859 1 84.69 83 VAL B CA 1
ATOM 5147 C C . VAL B 1 83 ? 5.527 10.891 26.469 1 84.69 83 VAL B C 1
ATOM 5149 O O . VAL B 1 83 ? 5.508 11.062 27.688 1 84.69 83 VAL B O 1
ATOM 5152 N N . GLN B 1 84 ? 4.891 11.656 25.703 1 87.19 84 GLN B N 1
ATOM 5153 C CA . GLN B 1 84 ? 4.332 12.945 26.094 1 87.19 84 GLN B CA 1
ATOM 5154 C C . GLN B 1 84 ? 3.15 12.773 27.047 1 87.19 84 GLN B C 1
ATOM 5156 O O . GLN B 1 84 ? 3.041 13.477 28.047 1 87.19 84 GLN B O 1
ATOM 5161 N N . VAL B 1 85 ? 2.324 11.836 26.828 1 92.38 85 VAL B N 1
ATOM 5162 C CA . VAL B 1 85 ? 1.088 11.672 27.578 1 92.38 85 VAL B CA 1
ATOM 5163 C C . VAL B 1 85 ? 1.412 11.344 29.031 1 92.38 85 VAL B C 1
ATOM 5165 O O . VAL B 1 85 ? 0.707 11.773 29.953 1 92.38 85 VAL B O 1
ATOM 5168 N N . LYS B 1 86 ? 2.479 10.648 29.281 1 89.94 86 LYS B N 1
ATOM 5169 C CA . LYS B 1 86 ? 2.865 10.234 30.625 1 89.94 86 LYS B CA 1
ATOM 5170 C C . LYS B 1 86 ? 3.248 11.43 31.484 1 89.94 86 LYS B C 1
ATOM 5172 O O . LYS B 1 86 ? 3.088 11.406 32.719 1 89.94 86 LYS B O 1
ATOM 5177 N N . SER B 1 87 ? 3.736 12.43 30.828 1 86.19 87 SER B N 1
ATOM 5178 C CA . SER B 1 87 ? 4.176 13.609 31.547 1 86.19 87 SER B CA 1
ATOM 5179 C C . SER B 1 87 ? 3.059 14.641 31.672 1 86.19 87 SER B C 1
ATOM 5181 O O . SER B 1 87 ? 3.121 15.547 32.5 1 86.19 87 SER B O 1
ATOM 5183 N N . GLU B 1 88 ? 2.045 14.492 30.875 1 92.12 88 GLU B N 1
ATOM 5184 C CA . GLU B 1 88 ? 1.074 15.578 30.766 1 92.12 88 GLU B CA 1
ATOM 5185 C C . GLU B 1 88 ? -0.21 15.242 31.531 1 92.12 88 GLU B C 1
ATOM 5187 O O . GLU B 1 88 ? -0.993 16.141 31.859 1 92.12 88 GLU B O 1
ATOM 5192 N N . VAL B 1 89 ? -0.428 13.953 31.828 1 95.19 89 VAL B N 1
ATOM 5193 C CA . VAL B 1 89 ? -1.672 13.586 32.5 1 95.19 89 VAL B CA 1
ATOM 5194 C C . VAL B 1 89 ? -1.362 12.977 33.844 1 95.19 89 VAL B C 1
ATOM 5196 O O . VAL B 1 89 ? -0.249 12.5 34.094 1 95.19 89 VAL B O 1
ATOM 5199 N N . ASP B 1 90 ? -2.297 13.078 34.812 1 96.38 90 ASP B N 1
ATOM 5200 C CA . ASP B 1 90 ? -2.189 12.375 36.094 1 96.38 90 ASP B CA 1
ATOM 5201 C C . ASP B 1 90 ? -2.459 10.883 35.938 1 96.38 90 ASP B C 1
ATOM 5203 O O . ASP B 1 90 ? -3.605 10.469 35.75 1 96.38 90 ASP B O 1
ATOM 5207 N N . LEU B 1 91 ? -1.467 10.086 36.094 1 95.75 91 LEU B N 1
ATOM 5208 C CA . LEU B 1 91 ? -1.543 8.656 35.812 1 95.75 91 LEU B CA 1
ATOM 5209 C C . LEU B 1 91 ? -2.367 7.934 36.875 1 95.75 91 LEU B C 1
ATOM 5211 O O . LEU B 1 91 ? -2.768 6.781 36.656 1 95.75 91 LEU B O 1
ATOM 5215 N N . GLY B 1 92 ? -2.598 8.555 37.938 1 95.69 92 GLY B N 1
ATOM 5216 C CA . GLY B 1 92 ? -3.506 8 38.938 1 95.69 92 GLY B CA 1
ATOM 5217 C C . GLY B 1 92 ? -4.965 8.125 38.531 1 95.69 92 GLY B C 1
ATOM 5218 O O . GLY B 1 92 ? -5.801 7.332 38.969 1 95.69 92 GLY B O 1
ATOM 5219 N N . ALA B 1 93 ? -5.215 9.117 37.688 1 96.88 93 ALA B N 1
ATOM 5220 C CA . ALA B 1 93 ? -6.594 9.414 37.312 1 96.88 93 ALA B CA 1
ATOM 5221 C C . ALA B 1 93 ? -6.883 8.938 35.875 1 96.88 93 ALA B C 1
ATOM 5223 O O . ALA B 1 93 ? -8.016 8.57 35.562 1 96.88 93 ALA B O 1
ATOM 5224 N N . PHE B 1 94 ? -5.891 9.062 35.031 1 97.94 94 PHE B N 1
ATOM 5225 C CA . PHE B 1 94 ? -6.059 8.742 33.625 1 97.94 94 PHE B CA 1
ATOM 5226 C C . PHE B 1 94 ? -5.133 7.605 33.219 1 97.94 94 PHE B C 1
ATOM 5228 O O . PHE B 1 94 ? -3.998 7.52 33.688 1 97.94 94 PHE B O 1
ATOM 5235 N N . THR B 1 95 ? -5.574 6.754 32.344 1 97.62 95 THR B N 1
ATOM 5236 C CA . THR B 1 95 ? -4.801 5.629 31.844 1 97.62 95 THR B CA 1
ATOM 5237 C C . THR B 1 95 ? -4.449 5.844 30.375 1 97.62 95 THR B C 1
ATOM 5239 O O . THR B 1 95 ? -5.332 5.828 29.516 1 97.62 95 THR B O 1
ATOM 5242 N N . PRO B 1 96 ? -3.168 6.055 30.062 1 97.25 96 PRO B N 1
ATOM 5243 C CA . PRO B 1 96 ? -2.787 6.109 28.641 1 97.25 96 PRO B CA 1
ATOM 5244 C C . PRO B 1 96 ? -3.078 4.805 27.906 1 97.25 96 PRO B C 1
ATOM 5246 O O . PRO B 1 96 ? -2.787 3.723 28.422 1 97.25 96 PRO B O 1
ATOM 5249 N N . VAL B 1 97 ? -3.752 4.883 26.75 1 97.44 97 VAL B N 1
ATOM 5250 C CA . VAL B 1 97 ? -4.109 3.727 25.938 1 97.44 97 VAL B CA 1
ATOM 5251 C C . VAL B 1 97 ? -3.473 3.85 24.547 1 97.44 97 VAL B C 1
ATOM 5253 O O . VAL B 1 97 ? -3.66 4.855 23.859 1 97.44 97 VAL B O 1
ATOM 5256 N N . PRO B 1 98 ? -2.68 2.869 24.094 1 94 98 PRO B N 1
ATOM 5257 C CA . PRO B 1 98 ? -2.014 2.951 22.781 1 94 98 PRO B CA 1
ATOM 5258 C C . PRO B 1 98 ? -2.99 2.865 21.609 1 94 98 PRO B C 1
ATOM 5260 O O . PRO B 1 98 ? -3.488 1.781 21.297 1 94 98 PRO B O 1
ATOM 5263 N N . TRP B 1 99 ? -3.256 3.965 21.031 1 92.44 99 TRP B N 1
ATOM 5264 C CA . TRP B 1 99 ? -4.074 4.102 19.828 1 92.44 99 TRP B CA 1
ATOM 5265 C C . TRP B 1 99 ? -3.197 4.293 18.594 1 92.44 99 TRP B C 1
ATOM 5267 O O . TRP B 1 99 ? -2.191 5.004 18.641 1 92.44 99 TRP B O 1
ATOM 5277 N N . PRO B 1 100 ? -3.426 3.559 17.5 1 89.69 100 PRO B N 1
ATOM 5278 C CA . PRO B 1 100 ? -4.641 2.838 17.125 1 89.69 100 PRO B CA 1
ATOM 5279 C C . PRO B 1 100 ? -4.543 1.335 17.375 1 89.69 100 PRO B C 1
ATOM 5281 O O . PRO B 1 100 ? -5.418 0.574 16.953 1 89.69 100 PRO B O 1
ATOM 5284 N N . GLU B 1 101 ? -3.484 0.869 18.047 1 88.75 101 GLU B N 1
ATOM 5285 C CA . GLU B 1 101 ? -3.393 -0.55 18.375 1 88.75 101 GLU B CA 1
ATOM 5286 C C . GLU B 1 101 ? -4.617 -1.016 19.156 1 88.75 101 GLU B C 1
ATOM 5288 O O . GLU B 1 101 ? -5.121 -2.119 18.938 1 88.75 101 GLU B O 1
ATOM 5293 N N . VAL B 1 102 ? -5.004 -0.155 20.109 1 93.38 102 VAL B N 1
ATOM 5294 C CA . VAL B 1 102 ? -6.238 -0.377 20.859 1 93.38 102 VAL B CA 1
ATOM 5295 C C . VAL B 1 102 ? -7.312 0.599 20.391 1 93.38 102 VAL B C 1
ATOM 5297 O O . VAL B 1 102 ? -7.16 1.815 20.516 1 93.38 102 VAL B O 1
ATOM 5300 N N . LYS B 1 103 ? -8.391 0.048 19.844 1 94.62 103 LYS B N 1
ATOM 5301 C CA . LYS B 1 103 ? -9.469 0.868 19.297 1 94.62 103 LYS B CA 1
ATOM 5302 C C . LYS B 1 103 ? -10.555 1.109 20.344 1 94.62 103 LYS B C 1
ATOM 5304 O O . LYS B 1 103 ? -10.711 0.324 21.281 1 94.62 103 LYS B O 1
ATOM 5309 N N . ALA B 1 104 ? -11.266 2.146 20.172 1 96.25 104 ALA B N 1
ATOM 5310 C CA . ALA B 1 104 ? -12.297 2.568 21.125 1 96.25 104 ALA B CA 1
ATOM 5311 C C . ALA B 1 104 ? -13.344 1.477 21.312 1 96.25 104 ALA B C 1
ATOM 5313 O O . ALA B 1 104 ? -13.719 1.163 22.453 1 96.25 104 ALA B O 1
ATOM 5314 N N . GLY B 1 105 ? -13.781 0.878 20.203 1 95.75 105 GLY B N 1
ATOM 5315 C CA . GLY B 1 105 ? -14.828 -0.13 20.281 1 95.75 105 GLY B CA 1
ATOM 5316 C C . GLY B 1 105 ? -14.469 -1.303 21.172 1 95.75 105 GLY B C 1
ATOM 5317 O O . GLY B 1 105 ? -15.102 -1.521 22.203 1 95.75 105 GLY B O 1
ATOM 5318 N N . PRO B 1 106 ? -13.445 -1.984 20.812 1 94.19 106 PRO B N 1
ATOM 5319 C CA . PRO B 1 106 ? -13 -3.119 21.625 1 94.19 106 PRO B CA 1
ATOM 5320 C C . PRO B 1 106 ? -12.703 -2.734 23.078 1 94.19 106 PRO B C 1
ATOM 5322 O O . PRO B 1 106 ? -12.984 -3.512 23.984 1 94.19 106 PRO B O 1
ATOM 5325 N N . TRP B 1 107 ? -12.094 -1.547 23.312 1 96.38 107 TRP B N 1
ATOM 5326 C CA . TRP B 1 107 ? -11.797 -1.079 24.656 1 96.38 107 TRP B CA 1
ATOM 5327 C C . TRP B 1 107 ? -13.078 -0.909 25.469 1 96.38 107 TRP B C 1
ATOM 5329 O O . TRP B 1 107 ? -13.125 -1.254 26.656 1 96.38 107 TRP B O 1
ATOM 5339 N N . LEU B 1 108 ? -14.125 -0.409 24.875 1 96.56 108 LEU B N 1
ATOM 5340 C CA . LEU B 1 108 ? -15.414 -0.235 25.531 1 96.56 108 LEU B CA 1
ATOM 5341 C C . LEU B 1 108 ? -16.047 -1.585 25.859 1 96.56 108 LEU B C 1
ATOM 5343 O O . LEU B 1 108 ? -16.609 -1.763 26.953 1 96.56 108 LEU B O 1
ATOM 5347 N N . LEU B 1 109 ? -15.93 -2.51 24.953 1 94.06 109 LEU B N 1
ATOM 5348 C CA . LEU B 1 109 ? -16.484 -3.842 25.156 1 94.06 109 LEU B CA 1
ATOM 5349 C C . LEU B 1 109 ? -15.812 -4.523 26.359 1 94.06 109 LEU B C 1
ATOM 5351 O O . LEU B 1 109 ? -16.453 -5.273 27.078 1 94.06 109 LEU B O 1
ATOM 5355 N N . GLU B 1 110 ? -14.562 -4.238 26.516 1 93.75 110 GLU B N 1
ATOM 5356 C CA . GLU B 1 110 ? -13.797 -4.84 27.594 1 93.75 110 GLU B CA 1
ATOM 5357 C C . GLU B 1 110 ? -14.133 -4.195 28.938 1 93.75 110 GLU B C 1
ATOM 5359 O O . GLU B 1 110 ? -14.133 -4.863 29.969 1 93.75 110 GLU B O 1
ATOM 5364 N N . HIS B 1 111 ? -14.477 -2.918 28.969 1 94.75 111 HIS B N 1
ATOM 5365 C CA . HIS B 1 111 ? -14.508 -2.182 30.219 1 94.75 111 HIS B CA 1
ATOM 5366 C C . HIS B 1 111 ? -15.938 -1.863 30.641 1 94.75 111 HIS B C 1
ATOM 5368 O O . HIS B 1 111 ? -16.188 -1.478 31.781 1 94.75 111 HIS B O 1
ATOM 5374 N N . LEU B 1 112 ? -16.891 -1.938 29.719 1 90.81 112 LEU B N 1
ATOM 5375 C CA . LEU B 1 112 ? -18.266 -1.579 30.031 1 90.81 112 LEU B CA 1
ATOM 5376 C C . LEU B 1 112 ? -19.109 -2.824 30.297 1 90.81 112 LEU B C 1
ATOM 5378 O O . LEU B 1 112 ? -18.922 -3.854 29.641 1 90.81 112 LEU B O 1
ATOM 5382 N N . PRO B 1 113 ? -20 -2.75 31.328 1 80.62 113 PRO B N 1
ATOM 5383 C CA . PRO B 1 113 ? -20.984 -3.812 31.516 1 80.62 113 PRO B CA 1
ATOM 5384 C C . PRO B 1 113 ? -22.016 -3.873 30.391 1 80.62 113 PRO B C 1
ATOM 5386 O O . PRO B 1 113 ? -22.141 -2.934 29.609 1 80.62 113 PRO B O 1
ATOM 5389 N N . ALA B 1 114 ? -22.688 -5.055 30.344 1 82.56 114 ALA B N 1
ATOM 5390 C CA . ALA B 1 114 ? -23.844 -5.152 29.453 1 82.56 114 ALA B CA 1
ATOM 5391 C C . ALA B 1 114 ? -24.875 -4.078 29.781 1 82.56 114 ALA B C 1
ATOM 5393 O O . ALA B 1 114 ? -25.188 -3.832 30.938 1 82.56 114 ALA B O 1
ATOM 5394 N N . GLY B 1 115 ? -25.188 -3.223 28.828 1 89.31 115 GLY B N 1
ATOM 5395 C CA . GLY B 1 115 ? -26.172 -2.164 28.984 1 89.31 115 GLY B CA 1
ATOM 5396 C C . GLY B 1 115 ? -25.547 -0.8 29.219 1 89.31 115 GLY B C 1
ATOM 5397 O O . GLY B 1 115 ? -26.25 0.18 29.453 1 89.31 115 GLY B O 1
ATOM 5398 N N . GLY B 1 116 ? -24.281 -0.74 29.188 1 94.38 116 GLY B N 1
ATOM 5399 C CA . GLY B 1 116 ? -23.609 0.54 29.344 1 94.38 116 GLY B CA 1
ATOM 5400 C C . GLY B 1 116 ? -24.062 1.577 28.328 1 94.38 116 GLY B C 1
ATOM 5401 O O . GLY B 1 116 ? -24.344 1.246 27.172 1 94.38 116 GLY B O 1
ATOM 5402 N N . ARG B 1 117 ? -24.25 2.857 28.766 1 96.88 117 ARG B N 1
ATOM 5403 C CA . ARG B 1 117 ? -24.672 3.979 27.938 1 96.88 117 ARG B CA 1
ATOM 5404 C C . ARG B 1 117 ? -23.562 5.008 27.797 1 96.88 117 ARG B C 1
ATOM 5406 O O . ARG B 1 117 ? -23.203 5.68 28.766 1 96.88 117 ARG B O 1
ATOM 5413 N N . ILE B 1 118 ? -23 5.16 26.609 1 97.75 118 ILE B N 1
ATOM 5414 C CA . ILE B 1 118 ? -21.875 6.055 26.359 1 97.75 118 ILE B CA 1
ATOM 5415 C C . ILE B 1 118 ? -22.375 7.301 25.625 1 97.75 118 ILE B C 1
ATOM 5417 O O . ILE B 1 118 ? -22.875 7.211 24.516 1 97.75 118 ILE B O 1
ATOM 5421 N N . GLY B 1 119 ? -22.25 8.461 26.266 1 98.25 119 GLY B N 1
ATOM 5422 C CA . GLY B 1 119 ? -22.641 9.719 25.641 1 98.25 119 GLY B CA 1
ATOM 5423 C C . GLY B 1 119 ? -21.562 10.305 24.75 1 98.25 119 GLY B C 1
ATOM 5424 O O . GLY B 1 119 ? -20.375 10.062 24.953 1 98.25 119 GLY B O 1
ATOM 5425 N N . PHE B 1 120 ? -21.922 11.039 23.719 1 98.19 120 PHE B N 1
ATOM 5426 C CA . PHE B 1 120 ? -21.016 11.805 22.891 1 98.19 120 PHE B CA 1
ATOM 5427 C C . PHE B 1 120 ? -21.703 13.039 22.312 1 98.19 120 PHE B C 1
ATOM 5429 O O . PHE B 1 120 ? -22.938 13.047 22.172 1 98.19 120 PHE B O 1
ATOM 5436 N N . ASP B 1 121 ? -21.016 14.102 22.125 1 98 121 ASP B N 1
ATOM 5437 C CA . ASP B 1 121 ? -21.516 15.305 21.469 1 98 121 ASP B CA 1
ATOM 5438 C C . ASP B 1 121 ? -21.531 15.133 19.953 1 98 121 ASP B C 1
ATOM 5440 O O . ASP B 1 121 ? -20.484 15.07 19.328 1 98 121 ASP B O 1
ATOM 5444 N N . PRO B 1 122 ? -22.672 15.094 19.328 1 97.75 122 PRO B N 1
ATOM 5445 C CA . PRO B 1 122 ? -22.766 14.82 17.891 1 97.75 122 PRO B CA 1
ATOM 5446 C C . PRO B 1 122 ? -22.141 15.922 17.031 1 97.75 122 PRO B C 1
ATOM 5448 O O . PRO B 1 122 ? -21.953 15.742 15.828 1 97.75 122 PRO B O 1
ATOM 5451 N N . TRP B 1 123 ? -21.734 17.078 17.609 1 97.31 123 TRP B N 1
ATOM 5452 C CA . TRP B 1 123 ? -21.078 18.156 16.875 1 97.31 123 TRP B CA 1
ATOM 5453 C C . TRP B 1 123 ? -19.578 17.953 16.828 1 97.31 123 TRP B C 1
ATOM 5455 O O . TRP B 1 123 ? -18.875 18.609 16.062 1 97.31 123 TRP B O 1
ATOM 5465 N N . LEU B 1 124 ? -19.094 16.953 17.609 1 97.62 124 LEU B N 1
ATOM 5466 C CA . LEU B 1 124 ? -17.656 16.875 17.734 1 97.62 124 LEU B CA 1
ATOM 5467 C C . LEU B 1 124 ? -17.125 15.555 17.156 1 97.62 124 LEU B C 1
ATOM 5469 O O . LEU B 1 124 ? -15.938 15.258 17.25 1 97.62 124 LEU B O 1
ATOM 5473 N N . HIS B 1 125 ? -18 14.773 16.656 1 97.44 125 HIS B N 1
ATOM 5474 C CA . HIS B 1 125 ? -17.656 13.516 16.016 1 97.44 125 HIS B CA 1
ATOM 5475 C C . HIS B 1 125 ? -18.219 13.445 14.594 1 97.44 125 HIS B C 1
ATOM 5477 O O . HIS B 1 125 ? -19.344 13.898 14.336 1 97.44 125 HIS B O 1
ATOM 5483 N N . SER B 1 126 ? -17.438 12.961 13.68 1 97.5 126 SER B N 1
ATOM 5484 C CA . SER B 1 126 ? -17.906 12.82 12.305 1 97.5 126 SER B CA 1
ATOM 5485 C C . SER B 1 126 ? -18.875 11.648 12.172 1 97.5 126 SER B C 1
ATOM 5487 O O . SER B 1 126 ? -18.938 10.789 13.055 1 97.5 126 SER B O 1
ATOM 5489 N N . ARG B 1 127 ? -19.562 11.672 11.117 1 97.38 127 ARG B N 1
ATOM 5490 C CA . ARG B 1 127 ? -20.469 10.562 10.82 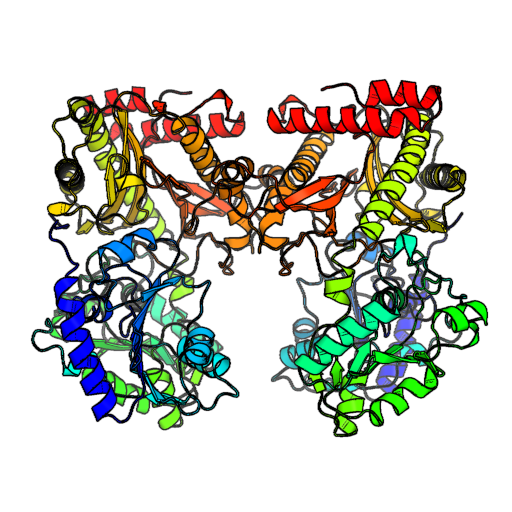1 97.38 127 ARG B CA 1
ATOM 5491 C C . ARG B 1 127 ? -19.703 9.242 10.719 1 97.38 127 ARG B C 1
ATOM 5493 O O . ARG B 1 127 ? -20.141 8.227 11.266 1 97.38 127 ARG B O 1
ATOM 5500 N N . LYS B 1 128 ? -18.641 9.297 10.047 1 97 128 LYS B N 1
ATOM 5501 C CA . LYS B 1 128 ? -17.812 8.094 9.875 1 97 128 LYS B CA 1
ATOM 5502 C C . LYS B 1 128 ? -17.375 7.543 11.227 1 97 128 LYS B C 1
ATOM 5504 O O . LYS B 1 128 ? -17.453 6.336 11.461 1 97 128 LYS B O 1
ATOM 5509 N N . GLU B 1 129 ? -16.891 8.344 12.117 1 96.06 129 GLU B N 1
ATOM 5510 C CA . GLU B 1 129 ? -16.438 7.93 13.445 1 96.06 129 GLU B CA 1
ATOM 5511 C C . GLU B 1 129 ? -17.562 7.258 14.219 1 96.06 129 GLU B C 1
ATOM 5513 O O . GLU B 1 129 ? -17.359 6.223 14.859 1 96.06 129 GLU B O 1
ATOM 5518 N N . VAL B 1 130 ? -18.719 7.844 14.164 1 97.19 130 VAL B N 1
ATOM 5519 C CA . VAL B 1 130 ? -19.859 7.348 14.914 1 97.19 130 VAL B CA 1
ATOM 5520 C C . VAL B 1 130 ? -20.297 5.992 14.352 1 97.19 130 VAL B C 1
ATOM 5522 O O . VAL B 1 130 ? -20.547 5.055 15.109 1 97.19 130 VAL B O 1
ATOM 5525 N N . GLU B 1 131 ? -20.359 5.938 13.055 1 96.19 131 GLU B N 1
ATOM 5526 C CA . GLU B 1 131 ? -20.766 4.688 12.422 1 96.19 131 GLU B CA 1
ATOM 5527 C C . GLU B 1 131 ? -19.75 3.58 12.68 1 96.19 131 GLU B C 1
ATOM 5529 O O . GLU B 1 131 ? -20.125 2.428 12.906 1 96.19 131 GLU B O 1
ATOM 5534 N N . ASP B 1 132 ? -18.484 3.922 12.602 1 95.44 132 ASP B N 1
ATOM 5535 C CA . ASP B 1 132 ? -17.438 2.949 12.906 1 95.44 132 ASP B CA 1
ATOM 5536 C C . ASP B 1 132 ? -17.578 2.43 14.336 1 95.44 132 ASP B C 1
ATOM 5538 O O . ASP B 1 132 ? -17.438 1.229 14.578 1 95.44 132 ASP B O 1
ATOM 5542 N N . LEU B 1 133 ? -17.797 3.309 15.242 1 96.44 133 LEU B N 1
ATOM 5543 C CA . LEU B 1 133 ? -17.953 2.92 16.641 1 96.44 133 LEU B CA 1
ATOM 5544 C C . LEU B 1 133 ? -19.203 2.072 16.828 1 96.44 133 LEU B C 1
ATOM 5546 O O . LEU B 1 133 ? -19.188 1.09 17.578 1 96.44 133 LEU B O 1
ATOM 5550 N N . ARG B 1 134 ? -20.266 2.451 16.188 1 96 134 ARG B N 1
ATOM 5551 C CA . ARG B 1 134 ? -21.5 1.672 16.25 1 96 134 ARG B CA 1
ATOM 5552 C C . ARG B 1 134 ? -21.266 0.255 15.727 1 96 134 ARG B C 1
ATOM 5554 O O . ARG B 1 134 ? -21.75 -0.712 16.328 1 96 134 ARG B O 1
ATOM 5561 N N . ARG B 1 135 ? -20.625 0.175 14.664 1 92.94 135 ARG B N 1
ATOM 5562 C CA . ARG B 1 135 ? -20.328 -1.131 14.086 1 92.94 135 ARG B CA 1
ATOM 5563 C C . ARG B 1 135 ? -19.484 -1.972 15.039 1 92.94 135 ARG B C 1
ATOM 5565 O O . ARG B 1 135 ? -19.703 -3.178 15.172 1 92.94 135 ARG B O 1
ATOM 5572 N N . ALA B 1 136 ? -18.5 -1.349 15.648 1 92.56 136 ALA B N 1
ATOM 5573 C CA . ALA B 1 136 ? -17.609 -2.051 16.578 1 92.56 136 ALA B CA 1
ATOM 5574 C C . ALA B 1 136 ? -18.375 -2.562 17.797 1 92.56 136 ALA B C 1
ATOM 5576 O O . ALA B 1 136 ? -17.984 -3.557 18.406 1 92.56 136 ALA B O 1
ATOM 5577 N N . LEU B 1 137 ? -19.469 -1.927 18.078 1 93.88 137 LEU B N 1
ATOM 5578 C CA . LEU B 1 137 ? -20.234 -2.268 19.281 1 93.88 137 LEU B CA 1
ATOM 5579 C C . LEU B 1 137 ? -21.438 -3.143 18.922 1 93.88 137 LEU B C 1
ATOM 5581 O O . LEU B 1 137 ? -22.219 -3.52 19.797 1 93.88 137 LEU B O 1
ATOM 5585 N N . ASP B 1 138 ? -21.516 -3.332 17.609 1 89.06 138 ASP B N 1
ATOM 5586 C CA . ASP B 1 138 ? -22.656 -4.129 17.141 1 89.06 138 ASP B CA 1
ATOM 5587 C C . ASP B 1 138 ? -22.688 -5.484 17.844 1 89.06 138 ASP B C 1
ATOM 5589 O O . ASP B 1 138 ? -21.656 -6.137 18 1 89.06 138 ASP B O 1
ATOM 5593 N N . GLY B 1 139 ? -23.875 -5.922 18.297 1 84.12 139 GLY B N 1
ATOM 5594 C CA . GLY B 1 139 ? -24.047 -7.184 19 1 84.12 139 GLY B CA 1
ATOM 5595 C C . GLY B 1 139 ? -23.953 -7.055 20.5 1 84.12 139 GLY B C 1
ATOM 5596 O O . GLY B 1 139 ? -24.297 -7.984 21.234 1 84.12 139 GLY B O 1
ATOM 5597 N N . SER B 1 140 ? -23.406 -5.93 20.938 1 89.56 140 SER B N 1
ATOM 5598 C CA . SER B 1 140 ? -23.359 -5.688 22.375 1 89.56 140 SER B CA 1
ATOM 5599 C C . SER B 1 140 ? -24.609 -4.938 22.859 1 89.56 140 SER B C 1
ATOM 5601 O O . SER B 1 140 ? -25.438 -4.52 22.047 1 89.56 140 SER B O 1
ATOM 5603 N N . ALA B 1 141 ? -24.766 -4.875 24.125 1 92.5 141 ALA B N 1
ATOM 5604 C CA . ALA B 1 141 ? -25.891 -4.133 24.703 1 92.5 141 ALA B CA 1
ATOM 5605 C C . ALA B 1 141 ? -25.484 -2.701 25.031 1 92.5 141 ALA B C 1
ATOM 5607 O O . ALA B 1 141 ? -26.234 -1.979 25.703 1 92.5 141 ALA B O 1
ATOM 5608 N N . ILE B 1 142 ? -24.25 -2.312 24.578 1 94.62 142 ILE B N 1
ATOM 5609 C CA . ILE B 1 142 ? -23.766 -0.958 24.828 1 94.62 142 ILE B CA 1
ATOM 5610 C C . ILE B 1 142 ? -24.438 0.017 23.859 1 94.62 142 ILE B C 1
ATOM 5612 O O . ILE B 1 142 ? -24.562 -0.257 22.672 1 94.62 142 ILE B O 1
ATOM 5616 N N . GLU B 1 143 ? -24.922 1.142 24.344 1 95.31 143 GLU B N 1
ATOM 5617 C CA . GLU B 1 143 ? -25.625 2.133 23.547 1 95.31 143 GLU B CA 1
ATOM 5618 C C . GLU B 1 143 ? -24.828 3.428 23.422 1 95.31 143 GLU B C 1
ATOM 5620 O O . GLU B 1 143 ? -24.266 3.904 24.406 1 95.31 143 GLU B O 1
ATOM 5625 N N . LEU B 1 144 ? -24.75 3.975 22.234 1 96.62 144 LEU B N 1
ATOM 5626 C CA . LEU B 1 144 ? -24.234 5.324 22.016 1 96.62 144 LEU B CA 1
ATOM 5627 C C . LEU B 1 144 ? -25.359 6.352 22.109 1 96.62 144 LEU B C 1
ATOM 5629 O O . LEU B 1 144 ? -26.391 6.215 21.453 1 96.62 144 LEU B O 1
ATOM 5633 N N . VAL B 1 145 ? -25.156 7.312 22.969 1 97.56 145 VAL B N 1
ATOM 5634 C CA . VAL B 1 145 ? -26.219 8.273 23.25 1 97.56 145 VAL B CA 1
ATOM 5635 C C . VAL B 1 145 ? -25.75 9.68 22.875 1 97.56 145 VAL B C 1
ATOM 5637 O O . VAL B 1 145 ? -24.719 10.141 23.359 1 97.56 145 VAL B O 1
ATOM 5640 N N . GLU B 1 146 ? -26.5 10.375 22.031 1 97.19 146 GLU B N 1
ATOM 5641 C CA . GLU B 1 146 ? -26.234 11.773 21.703 1 97.19 146 GLU B CA 1
ATOM 5642 C C . GLU B 1 146 ? -26.641 12.695 22.844 1 97.19 146 GLU B C 1
ATOM 5644 O O . GLU B 1 146 ? -27.734 12.57 23.391 1 97.19 146 GLU B O 1
ATOM 5649 N N . THR B 1 147 ? -25.766 13.523 23.234 1 97.12 147 THR B N 1
ATOM 5650 C CA . THR B 1 147 ? -26.047 14.453 24.328 1 97.12 147 THR B CA 1
ATOM 5651 C C . THR B 1 147 ? -25.391 15.805 24.078 1 97.12 147 THR B C 1
ATOM 5653 O O . THR B 1 147 ? -24.547 15.93 23.188 1 97.12 147 THR B O 1
ATOM 5656 N N . ALA B 1 148 ? -25.828 16.828 24.859 1 95.44 148 ALA B N 1
ATOM 5657 C CA . ALA B 1 148 ? -25.031 18.047 24.953 1 95.44 148 ALA B CA 1
ATOM 5658 C C . ALA B 1 148 ? -23.641 17.766 25.531 1 95.44 148 ALA B C 1
ATOM 5660 O O . ALA B 1 148 ? -23.422 16.703 26.109 1 95.44 148 ALA B O 1
ATOM 5661 N N . ASN B 1 149 ? -22.766 18.672 25.281 1 97 149 ASN B N 1
ATOM 5662 C CA . ASN B 1 149 ? -21.391 18.438 25.719 1 97 149 ASN B CA 1
ATOM 5663 C C . ASN B 1 149 ? -21.266 18.578 27.234 1 97 149 ASN B C 1
ATOM 5665 O O . ASN B 1 149 ? -21.438 19.672 27.781 1 97 149 ASN B O 1
ATOM 5669 N N . LEU B 1 150 ? -20.859 17.578 27.844 1 97.81 150 LEU B N 1
ATOM 5670 C CA . LEU B 1 150 ? -20.828 17.547 29.297 1 97.81 150 LEU B CA 1
ATOM 5671 C C . LEU B 1 150 ? -19.625 18.312 29.844 1 97.81 150 LEU B C 1
ATOM 5673 O O . LEU B 1 150 ? -19.641 18.781 30.984 1 97.81 150 LEU B O 1
ATOM 5677 N N . ILE B 1 151 ? -18.562 18.438 29.031 1 97.88 151 ILE B N 1
ATOM 5678 C CA . ILE B 1 151 ? -17.422 19.25 29.438 1 97.88 151 ILE B CA 1
ATOM 5679 C C . ILE B 1 151 ? -17.812 20.719 29.469 1 97.88 151 ILE B C 1
ATOM 5681 O O . ILE B 1 151 ? -17.453 21.438 30.406 1 97.88 151 ILE B O 1
ATOM 5685 N N . ASP B 1 152 ? -18.547 21.141 28.469 1 96.44 152 ASP B N 1
ATOM 5686 C CA . ASP B 1 152 ? -18.953 22.531 28.391 1 96.44 152 ASP B CA 1
ATOM 5687 C C . ASP B 1 152 ? -19.766 22.938 29.609 1 96.44 152 ASP B C 1
ATOM 5689 O O . ASP B 1 152 ? -19.703 24.094 30.062 1 96.44 152 ASP B O 1
ATOM 5693 N N . ALA B 1 153 ? -20.469 22.031 30.156 1 95.94 153 ALA B N 1
ATOM 5694 C CA . ALA B 1 153 ? -21.328 22.297 31.297 1 95.94 153 ALA B CA 1
ATOM 5695 C C . ALA B 1 153 ? -20.516 22.547 32.562 1 95.94 153 ALA B C 1
ATOM 5697 O O . ALA B 1 153 ? -20.969 23.234 33.469 1 95.94 153 ALA B O 1
ATOM 5698 N N . ILE B 1 154 ? -19.328 22.047 32.625 1 96.94 154 ILE B N 1
ATOM 5699 C CA . ILE B 1 154 ? -18.578 22.125 33.844 1 96.94 154 ILE B CA 1
ATOM 5700 C C . ILE B 1 154 ? -17.375 23.047 33.656 1 96.94 154 ILE B C 1
ATOM 5702 O O . ILE B 1 154 ? -16.656 23.359 34.625 1 96.94 154 ILE B O 1
ATOM 5706 N N . TRP B 1 155 ? -17.094 23.531 32.438 1 96.88 155 TRP B N 1
ATOM 5707 C CA . TRP B 1 155 ? -15.977 24.422 32.125 1 96.88 155 TRP B CA 1
ATOM 5708 C C . TRP B 1 155 ? -16.344 25.875 32.375 1 96.88 155 TRP B C 1
ATOM 5710 O O . TRP B 1 155 ? -16.656 26.625 31.438 1 96.88 155 TRP B O 1
ATOM 5720 N N . THR B 1 156 ? -16.125 26.344 33.531 1 94 156 THR B N 1
ATOM 5721 C CA . THR B 1 156 ? -16.672 27.625 34 1 94 156 THR B CA 1
ATOM 5722 C C . THR B 1 156 ? -15.828 28.781 33.469 1 94 156 THR B C 1
ATOM 5724 O O . THR B 1 156 ? -16.312 29.906 33.344 1 94 156 THR B O 1
ATOM 5727 N N . ASP B 1 157 ? -14.625 28.625 33.219 1 94 157 ASP B N 1
ATOM 5728 C CA . ASP B 1 157 ? -13.742 29.672 32.719 1 94 157 ASP B CA 1
ATOM 5729 C C . ASP B 1 157 ? -13.375 29.453 31.25 1 94 157 ASP B C 1
ATOM 5731 O O . ASP B 1 157 ? -12.242 29.719 30.844 1 94 157 ASP B O 1
ATOM 5735 N N . ARG B 1 158 ? -14.297 28.938 30.5 1 95.62 158 ARG B N 1
ATOM 5736 C CA . ARG B 1 158 ? -14.07 28.641 29.094 1 95.62 158 ARG B CA 1
ATOM 5737 C C . ARG B 1 158 ? -13.734 29.922 28.312 1 95.62 158 ARG B C 1
ATOM 5739 O O . ARG B 1 158 ? -14.461 30.906 28.406 1 95.62 158 ARG B O 1
ATOM 5746 N N . PRO B 1 159 ? -12.703 29.938 27.562 1 95.75 159 PRO B N 1
ATOM 5747 C CA . PRO B 1 159 ? -12.344 31.094 26.75 1 95.75 159 PRO B CA 1
ATOM 5748 C C . PRO B 1 159 ? -13.391 31.438 25.703 1 95.75 159 PRO B C 1
ATOM 5750 O O . PRO B 1 159 ? -14.203 30.578 25.328 1 95.75 159 PRO B O 1
ATOM 5753 N N . ALA B 1 160 ? -13.367 32.656 25.219 1 93.88 160 ALA B N 1
ATOM 5754 C CA . ALA B 1 160 ? -14.266 33.094 24.141 1 93.88 160 ALA B CA 1
ATOM 5755 C C . ALA B 1 160 ? -13.836 32.5 22.797 1 93.88 160 ALA B C 1
ATOM 5757 O O . ALA B 1 160 ? -12.656 32.219 22.578 1 93.88 160 ALA B O 1
ATOM 5758 N N . PRO B 1 161 ? -14.836 32.281 21.906 1 93.5 161 PRO B N 1
ATOM 5759 C CA . PRO B 1 161 ? -14.469 31.859 20.562 1 93.5 161 PRO B CA 1
ATOM 5760 C C . PRO B 1 161 ? -13.625 32.875 19.812 1 93.5 161 PRO B C 1
ATOM 5762 O O . PRO B 1 161 ? -13.688 34.094 20.125 1 93.5 161 PRO B O 1
ATOM 5765 N N . PRO B 1 162 ? -12.844 32.438 18.891 1 93.88 162 PRO B N 1
ATOM 5766 C CA . PRO B 1 162 ? -12.008 33.375 18.141 1 93.88 162 PRO B CA 1
ATOM 5767 C C . PRO B 1 162 ? -12.828 34.25 17.219 1 93.88 162 PRO B C 1
ATOM 5769 O O . PRO B 1 162 ? -13.836 33.812 16.656 1 93.88 162 PRO B O 1
ATOM 5772 N N . THR B 1 163 ? -12.43 35.5 17.016 1 92.94 163 THR B N 1
ATOM 5773 C CA . THR B 1 163 ? -13.125 36.469 16.188 1 92.94 163 THR B CA 1
ATOM 5774 C C . THR B 1 163 ? -12.133 37.281 15.352 1 92.94 163 THR B C 1
ATOM 5776 O O . THR B 1 163 ? -12.375 38.438 15.047 1 92.94 163 THR B O 1
ATOM 5779 N N . ALA B 1 164 ? -11.039 36.688 15.023 1 95.81 164 ALA B N 1
ATOM 5780 C CA . ALA B 1 164 ? -10.039 37.375 14.227 1 95.81 164 ALA B CA 1
ATOM 5781 C C . ALA B 1 164 ? -10.609 37.812 12.891 1 95.81 164 ALA B C 1
ATOM 5783 O O . ALA B 1 164 ? -11.398 37.094 12.273 1 95.81 164 ALA B O 1
ATOM 5784 N N . THR B 1 165 ? -10.172 38.969 12.438 1 96.75 165 THR B N 1
ATOM 5785 C CA . THR B 1 165 ? -10.625 39.5 11.164 1 96.75 165 THR B CA 1
ATOM 5786 C C . THR B 1 165 ? -10.016 38.719 10 1 96.75 165 THR B C 1
ATOM 5788 O O . THR B 1 165 ? -8.828 38.406 10.016 1 96.75 165 THR B O 1
ATOM 5791 N N . ALA B 1 166 ? -10.852 38.438 9.008 1 97.94 166 ALA B N 1
ATOM 5792 C CA . ALA B 1 166 ? -10.375 37.812 7.781 1 97.94 166 ALA B CA 1
ATOM 5793 C C . ALA B 1 166 ? -9.57 38.781 6.926 1 97.94 166 ALA B C 1
ATOM 5795 O O . ALA B 1 166 ? -9.68 40 7.098 1 97.94 166 ALA B O 1
ATOM 5796 N N . ARG B 1 167 ? -8.766 38.312 6.066 1 97.56 167 ARG B N 1
ATOM 5797 C CA . ARG B 1 167 ? -8.047 39.094 5.066 1 97.56 167 ARG B CA 1
ATOM 5798 C C . ARG B 1 167 ? -8.164 38.469 3.684 1 97.56 167 ARG B C 1
ATOM 5800 O O . ARG B 1 167 ? -8.359 37.25 3.564 1 97.56 167 ARG B O 1
ATOM 5807 N N . VAL B 1 168 ? -8.008 39.312 2.689 1 98.12 168 VAL B N 1
ATOM 5808 C CA . VAL B 1 168 ? -8.062 38.812 1.314 1 98.12 168 VAL B CA 1
ATOM 5809 C C . VAL B 1 168 ? -6.785 38.062 0.977 1 98.12 168 VAL B C 1
ATOM 5811 O O . VAL B 1 168 ? -5.691 38.469 1.362 1 98.12 168 VAL B O 1
ATOM 5814 N N . HIS B 1 169 ? -6.891 36.875 0.418 1 98.38 169 HIS B N 1
ATOM 5815 C CA . HIS B 1 169 ? -5.793 36.188 -0.253 1 98.38 169 HIS B CA 1
ATOM 5816 C C . HIS B 1 169 ? -5.73 36.562 -1.731 1 98.38 169 HIS B C 1
ATOM 5818 O O . HIS B 1 169 ? -6.57 36.125 -2.52 1 98.38 169 HIS B O 1
ATOM 5824 N N . PRO B 1 170 ? -4.766 37.312 -2.148 1 97.94 170 PRO B N 1
ATOM 5825 C CA . PRO B 1 170 ? -4.742 37.938 -3.484 1 97.94 170 PRO B CA 1
ATOM 5826 C C . PRO B 1 170 ? -4.797 36.875 -4.602 1 97.94 170 PRO B C 1
ATOM 5828 O O . PRO B 1 170 ? -4.234 35.781 -4.461 1 97.94 170 PRO B O 1
ATOM 5831 N N . LEU B 1 171 ? -5.426 37.25 -5.684 1 98 171 LEU B N 1
ATOM 5832 C CA . LEU B 1 171 ? -5.555 36.406 -6.855 1 98 171 LEU B CA 1
ATOM 5833 C C . LEU B 1 171 ? -4.184 36 -7.387 1 98 171 LEU B C 1
ATOM 5835 O O . LEU B 1 171 ? -4.004 34.875 -7.863 1 98 171 LEU B O 1
ATOM 5839 N N . ASP B 1 172 ? -3.215 36.875 -7.277 1 9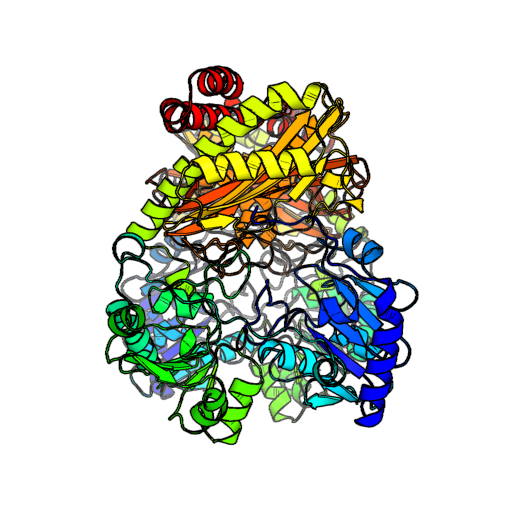8.06 172 ASP B N 1
ATOM 5840 C CA . ASP B 1 172 ? -1.867 36.594 -7.766 1 98.06 172 ASP B CA 1
ATOM 5841 C C . ASP B 1 172 ? -1.242 35.438 -7.023 1 98.06 172 ASP B C 1
ATOM 5843 O O . ASP B 1 172 ? -0.368 34.75 -7.562 1 98.06 172 ASP B O 1
ATOM 5847 N N . PHE B 1 173 ? -1.654 35.188 -5.824 1 98.38 173 PHE B N 1
ATOM 5848 C CA . PHE B 1 173 ? -1.17 34.062 -5.043 1 98.38 173 PHE B CA 1
ATOM 5849 C C . PHE B 1 173 ? -2.039 32.844 -5.281 1 98.38 173 PHE B C 1
ATOM 5851 O O . PHE B 1 173 ? -1.534 31.703 -5.344 1 98.38 173 PHE B O 1
ATOM 5858 N N . ALA B 1 174 ? -3.334 33.031 -5.453 1 98.38 174 ALA B N 1
ATOM 5859 C CA . ALA B 1 174 ? -4.285 31.938 -5.566 1 98.38 174 ALA B CA 1
ATOM 5860 C C . ALA B 1 174 ? -4.266 31.344 -6.969 1 98.38 174 ALA B C 1
ATOM 5862 O O . ALA B 1 174 ? -4.418 30.125 -7.137 1 98.38 174 ALA B O 1
ATOM 5863 N N . GLY B 1 175 ? -4.164 32.125 -8.023 1 98.56 175 GLY B N 1
ATOM 5864 C CA . GLY B 1 175 ? -4.156 31.703 -9.414 1 98.56 175 GLY B CA 1
ATOM 5865 C C . GLY B 1 175 ? -5.547 31.484 -9.977 1 98.56 175 GLY B C 1
ATOM 5866 O O . GLY B 1 175 ? -5.719 31.375 -11.195 1 98.56 175 GLY B O 1
ATOM 5867 N N . GLU B 1 176 ? -6.574 31.391 -9.148 1 98.44 176 GLU B N 1
ATOM 5868 C CA . GLU B 1 176 ? -7.977 31.234 -9.516 1 98.44 176 GLU B CA 1
ATOM 5869 C C . GLU B 1 176 ? -8.883 32.031 -8.57 1 98.44 176 GLU B C 1
ATOM 5871 O O . GLU B 1 176 ? -8.68 32.031 -7.359 1 98.44 176 GLU B O 1
ATOM 5876 N N . SER B 1 177 ? -9.852 32.75 -9.125 1 98.12 177 SER B N 1
ATOM 5877 C CA . SER B 1 177 ? -10.734 33.562 -8.297 1 98.12 177 SER B CA 1
ATOM 5878 C C . SER B 1 177 ? -11.727 32.688 -7.527 1 98.12 177 SER B C 1
ATOM 5880 O O . SER B 1 177 ? -11.969 31.547 -7.895 1 98.12 177 SER B O 1
ATOM 5882 N N . SER B 1 178 ? -12.234 33.281 -6.449 1 98 178 SER B N 1
ATOM 5883 C CA . SER B 1 178 ? -13.273 32.594 -5.684 1 98 178 SER B CA 1
ATOM 5884 C C . SER B 1 178 ? -14.484 32.25 -6.555 1 98 178 SER B C 1
ATOM 5886 O O . SER B 1 178 ? -15.031 31.156 -6.473 1 98 178 SER B O 1
ATOM 5888 N N . ALA B 1 179 ? -14.867 33.188 -7.398 1 97.56 179 ALA B N 1
ATOM 5889 C CA . ALA B 1 179 ? -16.016 33 -8.281 1 97.56 179 ALA B CA 1
ATOM 5890 C C . ALA B 1 179 ? -15.781 31.812 -9.227 1 97.56 179 ALA B C 1
ATOM 5892 O O . ALA B 1 179 ? -16.672 30.984 -9.445 1 97.56 179 ALA B O 1
ATOM 5893 N N . GLU B 1 180 ? -14.625 31.734 -9.797 1 98 180 GLU B N 1
ATOM 5894 C CA . GLU B 1 180 ? -14.281 30.641 -10.703 1 98 180 GLU B CA 1
ATOM 5895 C C . GLU B 1 180 ? -14.273 29.312 -9.961 1 98 180 GLU B C 1
ATOM 5897 O O . GLU B 1 180 ? -14.781 28.312 -10.477 1 98 180 GLU B O 1
ATOM 5902 N N . LYS B 1 181 ? -13.68 29.281 -8.758 1 98.44 181 LYS B N 1
ATOM 5903 C CA . LYS B 1 181 ? -13.656 28.062 -7.957 1 98.44 181 LYS B CA 1
ATOM 5904 C C . LYS B 1 181 ? -15.078 27.578 -7.641 1 98.44 181 LYS B C 1
ATOM 5906 O O . LYS B 1 181 ? -15.398 26.406 -7.824 1 98.44 181 LYS B O 1
ATOM 5911 N N . ARG B 1 182 ? -15.875 28.5 -7.152 1 98.38 182 ARG B N 1
ATOM 5912 C CA . ARG B 1 182 ? -17.25 28.172 -6.793 1 98.38 182 ARG B CA 1
ATOM 5913 C C . ARG B 1 182 ? -18.016 27.656 -8 1 98.38 182 ARG B C 1
ATOM 5915 O O . ARG B 1 182 ? -18.781 26.688 -7.891 1 98.38 182 ARG B O 1
ATOM 5922 N N . GLY B 1 183 ? -17.828 28.281 -9.148 1 98.12 183 GLY B N 1
ATOM 5923 C CA . GLY B 1 183 ? -18.5 27.844 -10.367 1 98.12 183 GLY B CA 1
ATOM 5924 C C . GLY B 1 183 ? -18.109 26.438 -10.781 1 98.12 183 GLY B C 1
ATOM 5925 O O . GLY B 1 183 ? -18.969 25.625 -11.117 1 98.12 183 GLY B O 1
ATOM 5926 N N . ARG B 1 184 ? -16.844 26.219 -10.781 1 98.06 184 ARG B N 1
ATOM 5927 C CA . ARG B 1 184 ? -16.328 24.922 -11.164 1 98.06 184 ARG B CA 1
ATOM 5928 C C . ARG B 1 184 ? -16.828 23.828 -10.227 1 98.06 184 ARG B C 1
ATOM 5930 O O . ARG B 1 184 ? -17.266 22.766 -10.68 1 98.06 184 ARG B O 1
ATOM 5937 N N . LEU B 1 185 ? -16.797 24.047 -8.914 1 98.38 185 LEU B N 1
ATOM 5938 C CA . LEU B 1 185 ? -17.234 23.047 -7.945 1 98.38 185 LEU B CA 1
ATOM 5939 C C . LEU B 1 185 ? -18.734 22.844 -8.016 1 98.38 185 LEU B C 1
ATOM 5941 O O . LEU B 1 185 ? -19.234 21.734 -7.867 1 98.38 185 LEU B O 1
ATOM 5945 N N . ALA B 1 186 ? -19.438 23.906 -8.25 1 98.12 186 ALA B N 1
ATOM 5946 C CA . ALA B 1 186 ? -20.891 23.828 -8.406 1 98.12 186 ALA B CA 1
ATOM 5947 C C . ALA B 1 186 ? -21.266 22.953 -9.602 1 98.12 186 ALA B C 1
ATOM 5949 O O . ALA B 1 186 ? -22.203 22.156 -9.531 1 98.12 186 ALA B O 1
ATOM 5950 N N . ALA B 1 187 ? -20.594 23.156 -10.672 1 97.81 187 ALA B N 1
ATOM 5951 C CA . ALA B 1 187 ? -20.828 22.328 -11.859 1 97.81 187 ALA B CA 1
ATOM 5952 C C . ALA B 1 187 ? -20.609 20.859 -11.547 1 97.81 187 ALA B C 1
ATOM 5954 O O . ALA B 1 187 ? -21.328 20 -12.039 1 97.81 187 ALA B O 1
ATOM 5955 N N . GLY B 1 188 ? -19.594 20.609 -10.742 1 97 188 GLY B N 1
ATOM 5956 C CA . GLY B 1 188 ? -19.359 19.25 -10.305 1 97 188 GLY B CA 1
ATOM 5957 C C . GLY B 1 188 ? -20.5 18.672 -9.484 1 97 188 GLY B C 1
ATOM 5958 O O . GLY B 1 188 ? -20.875 17.516 -9.641 1 97 188 GLY B O 1
ATOM 5959 N N . LEU B 1 189 ? -21.031 19.484 -8.594 1 97.31 189 LEU B N 1
ATOM 5960 C CA . LEU B 1 189 ? -22.172 19.062 -7.785 1 97.31 189 LEU B CA 1
ATOM 5961 C C . LEU B 1 189 ? -23.375 18.719 -8.664 1 97.31 189 LEU B C 1
ATOM 5963 O O . LEU B 1 189 ? -24 17.672 -8.477 1 97.31 189 LEU B O 1
ATOM 5967 N N . ALA B 1 190 ? -23.578 19.547 -9.625 1 95.38 190 ALA B N 1
ATOM 5968 C CA . ALA B 1 190 ? -24.703 19.344 -10.539 1 95.38 190 ALA B CA 1
ATOM 5969 C C . ALA B 1 190 ? -24.547 18.047 -11.312 1 95.38 190 ALA B C 1
ATOM 5971 O O . ALA B 1 190 ? -25.516 17.297 -11.492 1 95.38 190 ALA B O 1
ATOM 5972 N N . LYS B 1 191 ? -23.422 17.797 -11.719 1 93.25 191 LYS B N 1
ATOM 5973 C CA . LYS B 1 191 ? -23.125 16.594 -12.484 1 93.25 191 LYS B CA 1
ATOM 5974 C C . LYS B 1 191 ? -23.391 15.336 -11.656 1 93.25 191 LYS B C 1
ATOM 5976 O O . LYS B 1 191 ? -23.797 14.305 -12.203 1 93.25 191 LYS B O 1
ATOM 5981 N N . GLN B 1 192 ? -23.25 15.461 -10.359 1 91.69 192 GLN B N 1
ATOM 5982 C CA . GLN B 1 192 ? -23.438 14.32 -9.469 1 91.69 192 GLN B CA 1
ATOM 5983 C C . GLN B 1 192 ? -24.875 14.266 -8.961 1 91.69 192 GLN B C 1
ATOM 5985 O O . GLN B 1 192 ? -25.234 13.375 -8.18 1 91.69 192 GLN B O 1
ATOM 5990 N N . GLY B 1 193 ? -25.625 15.25 -9.281 1 93.94 193 GLY B N 1
ATOM 5991 C CA . GLY B 1 193 ? -27.016 15.281 -8.898 1 93.94 193 GLY B CA 1
ATOM 5992 C C . GLY B 1 193 ? -27.25 15.914 -7.535 1 93.94 193 GLY B C 1
ATOM 5993 O O . GLY B 1 193 ? -28.344 15.789 -6.969 1 93.94 193 GLY B O 1
ATOM 5994 N N . ALA B 1 194 ? -26.25 16.562 -7 1 97.25 194 ALA B N 1
ATOM 5995 C CA . ALA B 1 194 ? -26.391 17.234 -5.715 1 97.25 194 ALA B CA 1
ATOM 5996 C C . ALA B 1 194 ? -26.891 18.672 -5.902 1 97.25 194 ALA B C 1
ATOM 5998 O O . ALA B 1 194 ? -26.484 19.359 -6.848 1 97.25 194 ALA B O 1
ATOM 5999 N N . GLN B 1 195 ? -27.703 19.078 -5.004 1 98 195 GLN B N 1
ATOM 6000 C CA . GLN B 1 195 ? -28.203 20.438 -5.066 1 98 195 GLN B CA 1
ATOM 6001 C C . GLN B 1 195 ? -27.328 21.391 -4.258 1 98 195 GLN B C 1
ATOM 6003 O O . GLN B 1 195 ? -27.359 22.609 -4.469 1 98 195 GLN B O 1
ATOM 6008 N N . ALA B 1 196 ? -26.609 20.875 -3.309 1 98.38 196 ALA B N 1
ATOM 6009 C CA . ALA B 1 196 ? -25.719 21.656 -2.457 1 98.38 196 ALA B CA 1
ATOM 6010 C C . ALA B 1 196 ? -24.656 20.781 -1.802 1 98.38 196 ALA B C 1
ATOM 6012 O O . ALA B 1 196 ? -24.75 19.547 -1.854 1 98.38 196 ALA B O 1
ATOM 6013 N N . ALA B 1 197 ? -23.672 21.375 -1.29 1 98.75 197 ALA B N 1
ATOM 6014 C CA . ALA B 1 197 ? -22.656 20.734 -0.452 1 98.75 197 ALA B CA 1
ATOM 6015 C C . ALA B 1 197 ? -22.438 21.516 0.841 1 98.75 197 ALA B C 1
ATOM 6017 O O . ALA B 1 197 ? -22.406 22.75 0.831 1 98.75 197 ALA B O 1
ATOM 6018 N N . VAL B 1 198 ? -22.375 20.781 1.953 1 98.81 198 VAL B N 1
ATOM 6019 C CA . VAL B 1 198 ? -22.062 21.406 3.234 1 98.81 198 VAL B CA 1
ATOM 6020 C C . VAL B 1 198 ? -20.547 21.359 3.465 1 98.81 198 VAL B C 1
ATOM 6022 O O . VAL B 1 198 ? -19.922 20.297 3.357 1 98.81 198 VAL B O 1
ATOM 6025 N N . LEU B 1 199 ? -19.969 22.484 3.729 1 98.69 199 LEU B N 1
ATOM 6026 C CA . LEU B 1 199 ? -18.547 22.594 4.027 1 98.69 199 LEU B CA 1
ATOM 6027 C C . LEU B 1 199 ? -18.312 22.938 5.496 1 98.69 199 LEU B C 1
ATOM 6029 O O . LEU B 1 199 ? -18.875 23.922 6.004 1 98.69 199 LEU B O 1
ATOM 6033 N N . THR B 1 200 ? -17.5 22.109 6.133 1 98.25 200 THR B N 1
ATOM 6034 C CA . THR B 1 200 ? -17.297 22.312 7.562 1 98.25 200 THR B CA 1
ATOM 6035 C C . THR B 1 200 ? -15.812 22.531 7.871 1 98.25 200 THR B C 1
ATOM 6037 O O . THR B 1 200 ? -15.445 22.781 9.023 1 98.25 200 THR B O 1
ATOM 6040 N N . LEU B 1 201 ? -14.914 22.453 6.926 1 97.88 201 LEU B N 1
ATOM 6041 C CA . LEU B 1 201 ? -13.477 22.609 7.121 1 97.88 201 LEU B CA 1
ATOM 6042 C C . LEU B 1 201 ? -13.047 24.047 6.859 1 97.88 201 LEU B C 1
ATOM 6044 O O . LEU B 1 201 ? -13.227 24.562 5.758 1 97.88 201 LEU B O 1
ATOM 6048 N N . PRO B 1 202 ? -12.375 24.641 7.812 1 97.62 202 PRO B N 1
ATOM 6049 C CA . PRO B 1 202 ? -11.977 26.031 7.648 1 97.62 202 PRO B CA 1
ATOM 6050 C C . PRO B 1 202 ? -10.992 26.234 6.492 1 97.62 202 PRO B C 1
ATOM 6052 O O . PRO B 1 202 ? -11.039 27.266 5.816 1 97.62 202 PRO B O 1
ATOM 6055 N N . ASP B 1 203 ? -10.102 25.281 6.309 1 97.94 203 ASP B N 1
ATOM 6056 C CA . ASP B 1 203 ? -9.141 25.422 5.227 1 97.94 203 ASP B CA 1
ATOM 6057 C C . ASP B 1 203 ? -9.82 25.328 3.861 1 97.94 203 ASP B C 1
ATOM 6059 O O . ASP B 1 203 ? -9.453 26.031 2.926 1 97.94 203 ASP B O 1
ATOM 6063 N N . SER B 1 204 ? -10.852 24.469 3.689 1 98.5 204 SER B N 1
ATOM 6064 C CA . SER B 1 204 ? -11.641 24.391 2.463 1 98.5 204 SER B CA 1
ATOM 6065 C C . SER B 1 204 ? -12.352 25.719 2.178 1 98.5 204 SER B C 1
ATOM 6067 O O . SER B 1 204 ? -12.312 26.219 1.054 1 98.5 204 SER B O 1
ATOM 6069 N N . ILE B 1 205 ? -12.93 26.219 3.186 1 98.69 205 ILE B N 1
ATOM 6070 C CA . ILE B 1 205 ? -13.727 27.438 3.045 1 98.69 205 ILE B CA 1
ATOM 6071 C C . ILE B 1 205 ? -12.805 28.625 2.738 1 98.69 205 ILE B C 1
ATOM 6073 O O . ILE B 1 205 ? -13.086 29.422 1.845 1 98.69 205 ILE B O 1
ATOM 6077 N N . SER B 1 206 ? -11.711 28.734 3.488 1 98.75 206 SER B N 1
ATOM 6078 C CA . SER B 1 206 ? -10.75 29.812 3.25 1 98.75 206 SER B CA 1
ATOM 6079 C C . SER B 1 206 ? -10.172 29.734 1.839 1 98.75 206 SER B C 1
ATOM 6081 O O . SER B 1 206 ? -9.992 30.75 1.178 1 98.75 206 SER B O 1
ATOM 6083 N N . TRP B 1 207 ? -9.859 28.484 1.373 1 98.81 207 TRP B N 1
ATOM 6084 C CA . TRP B 1 207 ? -9.352 28.281 0.023 1 98.81 207 TRP B CA 1
ATOM 6085 C C . TRP B 1 207 ? -10.383 28.672 -1.021 1 98.81 207 TRP B C 1
ATOM 6087 O O . TRP B 1 207 ? -10.078 29.406 -1.967 1 98.81 207 TRP B O 1
ATOM 6097 N N . LEU B 1 208 ? -11.617 28.234 -0.876 1 98.81 208 LEU B N 1
ATOM 6098 C CA . LEU B 1 208 ? -12.703 28.453 -1.829 1 98.81 208 LEU B CA 1
ATOM 6099 C C . LEU B 1 208 ? -12.992 29.938 -2.01 1 98.81 208 LEU B C 1
ATOM 6101 O O . LEU B 1 208 ? -13.266 30.391 -3.123 1 98.81 208 LEU B O 1
ATOM 6105 N N . LEU B 1 209 ? -12.852 30.672 -0.927 1 98.75 209 LEU B N 1
ATOM 6106 C CA . LEU B 1 209 ? -13.266 32.062 -0.937 1 98.75 209 LEU B CA 1
ATOM 6107 C C . LEU B 1 209 ? -12.07 33 -1.131 1 98.75 209 LEU B C 1
ATOM 6109 O O . LEU B 1 209 ? -12.227 34.219 -1.165 1 98.75 209 LEU B O 1
ATOM 6113 N N . ASN B 1 210 ? -10.898 32.5 -1.222 1 98.62 210 ASN B N 1
ATOM 6114 C CA . ASN B 1 210 ? -9.68 33.281 -1.301 1 98.62 210 ASN B CA 1
ATOM 6115 C C . ASN B 1 210 ? -9.57 34.281 -0.145 1 98.62 210 ASN B C 1
ATOM 6117 O O . ASN B 1 210 ? -9.336 35.469 -0.361 1 98.62 210 ASN B O 1
ATOM 6121 N N . ILE B 1 211 ? -9.727 33.75 1.057 1 98.62 211 ILE B N 1
ATOM 6122 C CA . ILE B 1 211 ? -9.508 34.5 2.275 1 98.62 211 ILE B CA 1
ATOM 6123 C C . ILE B 1 211 ? -8.594 33.719 3.221 1 98.62 211 ILE B C 1
ATOM 6125 O O . ILE B 1 211 ? -8.359 32.531 3.018 1 98.62 211 ILE B O 1
ATOM 6129 N N . ARG B 1 212 ? -8.023 34.406 4.176 1 98.38 212 ARG B N 1
ATOM 6130 C CA . ARG B 1 212 ? -7.25 33.844 5.277 1 98.38 212 ARG B CA 1
ATOM 6131 C C . ARG B 1 212 ? -7.609 34.5 6.598 1 98.38 212 ARG B C 1
ATOM 6133 O O . ARG B 1 212 ? -8.273 35.562 6.613 1 98.38 212 ARG B O 1
ATOM 6140 N N . GLY B 1 213 ? -7.281 33.875 7.676 1 97.06 213 GLY B N 1
ATOM 6141 C CA . GLY B 1 213 ? -7.609 34.406 8.992 1 97.06 213 GLY B CA 1
ATOM 6142 C C . GLY B 1 213 ? -6.637 33.969 10.07 1 97.06 213 GLY B C 1
ATOM 6143 O O . GLY B 1 213 ? -5.512 33.562 9.773 1 97.06 213 GLY B O 1
ATOM 6144 N N . ALA B 1 214 ? -6.961 34.188 11.297 1 96.25 214 ALA B N 1
ATOM 6145 C CA . ALA B 1 214 ? -6.113 33.875 12.445 1 96.25 214 ALA B CA 1
ATOM 6146 C C . ALA B 1 214 ? -6.938 33.281 13.586 1 96.25 214 ALA B C 1
ATOM 6148 O O . ALA B 1 214 ? -6.59 33.438 14.758 1 96.25 214 ALA B O 1
ATOM 6149 N N . ASP B 1 215 ? -8.055 32.688 13.203 1 96 215 ASP B N 1
ATOM 6150 C CA . ASP B 1 215 ? -8.945 32.094 14.211 1 96 215 ASP B CA 1
ATOM 6151 C C . ASP B 1 215 ? -8.266 30.953 14.953 1 96 215 ASP B C 1
ATOM 6153 O O . ASP B 1 215 ? -8.555 30.703 16.125 1 96 215 ASP B O 1
ATOM 6157 N N . ILE B 1 216 ? -7.438 30.203 14.273 1 94.38 216 ILE B N 1
ATOM 6158 C CA . ILE B 1 216 ? -6.699 29.078 14.836 1 94.38 216 ILE B CA 1
ATOM 6159 C C . ILE B 1 216 ? -5.203 29.375 14.812 1 94.38 216 ILE B C 1
ATOM 6161 O O . ILE B 1 216 ? -4.629 29.625 13.742 1 94.38 216 ILE B O 1
ATOM 6165 N N . PRO B 1 217 ? -4.566 29.328 15.969 1 90.31 217 PRO B N 1
ATOM 6166 C CA . PRO B 1 217 ? -3.131 29.609 15.984 1 90.31 217 PRO B CA 1
ATOM 6167 C C . PRO B 1 217 ? -2.348 28.797 14.969 1 90.31 217 PRO B C 1
ATOM 6169 O O . PRO B 1 217 ? -2.619 27.594 14.797 1 90.31 217 PRO B O 1
ATOM 6172 N N . ARG B 1 218 ? -1.411 29.422 14.25 1 95.06 218 ARG B N 1
ATOM 6173 C CA . ARG B 1 218 ? -0.472 28.781 13.328 1 95.06 218 ARG B CA 1
ATOM 6174 C C . ARG B 1 218 ? -1.152 28.422 12.016 1 95.06 218 ARG B C 1
ATOM 6176 O O . ARG B 1 218 ? -0.482 28.109 11.031 1 95.06 218 ARG B O 1
ATOM 6183 N N . ASN B 1 219 ? -2.52 28.391 11.938 1 96.19 219 ASN B N 1
ATOM 6184 C CA . ASN B 1 219 ? -3.285 28.062 10.742 1 96.19 219 ASN B CA 1
ATOM 6185 C C . ASN B 1 219 ? -4.016 29.297 10.195 1 96.19 219 ASN B C 1
ATOM 6187 O O . ASN B 1 219 ? -4.941 29.797 10.828 1 96.19 219 ASN B O 1
ATOM 6191 N N . PRO B 1 220 ? -3.645 29.781 9.039 1 97.56 220 PRO B N 1
ATOM 6192 C CA . PRO B 1 220 ? -4.262 30.984 8.492 1 97.56 220 PRO B CA 1
ATOM 6193 C C . PRO B 1 220 ? -5.648 30.734 7.91 1 97.56 220 PRO B C 1
ATOM 6195 O O . PRO B 1 220 ? -5.867 30.953 6.715 1 97.56 220 PRO B O 1
ATOM 6198 N N . VAL B 1 221 ? -6.613 30.453 8.789 1 97.75 221 VAL B N 1
ATOM 6199 C CA . VAL B 1 221 ? -7.945 30.062 8.328 1 97.75 221 VAL B CA 1
ATOM 6200 C C . VAL B 1 221 ? -9 30.875 9.086 1 97.75 221 VAL B C 1
ATOM 6202 O O . VAL B 1 221 ? -8.727 31.422 10.148 1 97.75 221 VAL B O 1
ATOM 6205 N N . VAL B 1 222 ? -10.156 30.969 8.484 1 97.5 222 VAL B N 1
ATOM 6206 C CA . VAL B 1 222 ? -11.352 31.531 9.086 1 97.5 222 VAL B CA 1
ATOM 6207 C C . VAL B 1 222 ? -12.297 30.406 9.508 1 97.5 222 VAL B C 1
ATOM 6209 O O . VAL B 1 222 ? -12.742 29.625 8.672 1 97.5 222 VAL B O 1
ATOM 6212 N N . GLN B 1 223 ? -12.57 30.297 10.766 1 96.69 223 GLN B N 1
ATOM 6213 C CA . GLN B 1 223 ? -13.531 29.312 11.211 1 96.69 223 GLN B CA 1
ATOM 6214 C C . GLN B 1 223 ? -14.953 29.688 10.805 1 96.69 223 GLN B C 1
ATOM 6216 O O . GLN B 1 223 ? -15.43 30.766 11.148 1 96.69 223 GLN B O 1
ATOM 6221 N N . ALA B 1 224 ? -15.555 28.859 10.031 1 97.44 224 ALA B N 1
ATOM 6222 C CA . ALA B 1 224 ? -16.906 29.062 9.516 1 97.44 224 ALA B CA 1
ATOM 6223 C C . ALA B 1 224 ? -17.5 27.766 8.992 1 97.44 224 ALA B C 1
ATOM 6225 O O . ALA B 1 224 ? -16.797 26.75 8.891 1 97.44 224 ALA B O 1
ATOM 6226 N N . PHE B 1 225 ? -18.781 27.703 8.844 1 98.44 225 PHE B N 1
ATOM 6227 C CA . PHE B 1 225 ? -19.469 26.719 8.031 1 98.44 225 PHE B CA 1
ATOM 6228 C C . PHE B 1 225 ? -19.969 27.328 6.73 1 98.44 225 PHE B C 1
ATOM 6230 O O . PHE B 1 225 ? -20.109 28.547 6.625 1 98.44 225 PHE B O 1
ATOM 6237 N N . ALA B 1 226 ? -20.172 26.516 5.742 1 98.81 226 ALA B N 1
ATOM 6238 C CA . ALA B 1 226 ? -20.672 27.047 4.484 1 98.81 226 ALA B CA 1
ATOM 6239 C C . ALA B 1 226 ? -21.516 26.016 3.748 1 98.81 226 ALA B C 1
ATOM 6241 O O . ALA B 1 226 ? -21.406 24.812 4.004 1 98.81 226 ALA B O 1
ATOM 6242 N N . VAL B 1 227 ? -22.422 26.469 2.965 1 98.81 227 VAL B N 1
ATOM 6243 C CA . VAL B 1 227 ? -23.203 25.656 2.033 1 98.81 227 VAL B CA 1
ATOM 6244 C C . VAL B 1 227 ? -23.016 26.188 0.611 1 98.81 227 VAL B C 1
ATOM 6246 O O . VAL B 1 227 ? -23.359 27.344 0.321 1 98.81 227 VAL B O 1
ATOM 6249 N N . LEU B 1 228 ? -22.422 25.422 -0.236 1 98.75 228 LEU B N 1
ATOM 6250 C CA . LEU B 1 228 ? -22.281 25.75 -1.651 1 98.75 228 LEU B CA 1
ATOM 6251 C C . LEU B 1 228 ? -23.422 25.141 -2.467 1 98.75 228 LEU B C 1
ATOM 6253 O O . LEU B 1 228 ? -23.594 23.922 -2.494 1 98.75 228 LEU B O 1
ATOM 6257 N N . GLN B 1 229 ? -24.172 25.953 -3.072 1 97.94 229 GLN B N 1
ATOM 6258 C CA . GLN B 1 229 ? -25.266 25.484 -3.906 1 97.94 229 GLN B CA 1
ATOM 6259 C C . GLN B 1 229 ? -24.781 25.125 -5.305 1 97.94 229 GLN B C 1
ATOM 6261 O O . GLN B 1 229 ? -23.75 25.625 -5.762 1 97.94 229 GLN B O 1
ATOM 6266 N N . ALA B 1 230 ? -25.578 24.328 -6.008 1 97.31 230 ALA B N 1
ATOM 6267 C CA . ALA B 1 230 ? -25.234 23.844 -7.336 1 97.31 230 ALA B CA 1
ATOM 6268 C C . ALA B 1 230 ? -25.203 24.984 -8.352 1 97.31 230 ALA B C 1
ATOM 6270 O O . ALA B 1 230 ? -24.656 24.828 -9.453 1 97.31 230 ALA B O 1
ATOM 6271 N N . ASN B 1 231 ? -25.719 26.172 -8.047 1 95.88 231 ASN B N 1
ATOM 6272 C CA . ASN B 1 231 ? -25.703 27.328 -8.953 1 95.88 231 ASN B CA 1
ATOM 6273 C C . ASN B 1 231 ? -24.516 28.234 -8.672 1 95.88 231 ASN B C 1
ATOM 6275 O O . ASN B 1 231 ? -24.375 29.281 -9.297 1 95.88 231 ASN B O 1
ATOM 6279 N N . GLY B 1 232 ? -23.719 27.906 -7.656 1 96.5 232 GLY B N 1
ATOM 6280 C CA . GLY B 1 232 ? -22.5 28.672 -7.375 1 96.5 232 GLY B CA 1
ATOM 6281 C C . GLY B 1 232 ? -22.656 29.625 -6.203 1 96.5 232 GLY B C 1
ATOM 6282 O O . GLY B 1 232 ? -21.672 30.141 -5.684 1 96.5 232 GLY B O 1
ATOM 6283 N N . HIS B 1 233 ? -23.922 29.844 -5.742 1 97.75 233 HIS B N 1
ATOM 6284 C CA . HIS B 1 233 ? -24.156 30.688 -4.574 1 97.75 233 HIS B CA 1
ATOM 6285 C C . HIS B 1 233 ? -23.656 30 -3.299 1 97.75 233 HIS B C 1
ATOM 6287 O O . HIS B 1 233 ? -23.828 28.797 -3.135 1 97.75 233 HIS B O 1
ATOM 6293 N N . LEU B 1 234 ? -23.031 30.797 -2.434 1 98.62 234 LEU B N 1
ATOM 6294 C CA . LEU B 1 234 ? -22.5 30.266 -1.182 1 98.62 234 LEU B CA 1
ATOM 6295 C C . LEU B 1 234 ? -23.094 31 0.015 1 98.62 234 LEU B C 1
ATOM 6297 O O . LEU B 1 234 ? -23.062 32.25 0.052 1 98.62 234 LEU B O 1
ATOM 6301 N N . THR B 1 235 ? -23.672 30.266 0.931 1 98.69 235 THR B N 1
ATOM 6302 C CA . THR B 1 235 ? -24.031 30.828 2.229 1 98.69 235 THR B CA 1
ATOM 6303 C C . THR B 1 235 ? -22.922 30.562 3.254 1 98.69 235 THR B C 1
ATOM 6305 O O . THR B 1 235 ? -22.578 29.406 3.518 1 98.69 235 THR B O 1
ATOM 6308 N N . LEU B 1 236 ? -22.375 31.594 3.756 1 98.69 236 LEU B N 1
ATOM 6309 C CA . LEU B 1 236 ? -21.297 31.547 4.75 1 98.69 236 LEU B CA 1
ATOM 6310 C C . LEU B 1 236 ? -21.844 31.812 6.148 1 98.69 236 LEU B C 1
ATOM 6312 O O . LEU B 1 236 ? -22.484 32.844 6.379 1 98.69 236 LEU B O 1
ATOM 6316 N N . TYR B 1 237 ? -21.656 30.844 7.035 1 98.38 237 TYR B N 1
ATOM 6317 C CA . TYR B 1 237 ? -22.094 31.016 8.414 1 98.38 237 TYR B CA 1
ATOM 6318 C C . TYR B 1 237 ? -20.906 31.359 9.32 1 98.38 237 TYR B C 1
ATOM 6320 O O . TYR B 1 237 ? -20.125 30.469 9.688 1 98.38 237 TYR B O 1
ATOM 6328 N N . ALA B 1 238 ? -20.75 32.562 9.719 1 97.19 238 ALA B N 1
ATOM 6329 C CA . ALA B 1 238 ? -19.656 33.062 10.531 1 97.19 238 ALA B CA 1
ATOM 6330 C C . ALA B 1 238 ? -20.062 34.344 11.25 1 97.19 238 ALA B C 1
ATOM 6332 O O . ALA B 1 238 ? -21.094 34.938 10.93 1 97.19 238 ALA B O 1
ATOM 6333 N N . GLU B 1 239 ? -19.266 34.688 12.219 1 93.75 239 GLU B N 1
ATOM 6334 C CA . GLU B 1 239 ? -19.516 35.938 12.898 1 93.75 239 GLU B CA 1
ATOM 6335 C C . GLU B 1 239 ? -19.234 37.125 11.977 1 93.75 239 GLU B C 1
ATOM 6337 O O . GLU B 1 239 ? -18.188 37.188 11.344 1 93.75 239 GLU B O 1
ATOM 6342 N N . ALA B 1 240 ? -20.109 38.094 11.992 1 93.69 240 ALA B N 1
ATOM 6343 C CA . ALA B 1 240 ? -20.047 39.219 11.07 1 93.69 240 ALA B CA 1
ATOM 6344 C C . ALA B 1 240 ? -18.797 40.062 11.328 1 93.69 240 ALA B C 1
ATOM 6346 O O . ALA B 1 240 ? -18.203 40.625 10.398 1 93.69 240 ALA B O 1
ATOM 6347 N N . ALA B 1 241 ? -18.422 40.125 12.539 1 93.56 241 ALA B N 1
ATOM 6348 C CA . ALA B 1 241 ? -17.297 40.938 12.953 1 93.56 241 ALA B CA 1
ATOM 6349 C C . ALA B 1 241 ? -16.016 40.531 12.234 1 93.56 241 ALA B C 1
ATOM 6351 O O . ALA B 1 241 ? -15.086 41.312 12.086 1 93.56 241 ALA B O 1
ATOM 6352 N N . LYS B 1 242 ? -15.961 39.312 11.758 1 96.69 242 LYS B N 1
ATOM 6353 C CA . LYS B 1 242 ? -14.781 38.781 11.062 1 96.69 242 LYS B CA 1
ATOM 6354 C C . LYS B 1 242 ? -14.664 39.375 9.664 1 96.69 242 LYS B C 1
ATOM 6356 O O . LYS B 1 242 ? -13.609 39.281 9.039 1 96.69 242 LYS B O 1
ATOM 6361 N N . PHE B 1 243 ? -15.719 40.031 9.18 1 97.5 243 PHE B N 1
ATOM 6362 C CA . PHE B 1 243 ? -15.781 40.375 7.77 1 97.5 243 PHE B CA 1
ATOM 6363 C C . PHE B 1 243 ? -16.062 41.875 7.609 1 97.5 243 PHE B C 1
ATOM 6365 O O . PHE B 1 243 ? -17.141 42.281 7.195 1 97.5 243 PHE B O 1
ATOM 6372 N N . PRO B 1 244 ? -15.086 42.656 7.742 1 96.25 244 PRO B N 1
ATOM 6373 C CA . PRO B 1 244 ? -15.258 44.094 7.465 1 96.25 244 PRO B CA 1
ATOM 6374 C C . PRO B 1 244 ? -15.641 44.344 6.012 1 96.25 244 PRO B C 1
ATOM 6376 O O . PRO B 1 244 ? -15.617 43.438 5.18 1 96.25 244 PRO B O 1
ATOM 6379 N N . PRO B 1 245 ? -15.977 45.594 5.684 1 95.31 245 PRO B N 1
ATOM 6380 C CA . PRO B 1 245 ? -16.547 45.938 4.375 1 95.31 245 PRO B CA 1
ATOM 6381 C C . PRO B 1 245 ? -15.641 45.5 3.215 1 95.31 245 PRO B C 1
ATOM 6383 O O . PRO B 1 245 ? -16.141 45.031 2.184 1 95.31 245 PRO B O 1
ATOM 6386 N N . GLU B 1 246 ? -14.414 45.656 3.365 1 95.19 246 GLU B N 1
ATOM 6387 C CA . GLU B 1 246 ? -13.484 45.281 2.293 1 95.19 246 GLU B CA 1
ATOM 6388 C C . GLU B 1 246 ? -13.547 43.812 1.97 1 95.19 246 GLU B C 1
ATOM 6390 O O . GLU B 1 246 ? -13.445 43.406 0.806 1 95.19 246 GLU B O 1
ATOM 6395 N N . ILE B 1 247 ? -13.648 43 3.006 1 96.81 247 ILE B N 1
ATOM 6396 C CA . ILE B 1 247 ? -13.727 41.562 2.816 1 96.81 247 ILE B CA 1
ATOM 6397 C C . ILE B 1 247 ? -15.078 41.188 2.197 1 96.81 247 ILE B C 1
ATOM 6399 O O . ILE B 1 247 ? -15.148 40.312 1.33 1 96.81 247 ILE B O 1
ATOM 6403 N N . ARG B 1 248 ? -16.141 41.844 2.625 1 96.38 248 ARG B N 1
ATOM 6404 C CA . ARG B 1 248 ? -17.453 41.625 2.049 1 96.38 248 ARG B CA 1
ATOM 6405 C C . ARG B 1 248 ? -17.469 41.938 0.559 1 96.38 248 ARG B C 1
ATOM 6407 O O . ARG B 1 248 ? -18.094 41.25 -0.233 1 96.38 248 ARG B O 1
ATOM 6414 N N . ALA B 1 249 ? -16.812 43.031 0.26 1 96.19 249 ALA B N 1
ATOM 6415 C CA . ALA B 1 249 ? -16.703 43.406 -1.144 1 96.19 249 ALA B CA 1
ATOM 6416 C C . ALA B 1 249 ? -15.969 42.344 -1.947 1 96.19 249 ALA B C 1
ATOM 6418 O O . ALA B 1 249 ? -16.344 42.062 -3.088 1 96.19 249 ALA B O 1
ATOM 6419 N N . HIS B 1 250 ? -14.922 41.812 -1.398 1 96.38 250 HIS B N 1
ATOM 6420 C CA . HIS B 1 250 ? -14.172 40.719 -2.02 1 96.38 250 HIS B CA 1
ATOM 6421 C C . HIS B 1 250 ? -15.055 39.5 -2.248 1 96.38 250 HIS B C 1
ATOM 6423 O O . HIS B 1 250 ? -14.969 38.875 -3.301 1 96.38 250 HIS B O 1
ATOM 6429 N N . LEU B 1 251 ? -15.875 39.125 -1.331 1 96.12 251 LEU B N 1
ATOM 6430 C CA . LEU B 1 251 ? -16.734 37.938 -1.413 1 96.12 251 LEU B CA 1
ATOM 6431 C C . LEU B 1 251 ? -17.797 38.125 -2.504 1 96.12 251 LEU B C 1
ATOM 6433 O O . LEU B 1 251 ? -18.141 37.156 -3.195 1 96.12 251 LEU B O 1
ATOM 6437 N N . GLY B 1 252 ? -18.281 39.375 -2.594 1 94.38 252 GLY B N 1
ATOM 6438 C CA . GLY B 1 252 ? -19.25 39.688 -3.637 1 94.38 252 GLY B CA 1
ATOM 6439 C C . GLY B 1 252 ? -20.672 39.281 -3.271 1 94.38 252 GLY B C 1
ATOM 6440 O O . GLY B 1 252 ? -20.906 38.781 -2.184 1 94.38 252 GLY B O 1
ATOM 6441 N N . ASN B 1 253 ? -21.594 39.375 -4.211 1 93.69 253 ASN B N 1
ATOM 6442 C CA . ASN B 1 253 ? -23.016 39.25 -3.982 1 93.69 253 ASN B CA 1
ATOM 6443 C C . ASN B 1 253 ? -23.453 37.781 -4.023 1 93.69 253 ASN B C 1
ATOM 6445 O O . ASN B 1 253 ? -24.547 37.438 -3.59 1 93.69 253 ASN B O 1
ATOM 6449 N N . GLU B 1 254 ? -22.562 37 -4.496 1 96 254 GLU B N 1
ATOM 6450 C CA . GLU B 1 254 ? -22.906 35.594 -4.602 1 96 254 GLU B CA 1
ATOM 6451 C C . GLU B 1 254 ? -22.578 34.844 -3.311 1 96 254 GLU B C 1
ATOM 6453 O O . GLU B 1 254 ? -22.812 33.625 -3.211 1 96 254 GLU B O 1
ATOM 6458 N N . VAL B 1 255 ? -22.062 35.5 -2.316 1 98.12 255 VAL B N 1
ATOM 6459 C CA . VAL B 1 255 ? -21.828 34.969 -0.989 1 98.12 255 VAL B CA 1
ATOM 6460 C C . VAL B 1 255 ? -22.703 35.656 0.034 1 98.12 255 VAL B C 1
ATOM 6462 O O . VAL B 1 255 ? -22.641 36.875 0.187 1 98.12 255 VAL B O 1
ATOM 6465 N N . THR B 1 256 ? -23.547 34.906 0.669 1 97.88 256 THR B N 1
ATOM 6466 C CA . THR B 1 256 ? -24.406 35.438 1.713 1 97.88 256 THR B CA 1
ATOM 6467 C C . THR B 1 256 ? -23.859 35.094 3.096 1 97.88 256 THR B C 1
ATOM 6469 O O . THR B 1 256 ? -23.609 33.938 3.412 1 97.88 256 THR B O 1
ATOM 6472 N N . LEU B 1 257 ? -23.656 36.094 3.898 1 97.88 257 LEU B N 1
ATOM 6473 C CA . LEU B 1 257 ? -23.156 35.938 5.258 1 97.88 257 LEU B CA 1
ATOM 6474 C C . LEU B 1 257 ? -24.312 35.844 6.254 1 97.88 257 LEU B C 1
ATOM 6476 O O . LEU B 1 257 ? -25.234 36.656 6.234 1 97.88 257 LEU B O 1
ATOM 6480 N N . ARG B 1 258 ? -24.344 34.781 7.027 1 97.81 258 ARG B N 1
ATOM 6481 C CA . ARG B 1 258 ? -25.281 34.531 8.117 1 97.81 258 ARG B CA 1
ATOM 6482 C C . ARG B 1 258 ? -24.562 34.25 9.414 1 97.81 258 ARG B C 1
ATOM 6484 O O . ARG B 1 258 ? -23.406 33.781 9.406 1 97.81 258 ARG B O 1
ATOM 6491 N N . PRO B 1 259 ? -25.188 34.531 10.609 1 96.44 259 PRO B N 1
ATOM 6492 C CA . PRO B 1 259 ? -24.547 34.156 11.867 1 96.44 259 PRO B CA 1
ATOM 6493 C C . PRO B 1 259 ? -24.406 32.656 12.023 1 96.44 259 PRO B C 1
ATOM 6495 O O . PRO B 1 259 ? -25.219 31.875 11.508 1 96.44 259 PRO B O 1
ATOM 6498 N N . VAL B 1 260 ? -23.406 32.281 12.742 1 95.25 260 VAL B N 1
ATOM 6499 C CA . VAL B 1 260 ? -23.125 30.859 12.953 1 95.25 260 VAL B CA 1
ATOM 6500 C C . VAL B 1 260 ? -24.328 30.172 13.586 1 95.25 260 VAL B C 1
ATOM 6502 O O . VAL B 1 260 ? -24.625 29.016 13.289 1 95.25 260 VAL B O 1
ATOM 6505 N N . SER B 1 261 ? -25.094 30.859 14.367 1 95.12 261 SER B N 1
ATOM 6506 C CA . SER B 1 261 ? -26.25 30.312 15.078 1 95.12 261 SER B CA 1
ATOM 6507 C C . SER B 1 261 ? -27.359 29.922 14.117 1 95.12 261 SER B C 1
ATOM 6509 O O . SER B 1 261 ? -28.25 29.156 14.477 1 95.12 261 SER B O 1
ATOM 6511 N N . ALA B 1 262 ? -27.297 30.406 12.914 1 97.12 262 ALA B N 1
ATOM 6512 C CA . ALA B 1 262 ? -28.328 30.109 11.922 1 97.12 262 ALA B CA 1
ATOM 6513 C C . ALA B 1 262 ? -28.016 28.844 11.148 1 97.12 262 ALA B C 1
ATOM 6515 O O . ALA B 1 262 ? -28.828 28.359 10.359 1 97.12 262 ALA B O 1
ATOM 6516 N N . PHE B 1 263 ? -26.891 28.281 11.344 1 97.5 263 PHE B N 1
ATOM 6517 C CA . PHE B 1 263 ? -26.391 27.188 10.531 1 97.5 263 PHE B CA 1
ATOM 6518 C C . PHE B 1 263 ? -27.312 25.969 10.633 1 97.5 263 PHE B C 1
ATOM 6520 O O . PHE B 1 263 ? -27.734 25.422 9.617 1 97.5 263 PHE B O 1
ATOM 6527 N N . ALA B 1 264 ? -27.609 25.547 11.883 1 95.75 264 ALA B N 1
ATOM 6528 C CA . ALA B 1 264 ? -28.438 24.359 12.102 1 95.75 264 ALA B CA 1
ATOM 6529 C C . ALA B 1 264 ? -29.781 24.484 11.414 1 95.75 264 ALA B C 1
ATOM 6531 O O . ALA B 1 264 ? -30.25 23.547 10.766 1 95.75 264 ALA B O 1
ATOM 6532 N N . ALA B 1 265 ? -30.422 25.641 11.586 1 96 265 ALA B N 1
ATOM 6533 C CA . ALA B 1 265 ? -31.703 25.891 10.938 1 96 265 ALA B CA 1
ATOM 6534 C C . ALA B 1 265 ? -31.547 25.922 9.422 1 96 265 ALA B C 1
ATOM 6536 O O . ALA B 1 265 ? -32.438 25.484 8.695 1 96 265 ALA B O 1
ATOM 6537 N N . GLY B 1 266 ? -30.469 26.516 9.023 1 97.06 266 GLY B N 1
ATOM 6538 C CA . GLY B 1 266 ? -30.188 26.562 7.598 1 97.06 266 GLY B CA 1
ATOM 6539 C C . GLY B 1 266 ? -30.094 25.188 6.969 1 97.06 266 GLY B C 1
ATOM 6540 O O . GLY B 1 266 ? -30.547 24.984 5.84 1 97.06 266 GLY B O 1
ATOM 6541 N N . LEU B 1 267 ? -29.531 24.234 7.637 1 97.81 267 LEU B N 1
ATOM 6542 C CA . LEU B 1 267 ? -29.406 22.859 7.152 1 97.81 267 LEU B CA 1
ATOM 6543 C C . LEU B 1 267 ? -30.781 22.234 6.895 1 97.81 267 LEU B C 1
ATOM 6545 O O . LEU B 1 267 ? -30.969 21.531 5.898 1 97.81 267 LEU B O 1
ATOM 6549 N N . ARG B 1 268 ? -31.734 22.469 7.758 1 96.38 268 ARG B N 1
ATOM 6550 C CA . ARG B 1 268 ? -33.031 21.844 7.707 1 96.38 268 ARG B CA 1
ATOM 6551 C C . ARG B 1 268 ? -33.875 22.391 6.559 1 96.38 268 ARG B C 1
ATOM 6553 O O . ARG B 1 268 ? -34.875 21.781 6.16 1 96.38 268 ARG B O 1
ATOM 6560 N N . SER B 1 269 ? -33.438 23.469 5.957 1 95.5 269 SER B N 1
ATOM 6561 C CA . SER B 1 269 ? -34.219 24.125 4.895 1 95.5 269 SER B CA 1
ATOM 6562 C C . SER B 1 269 ? -33.594 23.859 3.525 1 95.5 269 SER B C 1
ATOM 6564 O O . SER B 1 269 ? -34.062 24.375 2.514 1 95.5 269 SER B O 1
ATOM 6566 N N . LEU B 1 270 ? -32.625 23.109 3.443 1 96.81 270 LEU B N 1
ATOM 6567 C CA . LEU B 1 270 ? -31.906 22.891 2.188 1 96.81 270 LEU B CA 1
ATOM 6568 C C . LEU B 1 270 ? -32.656 21.891 1.315 1 96.81 270 LEU B C 1
ATOM 6570 O O . LEU B 1 270 ? -33.156 20.875 1.809 1 96.81 270 LEU B O 1
ATOM 6574 N N . PRO B 1 271 ? -32.781 22.234 0.091 1 93.38 271 PRO B N 1
ATOM 6575 C CA . PRO B 1 271 ? -33.25 21.203 -0.835 1 93.38 271 PRO B CA 1
ATOM 6576 C C . PRO B 1 271 ? -32.219 20.125 -1.099 1 93.38 271 PRO B C 1
ATOM 6578 O O . PRO B 1 271 ? -31.016 20.406 -1.114 1 93.38 271 PRO B O 1
ATOM 6581 N N . GLY B 1 272 ? -32.688 18.906 -1.334 1 91.12 272 GLY B N 1
ATOM 6582 C CA . GLY B 1 272 ? -31.75 17.812 -1.544 1 91.12 272 GLY B CA 1
ATOM 6583 C C . GLY B 1 272 ? -31.672 17.375 -2.992 1 91.12 272 GLY B C 1
ATOM 6584 O O . GLY B 1 272 ? -32.406 17.875 -3.846 1 91.12 272 GLY B O 1
ATOM 6585 N N . PRO B 1 273 ? -30.766 16.422 -3.145 1 97.38 273 PRO B N 1
ATOM 6586 C CA . PRO B 1 273 ? -29.781 15.812 -2.254 1 97.38 273 PRO B CA 1
ATOM 6587 C C . PRO B 1 273 ? -28.656 16.766 -1.864 1 97.38 273 PRO B C 1
ATOM 6589 O O . PRO B 1 273 ? -28.297 17.641 -2.65 1 97.38 273 PRO B O 1
ATOM 6592 N N . VAL B 1 274 ? -28.141 16.719 -0.635 1 98.56 274 VAL B N 1
ATOM 6593 C CA . VAL B 1 274 ? -27.047 17.562 -0.126 1 98.56 274 VAL B CA 1
ATOM 6594 C C . VAL B 1 274 ? -25.797 16.703 0.086 1 98.56 274 VAL B C 1
ATOM 6596 O O . VAL B 1 274 ? -25.844 15.672 0.756 1 98.56 274 VAL B O 1
ATOM 6599 N N . GLN B 1 275 ? -24.688 17.109 -0.581 1 98.5 275 GLN B N 1
ATOM 6600 C CA . GLN B 1 275 ? -23.406 16.422 -0.379 1 98.5 275 GLN B CA 1
ATOM 6601 C C . GLN B 1 275 ? -22.812 16.766 0.979 1 98.5 275 GLN B C 1
ATOM 6603 O O . GLN B 1 275 ? -22.734 17.938 1.348 1 98.5 275 GLN B O 1
ATOM 6608 N N . VAL B 1 276 ? -22.484 15.727 1.798 1 98.56 276 VAL B N 1
ATOM 6609 C CA . VAL B 1 276 ? -21.859 15.891 3.105 1 98.56 276 VAL B CA 1
ATOM 6610 C C . VAL B 1 276 ? -20.672 14.938 3.234 1 98.56 276 VAL B C 1
ATOM 6612 O O . VAL B 1 276 ? -20.781 13.758 2.881 1 98.56 276 VAL B O 1
ATOM 6615 N N . ASP B 1 277 ? -19.562 15.43 3.637 1 98.12 277 ASP B N 1
ATOM 6616 C CA . ASP B 1 277 ? -18.375 14.586 3.848 1 98.12 277 ASP B CA 1
ATOM 6617 C C . ASP B 1 277 ? -18.5 13.797 5.148 1 98.12 277 ASP B C 1
ATOM 6619 O O . ASP B 1 277 ? -18.391 14.367 6.238 1 98.12 277 ASP B O 1
ATOM 6623 N N . PRO B 1 278 ? -18.672 12.539 5.121 1 97.94 278 PRO B N 1
ATOM 6624 C CA . PRO B 1 278 ? -18.844 11.773 6.355 1 97.94 278 PRO B CA 1
ATOM 6625 C C . PRO B 1 278 ? -17.578 11.719 7.207 1 97.94 278 PRO B C 1
ATOM 6627 O O . PRO B 1 278 ? -17.641 11.398 8.398 1 97.94 278 PRO B O 1
ATOM 6630 N N . ALA B 1 279 ? -16.453 12.07 6.676 1 96.31 279 ALA B N 1
ATOM 6631 C CA . ALA B 1 279 ? -15.18 11.969 7.379 1 96.31 279 ALA B CA 1
ATOM 6632 C C . ALA B 1 279 ? -14.906 13.219 8.203 1 96.31 279 ALA B C 1
ATOM 6634 O O . ALA B 1 279 ? -14.164 13.172 9.188 1 96.31 279 ALA B O 1
ATOM 6635 N N . SER B 1 280 ? -15.508 14.305 7.781 1 96.56 280 SER B N 1
ATOM 6636 C CA . SER B 1 280 ? -15.117 15.539 8.453 1 96.56 280 SER B CA 1
ATOM 6637 C C . SER B 1 280 ? -16.328 16.266 9.023 1 96.56 280 SER B C 1
ATOM 6639 O O . SER B 1 280 ? -16.234 16.953 10.047 1 96.56 280 SER B O 1
ATOM 6641 N N . ALA B 1 281 ? -17.469 16.062 8.398 1 98.19 281 ALA B N 1
ATOM 6642 C CA . ALA B 1 281 ? -18.641 16.781 8.891 1 98.19 281 ALA B CA 1
ATOM 6643 C C . ALA B 1 281 ? -19.125 16.188 10.203 1 98.19 281 ALA B C 1
ATOM 6645 O O . ALA B 1 281 ? -19.156 14.969 10.375 1 98.19 281 ALA B O 1
ATOM 6646 N N . PRO B 1 282 ? -19.484 17.047 11.125 1 98 282 PRO B N 1
ATOM 6647 C CA . PRO B 1 282 ? -20.094 16.531 12.352 1 98 282 PRO B CA 1
ATOM 6648 C C . PRO B 1 282 ? -21.297 15.633 12.078 1 98 282 PRO B C 1
ATOM 6650 O O . PRO B 1 282 ? -22.094 15.914 11.18 1 98 282 PRO B O 1
ATOM 6653 N N . HIS B 1 283 ? -21.422 14.656 12.891 1 98.06 283 HIS B N 1
ATOM 6654 C CA . HIS B 1 283 ? -22.562 13.742 12.828 1 98.06 283 HIS B CA 1
ATOM 6655 C C . HIS B 1 283 ? -23.875 14.516 12.828 1 98.06 283 HIS B C 1
ATOM 6657 O O . HIS B 1 283 ? -24.828 14.133 12.133 1 98.06 283 HIS B O 1
ATOM 6663 N N . GLN B 1 284 ? -23.969 15.586 13.492 1 97.56 284 GLN B N 1
ATOM 6664 C CA . GLN B 1 284 ? -25.156 16.391 13.641 1 97.56 284 GLN B CA 1
ATOM 6665 C C . GLN B 1 284 ? -25.609 16.969 12.297 1 97.56 284 GLN B C 1
ATOM 6667 O O . GLN B 1 284 ? -26.812 17.172 12.07 1 97.56 284 GLN B O 1
ATOM 6672 N N . VAL B 1 285 ? -24.672 17.25 11.43 1 98.31 285 VAL B N 1
ATOM 6673 C CA . VAL B 1 285 ? -25 17.797 10.109 1 98.31 285 VAL B CA 1
ATOM 6674 C C . VAL B 1 285 ? -25.859 16.797 9.336 1 98.31 285 VAL B C 1
ATOM 6676 O O . VAL B 1 285 ? -26.922 17.141 8.82 1 98.31 285 VAL B O 1
ATOM 6679 N N . GLY B 1 286 ? -25.359 15.562 9.266 1 97.62 286 GLY B N 1
ATOM 6680 C CA . GLY B 1 286 ? -26.141 14.516 8.609 1 97.62 286 GLY B CA 1
ATOM 6681 C C . GLY B 1 286 ? -27.484 14.273 9.273 1 97.62 286 GLY B C 1
ATOM 6682 O O . GLY B 1 286 ? -28.5 14.125 8.594 1 97.62 286 GLY B O 1
ATOM 6683 N N . ARG B 1 287 ? -27.516 14.281 10.562 1 96.38 287 ARG B N 1
ATOM 6684 C CA . ARG B 1 287 ? -28.734 14.023 11.344 1 96.38 287 ARG B CA 1
ATOM 6685 C C . ARG B 1 287 ? -29.781 15.094 11.078 1 96.38 287 ARG B C 1
ATOM 6687 O O . ARG B 1 287 ? -30.969 14.781 10.93 1 96.38 287 ARG B O 1
ATOM 6694 N N . ALA B 1 288 ? -29.359 16.328 11.055 1 97.31 288 ALA B N 1
ATOM 6695 C CA . ALA B 1 288 ? -30.266 17.438 10.812 1 97.31 288 ALA B CA 1
ATOM 6696 C C . ALA B 1 288 ? -30.938 17.312 9.445 1 97.31 288 ALA B C 1
ATOM 6698 O O . ALA B 1 288 ? -32.125 17.547 9.305 1 97.31 288 ALA B O 1
ATOM 6699 N N . LEU B 1 289 ? -30.156 17 8.461 1 98.25 289 LEU B N 1
ATOM 6700 C CA . LEU B 1 289 ? -30.672 16.812 7.113 1 98.25 289 LEU B CA 1
ATOM 6701 C C . LEU B 1 289 ? -31.641 15.641 7.055 1 98.25 289 LEU B C 1
ATOM 6703 O O . LEU B 1 289 ? -32.719 15.742 6.469 1 98.25 289 LEU B O 1
ATOM 6707 N N . GLU B 1 290 ? -31.25 14.57 7.691 1 96.94 290 GLU B N 1
ATOM 6708 C CA . GLU B 1 290 ? -32.062 13.375 7.715 1 96.94 290 GLU B CA 1
ATOM 6709 C C . GLU B 1 290 ? -33.406 13.633 8.406 1 96.94 290 GLU B C 1
ATOM 6711 O O . GLU B 1 290 ? -34.469 13.203 7.926 1 96.94 290 GLU B O 1
ATOM 6716 N N . GLU B 1 291 ? -33.406 14.312 9.484 1 96.88 291 GLU B N 1
ATOM 6717 C CA . GLU B 1 291 ? -34.594 14.648 10.227 1 96.88 291 GLU B CA 1
ATOM 6718 C C . GLU B 1 291 ? -35.531 15.531 9.398 1 96.88 291 GLU B C 1
ATOM 6720 O O . GLU B 1 291 ? -36.75 15.469 9.547 1 96.88 291 GLU B O 1
ATOM 6725 N N . ALA B 1 292 ? -34.938 16.297 8.57 1 97.38 292 ALA B N 1
ATOM 6726 C CA . ALA B 1 292 ? -35.719 17.188 7.707 1 97.38 292 ALA B CA 1
ATOM 6727 C C . ALA B 1 292 ? -36.219 16.453 6.469 1 97.38 292 ALA B C 1
ATOM 6729 O O . ALA B 1 292 ? -36.969 17.016 5.652 1 97.38 292 ALA B O 1
ATOM 6730 N N . GLY B 1 293 ? -35.844 15.25 6.301 1 97.19 293 GLY B N 1
ATOM 6731 C CA . GLY B 1 293 ? -36.25 14.461 5.145 1 97.19 293 GLY B CA 1
ATOM 6732 C C . GLY B 1 293 ? -35.438 14.781 3.896 1 97.19 293 GLY B C 1
ATOM 6733 O O . GLY B 1 293 ? -35.844 14.422 2.787 1 97.19 293 GLY B O 1
ATOM 6734 N N . THR B 1 294 ? -34.344 15.492 4.047 1 97.69 294 THR B N 1
ATOM 6735 C CA . THR B 1 294 ? -33.5 15.859 2.926 1 97.69 294 THR B CA 1
ATOM 6736 C C . THR B 1 294 ? -32.531 14.727 2.59 1 97.69 294 THR B C 1
ATOM 6738 O O . THR B 1 294 ? -31.75 14.297 3.439 1 97.69 294 THR B O 1
ATOM 6741 N N . PRO B 1 295 ? -32.562 14.219 1.38 1 97.12 295 PRO B N 1
ATOM 6742 C CA . PRO B 1 295 ? -31.594 13.18 1.014 1 97.12 295 PRO B CA 1
ATOM 6743 C C . PRO B 1 295 ? -30.156 13.648 1.134 1 97.12 295 PRO B C 1
ATOM 6745 O O . PRO B 1 295 ? -29.828 14.781 0.767 1 97.12 295 PRO B O 1
ATOM 6748 N N . VAL B 1 296 ? -29.328 12.812 1.646 1 97.88 296 VAL B N 1
ATOM 6749 C CA . VAL B 1 296 ? -27.922 13.125 1.839 1 97.88 296 VAL B CA 1
ATOM 6750 C C . VAL B 1 296 ? -27.078 12.305 0.868 1 97.88 296 VAL B C 1
ATOM 6752 O O . VAL B 1 296 ? -27.266 11.102 0.729 1 97.88 296 VAL B O 1
ATOM 6755 N N . LEU B 1 297 ? -26.203 12.945 0.112 1 97.06 297 LEU B N 1
ATOM 6756 C CA . LEU B 1 297 ? -25.172 12.305 -0.681 1 97.06 297 LEU B CA 1
ATOM 6757 C C . LEU B 1 297 ? -23.844 12.312 0.061 1 97.06 297 LEU B C 1
ATOM 6759 O O . LEU B 1 297 ? -23.141 13.328 0.091 1 97.06 297 LEU B O 1
ATOM 6763 N N . TRP B 1 298 ? -23.484 11.18 0.657 1 97.12 298 TRP B N 1
ATOM 6764 C CA . TRP B 1 298 ? -22.219 11.078 1.393 1 97.12 298 TRP B CA 1
ATOM 6765 C C . TRP B 1 298 ? -21.031 11.031 0.437 1 97.12 298 TRP B C 1
ATOM 6767 O O . TRP B 1 298 ? -20.875 10.07 -0.317 1 97.12 298 TRP B O 1
ATOM 6777 N N . ALA B 1 299 ? -20.219 12.07 0.406 1 96.75 299 ALA B N 1
ATOM 6778 C CA . ALA B 1 299 ? -19.047 12.18 -0.445 1 96.75 299 ALA B CA 1
ATOM 6779 C C . ALA B 1 299 ? -18.031 13.172 0.139 1 96.75 299 ALA B C 1
ATOM 6781 O O . ALA B 1 299 ? -18.375 13.961 1.017 1 96.75 299 ALA B O 1
ATOM 6782 N N . GLU B 1 300 ? -16.891 13.117 -0.305 1 96.81 300 GLU B N 1
ATOM 6783 C CA . GLU B 1 300 ? -15.812 13.969 0.185 1 96.81 300 GLU B CA 1
ATOM 6784 C C . GLU B 1 300 ? -16.109 15.445 -0.078 1 96.81 300 GLU B C 1
ATOM 6786 O O . GLU B 1 300 ? -16.719 15.789 -1.09 1 96.81 300 GLU B O 1
ATOM 6791 N N . ASP B 1 301 ? -15.648 16.266 0.85 1 98.06 301 ASP B N 1
ATOM 6792 C CA . ASP B 1 301 ? -15.664 17.719 0.635 1 98.06 301 ASP B CA 1
ATOM 6793 C C . ASP B 1 301 ? -15.086 18.078 -0.734 1 98.06 301 ASP B C 1
ATOM 6795 O O . ASP B 1 301 ? -13.938 17.734 -1.037 1 98.06 301 ASP B O 1
ATOM 6799 N N . PRO B 1 302 ? -15.898 18.719 -1.607 1 98.12 302 PRO B N 1
ATOM 6800 C CA . PRO B 1 302 ? -15.492 18.938 -2.998 1 98.12 302 PRO B CA 1
ATOM 6801 C C . PRO B 1 302 ? -14.266 19.844 -3.119 1 98.12 302 PRO B C 1
ATOM 6803 O O . PRO B 1 302 ? -13.672 19.938 -4.199 1 98.12 302 PRO B O 1
ATOM 6806 N N . CYS B 1 303 ? -13.844 20.5 -2.025 1 98.56 303 CYS B N 1
ATOM 6807 C CA . CYS B 1 303 ? -12.711 21.422 -2.07 1 98.56 303 CYS B CA 1
ATOM 6808 C C . CYS B 1 303 ? -11.398 20.672 -1.848 1 98.56 303 CYS B C 1
ATOM 6810 O O . CYS B 1 303 ? -10.328 21.188 -2.178 1 98.56 303 CYS B O 1
ATOM 6812 N N . ILE B 1 304 ? -11.43 19.5 -1.228 1 97.94 304 ILE B N 1
ATOM 6813 C CA . ILE B 1 304 ? -10.242 18.844 -0.694 1 97.94 304 ILE B CA 1
ATOM 6814 C C . ILE B 1 304 ? -9.273 18.516 -1.832 1 97.94 304 ILE B C 1
ATOM 6816 O O . ILE B 1 304 ? -8.117 18.938 -1.811 1 97.94 304 ILE B O 1
ATOM 6820 N N . ALA B 1 305 ? -9.703 17.859 -2.904 1 97.38 305 ALA B N 1
ATOM 6821 C CA . ALA B 1 305 ? -8.82 17.422 -3.984 1 97.38 305 ALA B CA 1
ATOM 6822 C C . ALA B 1 305 ? -8.312 18.625 -4.789 1 97.38 305 ALA B C 1
ATOM 6824 O O . ALA B 1 305 ? -7.117 18.75 -5.047 1 97.38 305 ALA B O 1
ATOM 6825 N N . PRO B 1 306 ? -9.227 19.547 -5.164 1 98.12 306 PRO B N 1
ATOM 6826 C CA . PRO B 1 306 ? -8.734 20.703 -5.918 1 98.12 306 PRO B CA 1
ATOM 6827 C C . PRO B 1 306 ? -7.754 21.547 -5.121 1 98.12 306 PRO B C 1
ATOM 6829 O O . PRO B 1 306 ? -6.773 22.047 -5.68 1 98.12 306 PRO B O 1
ATOM 6832 N N . LYS B 1 307 ? -8.031 21.719 -3.805 1 98.19 307 LYS B N 1
ATOM 6833 C CA . LYS B 1 307 ? -7.148 22.484 -2.93 1 98.19 307 LYS B CA 1
ATOM 6834 C C . LYS B 1 307 ? -5.773 21.828 -2.82 1 98.19 307 LYS B C 1
ATOM 6836 O O . LYS B 1 307 ? -4.758 22.531 -2.742 1 98.19 307 LYS B O 1
ATOM 6841 N N . ALA B 1 308 ? -5.711 20.516 -2.848 1 98.25 308 ALA B N 1
ATOM 6842 C CA . ALA B 1 308 ? -4.469 19.781 -2.689 1 98.25 308 ALA B CA 1
ATOM 6843 C C . ALA B 1 308 ? -3.613 19.859 -3.951 1 98.25 308 ALA B C 1
ATOM 6845 O O . ALA B 1 308 ? -2.398 19.656 -3.9 1 98.25 308 ALA B O 1
ATOM 6846 N N . ARG B 1 309 ? -4.195 20.062 -5.117 1 98.5 309 ARG B N 1
ATOM 6847 C CA . ARG B 1 309 ? -3.494 20.25 -6.383 1 98.5 309 ARG B CA 1
ATOM 6848 C C . ARG B 1 309 ? -3.281 21.719 -6.676 1 98.5 309 ARG B C 1
ATOM 6850 O O . ARG B 1 309 ? -4.094 22.344 -7.359 1 98.5 309 ARG B O 1
ATOM 6857 N N . LYS B 1 310 ? -2.162 22.219 -6.254 1 98.81 310 LYS B N 1
ATOM 6858 C CA . LYS B 1 310 ? -1.878 23.641 -6.305 1 98.81 310 LYS B CA 1
ATOM 6859 C C . LYS B 1 310 ? -1.877 24.156 -7.746 1 98.81 310 LYS B C 1
ATOM 6861 O O . LYS B 1 310 ? -1.395 23.469 -8.648 1 98.81 310 LYS B O 1
ATOM 6866 N N . THR B 1 311 ? -2.373 25.391 -7.941 1 98.44 311 THR B N 1
ATOM 6867 C CA . THR B 1 311 ? -2.232 26.094 -9.211 1 98.44 311 THR B CA 1
ATOM 6868 C C . THR B 1 311 ? -0.777 26.484 -9.453 1 98.44 311 THR B C 1
ATOM 6870 O O . THR B 1 311 ? 0.064 26.359 -8.562 1 98.44 311 THR B O 1
ATOM 6873 N N . ALA B 1 312 ? -0.553 26.953 -10.68 1 98.5 312 ALA B N 1
ATOM 6874 C CA . ALA B 1 312 ? 0.787 27.453 -11 1 98.5 312 ALA B CA 1
ATOM 6875 C C . ALA B 1 312 ? 1.174 28.609 -10.094 1 98.5 312 ALA B C 1
ATOM 6877 O O . ALA B 1 312 ? 2.328 28.719 -9.672 1 98.5 312 ALA B O 1
ATOM 6878 N N . ALA B 1 313 ? 0.235 29.469 -9.727 1 98.75 313 ALA B N 1
ATOM 6879 C CA . ALA B 1 313 ? 0.49 30.625 -8.875 1 98.75 313 ALA B CA 1
ATOM 6880 C C . ALA B 1 313 ? 0.795 30.188 -7.441 1 98.75 313 ALA B C 1
ATOM 6882 O O . ALA B 1 313 ? 1.711 30.719 -6.812 1 98.75 313 ALA B O 1
ATOM 6883 N N . GLU B 1 314 ? -0.003 29.266 -6.961 1 98.81 314 GLU B N 1
ATOM 6884 C CA . GLU B 1 314 ? 0.236 28.75 -5.617 1 98.81 314 GLU B CA 1
ATOM 6885 C C . GLU B 1 314 ? 1.608 28.094 -5.516 1 98.81 314 GLU B C 1
ATOM 6887 O O . GLU B 1 314 ? 2.332 28.297 -4.539 1 98.81 314 GLU B O 1
ATOM 6892 N N . ALA B 1 315 ? 1.938 27.312 -6.504 1 98.81 315 ALA B N 1
ATOM 6893 C CA . ALA B 1 315 ? 3.242 26.656 -6.52 1 98.81 315 ALA B CA 1
ATOM 6894 C C . ALA B 1 315 ? 4.371 27.672 -6.555 1 98.81 315 ALA B C 1
ATOM 6896 O O . ALA B 1 315 ? 5.387 27.516 -5.875 1 98.81 315 ALA B O 1
ATOM 6897 N N . ALA B 1 316 ? 4.207 28.688 -7.367 1 98.81 316 ALA B N 1
ATOM 6898 C CA . ALA B 1 316 ? 5.207 29.75 -7.449 1 98.81 316 ALA B CA 1
ATOM 6899 C C . ALA B 1 316 ? 5.367 30.469 -6.105 1 98.81 316 ALA B C 1
ATOM 6901 O O . ALA B 1 316 ? 6.484 30.812 -5.707 1 98.81 316 ALA B O 1
ATOM 6902 N N . GLY B 1 317 ? 4.25 30.734 -5.445 1 98.81 317 GLY B N 1
ATOM 6903 C CA . GLY B 1 317 ? 4.305 31.312 -4.113 1 98.81 317 GLY B CA 1
ATOM 6904 C C . GLY B 1 317 ? 5.043 30.438 -3.111 1 98.81 317 GLY B C 1
ATOM 6905 O O . GLY B 1 317 ? 5.863 30.938 -2.336 1 98.81 317 GLY B O 1
ATOM 6906 N N . MET B 1 318 ? 4.766 29.172 -3.129 1 98.81 318 MET B N 1
ATOM 6907 C CA . MET B 1 318 ? 5.43 28.234 -2.236 1 98.81 318 MET B CA 1
ATOM 6908 C C . MET B 1 318 ? 6.934 28.203 -2.492 1 98.81 318 MET B C 1
ATOM 6910 O O . MET B 1 318 ? 7.727 28.188 -1.549 1 98.81 318 MET B O 1
ATOM 6914 N N . ARG B 1 319 ? 7.355 28.219 -3.801 1 98.81 319 ARG B N 1
ATOM 6915 C CA . ARG B 1 319 ? 8.773 28.281 -4.141 1 98.81 319 ARG B CA 1
ATOM 6916 C C . ARG B 1 319 ? 9.422 29.531 -3.566 1 98.81 319 ARG B C 1
ATOM 6918 O O . ARG B 1 319 ? 10.484 29.469 -2.953 1 98.81 319 ARG B O 1
ATOM 6925 N N . ALA B 1 320 ? 8.742 30.625 -3.689 1 98.75 320 ALA B N 1
ATOM 6926 C CA . ALA B 1 320 ? 9.273 31.906 -3.213 1 98.75 320 ALA B CA 1
ATOM 6927 C C . ALA B 1 320 ? 9.367 31.922 -1.689 1 98.75 320 ALA B C 1
ATOM 6929 O O . ALA B 1 320 ? 10.344 32.438 -1.128 1 98.75 320 ALA B O 1
ATOM 6930 N N . ALA B 1 321 ? 8.344 31.406 -1.057 1 98.81 321 ALA B N 1
ATOM 6931 C CA . ALA B 1 321 ? 8.336 31.359 0.403 1 98.81 321 ALA B CA 1
ATOM 6932 C C . ALA B 1 321 ? 9.5 30.516 0.924 1 98.81 321 ALA B C 1
ATOM 6934 O O . ALA B 1 321 ? 10.109 30.859 1.941 1 98.81 321 ALA B O 1
ATOM 6935 N N . HIS B 1 322 ? 9.797 29.438 0.239 1 98.81 322 HIS B N 1
ATOM 6936 C CA . HIS B 1 322 ? 10.867 28.562 0.688 1 98.81 322 HIS B CA 1
ATOM 6937 C C . HIS B 1 322 ? 12.234 29.203 0.49 1 98.81 322 HIS B C 1
ATOM 6939 O O . HIS B 1 322 ? 13.156 28.969 1.275 1 98.81 322 HIS B O 1
ATOM 6945 N N . LEU B 1 323 ? 12.398 29.969 -0.585 1 98.81 323 LEU B N 1
ATOM 6946 C CA . LEU B 1 323 ? 13.641 30.719 -0.765 1 98.81 323 LEU B CA 1
ATOM 6947 C C . LEU B 1 323 ? 13.812 31.766 0.325 1 98.81 323 LEU B C 1
ATOM 6949 O O . LEU B 1 323 ? 14.891 31.906 0.895 1 98.81 323 LEU B O 1
ATOM 6953 N N . ARG B 1 324 ? 12.719 32.5 0.632 1 98.69 324 ARG B N 1
ATOM 6954 C CA . ARG B 1 324 ? 12.719 33.5 1.693 1 98.69 324 ARG B CA 1
ATOM 6955 C C . ARG B 1 324 ? 13.055 32.875 3.041 1 98.69 324 ARG B C 1
ATOM 6957 O O . ARG B 1 324 ? 13.914 33.375 3.768 1 98.69 324 ARG B O 1
ATOM 6964 N N . ASP B 1 325 ? 12.391 31.797 3.352 1 98.81 325 ASP B N 1
ATOM 6965 C CA . ASP B 1 325 ? 12.602 31.109 4.617 1 98.81 325 ASP B CA 1
ATOM 6966 C C . ASP B 1 325 ? 13.992 30.484 4.68 1 98.81 325 ASP B C 1
ATOM 6968 O O . ASP B 1 325 ? 14.617 30.453 5.742 1 98.81 325 ASP B O 1
ATOM 6972 N N . GLY B 1 326 ? 14.43 29.891 3.547 1 98.88 326 GLY B N 1
ATOM 6973 C CA . GLY B 1 326 ? 15.766 29.328 3.471 1 98.88 326 GLY B CA 1
ATOM 6974 C C . GLY B 1 326 ? 16.859 30.344 3.799 1 98.88 326 GLY B C 1
ATOM 6975 O O . GLY B 1 326 ? 17.812 30.016 4.508 1 98.88 326 GLY B O 1
ATOM 6976 N N . ALA B 1 327 ? 16.719 31.531 3.309 1 98.81 327 ALA B N 1
ATOM 6977 C CA . ALA B 1 327 ? 17.688 32.594 3.605 1 98.81 327 ALA B CA 1
ATOM 6978 C C . ALA B 1 327 ? 17.703 32.906 5.098 1 98.81 327 ALA B C 1
ATOM 6980 O O . ALA B 1 327 ? 18.781 33.031 5.691 1 98.81 327 ALA B O 1
ATOM 6981 N N . ALA B 1 328 ? 16.516 33 5.676 1 98.81 328 ALA B N 1
ATOM 6982 C CA . ALA B 1 328 ? 16.422 33.25 7.109 1 98.81 328 ALA B CA 1
ATOM 6983 C C . ALA B 1 328 ? 17.062 32.125 7.914 1 98.81 328 ALA B C 1
ATOM 6985 O O . ALA B 1 328 ? 17.781 32.375 8.891 1 98.81 328 ALA B O 1
ATOM 6986 N N . LEU B 1 329 ? 16.859 30.906 7.531 1 98.88 329 LEU B N 1
ATOM 6987 C CA . LEU B 1 329 ? 17.391 29.734 8.234 1 98.88 329 LEU B CA 1
ATOM 6988 C C . LEU B 1 329 ? 18.906 29.672 8.109 1 98.88 329 LEU B C 1
ATOM 6990 O O . LEU B 1 329 ? 19.594 29.281 9.055 1 98.88 329 LEU B O 1
ATOM 6994 N N . VAL B 1 330 ? 19.406 30 6.922 1 98.81 330 VAL B N 1
ATOM 6995 C CA . VAL B 1 330 ? 20.844 29.953 6.719 1 98.81 330 VAL B CA 1
ATOM 6996 C C . VAL B 1 330 ? 21.531 31 7.586 1 98.81 330 VAL B C 1
ATOM 6998 O O . VAL B 1 330 ? 22.562 30.734 8.203 1 98.81 330 VAL B O 1
ATOM 7001 N N . GLU B 1 331 ? 20.969 32.25 7.66 1 98.75 331 GLU B N 1
ATOM 7002 C CA . GLU B 1 331 ? 21.484 33.25 8.586 1 98.75 331 GLU B CA 1
ATOM 7003 C C . GLU B 1 331 ? 21.469 32.75 10.023 1 98.75 331 GLU B C 1
ATOM 7005 O O . GLU B 1 331 ? 22.453 32.906 10.75 1 98.75 331 GLU B O 1
ATOM 7010 N N . PHE B 1 332 ? 20.484 32.156 10.398 1 98.69 332 PHE B N 1
ATOM 7011 C CA . PHE B 1 332 ? 20.312 31.594 11.734 1 98.69 332 PHE B CA 1
ATOM 7012 C C . PHE B 1 332 ? 21.312 30.484 11.992 1 98.69 332 PHE B C 1
ATOM 7014 O O . PHE B 1 332 ? 21.953 30.453 13.047 1 98.69 332 PHE B O 1
ATOM 7021 N N . LEU B 1 333 ? 21.391 29.469 11.047 1 98.75 333 LEU B N 1
ATOM 7022 C CA . LEU B 1 333 ? 22.266 28.328 11.227 1 98.75 333 LEU B CA 1
ATOM 7023 C C . LEU B 1 333 ? 23.719 28.766 11.328 1 98.75 333 LEU B C 1
ATOM 7025 O O . LEU B 1 333 ? 24.5 28.172 12.078 1 98.75 333 LEU B O 1
ATOM 7029 N N . ALA B 1 334 ? 24.141 29.781 10.539 1 98.31 334 ALA B N 1
ATOM 7030 C CA . ALA B 1 334 ? 25.484 30.344 10.641 1 98.31 334 ALA B CA 1
ATOM 7031 C C . ALA B 1 334 ? 25.734 30.875 12.047 1 98.31 334 ALA B C 1
ATOM 7033 O O . ALA B 1 334 ? 26.797 30.641 12.625 1 98.31 334 ALA B O 1
ATOM 7034 N N . TRP B 1 335 ? 24.766 31.594 12.562 1 98.06 335 TRP B N 1
ATOM 7035 C CA . TRP B 1 335 ? 24.844 32.094 13.93 1 98.06 335 TRP B CA 1
ATOM 7036 C C . TRP B 1 335 ? 24.906 30.953 14.938 1 98.06 335 TRP B C 1
ATOM 7038 O O . TRP B 1 335 ? 25.734 30.953 15.836 1 98.06 335 TRP B O 1
ATOM 7048 N N . LEU B 1 336 ? 24.031 29.969 14.789 1 98 336 LEU B N 1
ATOM 7049 C CA . LEU B 1 336 ? 23.922 28.844 15.719 1 98 336 LEU B CA 1
ATOM 7050 C C . LEU B 1 336 ? 25.219 28.047 15.781 1 98 336 LEU B C 1
ATOM 7052 O O . LEU B 1 336 ? 25.641 27.625 16.859 1 98 336 LEU B O 1
ATOM 7056 N N . ASP B 1 337 ? 25.75 27.812 14.625 1 96.19 337 ASP B N 1
ATOM 7057 C CA . ASP B 1 337 ? 26.984 27.031 14.531 1 96.19 337 ASP B CA 1
ATOM 7058 C C . ASP B 1 337 ? 28.125 27.719 15.281 1 96.19 337 ASP B C 1
ATOM 7060 O O . ASP B 1 337 ? 29.031 27.047 15.773 1 96.19 337 ASP B O 1
ATOM 7064 N N . THR B 1 338 ? 28.125 28.984 15.367 1 94.75 338 THR B N 1
ATOM 7065 C CA . THR B 1 338 ? 29.125 29.766 16.078 1 94.75 338 THR B CA 1
ATOM 7066 C C . THR B 1 338 ? 28.844 29.781 17.578 1 94.75 338 THR B C 1
ATOM 7068 O O . THR B 1 338 ? 29.75 29.641 18.391 1 94.75 338 THR B O 1
ATOM 7071 N N . GLU B 1 339 ? 27.609 29.875 17.953 1 96.31 339 GLU B N 1
ATOM 7072 C CA . GLU B 1 339 ? 27.234 30.172 19.328 1 96.31 339 GLU B CA 1
ATOM 7073 C C . GLU B 1 339 ? 26.984 28.891 20.125 1 96.31 339 GLU B C 1
ATOM 7075 O O . GLU B 1 339 ? 27.328 28.812 21.312 1 96.31 339 GLU B O 1
ATOM 7080 N N . ALA B 1 340 ? 26.391 27.859 19.547 1 95.44 340 ALA B N 1
ATOM 7081 C CA . ALA B 1 340 ? 25.906 26.688 20.266 1 95.44 340 ALA B CA 1
ATOM 7082 C C . ALA B 1 340 ? 27.062 25.953 20.922 1 95.44 340 ALA B C 1
ATOM 7084 O O . ALA B 1 340 ? 26.953 25.5 22.078 1 95.44 340 ALA B O 1
ATOM 7085 N N . PRO B 1 341 ? 28.234 25.828 20.234 1 93.62 341 PRO B N 1
ATOM 7086 C CA . PRO B 1 341 ? 29.328 25.062 20.844 1 93.62 341 PRO B CA 1
ATOM 7087 C C . PRO B 1 341 ? 29.891 25.75 22.094 1 93.62 341 PRO B C 1
ATOM 7089 O O . PRO B 1 341 ? 30.641 25.125 22.844 1 93.62 341 PRO B O 1
ATOM 7092 N N . LYS B 1 342 ? 29.531 26.969 22.297 1 93.81 342 LYS B N 1
ATOM 7093 C CA . LYS B 1 342 ? 30 27.688 23.484 1 93.81 342 LYS B CA 1
ATOM 7094 C C . LYS B 1 342 ? 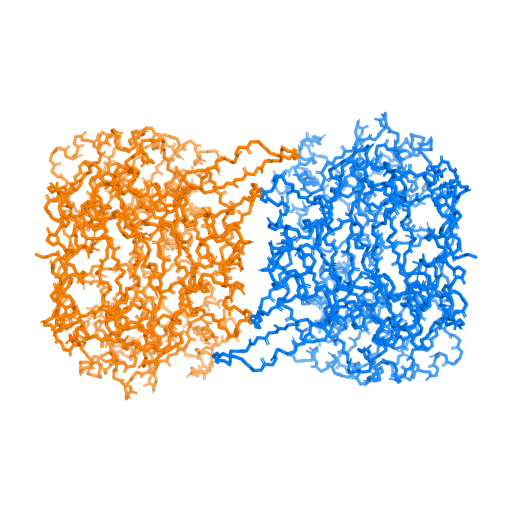29.25 27.234 24.734 1 93.81 342 LYS B C 1
ATOM 7096 O O . LYS B 1 342 ? 29.688 27.5 25.859 1 93.81 342 LYS B O 1
ATOM 7101 N N . GLY B 1 343 ? 28.125 26.641 24.531 1 93.56 343 GLY B N 1
ATOM 7102 C CA . GLY B 1 343 ? 27.422 26.016 25.641 1 93.56 343 GLY B CA 1
ATOM 7103 C C . GLY B 1 343 ? 26.578 26.984 26.422 1 93.56 343 GLY B C 1
ATOM 7104 O O . GLY B 1 343 ? 26.094 26.656 27.516 1 93.56 343 GLY B O 1
ATOM 7105 N N . ASN B 1 344 ? 26.297 28.156 25.906 1 94.88 344 ASN B N 1
ATOM 7106 C CA . ASN B 1 344 ? 25.594 29.188 26.672 1 94.88 344 ASN B CA 1
ATOM 7107 C C . ASN B 1 344 ? 24.125 29.281 26.25 1 94.88 344 ASN B C 1
ATOM 7109 O O . ASN B 1 344 ? 23.344 29.969 26.906 1 94.88 344 ASN B O 1
ATOM 7113 N N . LEU B 1 345 ? 23.734 28.609 25.219 1 97.94 345 LEU B N 1
ATOM 7114 C CA . LEU B 1 345 ? 22.375 28.719 24.703 1 97.94 345 LEU B CA 1
ATOM 7115 C C . LEU B 1 345 ? 21.453 27.703 25.359 1 97.94 345 LEU B C 1
ATOM 7117 O O . LEU B 1 345 ? 21.891 26.625 25.766 1 97.94 345 LEU B O 1
ATOM 7121 N N . THR B 1 346 ? 20.234 28.031 25.5 1 98.31 346 THR B N 1
ATOM 7122 C CA . THR B 1 346 ? 19.156 27.094 25.828 1 98.31 346 THR B CA 1
ATOM 7123 C C . THR B 1 346 ? 18.266 26.844 24.609 1 98.31 346 THR B C 1
ATOM 7125 O O . THR B 1 346 ? 18.406 27.516 23.578 1 98.31 346 THR B O 1
ATOM 7128 N N . GLU B 1 347 ? 17.391 25.828 24.734 1 98.5 347 GLU B N 1
ATOM 7129 C CA . GLU B 1 347 ? 16.438 25.562 23.688 1 98.5 347 GLU B CA 1
ATOM 7130 C C . GLU B 1 347 ? 15.586 26.797 23.375 1 98.5 347 GLU B C 1
ATOM 7132 O O . GLU B 1 347 ? 15.328 27.094 22.219 1 98.5 347 GLU B O 1
ATOM 7137 N N . ILE B 1 348 ? 15.156 27.547 24.375 1 98.5 348 ILE B N 1
ATOM 7138 C CA . ILE B 1 348 ? 14.328 28.734 24.203 1 98.5 348 ILE B CA 1
ATOM 7139 C C . ILE B 1 348 ? 15.125 29.828 23.5 1 98.5 348 ILE B C 1
ATOM 7141 O O . ILE B 1 348 ? 14.594 30.531 22.625 1 98.5 348 ILE B O 1
ATOM 7145 N N . ASP B 1 349 ? 16.438 29.953 23.875 1 98.38 349 ASP B N 1
ATOM 7146 C CA . ASP B 1 349 ? 17.281 30.906 23.172 1 98.38 349 ASP B CA 1
ATOM 7147 C C . ASP B 1 349 ? 17.312 30.609 21.672 1 98.38 349 ASP B C 1
ATOM 7149 O O . ASP B 1 349 ? 17.25 31.531 20.859 1 98.38 349 ASP B O 1
ATOM 7153 N N . VAL B 1 350 ? 17.406 29.359 21.359 1 98.62 350 VAL B N 1
ATOM 7154 C CA . VAL B 1 350 ? 17.5 28.938 19.969 1 98.62 350 VAL B CA 1
ATOM 7155 C C . VAL B 1 350 ? 16.203 29.266 19.234 1 98.62 350 VAL B C 1
ATOM 7157 O O . VAL B 1 350 ? 16.219 29.859 18.156 1 98.62 350 VAL B O 1
ATOM 7160 N N . VAL B 1 351 ? 15.039 28.922 19.812 1 98.62 351 VAL B N 1
ATOM 7161 C CA . VAL B 1 351 ? 13.742 29.172 19.203 1 98.62 351 VAL B CA 1
ATOM 7162 C C . VAL B 1 351 ? 13.539 30.672 19 1 98.62 351 VAL B C 1
ATOM 7164 O O . VAL B 1 351 ? 13.047 31.094 17.953 1 98.62 351 VAL B O 1
ATOM 7167 N N . THR B 1 352 ? 13.906 31.438 19.984 1 98.31 352 THR B N 1
ATOM 7168 C CA . THR B 1 352 ? 13.75 32.875 19.938 1 98.31 352 THR B CA 1
ATOM 7169 C C . THR B 1 352 ? 14.586 33.469 18.797 1 98.31 352 THR B C 1
ATOM 7171 O O . THR B 1 352 ? 14.109 34.344 18.047 1 98.31 352 THR B O 1
ATOM 7174 N N . GLN B 1 353 ? 15.836 33.031 18.719 1 98.44 353 GLN B N 1
ATOM 7175 C CA . GLN B 1 353 ? 16.719 33.531 17.672 1 98.44 353 GLN B CA 1
ATOM 7176 C C . GLN B 1 353 ? 16.219 33.156 16.281 1 98.44 353 GLN B C 1
ATOM 7178 O O . GLN B 1 353 ? 16.297 33.969 15.352 1 98.44 353 GLN B O 1
ATOM 7183 N N . LEU B 1 354 ? 15.742 31.953 16.109 1 98.62 354 LEU B N 1
ATOM 7184 C CA . LEU B 1 354 ? 15.203 31.516 14.828 1 98.62 354 LEU B CA 1
ATOM 7185 C C . LEU B 1 354 ? 14.031 32.375 14.398 1 98.62 354 LEU B C 1
ATOM 7187 O O . LEU B 1 354 ? 13.961 32.812 13.25 1 98.62 354 LEU B O 1
ATOM 7191 N N . GLU B 1 355 ? 13.047 32.594 15.305 1 98.31 355 GLU B N 1
ATOM 7192 C CA . GLU B 1 355 ? 11.891 33.438 14.969 1 98.31 355 GLU B CA 1
ATOM 7193 C C . GLU B 1 355 ? 12.32 34.844 14.625 1 98.31 355 GLU B C 1
ATOM 7195 O O . GLU B 1 355 ? 11.727 35.5 13.758 1 98.31 355 GLU B O 1
ATOM 7200 N N . GLN B 1 356 ? 13.383 35.344 15.305 1 98.25 356 GLN B N 1
ATOM 7201 C CA . GLN B 1 356 ? 13.891 36.688 15.016 1 98.25 356 GLN B CA 1
ATOM 7202 C C . GLN B 1 356 ? 14.422 36.781 13.586 1 98.25 356 GLN B C 1
ATOM 7204 O O . GLN B 1 356 ? 14.203 37.781 12.898 1 98.25 356 GLN B O 1
ATOM 7209 N N . HIS B 1 357 ? 15.148 35.781 13.172 1 98.44 357 HIS B N 1
ATOM 7210 C CA . HIS B 1 357 ? 15.656 35.75 11.805 1 98.44 357 HIS B CA 1
ATOM 7211 C C . HIS B 1 357 ? 14.523 35.719 10.789 1 98.44 357 HIS B C 1
ATOM 7213 O O . HIS B 1 357 ? 14.602 36.344 9.734 1 98.44 357 HIS B O 1
ATOM 7219 N N . ARG B 1 358 ? 13.469 34.938 11.016 1 98.56 358 ARG B N 1
ATOM 7220 C CA . ARG B 1 358 ? 12.32 34.875 10.117 1 98.56 358 ARG B CA 1
ATOM 7221 C C . ARG B 1 358 ? 11.586 36.219 10.086 1 98.56 358 ARG B C 1
ATOM 7223 O O . ARG B 1 358 ? 11.125 36.656 9.031 1 98.56 358 ARG B O 1
ATOM 7230 N N . ARG B 1 359 ? 11.461 36.875 11.25 1 98 359 ARG B N 1
ATOM 7231 C CA . ARG B 1 359 ? 10.82 38.188 11.328 1 98 359 ARG B CA 1
ATOM 7232 C C . ARG B 1 359 ? 11.586 39.219 10.5 1 98 359 ARG B C 1
ATOM 7234 O O . ARG B 1 359 ? 10.992 40.125 9.914 1 98 359 ARG B O 1
ATOM 7241 N N . ALA B 1 360 ? 12.859 39.062 10.477 1 97.38 360 ALA B N 1
ATOM 7242 C CA . ALA B 1 360 ? 13.734 40 9.781 1 97.38 360 ALA B CA 1
ATOM 7243 C C . ALA B 1 360 ? 13.461 39.969 8.281 1 97.38 360 ALA B C 1
ATOM 7245 O O . ALA B 1 360 ? 13.852 40.906 7.566 1 97.38 360 ALA B O 1
ATOM 7246 N N . THR B 1 361 ? 12.773 39 7.789 1 96.06 361 THR B N 1
ATOM 7247 C CA . THR B 1 361 ? 12.406 38.969 6.379 1 96.06 361 THR B CA 1
ATOM 7248 C C . THR B 1 361 ? 11.414 40.062 6.055 1 96.06 361 THR B C 1
ATOM 7250 O O . THR B 1 361 ? 11.25 40.438 4.895 1 96.06 361 THR B O 1
ATOM 7253 N N . GLY B 1 362 ? 10.648 40.438 7.078 1 97.38 362 GLY B N 1
ATOM 7254 C CA . GLY B 1 362 ? 9.641 41.469 6.906 1 97.38 362 GLY B CA 1
ATOM 7255 C C . GLY B 1 362 ? 8.32 40.938 6.375 1 97.38 362 GLY B C 1
ATOM 7256 O O . GLY B 1 362 ? 7.371 41.719 6.18 1 97.38 362 GLY B O 1
ATOM 7257 N N . GLN B 1 363 ? 8.266 39.688 6.219 1 97.62 363 GLN B N 1
ATOM 7258 C CA . GLN B 1 363 ? 7.074 39.125 5.578 1 97.62 363 GLN B CA 1
ATOM 7259 C C . GLN B 1 363 ? 6.453 38.031 6.422 1 97.62 363 GLN B C 1
ATOM 7261 O O . GLN B 1 363 ? 5.484 37.375 6.004 1 97.62 363 GLN B O 1
ATOM 7266 N N . LEU B 1 364 ? 7.043 37.719 7.566 1 98.25 364 LEU B N 1
ATOM 7267 C CA . LEU B 1 364 ? 6.52 36.656 8.414 1 98.25 364 LEU B CA 1
ATOM 7268 C C . LEU B 1 364 ? 5.137 37.031 8.945 1 98.25 364 LEU B C 1
ATOM 7270 O O . LEU B 1 364 ? 4.957 38.062 9.578 1 98.25 364 LEU B O 1
ATOM 7274 N N . VAL B 1 365 ? 4.141 36.156 8.664 1 97.56 365 VAL B N 1
ATOM 7275 C CA . VAL B 1 365 ? 2.775 36.375 9.141 1 97.56 365 VAL B CA 1
ATOM 7276 C C . VAL B 1 365 ? 2.574 35.625 10.461 1 97.56 365 VAL B C 1
ATOM 7278 O O . VAL B 1 365 ? 1.865 36.094 11.344 1 97.56 365 VAL B O 1
ATOM 7281 N N . ASP B 1 366 ? 3.135 34.469 10.562 1 97.44 366 ASP B N 1
ATOM 7282 C CA . ASP B 1 366 ? 3.115 33.594 11.711 1 97.44 366 ASP B CA 1
ATOM 7283 C C . ASP B 1 366 ? 4.102 32.438 11.531 1 97.44 366 ASP B C 1
ATOM 7285 O O . ASP B 1 366 ? 4.746 32.312 10.484 1 97.44 366 ASP B O 1
ATOM 7289 N N . ILE B 1 367 ? 4.398 31.703 12.578 1 98 367 ILE B N 1
ATOM 7290 C CA . ILE B 1 367 ? 5.027 30.391 12.422 1 98 367 ILE B CA 1
ATOM 7291 C C . ILE B 1 367 ? 3.973 29.359 12.047 1 98 367 ILE B C 1
ATOM 7293 O O . ILE B 1 367 ? 2.783 29.547 12.312 1 98 367 ILE B O 1
ATOM 7297 N N . SER B 1 368 ? 4.297 28.297 11.32 1 97.81 368 SER B N 1
ATOM 7298 C CA . SER B 1 368 ? 3.295 27.375 10.812 1 97.81 368 SER B CA 1
ATOM 7299 C C . SER B 1 368 ? 2.922 26.328 11.867 1 97.81 368 SER B C 1
ATOM 7301 O O . SER B 1 368 ? 1.93 25.609 11.719 1 97.81 368 SER B O 1
ATOM 7303 N N . PHE B 1 369 ? 3.67 26.156 12.922 1 95.94 369 PHE B N 1
ATOM 7304 C CA . PHE B 1 369 ? 3.455 25.391 14.141 1 95.94 369 PHE B CA 1
ATOM 7305 C C . PHE B 1 369 ? 4.48 25.766 15.211 1 95.94 369 PHE B C 1
ATOM 7307 O O . PHE B 1 369 ? 5.48 26.422 14.914 1 95.94 369 PHE B O 1
ATOM 7314 N N . ASP B 1 370 ? 4.215 25.422 16.422 1 95.19 370 ASP B N 1
ATOM 7315 C CA . ASP B 1 370 ? 5.203 25.703 17.469 1 95.19 370 ASP B CA 1
ATOM 7316 C C . ASP B 1 370 ? 6.516 24.969 17.188 1 95.19 370 ASP B C 1
ATOM 7318 O O . ASP B 1 370 ? 6.523 23.75 17 1 95.19 370 ASP B O 1
ATOM 7322 N N . THR B 1 371 ? 7.59 25.703 17.156 1 97.62 371 THR B N 1
ATOM 7323 C CA . THR B 1 371 ? 8.898 25.156 16.828 1 97.62 371 THR B CA 1
ATOM 7324 C C . THR B 1 371 ? 9.305 24.078 17.812 1 97.62 371 THR B C 1
ATOM 7326 O O . THR B 1 371 ? 9.234 24.266 19.031 1 97.62 371 THR B O 1
ATOM 7329 N N . ILE B 1 372 ? 9.586 22.922 17.312 1 96.81 372 ILE B N 1
ATOM 7330 C CA . ILE B 1 372 ? 10.195 21.859 18.078 1 96.81 372 ILE B CA 1
ATOM 7331 C C . ILE B 1 372 ? 11.711 22.047 18.109 1 96.81 372 ILE B C 1
ATOM 7333 O O . ILE B 1 372 ? 12.367 22.031 17.062 1 96.81 372 ILE B O 1
ATOM 7337 N N . CYS B 1 373 ? 12.219 22.312 19.219 1 98.12 373 CYS B N 1
ATOM 7338 C CA . CYS B 1 373 ? 13.656 22.438 19.453 1 98.12 373 CYS B CA 1
ATOM 7339 C C . CYS B 1 373 ? 14.102 21.562 20.625 1 98.12 373 CYS B C 1
ATOM 7341 O O . CYS B 1 373 ? 13.859 21.906 21.781 1 98.12 373 CYS B O 1
ATOM 7343 N N . GLY B 1 374 ? 14.672 20.438 20.297 1 97.81 374 GLY B N 1
ATOM 7344 C CA . GLY B 1 374 ? 15.055 19.469 21.312 1 97.81 374 GLY B CA 1
ATOM 7345 C C . GLY B 1 374 ? 16.547 19.203 21.359 1 97.81 374 GLY B C 1
ATOM 7346 O O . GLY B 1 374 ? 17.109 18.656 20.406 1 97.81 374 GLY B O 1
ATOM 7347 N N . ALA B 1 375 ? 17.25 19.562 22.484 1 97.69 375 ALA B N 1
ATOM 7348 C CA . ALA B 1 375 ? 18.656 19.25 22.719 1 97.69 375 ALA B CA 1
ATOM 7349 C C . ALA B 1 375 ? 18.797 17.906 23.422 1 97.69 375 ALA B C 1
ATOM 7351 O O . ALA B 1 375 ? 18.125 17.641 24.422 1 97.69 375 ALA B O 1
ATOM 7352 N N . GLY B 1 376 ? 19.672 17.062 22.875 1 96.81 376 GLY B N 1
ATOM 7353 C CA . GLY B 1 376 ? 19.891 15.766 23.5 1 96.81 376 GLY B CA 1
ATOM 7354 C C . GLY B 1 376 ? 18.625 14.945 23.641 1 96.81 376 GLY B C 1
ATOM 7355 O O . GLY B 1 376 ? 17.906 14.734 22.656 1 96.81 376 GLY B O 1
ATOM 7356 N N . PRO B 1 377 ? 18.328 14.531 24.875 1 95.81 377 PRO B N 1
ATOM 7357 C CA . PRO B 1 377 ? 17.188 13.641 25.109 1 95.81 377 PRO B CA 1
ATOM 7358 C C . PRO B 1 377 ? 15.859 14.25 24.672 1 95.81 377 PRO B C 1
ATOM 7360 O O . PRO B 1 377 ? 14.945 13.531 24.266 1 95.81 377 PRO B O 1
ATOM 7363 N N . ASN B 1 378 ? 15.734 15.594 24.703 1 96.06 378 ASN B N 1
ATOM 7364 C CA . ASN B 1 378 ? 14.492 16.234 24.297 1 96.06 378 ASN B CA 1
ATOM 7365 C C . ASN B 1 378 ? 14.227 16.047 22.797 1 96.06 378 ASN B C 1
ATOM 7367 O O . ASN B 1 378 ? 13.078 16.062 22.359 1 96.06 378 ASN B O 1
ATOM 7371 N N . GLY B 1 379 ? 15.297 15.852 22.062 1 96.12 379 GLY B N 1
ATOM 7372 C CA . GLY B 1 379 ? 15.156 15.609 20.641 1 96.12 379 GLY B CA 1
ATOM 7373 C C . GLY B 1 379 ? 14.5 14.281 20.328 1 96.12 379 GLY B C 1
ATOM 7374 O O . GLY B 1 379 ? 14 14.07 19.219 1 96.12 379 GLY B O 1
ATOM 7375 N N . ALA B 1 380 ? 14.461 13.391 21.297 1 94.56 380 ALA B N 1
ATOM 7376 C CA . ALA B 1 380 ? 13.898 12.055 21.094 1 94.56 380 ALA B CA 1
ATOM 7377 C C . ALA B 1 380 ? 12.383 12.07 21.266 1 94.56 380 ALA B C 1
ATOM 7379 O O . ALA B 1 380 ? 11.703 11.102 20.922 1 94.56 380 ALA B O 1
ATOM 7380 N N . ILE B 1 381 ? 11.875 13.188 21.75 1 91.94 381 ILE B N 1
ATOM 7381 C CA . ILE B 1 381 ? 10.43 13.367 21.844 1 91.94 381 ILE B CA 1
ATOM 7382 C C . ILE B 1 381 ? 9.898 13.922 20.516 1 91.94 381 ILE B C 1
ATOM 7384 O O . ILE B 1 381 ? 10.164 15.078 20.172 1 91.94 381 ILE B O 1
ATOM 7388 N N . VAL B 1 382 ? 9.172 13.18 19.766 1 90.25 382 VAL B N 1
ATOM 7389 C CA . VAL B 1 382 ? 8.812 13.438 18.375 1 90.25 382 VAL B CA 1
ATOM 7390 C C . VAL B 1 382 ? 8.141 14.805 18.266 1 90.25 382 VAL B C 1
ATOM 7392 O O . VAL B 1 382 ? 8.461 15.586 17.359 1 90.25 382 VAL B O 1
ATOM 7395 N N . HIS B 1 383 ? 7.184 15.133 19.109 1 89.38 383 HIS B N 1
ATOM 7396 C CA . HIS B 1 383 ? 6.484 16.406 19.062 1 89.38 383 HIS B CA 1
ATOM 7397 C C . HIS B 1 383 ? 6.785 17.25 20.312 1 89.38 383 HIS B C 1
ATOM 7399 O O . HIS B 1 383 ? 5.875 17.812 20.922 1 89.38 383 HIS B O 1
ATOM 7405 N N . TYR B 1 384 ? 8.047 17.344 20.609 1 91.38 384 TYR B N 1
ATOM 7406 C CA . TYR B 1 384 ? 8.523 18.109 21.75 1 91.38 384 TYR B CA 1
ATOM 7407 C C . TYR B 1 384 ? 8.219 19.594 21.594 1 91.38 384 TYR B C 1
ATOM 7409 O O . TYR B 1 384 ? 8.453 20.172 20.531 1 91.38 384 TYR B O 1
ATOM 7417 N N . ARG B 1 385 ? 7.602 20.156 22.609 1 91.38 385 ARG B N 1
ATOM 7418 C CA . ARG B 1 385 ? 7.484 21.609 22.734 1 91.38 385 ARG B CA 1
ATOM 7419 C C . ARG B 1 385 ? 8.211 22.094 23.984 1 91.38 385 ARG B C 1
ATOM 7421 O O . ARG B 1 385 ? 7.84 21.766 25.109 1 91.38 385 ARG B O 1
ATOM 7428 N N . VAL B 1 386 ? 9.211 22.891 23.766 1 94.62 386 VAL B N 1
ATOM 7429 C CA . VAL B 1 386 ? 10.008 23.391 24.891 1 94.62 386 VAL B CA 1
ATOM 7430 C C . VAL B 1 386 ? 9.172 24.359 25.719 1 94.62 386 VAL B C 1
ATOM 7432 O O . VAL B 1 386 ? 8.414 25.156 25.188 1 94.62 386 VAL B O 1
ATOM 7435 N N . THR B 1 387 ? 9.25 24.234 27 1 93.5 387 THR B N 1
ATOM 7436 C CA . THR B 1 387 ? 8.68 25.141 27.984 1 93.5 387 THR B CA 1
ATOM 7437 C C . THR B 1 387 ? 9.766 25.641 28.938 1 93.5 387 THR B C 1
ATOM 7439 O O . THR B 1 387 ? 10.906 25.172 28.891 1 93.5 387 THR B O 1
ATOM 7442 N N . GLU B 1 388 ? 9.344 26.594 29.719 1 95.19 388 GLU B N 1
ATOM 7443 C CA . GLU B 1 388 ? 10.281 27.094 30.719 1 95.19 388 GLU B CA 1
ATOM 7444 C C . GLU B 1 388 ? 10.766 25.953 31.625 1 95.19 388 GLU B C 1
ATOM 7446 O O . GLU B 1 388 ? 11.93 25.938 32.031 1 95.19 388 GLU B O 1
ATOM 7451 N N . ALA B 1 389 ? 9.93 25.016 31.875 1 90.69 389 ALA B N 1
ATOM 7452 C CA . ALA B 1 389 ? 10.234 23.922 32.781 1 90.69 389 ALA B CA 1
ATOM 7453 C C . ALA B 1 389 ? 11.148 22.891 32.125 1 90.69 389 ALA B C 1
ATOM 7455 O O . ALA B 1 389 ? 11.977 22.266 32.781 1 90.69 389 ALA B O 1
ATOM 7456 N N . THR B 1 390 ? 11.039 22.75 30.828 1 92.75 390 THR B N 1
ATOM 7457 C CA . THR B 1 390 ? 11.758 21.688 30.141 1 92.75 390 THR B CA 1
ATOM 7458 C C . THR B 1 390 ? 12.961 22.266 29.391 1 92.75 390 THR B C 1
ATOM 7460 O O . THR B 1 390 ? 13.703 21.516 28.75 1 92.75 390 THR B O 1
ATOM 7463 N N . ASN B 1 391 ? 13.266 23.516 29.516 1 97.31 391 ASN B N 1
ATOM 7464 C CA . ASN B 1 391 ? 14.273 24.266 28.75 1 97.31 391 ASN B CA 1
ATOM 7465 C C . ASN B 1 391 ? 15.68 23.766 29.062 1 97.31 391 ASN B C 1
ATOM 7467 O O . ASN B 1 391 ? 16.297 24.188 30.047 1 97.31 391 ASN B O 1
ATOM 7471 N N . ARG B 1 392 ? 16.203 22.953 28.188 1 97 392 ARG B N 1
ATOM 7472 C CA . ARG B 1 392 ? 17.547 22.422 28.391 1 97 392 ARG B CA 1
ATOM 7473 C C . ARG B 1 392 ? 18.594 23.328 27.75 1 97 392 ARG B C 1
ATOM 7475 O O . ARG B 1 392 ? 18.312 24.031 26.781 1 97 392 ARG B O 1
ATOM 7482 N N . ARG B 1 393 ? 19.734 23.234 28.297 1 97.38 393 ARG B N 1
ATOM 7483 C CA . ARG B 1 393 ? 20.891 23.812 27.625 1 97.38 393 ARG B CA 1
ATOM 7484 C C . ARG B 1 393 ? 21.266 23.031 26.375 1 97.38 393 ARG B C 1
ATOM 7486 O O . ARG B 1 393 ? 21.141 21.812 26.344 1 97.38 393 ARG B O 1
ATOM 7493 N N . VAL B 1 394 ? 21.75 23.766 25.406 1 97.81 394 VAL B N 1
ATOM 7494 C CA . VAL B 1 394 ? 22.344 23.141 24.219 1 97.81 394 VAL B CA 1
ATOM 7495 C C . VAL B 1 394 ? 23.812 22.859 24.469 1 97.81 394 VAL B C 1
ATOM 7497 O O . VAL B 1 394 ? 24.656 23.766 24.359 1 97.81 394 VAL B O 1
ATOM 7500 N N . SER B 1 395 ? 24.172 21.609 24.719 1 95.88 395 SER B N 1
ATOM 7501 C CA . SER B 1 395 ? 25.516 21.266 25.188 1 95.88 395 SER B CA 1
ATOM 7502 C C . SER B 1 395 ? 26.344 20.625 24.094 1 95.88 395 SER B C 1
ATOM 7504 O O . SER B 1 395 ? 25.828 19.844 23.281 1 95.88 395 SER B O 1
ATOM 7506 N N . PRO B 1 396 ? 27.641 20.938 24.141 1 95.69 396 PRO B N 1
ATOM 7507 C CA . PRO B 1 396 ? 28.516 20.219 23.203 1 95.69 396 PRO B CA 1
ATOM 7508 C C . PRO B 1 396 ? 28.438 18.703 23.391 1 95.69 396 PRO B C 1
ATOM 7510 O O . PRO B 1 396 ? 28.375 18.203 24.516 1 95.69 396 PRO B O 1
ATOM 7513 N N . GLY B 1 397 ? 28.453 17.984 22.281 1 95.88 397 GLY B N 1
ATOM 7514 C CA . GLY B 1 397 ? 28.391 16.531 22.344 1 95.88 397 GLY B CA 1
ATOM 7515 C C . GLY B 1 397 ? 26.984 15.984 22.188 1 95.88 397 GLY B C 1
ATOM 7516 O O . GLY B 1 397 ? 26.781 14.766 22.188 1 95.88 397 GLY B O 1
ATOM 7517 N N . GLU B 1 398 ? 26.031 16.891 22 1 96.5 398 GLU B N 1
ATOM 7518 C CA . GLU B 1 398 ? 24.641 16.484 21.797 1 96.5 398 GLU B CA 1
ATOM 7519 C C . GLU B 1 398 ? 24.156 16.844 20.391 1 96.5 398 GLU B C 1
ATOM 7521 O O . GLU B 1 398 ? 24.844 17.562 19.656 1 96.5 398 GLU B O 1
ATOM 7526 N N . LEU B 1 399 ? 23.078 16.219 20 1 98.31 399 LEU B N 1
ATOM 7527 C CA . LEU B 1 399 ? 22.359 16.672 18.812 1 98.31 399 LEU B CA 1
ATOM 7528 C C . LEU B 1 399 ? 21.297 17.719 19.188 1 98.31 399 LEU B C 1
ATOM 7530 O O . LEU B 1 399 ? 20.797 17.719 20.297 1 98.31 399 LEU B O 1
ATOM 7534 N N . LEU B 1 400 ? 21.109 18.578 18.312 1 98.62 400 LEU B N 1
ATOM 7535 C CA . LEU B 1 400 ? 20 19.531 18.391 1 98.62 400 LEU B CA 1
ATOM 7536 C C . LEU B 1 400 ? 19.031 19.344 17.234 1 98.62 400 LEU B C 1
ATOM 7538 O O . LEU B 1 400 ? 19.422 19.469 16.062 1 98.62 400 LEU B O 1
ATOM 7542 N N . LEU B 1 401 ? 17.812 18.938 17.516 1 98.69 401 LEU B N 1
ATOM 7543 C CA . LEU B 1 401 ? 16.781 18.781 16.5 1 98.69 401 LEU B CA 1
ATOM 7544 C C . LEU B 1 401 ? 15.859 19.984 16.469 1 98.69 401 LEU B C 1
ATOM 7546 O O . LEU B 1 401 ? 15.305 20.391 17.5 1 98.69 401 LEU B O 1
ATOM 7550 N N . ILE B 1 402 ? 15.758 20.625 15.344 1 98.75 402 ILE B N 1
ATOM 7551 C CA . ILE B 1 402 ? 14.891 21.781 15.164 1 98.75 402 ILE B CA 1
ATOM 7552 C C . ILE B 1 402 ? 13.883 21.5 14.055 1 98.75 402 ILE B C 1
ATOM 7554 O O . ILE B 1 402 ? 14.258 21.344 12.891 1 98.75 402 ILE B O 1
ATOM 7558 N N . ASP B 1 403 ? 12.672 21.328 14.367 1 98.56 403 ASP B N 1
ATOM 7559 C CA . ASP B 1 403 ? 11.531 21.219 13.469 1 98.56 403 ASP B CA 1
ATOM 7560 C C . ASP B 1 403 ? 10.672 22.484 13.523 1 98.56 403 ASP B C 1
ATOM 7562 O O . ASP B 1 403 ? 10.117 22.812 14.578 1 98.56 403 ASP B O 1
ATOM 7566 N N . SER B 1 404 ? 10.617 23.188 12.406 1 98.5 404 SER B N 1
ATOM 7567 C CA . SER B 1 404 ? 10 24.516 12.422 1 98.5 404 SER B CA 1
ATOM 7568 C C . SER B 1 404 ? 9.43 24.875 11.055 1 98.5 404 SER B C 1
ATOM 7570 O O . SER B 1 404 ? 9.742 24.219 10.055 1 98.5 404 SER B O 1
ATOM 7572 N N . GLY B 1 405 ? 8.625 25.844 11 1 98.5 405 GLY B N 1
ATOM 7573 C CA . GLY B 1 405 ? 8.055 26.375 9.773 1 98.5 405 GLY B CA 1
ATOM 7574 C C . GLY B 1 405 ? 7.508 27.781 9.938 1 98.5 405 GLY B C 1
ATOM 7575 O O . GLY B 1 405 ? 7.469 28.312 11.047 1 98.5 405 GLY B O 1
ATOM 7576 N N . ALA B 1 406 ? 7.176 28.406 8.805 1 98.69 406 ALA B N 1
ATOM 7577 C CA . ALA B 1 406 ? 6.711 29.797 8.773 1 98.69 406 ALA B CA 1
ATOM 7578 C C . ALA B 1 406 ? 5.496 29.938 7.867 1 98.69 406 ALA B C 1
ATOM 7580 O O . ALA B 1 406 ? 5.32 29.172 6.922 1 98.69 406 ALA B O 1
ATOM 7581 N N . GLN B 1 407 ? 4.684 30.891 8.211 1 98.56 407 GLN B N 1
ATOM 7582 C CA . GLN B 1 407 ? 3.605 31.359 7.344 1 98.56 407 GLN B CA 1
ATOM 7583 C C . GLN B 1 407 ? 3.971 32.688 6.676 1 98.56 407 GLN B C 1
ATOM 7585 O O . GLN B 1 407 ? 4.266 33.656 7.355 1 98.56 407 GLN B O 1
ATOM 7590 N N . TYR B 1 408 ? 4 32.656 5.406 1 98.62 408 TYR B N 1
ATOM 7591 C CA . TYR B 1 408 ? 4.133 33.875 4.582 1 98.62 408 TYR B CA 1
ATOM 7592 C C . TYR B 1 408 ? 2.863 34.125 3.779 1 98.62 408 TYR B C 1
ATOM 7594 O O . TYR B 1 408 ? 2.014 33.219 3.654 1 98.62 408 TYR B O 1
ATOM 7602 N N . PRO B 1 409 ? 2.674 35.312 3.262 1 98 409 PRO B N 1
ATOM 7603 C CA . PRO B 1 409 ? 1.458 35.594 2.492 1 98 409 PRO B CA 1
ATOM 7604 C C . PRO B 1 409 ? 1.284 34.625 1.305 1 98 409 PRO B C 1
ATOM 7606 O O . PRO B 1 409 ? 0.154 34.312 0.92 1 98 409 PRO B O 1
ATOM 7609 N N . ASP B 1 410 ? 2.412 34.156 0.817 1 98.12 410 ASP B N 1
ATOM 7610 C CA . ASP B 1 410 ? 2.367 33.406 -0.439 1 98.12 410 ASP B CA 1
ATOM 7611 C C . ASP B 1 410 ? 2.691 31.938 -0.218 1 98.12 410 ASP B C 1
ATOM 7613 O O . ASP B 1 410 ? 2.756 31.156 -1.172 1 98.12 410 ASP B O 1
ATOM 7617 N N . GLY B 1 411 ? 2.926 31.578 1.047 1 98.5 411 GLY B N 1
ATOM 7618 C CA . GLY B 1 411 ? 3.26 30.172 1.195 1 98.5 411 GLY B CA 1
ATOM 7619 C C . GLY B 1 411 ? 3.471 29.766 2.639 1 98.5 411 GLY B C 1
ATOM 7620 O O . GLY B 1 411 ? 3.586 30.609 3.523 1 98.5 411 GLY B O 1
ATOM 7621 N N . THR B 1 412 ? 3.439 28.453 2.891 1 98.81 412 THR B N 1
ATOM 7622 C CA . THR B 1 412 ? 3.67 27.781 4.164 1 98.81 412 THR B CA 1
ATOM 7623 C C . THR B 1 412 ? 4.922 26.906 4.09 1 98.81 412 THR B C 1
ATOM 7625 O O . THR B 1 412 ? 5.105 26.156 3.131 1 98.81 412 THR B O 1
ATOM 7628 N N . THR B 1 413 ? 5.828 27.016 5.031 1 98.81 413 THR B N 1
ATOM 7629 C CA . THR B 1 413 ? 7.031 26.188 5.023 1 98.81 413 THR B CA 1
ATOM 7630 C C . THR B 1 413 ? 7.02 25.188 6.184 1 98.81 413 THR B C 1
ATOM 7632 O O . THR B 1 413 ? 6.234 25.344 7.121 1 98.81 413 THR B O 1
ATOM 7635 N N . ASP B 1 414 ? 7.707 24.172 6.113 1 98.81 414 ASP B N 1
ATOM 7636 C CA . ASP B 1 414 ? 7.926 23.078 7.062 1 98.81 414 ASP B CA 1
ATOM 7637 C C . ASP B 1 414 ? 9.273 22.406 6.828 1 98.81 414 ASP B C 1
ATOM 7639 O O . ASP B 1 414 ? 9.531 21.891 5.738 1 98.81 414 ASP B O 1
ATOM 7643 N N . ILE B 1 415 ? 10.148 22.453 7.848 1 98.81 415 ILE B N 1
ATOM 7644 C CA . ILE B 1 415 ? 11.508 21.938 7.672 1 98.81 415 ILE B CA 1
ATOM 7645 C C . ILE B 1 415 ? 12.039 21.406 9 1 98.81 415 ILE B C 1
ATOM 7647 O O . ILE B 1 415 ? 11.742 21.969 10.062 1 98.81 415 ILE B O 1
ATOM 7651 N N . THR B 1 416 ? 12.75 20.359 8.961 1 98.81 416 THR B N 1
ATOM 7652 C CA . THR B 1 416 ? 13.477 19.859 10.125 1 98.81 416 THR B CA 1
ATOM 7653 C C . THR B 1 416 ? 14.953 19.672 9.797 1 98.81 416 THR B C 1
ATOM 7655 O O . THR B 1 416 ? 15.305 19.172 8.727 1 98.81 416 THR B O 1
ATOM 7658 N N . ARG B 1 417 ? 15.82 20.172 10.633 1 98.81 417 ARG B N 1
ATOM 7659 C CA . ARG B 1 417 ? 17.25 19.875 10.602 1 98.81 417 ARG B CA 1
ATOM 7660 C C . ARG B 1 417 ? 17.734 19.359 11.945 1 98.81 417 ARG B C 1
ATOM 7662 O O . ARG B 1 417 ? 17.312 19.859 12.992 1 98.81 417 ARG B O 1
ATOM 7669 N N . THR B 1 418 ? 18.422 18.328 11.906 1 98.81 418 THR B N 1
ATOM 7670 C CA . THR B 1 418 ? 19.203 17.844 13.039 1 98.81 418 THR B CA 1
ATOM 7671 C C . THR B 1 418 ? 20.656 18.281 12.906 1 98.81 418 THR B C 1
ATOM 7673 O O . THR B 1 418 ? 21.281 18.078 11.859 1 98.81 418 THR B O 1
ATOM 7676 N N . LEU B 1 419 ? 21.203 18.859 14.023 1 98.5 419 LEU B N 1
ATOM 7677 C CA . LEU B 1 419 ? 22.531 19.469 13.969 1 98.5 419 LEU B CA 1
ATOM 7678 C C . LEU B 1 419 ? 23.422 18.875 15.055 1 98.5 419 LEU B C 1
ATOM 7680 O O . LEU B 1 419 ? 22.969 18.609 16.172 1 98.5 419 LEU B O 1
ATOM 7684 N N . ALA B 1 420 ? 24.688 18.734 14.695 1 97.69 420 ALA B N 1
ATOM 7685 C CA . ALA B 1 420 ? 25.688 18.406 15.703 1 97.69 420 ALA B CA 1
ATOM 7686 C C . ALA B 1 420 ? 26.109 19.656 16.469 1 97.69 420 ALA B C 1
ATOM 7688 O O . ALA B 1 420 ? 26.344 20.719 15.883 1 97.69 420 ALA B O 1
ATOM 7689 N N . VAL B 1 421 ? 26.141 19.578 17.766 1 96.81 421 VAL B N 1
ATOM 7690 C CA . VAL B 1 421 ? 26.719 20.625 18.594 1 96.81 421 VAL B CA 1
ATOM 7691 C C . VAL B 1 421 ? 28.125 20.219 19.031 1 96.81 421 VAL B C 1
ATOM 7693 O O . VAL B 1 421 ? 28.328 19.672 20.109 1 96.81 421 VAL B O 1
ATOM 7696 N N . GLY B 1 422 ? 29.109 20.547 18.281 1 92.69 422 GLY B N 1
ATOM 7697 C CA . GLY B 1 422 ? 30.453 20.047 18.516 1 92.69 422 GLY B CA 1
ATOM 7698 C C . GLY B 1 422 ? 30.641 18.594 18.094 1 92.69 422 GLY B C 1
ATOM 7699 O O . GLY B 1 422 ? 30.297 18.234 16.969 1 92.69 422 GLY B O 1
ATOM 7700 N N . PRO B 1 423 ? 31.172 17.781 19.047 1 93.56 423 PRO B N 1
ATOM 7701 C CA . PRO B 1 423 ? 31.406 16.375 18.719 1 93.56 423 PRO B CA 1
ATOM 7702 C C . PRO B 1 423 ? 30.109 15.594 18.531 1 93.56 423 PRO B C 1
ATOM 7704 O O . PRO B 1 423 ? 29.141 15.805 19.281 1 93.56 423 PRO B O 1
ATOM 7707 N N . VAL B 1 424 ? 30.062 14.633 17.609 1 95.12 424 VAL B N 1
ATOM 7708 C CA . VAL B 1 424 ? 28.891 13.812 17.312 1 95.12 424 VAL B CA 1
ATOM 7709 C C . VAL B 1 424 ? 28.797 12.672 18.312 1 95.12 424 VAL B C 1
ATOM 7711 O O . VAL B 1 424 ? 29.766 11.938 18.531 1 95.12 424 VAL B O 1
ATOM 7714 N N . PRO B 1 425 ? 27.719 12.531 18.906 1 94.5 425 PRO B N 1
ATOM 7715 C CA . PRO B 1 425 ? 27.594 11.438 19.875 1 94.5 425 PRO B CA 1
ATOM 7716 C C . PRO B 1 425 ? 27.625 10.062 19.219 1 94.5 425 PRO B C 1
ATOM 7718 O O . PRO B 1 425 ? 27.297 9.93 18.031 1 94.5 425 PRO B O 1
ATOM 7721 N N . GLU B 1 426 ? 27.875 9.031 19.984 1 92.62 426 GLU B N 1
ATOM 7722 C CA . GLU B 1 426 ? 28.031 7.66 19.516 1 92.62 426 GLU B CA 1
ATOM 7723 C C . GLU B 1 426 ? 26.75 7.156 18.844 1 92.62 426 GLU B C 1
ATOM 7725 O O . GLU B 1 426 ? 25.656 7.328 19.391 1 92.62 426 GLU B O 1
ATOM 7730 N N . GLY B 1 427 ? 26.844 6.605 17.703 1 95.62 427 GLY B N 1
ATOM 7731 C CA . GLY B 1 427 ? 25.734 5.957 17.016 1 95.62 427 GLY B CA 1
ATOM 7732 C C . GLY B 1 427 ? 24.875 6.922 16.219 1 95.62 427 GLY B C 1
ATOM 7733 O O . GLY B 1 427 ? 24.094 6.512 15.352 1 95.62 427 GLY B O 1
ATOM 7734 N N . ALA B 1 428 ? 25.016 8.227 16.5 1 97.56 428 ALA B N 1
ATOM 7735 C CA . ALA B 1 428 ? 24.141 9.234 15.914 1 97.56 428 ALA B CA 1
ATOM 7736 C C . ALA B 1 428 ? 24.391 9.398 14.422 1 97.56 428 ALA B C 1
ATOM 7738 O O . ALA B 1 428 ? 23.453 9.547 13.633 1 97.56 428 ALA B O 1
ATOM 7739 N N . ALA B 1 429 ? 25.656 9.32 14.055 1 98.38 429 ALA B N 1
ATOM 7740 C CA . ALA B 1 429 ? 26 9.547 12.656 1 98.38 429 ALA B CA 1
ATOM 7741 C C . ALA B 1 429 ? 25.438 8.438 11.766 1 98.38 429 ALA B C 1
ATOM 7743 O O . ALA B 1 429 ? 24.953 8.703 10.664 1 98.38 429 ALA B O 1
ATOM 7744 N N . GLU B 1 430 ? 25.516 7.203 12.195 1 98 430 GLU B N 1
ATOM 7745 C CA . GLU B 1 430 ? 24.969 6.082 11.438 1 98 430 GLU B CA 1
ATOM 7746 C C . GLU B 1 430 ? 23.453 6.195 11.297 1 98 430 GLU B C 1
ATOM 7748 O O . GLU B 1 430 ? 22.906 5.996 10.211 1 98 430 GLU B O 1
ATOM 7753 N N . ALA B 1 431 ? 22.812 6.496 12.398 1 98.25 431 ALA B N 1
ATOM 7754 C CA . ALA B 1 431 ? 21.359 6.656 12.383 1 98.25 431 ALA B CA 1
ATOM 7755 C C . ALA B 1 431 ? 20.953 7.82 11.477 1 98.25 431 ALA B C 1
ATOM 7757 O O . ALA B 1 431 ? 20 7.707 10.711 1 98.25 431 ALA B O 1
ATOM 7758 N N . PHE B 1 432 ? 21.781 8.898 11.641 1 98.81 432 PHE B N 1
ATOM 7759 C CA . PHE B 1 432 ? 21.516 10.078 10.82 1 98.81 432 PHE B CA 1
ATOM 7760 C C . PHE B 1 432 ? 21.641 9.734 9.336 1 98.81 432 PHE B C 1
ATOM 7762 O O . PHE B 1 432 ? 20.797 10.141 8.539 1 98.81 432 PHE B O 1
ATOM 7769 N N . THR B 1 433 ? 22.625 9.016 8.977 1 98.81 433 THR B N 1
ATOM 7770 C CA . THR B 1 433 ? 22.875 8.672 7.582 1 98.81 433 THR B CA 1
ATOM 7771 C C . THR B 1 433 ? 21.75 7.805 7.035 1 98.81 433 THR B C 1
ATOM 7773 O O . THR B 1 433 ? 21.328 7.977 5.887 1 98.81 433 THR B O 1
ATOM 7776 N N . ARG B 1 434 ? 21.219 6.926 7.824 1 98.56 434 ARG B N 1
ATOM 7777 C CA . ARG B 1 434 ? 20.125 6.074 7.395 1 98.56 434 ARG B CA 1
ATOM 7778 C C . ARG B 1 434 ? 18.844 6.883 7.207 1 98.56 434 ARG B C 1
ATOM 7780 O O . ARG B 1 434 ? 18.062 6.625 6.285 1 98.56 434 ARG B O 1
ATOM 7787 N N . VAL B 1 435 ? 18.562 7.848 8.117 1 98.88 435 VAL B N 1
ATOM 7788 C CA . VAL B 1 435 ? 17.438 8.75 7.965 1 98.88 435 VAL B CA 1
ATOM 7789 C C . VAL B 1 435 ? 17.594 9.562 6.684 1 98.88 435 VAL B C 1
ATOM 7791 O O . VAL B 1 435 ? 16.641 9.727 5.918 1 98.88 435 VAL B O 1
ATOM 7794 N N . LEU B 1 436 ? 18.797 10.047 6.465 1 98.88 436 LEU B N 1
ATOM 7795 C CA . LEU B 1 436 ? 19.109 10.836 5.277 1 98.88 436 LEU B CA 1
ATOM 7796 C C . LEU B 1 436 ? 18.891 10.016 4.012 1 98.88 436 LEU B C 1
ATOM 7798 O O . LEU B 1 436 ? 18.359 10.523 3.018 1 98.88 436 LEU B O 1
ATOM 7802 N N . GLN B 1 437 ? 19.328 8.742 4.047 1 98.62 437 GLN B N 1
ATOM 7803 C CA . GLN B 1 437 ? 19.094 7.855 2.908 1 98.62 437 GLN B CA 1
ATOM 7804 C C . GLN B 1 437 ? 17.609 7.758 2.58 1 98.62 437 GLN B C 1
ATOM 7806 O O . GLN B 1 437 ? 17.219 7.727 1.409 1 98.62 437 GLN B O 1
ATOM 7811 N N . GLY B 1 438 ? 16.781 7.695 3.613 1 98.75 438 GLY B N 1
ATOM 7812 C CA . GLY B 1 438 ? 15.344 7.676 3.4 1 98.75 438 GLY B CA 1
ATOM 7813 C C . GLY B 1 438 ? 14.82 8.938 2.75 1 98.75 438 GLY B C 1
ATOM 7814 O O . GLY B 1 438 ? 14.016 8.875 1.815 1 98.75 438 GLY B O 1
ATOM 7815 N N . MET B 1 439 ? 15.273 10.062 3.258 1 98.81 439 MET B N 1
ATOM 7816 C CA . MET B 1 439 ? 14.867 11.344 2.693 1 98.81 439 MET B CA 1
ATOM 7817 C C . MET B 1 439 ? 15.281 11.453 1.231 1 98.81 439 MET B C 1
ATOM 7819 O O . MET B 1 439 ? 14.508 11.906 0.391 1 98.81 439 MET B O 1
ATOM 7823 N N . ILE B 1 440 ? 16.5 11.023 0.921 1 98.75 440 ILE B N 1
ATOM 7824 C CA . ILE B 1 440 ? 17.016 11.062 -0.438 1 98.75 440 ILE B CA 1
ATOM 7825 C C . ILE B 1 440 ? 16.203 10.141 -1.336 1 98.75 440 ILE B C 1
ATOM 7827 O O . ILE B 1 440 ? 15.859 10.508 -2.465 1 98.75 440 ILE B O 1
ATOM 7831 N N . ALA B 1 441 ? 15.875 8.961 -0.844 1 98.62 441 ALA B N 1
ATOM 7832 C CA . ALA B 1 441 ? 15.125 7.984 -1.632 1 98.62 441 ALA B CA 1
ATOM 7833 C C . ALA B 1 441 ? 13.789 8.555 -2.094 1 98.62 441 ALA B C 1
ATOM 7835 O O . ALA B 1 441 ? 13.43 8.43 -3.266 1 98.62 441 ALA B O 1
ATOM 7836 N N . ILE B 1 442 ? 13.062 9.219 -1.197 1 98.81 442 ILE B N 1
ATOM 7837 C CA . ILE B 1 442 ? 11.781 9.82 -1.557 1 98.81 442 ILE B CA 1
ATOM 7838 C C . ILE B 1 442 ? 12.008 10.984 -2.516 1 98.81 442 ILE B C 1
ATOM 7840 O O . ILE B 1 442 ? 11.305 11.125 -3.516 1 98.81 442 ILE B O 1
ATOM 7844 N N . SER B 1 443 ? 13 11.789 -2.244 1 98.75 443 SER B N 1
ATOM 7845 C CA . SER B 1 443 ? 13.273 12.969 -3.057 1 98.75 443 SER B CA 1
ATOM 7846 C C . SER B 1 443 ? 13.586 12.586 -4.5 1 98.75 443 SER B C 1
ATOM 7848 O O . SER B 1 443 ? 13.227 13.312 -5.43 1 98.75 443 SER B O 1
ATOM 7850 N N . ARG B 1 444 ? 14.203 11.438 -4.652 1 97.88 444 ARG B N 1
ATOM 7851 C CA . ARG B 1 444 ? 14.664 11.023 -5.977 1 97.88 444 ARG B CA 1
ATOM 7852 C C . ARG B 1 444 ? 13.633 10.133 -6.66 1 97.88 444 ARG B C 1
ATOM 7854 O O . ARG B 1 444 ? 13.805 9.742 -7.816 1 97.88 444 ARG B O 1
ATOM 7861 N N . ALA B 1 445 ? 12.594 9.82 -6.047 1 98.12 445 ALA B N 1
ATOM 7862 C CA . ALA B 1 445 ? 11.68 8.789 -6.527 1 98.12 445 ALA B CA 1
ATOM 7863 C C . ALA B 1 445 ? 11.008 9.219 -7.828 1 98.12 445 ALA B C 1
ATOM 7865 O O . ALA B 1 445 ? 10.578 10.359 -7.969 1 98.12 445 ALA B O 1
ATOM 7866 N N . ARG B 1 446 ? 11.055 8.453 -8.805 1 98.06 446 ARG B N 1
ATOM 7867 C CA . ARG B 1 446 ? 10.227 8.398 -10.008 1 98.06 446 ARG B CA 1
ATOM 7868 C C . ARG B 1 446 ? 9.242 7.238 -9.945 1 98.06 446 ARG B C 1
ATOM 7870 O O . ARG B 1 446 ? 9.594 6.141 -9.516 1 98.06 446 ARG B O 1
ATOM 7877 N N . PHE B 1 447 ? 7.996 7.43 -10.266 1 98.25 447 PHE B N 1
ATOM 7878 C CA . PHE B 1 447 ? 7.023 6.363 -10.055 1 98.25 447 PHE B CA 1
ATOM 7879 C C . PHE B 1 447 ? 5.832 6.523 -10.984 1 98.25 447 PHE B C 1
ATOM 7881 O O . PHE B 1 447 ? 5.539 7.629 -11.445 1 98.25 447 PHE B O 1
ATOM 7888 N N . PRO B 1 448 ? 5.141 5.457 -11.289 1 97.38 448 PRO B N 1
ATOM 7889 C CA . PRO B 1 448 ? 3.986 5.52 -12.188 1 97.38 448 PRO B CA 1
ATOM 7890 C C . PRO B 1 448 ? 2.848 6.367 -11.633 1 97.38 448 PRO B C 1
ATOM 7892 O O . PRO B 1 448 ? 2.57 6.32 -10.43 1 97.38 448 PRO B O 1
ATOM 7895 N N . ARG B 1 449 ? 2.225 7.121 -12.508 1 97.19 449 ARG B N 1
ATOM 7896 C CA . ARG B 1 449 ? 0.988 7.797 -12.133 1 97.19 449 ARG B CA 1
ATOM 7897 C C . ARG B 1 449 ? -0.029 6.809 -11.57 1 97.19 449 ARG B C 1
ATOM 7899 O O . ARG B 1 449 ? -0.167 5.695 -12.086 1 97.19 449 ARG B O 1
ATOM 7906 N N . GLY B 1 450 ? -0.742 7.227 -10.531 1 96.25 450 GLY B N 1
ATOM 7907 C CA . GLY B 1 450 ? -1.766 6.387 -9.922 1 96.25 450 GLY B CA 1
ATOM 7908 C C . GLY B 1 450 ? -1.361 5.836 -8.57 1 96.25 450 GLY B C 1
ATOM 7909 O O . GLY B 1 450 ? -2.209 5.363 -7.809 1 96.25 450 GLY B O 1
ATOM 7910 N N . LEU B 1 451 ? -0.083 5.863 -8.227 1 97.25 451 LEU B N 1
ATOM 7911 C CA . LEU B 1 451 ? 0.38 5.375 -6.934 1 97.25 451 LEU B CA 1
ATOM 7912 C C . LEU B 1 451 ? 0.086 6.395 -5.836 1 97.25 451 LEU B C 1
ATOM 7914 O O . LEU B 1 451 ? 0.049 7.598 -6.094 1 97.25 451 LEU B O 1
ATOM 7918 N N . ALA B 1 452 ? -0.182 5.867 -4.652 1 97.5 452 ALA B N 1
ATOM 7919 C CA . ALA B 1 452 ? -0.375 6.672 -3.449 1 97.5 452 ALA B CA 1
ATOM 7920 C C . ALA B 1 452 ? 0.884 6.68 -2.586 1 97.5 452 ALA B C 1
ATOM 7922 O O . ALA B 1 452 ? 1.864 6 -2.902 1 97.5 452 ALA B O 1
ATOM 7923 N N . GLY B 1 453 ? 0.827 7.488 -1.574 1 97.88 453 GLY B N 1
ATOM 7924 C CA . GLY B 1 453 ? 1.968 7.57 -0.676 1 97.88 453 GLY B CA 1
ATOM 7925 C C . GLY B 1 453 ? 2.324 6.242 -0.039 1 97.88 453 GLY B C 1
ATOM 7926 O O . GLY B 1 453 ? 3.492 5.98 0.252 1 97.88 453 GLY B O 1
ATOM 7927 N N . ARG B 1 454 ? 1.351 5.41 0.206 1 96.88 454 ARG B N 1
ATOM 7928 C CA . ARG B 1 454 ? 1.603 4.105 0.811 1 96.88 454 ARG B CA 1
ATOM 7929 C C . ARG B 1 454 ? 2.535 3.27 -0.059 1 96.88 454 ARG B C 1
ATOM 7931 O O . ARG B 1 454 ? 3.318 2.469 0.454 1 96.88 454 ARG B O 1
ATOM 7938 N N . ASP B 1 455 ? 2.463 3.473 -1.354 1 97.38 455 ASP B N 1
ATOM 7939 C CA . ASP B 1 455 ? 3.238 2.684 -2.307 1 97.38 455 ASP B CA 1
ATOM 7940 C C . ASP B 1 455 ? 4.703 3.117 -2.314 1 97.38 455 ASP B C 1
ATOM 7942 O O . ASP B 1 455 ? 5.562 2.412 -2.848 1 97.38 455 ASP B O 1
ATOM 7946 N N . LEU B 1 456 ? 5.031 4.258 -1.69 1 98.38 456 LEU B N 1
ATOM 7947 C CA . LEU B 1 456 ? 6.379 4.812 -1.72 1 98.38 456 LEU B CA 1
ATOM 7948 C C . LEU B 1 456 ? 7 4.801 -0.328 1 98.38 456 LEU B C 1
ATOM 7950 O O . LEU B 1 456 ? 8.219 4.973 -0.185 1 98.38 456 LEU B O 1
ATOM 7954 N N . ASP B 1 457 ? 6.195 4.562 0.739 1 98.38 457 ASP B N 1
ATOM 7955 C CA . ASP B 1 457 ? 6.598 4.77 2.127 1 98.38 457 ASP B CA 1
ATOM 7956 C C . ASP B 1 457 ? 7.816 3.922 2.479 1 98.38 457 ASP B C 1
ATOM 7958 O O . ASP B 1 457 ? 8.695 4.367 3.219 1 98.38 457 ASP B O 1
ATOM 7962 N N . ALA B 1 458 ? 7.875 2.76 1.939 1 98.38 458 ALA B N 1
ATOM 7963 C CA . ALA B 1 458 ? 8.961 1.834 2.252 1 98.38 458 ALA B CA 1
ATOM 7964 C C . ALA B 1 458 ? 10.305 2.398 1.807 1 98.38 458 ALA B C 1
ATOM 7966 O O . ALA B 1 458 ? 11.336 2.119 2.422 1 98.38 458 ALA B O 1
ATOM 7967 N N . LEU B 1 459 ? 10.367 3.215 0.763 1 98.62 459 LEU B N 1
ATOM 7968 C CA . LEU B 1 459 ? 11.609 3.795 0.262 1 98.62 459 LEU B CA 1
ATOM 7969 C C . LEU B 1 459 ? 12.273 4.664 1.326 1 98.62 459 LEU B C 1
ATOM 7971 O O . LEU B 1 459 ? 13.5 4.734 1.397 1 98.62 459 LEU B O 1
ATOM 7975 N N . ALA B 1 460 ? 11.398 5.277 2.166 1 98.69 460 ALA B N 1
ATOM 7976 C CA . ALA B 1 460 ? 11.906 6.164 3.207 1 98.69 460 ALA B CA 1
ATOM 7977 C C . ALA B 1 460 ? 12.445 5.371 4.395 1 98.69 460 ALA B C 1
ATOM 7979 O O . ALA B 1 460 ? 13.234 5.883 5.188 1 98.69 460 ALA B O 1
ATOM 7980 N N . ARG B 1 461 ? 12.047 4.145 4.531 1 98.56 461 ARG B N 1
ATOM 7981 C CA . ARG B 1 461 ? 12.227 3.453 5.805 1 98.56 461 ARG B CA 1
ATOM 7982 C C . ARG B 1 461 ? 13.242 2.322 5.676 1 98.56 461 ARG B C 1
ATOM 7984 O O . ARG B 1 461 ? 13.805 1.871 6.676 1 98.56 461 ARG B O 1
ATOM 7991 N N . VAL B 1 462 ? 13.461 1.804 4.434 1 98.19 462 VAL B N 1
ATOM 7992 C CA . VAL B 1 462 ? 14.156 0.536 4.219 1 98.19 462 VAL B CA 1
ATOM 7993 C C . VAL B 1 462 ? 15.578 0.624 4.77 1 98.19 462 VAL B C 1
ATOM 7995 O O . VAL B 1 462 ? 16.109 -0.361 5.285 1 98.19 462 VAL B O 1
ATOM 7998 N N . ALA B 1 463 ? 16.266 1.772 4.676 1 98 463 ALA B N 1
ATOM 7999 C CA . ALA B 1 463 ? 17.609 1.918 5.223 1 98 463 ALA B CA 1
ATOM 8000 C C . ALA B 1 463 ? 17.609 1.732 6.738 1 98 463 ALA B C 1
ATOM 8002 O O . ALA B 1 463 ? 18.547 1.138 7.297 1 98 463 ALA B O 1
ATOM 8003 N N . LEU B 1 464 ? 16.594 2.287 7.434 1 98.56 464 LEU B N 1
ATOM 8004 C CA . LEU B 1 464 ? 16.453 2.092 8.875 1 98.56 464 LEU B CA 1
ATOM 8005 C C . LEU B 1 464 ? 16.062 0.648 9.188 1 98.56 464 LEU B C 1
ATOM 8007 O O . LEU B 1 464 ? 16.609 0.044 10.109 1 98.56 464 LEU B O 1
ATOM 8011 N N . TRP B 1 465 ? 15.133 0.092 8.414 1 98.31 465 TRP B N 1
ATOM 8012 C CA . TRP B 1 465 ? 14.68 -1.28 8.617 1 98.31 465 TRP B CA 1
ATOM 8013 C C . TRP B 1 465 ? 15.852 -2.25 8.594 1 98.31 465 TRP B C 1
ATOM 8015 O O . TRP B 1 465 ? 15.914 -3.182 9.398 1 98.31 465 TRP B O 1
ATOM 8025 N N . SER B 1 466 ? 16.781 -2.043 7.664 1 97 466 SER B N 1
ATOM 8026 C CA . SER B 1 466 ? 17.906 -2.951 7.5 1 97 466 SER B CA 1
ATOM 8027 C C . SER B 1 466 ? 18.75 -3.014 8.766 1 97 466 SER B C 1
ATOM 8029 O O . SER B 1 466 ? 19.516 -3.967 8.969 1 97 466 SER B O 1
ATOM 8031 N N . ALA B 1 467 ? 18.609 -1.986 9.641 1 97.12 467 ALA B N 1
ATOM 8032 C CA . ALA B 1 467 ? 19.344 -1.935 10.898 1 97.12 467 ALA B CA 1
ATOM 8033 C C . ALA B 1 467 ? 18.438 -2.225 12.086 1 97.12 467 ALA B C 1
ATOM 8035 O O . ALA B 1 467 ? 18.797 -1.959 13.234 1 97.12 467 ALA B O 1
ATOM 8036 N N . GLY B 1 468 ? 17.219 -2.711 11.82 1 97.31 468 GLY B N 1
ATOM 8037 C CA . GLY B 1 468 ? 16.281 -3.037 12.883 1 97.31 468 GLY B CA 1
ATOM 8038 C C . GLY B 1 468 ? 15.648 -1.812 13.516 1 97.31 468 GLY B C 1
ATOM 8039 O O . GLY B 1 468 ? 15.227 -1.85 14.672 1 97.31 468 GLY B O 1
ATOM 8040 N N . MET B 1 469 ? 15.703 -0.679 12.781 1 97.81 469 MET B N 1
ATOM 8041 C CA . MET B 1 469 ? 15.172 0.591 13.266 1 97.81 469 MET B CA 1
ATOM 8042 C C . MET B 1 469 ? 13.93 1.001 12.492 1 97.81 469 MET B C 1
ATOM 8044 O O . MET B 1 469 ? 13.578 0.365 11.492 1 97.81 469 MET B O 1
ATOM 8048 N N . ASP B 1 470 ? 13.188 1.953 12.969 1 96.94 470 ASP B N 1
ATOM 8049 C CA . ASP B 1 470 ? 12 2.531 12.344 1 96.94 470 ASP B CA 1
ATOM 8050 C C . ASP B 1 470 ? 11.578 3.812 13.055 1 96.94 470 ASP B C 1
ATOM 8052 O O . ASP B 1 470 ? 12.297 4.316 13.922 1 96.94 470 ASP B O 1
ATOM 8056 N N . TYR B 1 471 ? 10.586 4.422 12.648 1 96.25 471 TYR B N 1
ATOM 8057 C CA . TYR B 1 471 ? 9.992 5.555 13.344 1 96.25 471 TYR B CA 1
ATOM 8058 C C . TYR B 1 471 ? 8.469 5.461 13.336 1 96.25 471 TYR B C 1
ATOM 8060 O O . TYR B 1 471 ? 7.887 4.77 12.5 1 96.25 471 TYR B O 1
ATOM 8068 N N . ASP B 1 472 ? 7.758 6.156 14.219 1 92.06 472 ASP B N 1
ATOM 8069 C CA . ASP B 1 472 ? 6.352 5.891 14.492 1 92.06 472 ASP B CA 1
ATOM 8070 C C . ASP B 1 472 ? 5.477 7.062 14.062 1 92.06 472 ASP B C 1
ATOM 8072 O O . ASP B 1 472 ? 4.527 7.43 14.766 1 92.06 472 ASP B O 1
ATOM 8076 N N . HIS B 1 473 ? 5.832 7.766 13.07 1 93.75 473 HIS B N 1
ATOM 8077 C CA . HIS B 1 473 ? 5.008 8.758 12.398 1 93.75 473 HIS B CA 1
ATOM 8078 C C . HIS B 1 473 ? 5.043 8.57 10.883 1 93.75 473 HIS B C 1
ATOM 8080 O O . HIS B 1 473 ? 5.836 7.781 10.367 1 93.75 473 HIS B O 1
ATOM 8086 N N . GLY B 1 474 ? 4.09 9.156 10.234 1 96.06 474 GLY B N 1
ATOM 8087 C CA . GLY B 1 474 ? 4.137 9.109 8.781 1 96.06 474 GLY B CA 1
ATOM 8088 C C . GLY B 1 474 ? 5.379 9.758 8.195 1 96.06 474 GLY B C 1
ATOM 8089 O O . GLY B 1 474 ? 6.012 10.586 8.852 1 96.06 474 GLY B O 1
ATOM 8090 N N . THR B 1 475 ? 5.703 9.422 6.973 1 98.31 475 THR B N 1
ATOM 8091 C CA . THR B 1 475 ? 6.879 9.969 6.301 1 98.31 475 THR B CA 1
ATOM 8092 C C . THR B 1 475 ? 6.617 11.391 5.824 1 98.31 475 THR B C 1
ATOM 8094 O O . THR B 1 475 ? 7.547 12.195 5.727 1 98.31 475 THR B O 1
ATOM 8097 N N . GLY B 1 476 ? 5.363 11.602 5.543 1 98.25 476 GLY B N 1
ATOM 8098 C CA . GLY B 1 476 ? 5.047 12.938 5.078 1 98.25 476 GLY B CA 1
ATOM 8099 C C . GLY B 1 476 ? 3.555 13.219 5.043 1 98.25 476 GLY B C 1
ATOM 8100 O O . GLY B 1 476 ? 2.742 12.289 5.066 1 98.25 476 GLY B O 1
ATOM 8101 N N . HIS B 1 477 ? 3.199 14.484 5.004 1 97.81 477 HIS B N 1
ATOM 8102 C CA . HIS B 1 477 ? 1.828 14.969 4.902 1 97.81 477 HIS B CA 1
ATOM 8103 C C . HIS B 1 477 ? 1.721 16.109 3.889 1 97.81 477 HIS B C 1
ATOM 8105 O O . HIS B 1 477 ? 2.732 16.688 3.496 1 97.81 477 HIS B O 1
ATOM 8111 N N . GLY B 1 478 ? 0.499 16.344 3.455 1 98.31 478 GLY B N 1
ATOM 8112 C CA . GLY B 1 478 ? 0.285 17.469 2.561 1 98.31 478 GLY B CA 1
ATOM 8113 C C . GLY B 1 478 ? 0.454 18.812 3.244 1 98.31 478 GLY B C 1
ATOM 8114 O O . GLY B 1 478 ? 0.292 18.922 4.461 1 98.31 478 GLY B O 1
ATOM 8115 N N . VAL B 1 479 ? 0.813 19.781 2.471 1 98.75 479 VAL B N 1
ATOM 8116 C CA . VAL B 1 479 ? 1.013 21.141 2.977 1 98.75 479 VAL B CA 1
ATOM 8117 C C . VAL B 1 479 ? 0.205 22.125 2.139 1 98.75 479 VAL B C 1
ATOM 8119 O O . VAL B 1 479 ? 0.213 22.062 0.907 1 98.75 479 VAL B O 1
ATOM 8122 N N . GLY B 1 480 ? -0.484 22.984 2.797 1 98.5 480 GLY B N 1
ATOM 8123 C CA . GLY B 1 480 ? -1.28 23.984 2.121 1 98.5 480 GLY B CA 1
ATOM 8124 C C . GLY B 1 480 ? -0.466 25.188 1.672 1 98.5 480 GLY B C 1
ATOM 8125 O O . GLY B 1 480 ? 0.596 25.469 2.232 1 98.5 480 GLY B O 1
ATOM 8126 N N . ALA B 1 481 ? -0.905 25.844 0.624 1 98.5 481 ALA B N 1
ATOM 8127 C CA . ALA B 1 481 ? -0.287 27.078 0.153 1 98.5 481 ALA B CA 1
ATOM 8128 C C . ALA B 1 481 ? -0.838 28.297 0.904 1 98.5 481 ALA B C 1
ATOM 8130 O O . ALA B 1 481 ? -1.964 28.734 0.652 1 98.5 481 ALA B O 1
ATOM 8131 N N . ALA B 1 482 ? -0 28.797 1.812 1 98.31 482 ALA B N 1
ATOM 8132 C CA . ALA B 1 482 ? -0.479 29.844 2.725 1 98.31 482 ALA B CA 1
ATOM 8133 C C . ALA B 1 482 ? -1.745 29.391 3.447 1 98.31 482 ALA B C 1
ATOM 8135 O O . ALA B 1 482 ? -2.738 30.125 3.488 1 98.31 482 ALA B O 1
ATOM 8136 N N . LEU B 1 483 ? -1.808 28.172 3.822 1 98.25 483 LEU B N 1
ATOM 8137 C CA . LEU B 1 483 ? -2.846 27.469 4.566 1 98.25 483 LEU B CA 1
ATOM 8138 C C . LEU B 1 483 ? -2.234 26.547 5.613 1 98.25 483 LEU B C 1
ATOM 8140 O O . LEU B 1 483 ? -1.118 26.781 6.082 1 98.25 483 LEU B O 1
ATOM 8144 N N . CYS B 1 484 ? -2.938 25.531 6.004 1 97.56 484 CYS B N 1
ATOM 8145 C CA . CYS B 1 484 ? -2.477 24.672 7.094 1 97.56 484 CYS B CA 1
ATOM 8146 C C . CYS B 1 484 ? -1.218 23.906 6.695 1 97.56 484 CYS B C 1
ATOM 8148 O O . CYS B 1 484 ? -1.095 23.453 5.559 1 97.56 484 CYS B O 1
ATOM 8150 N N . VAL B 1 485 ? -0.271 23.844 7.637 1 98 485 VAL B N 1
ATOM 8151 C CA . VAL B 1 485 ? 0.961 23.094 7.406 1 98 485 VAL B CA 1
ATOM 8152 C C . VAL B 1 485 ? 0.64 21.609 7.199 1 98 485 VAL B C 1
ATOM 8154 O O . VAL B 1 485 ? 1.343 20.906 6.465 1 98 485 VAL B O 1
ATOM 8157 N N . HIS B 1 486 ? -0.359 21.094 7.832 1 96.56 486 HIS B N 1
ATOM 8158 C CA . HIS B 1 486 ? -0.926 19.781 7.559 1 96.56 486 HIS B CA 1
ATOM 8159 C C . HIS B 1 486 ? -2.207 19.891 6.738 1 96.56 486 HIS B C 1
ATOM 8161 O O . HIS B 1 486 ? -3.215 20.406 7.223 1 96.56 486 HIS B O 1
ATOM 8167 N N . GLU B 1 487 ? -2.15 19.516 5.555 1 95.56 487 GLU B N 1
ATOM 8168 C CA . GLU B 1 487 ? -3.297 19.594 4.656 1 95.56 487 GLU B CA 1
ATOM 8169 C C . GLU B 1 487 ? -3.455 18.297 3.857 1 95.56 487 GLU B C 1
ATOM 8171 O O . GLU B 1 487 ? -2.527 17.875 3.168 1 95.56 487 GLU B O 1
ATOM 8176 N N . GLY B 1 488 ? -4.547 17.672 3.977 1 93.94 488 GLY B N 1
ATOM 8177 C CA . GLY B 1 488 ? -4.836 16.484 3.197 1 93.94 488 GLY B CA 1
ATOM 8178 C C . GLY B 1 488 ? -5.285 16.781 1.781 1 93.94 488 GLY B C 1
ATOM 8179 O O . GLY B 1 488 ? -5.348 17.953 1.383 1 93.94 488 GLY B O 1
ATOM 8180 N N . PRO B 1 489 ? -5.52 15.859 0.971 1 95.62 489 PRO B N 1
ATOM 8181 C CA . PRO B 1 489 ? -5.664 14.477 1.434 1 95.62 489 PRO B CA 1
ATOM 8182 C C . PRO B 1 489 ? -4.387 13.656 1.246 1 95.62 489 PRO B C 1
ATOM 8184 O O . PRO B 1 489 ? -4.305 12.523 1.722 1 95.62 489 PRO B O 1
ATOM 8187 N N . ALA B 1 490 ? -3.348 14.195 0.571 1 95.38 490 ALA B N 1
ATOM 8188 C CA . ALA B 1 490 ? -2.162 13.414 0.218 1 95.38 490 ALA B CA 1
ATOM 8189 C C . ALA B 1 490 ? -1.229 13.266 1.415 1 95.38 490 ALA B C 1
ATOM 8191 O O . ALA B 1 490 ? -1.094 14.188 2.225 1 95.38 490 ALA B O 1
ATOM 8192 N N . ARG B 1 491 ? -0.627 12.172 1.587 1 97.38 491 ARG B N 1
ATOM 8193 C CA . ARG B 1 491 ? 0.418 11.906 2.57 1 97.38 491 ARG B CA 1
ATOM 8194 C C . ARG B 1 491 ? 1.314 10.758 2.119 1 97.38 491 ARG B C 1
ATOM 8196 O O . ARG B 1 491 ? 1 10.062 1.15 1 97.38 491 ARG B O 1
ATOM 8203 N N . ILE B 1 492 ? 2.412 10.633 2.629 1 98.25 492 ILE B N 1
ATOM 8204 C CA . ILE B 1 492 ? 3.279 9.469 2.471 1 98.25 492 ILE B CA 1
ATOM 8205 C C . ILE B 1 492 ? 3.301 8.664 3.766 1 98.25 492 ILE B C 1
ATOM 8207 O O . ILE B 1 492 ? 4.023 9.008 4.707 1 98.25 492 ILE B O 1
ATOM 8211 N N . SER B 1 493 ? 2.508 7.66 3.791 1 96.62 493 SER B N 1
ATOM 8212 C CA . SER B 1 493 ? 2.379 6.762 4.934 1 96.62 493 SER B CA 1
ATOM 8213 C C . SER B 1 493 ? 1.719 5.449 4.531 1 96.62 493 SER B C 1
ATOM 8215 O O . SER B 1 493 ? 1.118 5.352 3.459 1 96.62 493 SER B O 1
ATOM 8217 N N . ARG B 1 494 ? 1.723 4.496 5.352 1 92.81 494 ARG B N 1
ATOM 8218 C CA . ARG B 1 494 ? 1.195 3.164 5.078 1 92.81 494 ARG B CA 1
ATOM 8219 C C . ARG B 1 494 ? -0.317 3.203 4.883 1 92.81 494 ARG B C 1
ATOM 8221 O O . ARG B 1 494 ? -0.883 2.344 4.203 1 92.81 494 ARG B O 1
ATOM 8228 N N . ILE B 1 495 ? -0.965 4.219 5.367 1 89.94 495 ILE B N 1
ATOM 8229 C CA . ILE B 1 495 ? -2.424 4.223 5.367 1 89.94 495 ILE B CA 1
ATOM 8230 C C . ILE B 1 495 ? -2.936 5.078 4.207 1 89.94 495 ILE B C 1
ATOM 8232 O O . ILE B 1 495 ? -4.145 5.164 3.98 1 89.94 495 ILE B O 1
ATOM 8236 N N . SER B 1 496 ? -1.992 5.703 3.469 1 93.06 496 SER B N 1
ATOM 8237 C CA . SER B 1 496 ? -2.398 6.652 2.438 1 93.06 496 SER B CA 1
ATOM 8238 C C . SER B 1 496 ? -2.914 5.934 1.196 1 93.06 496 SER B C 1
ATOM 8240 O O . SER B 1 496 ? -2.195 5.137 0.589 1 93.06 496 SER B O 1
ATOM 8242 N N . ASP B 1 497 ? -4.098 6.227 0.73 1 92.25 497 ASP B N 1
ATOM 8243 C CA . ASP B 1 497 ? -4.645 5.566 -0.45 1 92.25 497 ASP B CA 1
ATOM 8244 C C . ASP B 1 497 ? -4.996 6.578 -1.536 1 92.25 497 ASP B C 1
ATOM 8246 O O . ASP B 1 497 ? -5.688 6.25 -2.502 1 92.25 497 ASP B O 1
ATOM 8250 N N . VAL B 1 498 ? -4.582 7.809 -1.379 1 96.38 498 VAL B N 1
ATOM 8251 C CA . VAL B 1 498 ? -4.844 8.859 -2.357 1 96.38 498 VAL B CA 1
ATOM 8252 C C . VAL B 1 498 ? -3.707 8.906 -3.379 1 96.38 498 VAL B C 1
ATOM 8254 O O . VAL B 1 498 ? -2.557 9.172 -3.023 1 96.38 498 VAL B O 1
ATOM 8257 N N . PRO B 1 499 ? -4.039 8.672 -4.645 1 97.56 499 PRO B N 1
ATOM 8258 C CA . PRO B 1 499 ? -2.98 8.789 -5.648 1 97.56 499 PRO B CA 1
ATOM 8259 C C . PRO B 1 499 ? -2.35 10.18 -5.676 1 97.56 499 PRO B C 1
ATOM 8261 O O . PRO B 1 499 ? -3.059 11.188 -5.586 1 97.56 499 PRO B O 1
ATOM 8264 N N . LEU B 1 500 ? -1.081 10.219 -5.723 1 98.5 500 LEU B N 1
ATOM 8265 C CA . LEU B 1 500 ? -0.37 11.484 -5.84 1 98.5 500 LEU B CA 1
ATOM 8266 C C . LEU B 1 500 ? -0.579 12.094 -7.219 1 98.5 500 LEU B C 1
ATOM 8268 O O . LEU B 1 500 ? -0.71 11.375 -8.211 1 98.5 500 LEU B O 1
ATOM 8272 N N . ALA B 1 501 ? -0.649 13.391 -7.293 1 98.5 501 ALA B N 1
ATOM 8273 C CA . ALA B 1 501 ? -0.907 14.102 -8.539 1 98.5 501 ALA B CA 1
ATOM 8274 C C . ALA B 1 501 ? -0.073 15.383 -8.625 1 98.5 501 ALA B C 1
ATOM 8276 O O . ALA B 1 501 ? 0.257 15.984 -7.598 1 98.5 501 ALA B O 1
ATOM 8277 N N . PRO B 1 502 ? 0.25 15.789 -9.906 1 98.69 502 PRO B N 1
ATOM 8278 C CA . PRO B 1 502 ? 0.976 17.047 -10.047 1 98.69 502 PRO B CA 1
ATOM 8279 C C . PRO B 1 502 ? 0.306 18.203 -9.312 1 98.69 502 PRO B C 1
ATOM 8281 O O . PRO B 1 502 ? -0.922 18.312 -9.312 1 98.69 502 PRO B O 1
ATOM 8284 N N . GLY B 1 503 ? 1.127 18.969 -8.617 1 98.69 503 GLY B N 1
ATOM 8285 C CA . GLY B 1 503 ? 0.615 20.109 -7.883 1 98.69 503 GLY B CA 1
ATOM 8286 C C . GLY B 1 503 ? 0.488 19.859 -6.391 1 98.69 503 GLY B C 1
ATOM 8287 O O . GLY B 1 503 ? 0.354 20.797 -5.609 1 98.69 503 GLY B O 1
ATOM 8288 N N . MET B 1 504 ? 0.511 18.625 -5.961 1 98.88 504 MET B N 1
ATOM 8289 C CA . MET B 1 504 ? 0.462 18.312 -4.535 1 98.88 504 MET B CA 1
ATOM 8290 C C . MET B 1 504 ? 1.804 18.594 -3.871 1 98.88 504 MET B C 1
ATOM 8292 O O . MET B 1 504 ? 2.859 18.328 -4.449 1 98.88 504 MET B O 1
ATOM 8296 N N . ILE B 1 505 ? 1.843 19.234 -2.754 1 98.88 505 ILE B N 1
ATOM 8297 C CA . ILE B 1 505 ? 3.037 19.5 -1.96 1 98.88 505 ILE B CA 1
ATOM 8298 C C . ILE B 1 505 ? 3.012 18.656 -0.687 1 98.88 505 ILE B C 1
ATOM 8300 O O . ILE B 1 505 ? 2.004 18.625 0.023 1 98.88 505 ILE B O 1
ATOM 8304 N N . LEU B 1 506 ? 4.066 17.953 -0.45 1 98.81 506 LEU B N 1
ATOM 8305 C CA . LEU B 1 506 ? 4.156 17.062 0.705 1 98.81 506 LEU B CA 1
ATOM 8306 C C . LEU B 1 506 ? 5.441 17.312 1.486 1 98.81 506 LEU B C 1
ATOM 8308 O O . LEU B 1 506 ? 6.445 17.75 0.914 1 98.81 506 LEU B O 1
ATOM 8312 N N . SER B 1 507 ? 5.383 17.062 2.779 1 98.81 507 SER B N 1
ATOM 8313 C CA . SER B 1 507 ? 6.625 16.938 3.541 1 98.81 507 SER B CA 1
ATOM 8314 C C . SER B 1 507 ? 7.277 15.578 3.314 1 98.81 507 SER B C 1
ATOM 8316 O O . SER B 1 507 ? 6.598 14.594 3.006 1 98.81 507 SER B O 1
ATOM 8318 N N . ASN B 1 508 ? 8.492 15.492 3.24 1 98.81 508 ASN B N 1
ATOM 8319 C CA . ASN B 1 508 ? 9.367 14.328 3.312 1 98.81 508 ASN B CA 1
ATOM 8320 C C . ASN B 1 508 ? 10.234 14.359 4.57 1 98.81 508 ASN B C 1
ATOM 8322 O O . ASN B 1 508 ? 11.258 15.039 4.609 1 98.81 508 ASN B O 1
ATOM 8326 N N . GLU B 1 509 ? 9.797 13.57 5.605 1 98.75 509 GLU B N 1
ATOM 8327 C CA . GLU B 1 509 ? 10.383 13.852 6.91 1 98.75 509 GLU B CA 1
ATOM 8328 C C . GLU B 1 509 ? 10.641 12.562 7.688 1 98.75 509 GLU B C 1
ATOM 8330 O O . GLU B 1 509 ? 10.211 12.43 8.836 1 98.75 509 GLU B O 1
ATOM 8335 N N . PRO B 1 510 ? 11.422 11.602 7.086 1 98.75 510 PRO B N 1
ATOM 8336 C CA . PRO B 1 510 ? 11.812 10.445 7.895 1 98.75 510 PRO B CA 1
ATOM 8337 C C . PRO B 1 510 ? 12.57 10.836 9.164 1 98.75 510 PRO B C 1
ATOM 8339 O O . PRO B 1 510 ? 13.078 11.961 9.258 1 98.75 510 PRO B O 1
ATOM 8342 N N . GLY B 1 511 ? 12.547 9.938 10.18 1 98.44 511 GLY B N 1
ATOM 8343 C CA . GLY B 1 511 ? 13.234 10.211 11.438 1 98.44 511 GLY B CA 1
ATOM 8344 C C . GLY B 1 511 ? 13.641 8.945 12.172 1 98.44 511 GLY B C 1
ATOM 8345 O O . GLY B 1 511 ? 13.492 7.84 11.656 1 98.44 511 GLY B O 1
ATOM 8346 N N . HIS B 1 512 ? 14.297 9.125 13.227 1 98.25 512 HIS B N 1
ATOM 8347 C CA . HIS B 1 512 ? 14.641 8.086 14.195 1 98.25 512 HIS B CA 1
ATOM 8348 C C . HIS B 1 512 ? 14.867 8.688 15.578 1 98.25 512 HIS B C 1
ATOM 8350 O O . HIS B 1 512 ? 15.57 9.688 15.719 1 98.25 512 HIS B O 1
ATOM 8356 N N . TYR B 1 513 ? 14.32 8.078 16.578 1 96.56 513 TYR B N 1
ATOM 8357 C CA . TYR B 1 513 ? 14.328 8.641 17.938 1 96.56 513 TYR B CA 1
ATOM 8358 C C . TYR B 1 513 ? 14.797 7.609 18.953 1 96.56 513 TYR B C 1
ATOM 8360 O O . TYR B 1 513 ? 14.164 6.566 19.125 1 96.56 513 TYR B O 1
ATOM 8368 N N . ARG B 1 514 ? 15.883 7.863 19.531 1 95.12 514 ARG B N 1
ATOM 8369 C CA . ARG B 1 514 ? 16.391 7.027 20.609 1 95.12 514 ARG B CA 1
ATOM 8370 C C . ARG B 1 514 ? 16.078 7.637 21.984 1 95.12 514 ARG B C 1
ATOM 8372 O O . ARG B 1 514 ? 16.812 8.5 22.469 1 95.12 514 ARG B O 1
ATOM 8379 N N . GLU B 1 515 ? 15.125 7.113 22.625 1 91.81 515 GLU B N 1
ATOM 8380 C CA . GLU B 1 515 ? 14.625 7.652 23.891 1 91.81 515 GLU B CA 1
ATOM 8381 C C . GLU B 1 515 ? 15.758 7.871 24.891 1 91.81 515 GLU B C 1
ATOM 8383 O O . GLU B 1 515 ? 16.594 6.988 25.078 1 91.81 515 GLU B O 1
ATOM 8388 N N . GLY B 1 516 ? 15.797 8.992 25.469 1 93.19 516 GLY B N 1
ATOM 8389 C CA . GLY B 1 516 ? 16.75 9.336 26.5 1 93.19 516 GLY B CA 1
ATOM 8390 C C . GLY B 1 516 ? 18.094 9.781 25.938 1 93.19 516 GLY B C 1
ATOM 8391 O O . GLY B 1 516 ? 18.984 10.203 26.703 1 93.19 516 GLY B O 1
ATOM 8392 N N . GLN B 1 517 ? 18.234 9.812 24.594 1 95.06 517 GLN B N 1
ATOM 8393 C CA . GLN B 1 517 ? 19.547 10.133 24.047 1 95.06 517 GLN B CA 1
ATOM 8394 C C . GLN B 1 517 ? 19.438 11.258 23.016 1 95.06 517 GLN B C 1
ATOM 8396 O O . GLN B 1 517 ? 19.922 12.367 23.266 1 95.06 517 GLN B O 1
ATOM 8401 N N . TRP B 1 518 ? 18.812 11.016 21.891 1 96.62 518 TRP B N 1
ATOM 8402 C CA . TRP B 1 518 ? 18.703 12.016 20.828 1 96.62 518 TRP B CA 1
ATOM 8403 C C . TRP B 1 518 ? 17.625 11.633 19.828 1 96.62 518 TRP B C 1
ATOM 8405 O O . TRP B 1 518 ? 17.125 10.5 19.828 1 96.62 518 TRP B O 1
ATOM 8415 N N . GLY B 1 519 ? 17.141 12.57 19.109 1 97.44 519 GLY B N 1
ATOM 8416 C CA . GLY B 1 519 ? 16.25 12.367 17.969 1 97.44 519 GLY B CA 1
ATOM 8417 C C . GLY B 1 519 ? 16.797 12.961 16.688 1 97.44 519 GLY B C 1
ATOM 8418 O O . GLY B 1 519 ? 17.547 13.938 16.719 1 97.44 519 GLY B O 1
ATOM 8419 N N . ILE B 1 520 ? 16.5 12.273 15.625 1 98.75 520 ILE B N 1
ATOM 8420 C CA . ILE B 1 520 ? 16.922 12.695 14.297 1 98.75 520 ILE B CA 1
ATOM 8421 C C . ILE B 1 520 ? 15.703 12.805 13.383 1 98.75 520 ILE B C 1
ATOM 8423 O O . ILE B 1 520 ? 14.836 11.93 13.383 1 98.75 520 ILE B O 1
ATOM 8427 N N . ARG B 1 521 ? 15.547 13.867 12.68 1 98.75 521 ARG B N 1
ATOM 8428 C CA . ARG B 1 521 ? 14.594 14.07 11.594 1 98.75 521 ARG B CA 1
ATOM 8429 C C . ARG B 1 521 ? 15.164 15.008 10.531 1 98.75 521 ARG B C 1
ATOM 8431 O O . ARG B 1 521 ? 15.875 15.961 10.859 1 98.75 521 ARG B O 1
ATOM 8438 N N . ILE B 1 522 ? 15.062 14.695 9.359 1 98.88 522 ILE B N 1
ATOM 8439 C CA . ILE B 1 522 ? 15.414 15.531 8.211 1 98.88 522 ILE B CA 1
ATOM 8440 C C . ILE B 1 522 ? 14.195 15.742 7.324 1 98.88 522 ILE B C 1
ATOM 8442 O O . ILE B 1 522 ? 13.57 14.773 6.879 1 98.88 522 ILE B O 1
ATOM 8446 N N . GLU B 1 523 ? 13.859 16.969 7.098 1 98.81 523 GLU B N 1
ATOM 8447 C CA . GLU B 1 523 ? 12.602 17.219 6.402 1 98.81 523 GLU B CA 1
ATOM 8448 C C . GLU B 1 523 ? 12.766 18.297 5.332 1 98.81 523 GLU B C 1
ATOM 8450 O O . GLU B 1 523 ? 13.344 19.359 5.59 1 98.81 523 GLU B O 1
ATOM 8455 N N . ASN B 1 524 ? 12.398 18.016 4.148 1 98.88 524 ASN B N 1
ATOM 8456 C CA . ASN B 1 524 ? 12.156 18.953 3.057 1 98.88 524 ASN B CA 1
ATOM 8457 C C . ASN B 1 524 ? 10.719 18.875 2.559 1 98.88 524 ASN B C 1
ATOM 8459 O O . ASN B 1 524 ? 10.07 17.828 2.688 1 98.88 524 ASN B O 1
ATOM 8463 N N . LEU B 1 525 ? 10.25 19.969 2.057 1 98.94 525 LEU B N 1
ATOM 8464 C CA . LEU B 1 525 ? 9.008 19.891 1.285 1 98.94 525 LEU B CA 1
ATOM 8465 C C . LEU B 1 525 ? 9.297 19.578 -0.178 1 98.94 525 LEU B C 1
ATOM 8467 O O . LEU B 1 525 ? 10.32 20.016 -0.721 1 98.94 525 LEU B O 1
ATOM 8471 N N . ILE B 1 526 ? 8.383 18.828 -0.729 1 98.94 526 ILE B N 1
ATOM 8472 C CA . ILE B 1 526 ? 8.523 18.406 -2.119 1 98.94 526 ILE B CA 1
ATOM 8473 C C . ILE B 1 526 ? 7.211 18.641 -2.865 1 98.94 526 ILE B C 1
ATOM 8475 O O . ILE B 1 526 ? 6.133 18.594 -2.268 1 98.94 526 ILE B O 1
ATOM 8479 N N . LEU B 1 527 ? 7.297 18.938 -4.16 1 98.88 527 LEU B N 1
ATOM 8480 C CA . LEU B 1 527 ? 6.176 19.172 -5.07 1 98.88 527 LEU B CA 1
ATOM 8481 C C . LEU B 1 527 ? 6.09 18.047 -6.109 1 98.88 527 LEU B C 1
ATOM 8483 O O . LEU B 1 527 ? 7.078 17.75 -6.781 1 98.88 527 LEU B O 1
ATOM 8487 N N . VAL B 1 528 ? 4.945 17.359 -6.246 1 98.88 528 VAL B N 1
ATOM 8488 C CA . VAL B 1 528 ? 4.75 16.312 -7.254 1 98.88 528 VAL B CA 1
ATOM 8489 C C . VAL B 1 528 ? 4.668 16.953 -8.641 1 98.88 528 VAL B C 1
ATOM 8491 O O . VAL B 1 528 ? 3.904 17.891 -8.859 1 98.88 528 VAL B O 1
ATOM 8494 N N . THR B 1 529 ? 5.422 16.5 -9.531 1 98.62 529 THR B N 1
ATOM 8495 C CA . THR B 1 529 ? 5.418 17 -10.906 1 98.62 529 THR B CA 1
ATOM 8496 C C . THR B 1 529 ? 5.469 15.852 -11.906 1 98.62 529 THR B C 1
ATOM 8498 O O . THR B 1 529 ? 5.711 14.703 -11.523 1 98.62 529 THR B O 1
ATOM 8501 N N . GLU B 1 530 ? 5.203 16.125 -13.156 1 98.19 530 GLU B N 1
ATOM 8502 C CA . GLU B 1 530 ? 5.391 15.156 -14.219 1 98.19 530 GLU B CA 1
ATOM 8503 C C . GLU B 1 530 ? 6.867 14.812 -14.398 1 98.19 530 GLU B C 1
ATOM 8505 O O . GLU B 1 530 ? 7.723 15.703 -14.375 1 98.19 530 GLU B O 1
ATOM 8510 N N . ALA B 1 531 ? 7.16 13.57 -14.492 1 97.94 531 ALA B N 1
ATOM 8511 C CA . ALA B 1 531 ? 8.547 13.18 -14.727 1 97.94 531 ALA B CA 1
ATOM 8512 C C . ALA B 1 531 ? 8.938 13.383 -16.188 1 97.94 531 ALA B C 1
ATOM 8514 O O . ALA B 1 531 ? 8.141 13.117 -17.094 1 97.94 531 ALA B O 1
ATOM 8515 N N . PRO B 1 532 ? 10.117 13.875 -16.453 1 97 532 PRO B N 1
ATOM 8516 C CA . PRO B 1 532 ? 10.578 13.938 -17.844 1 97 532 PRO B CA 1
ATOM 8517 C C . PRO B 1 532 ? 10.625 12.57 -18.516 1 97 532 PRO B C 1
ATOM 8519 O O . PRO B 1 532 ? 10.828 11.555 -17.844 1 97 532 PRO B O 1
ATOM 8522 N N . LYS B 1 533 ? 10.469 12.531 -19.828 1 95.69 533 LYS B N 1
ATOM 8523 C CA . LYS B 1 533 ? 10.523 11.281 -20.578 1 95.69 533 LYS B CA 1
ATOM 8524 C C . LYS B 1 533 ? 11.883 10.602 -20.422 1 95.69 533 LYS B C 1
ATOM 8526 O O . LYS B 1 533 ? 12.922 11.266 -20.406 1 95.69 533 LYS B O 1
ATOM 8531 N N . LEU B 1 534 ? 11.883 9.359 -20.172 1 94 534 LEU B N 1
ATOM 8532 C CA . LEU B 1 534 ? 13.07 8.531 -19.969 1 94 534 LEU B CA 1
ATOM 8533 C C . LEU B 1 534 ? 12.75 7.059 -20.203 1 94 534 LEU B C 1
ATOM 8535 O O . LEU B 1 534 ? 11.609 6.625 -20.031 1 94 534 LEU B O 1
ATOM 8539 N N . GLY B 1 535 ? 13.719 6.34 -20.688 1 94.5 535 GLY B N 1
ATOM 8540 C CA . GLY B 1 535 ? 13.539 4.902 -20.812 1 94.5 535 GLY B CA 1
ATOM 8541 C C . GLY B 1 535 ? 12.383 4.523 -21.719 1 94.5 535 GLY B C 1
ATOM 8542 O O . GLY B 1 535 ? 12.32 4.949 -22.875 1 94.5 535 GLY B O 1
ATOM 8543 N N . ASP B 1 536 ? 11.414 3.836 -21.188 1 92.69 536 ASP B N 1
ATOM 8544 C CA . ASP B 1 536 ? 10.297 3.324 -21.969 1 92.69 536 ASP B CA 1
ATOM 8545 C C . ASP B 1 536 ? 9.219 4.391 -22.156 1 92.69 536 ASP B C 1
ATOM 8547 O O . ASP B 1 536 ? 8.141 4.109 -22.688 1 92.69 536 ASP B O 1
ATOM 8551 N N . ASN B 1 537 ? 9.531 5.621 -21.672 1 93.12 537 ASN B N 1
ATOM 8552 C CA . ASN B 1 537 ? 8.609 6.75 -21.781 1 93.12 537 ASN B CA 1
ATOM 8553 C C . ASN B 1 537 ? 7.273 6.445 -21.125 1 93.12 537 ASN B C 1
ATOM 8555 O O . ASN B 1 537 ? 6.215 6.719 -21.688 1 93.12 537 ASN B O 1
ATOM 8559 N N . ARG B 1 538 ? 7.355 5.84 -20 1 93.88 538 ARG B N 1
ATOM 8560 C CA . ARG B 1 538 ? 6.16 5.543 -19.219 1 93.88 538 ARG B CA 1
ATOM 8561 C C . ARG B 1 538 ? 5.625 6.797 -18.531 1 93.88 538 ARG B C 1
ATOM 8563 O O . ARG B 1 538 ? 6.363 7.766 -18.344 1 93.88 538 ARG B O 1
ATOM 8570 N N . ASP B 1 539 ? 4.324 6.867 -18.266 1 96.81 539 ASP B N 1
ATOM 8571 C CA . ASP B 1 539 ? 3.693 7.977 -17.562 1 96.81 539 ASP B CA 1
ATOM 8572 C C . ASP B 1 539 ? 4.043 7.945 -16.078 1 96.81 539 ASP B C 1
ATOM 8574 O O . ASP B 1 539 ? 3.307 7.367 -15.266 1 96.81 539 ASP B O 1
ATOM 8578 N N . HIS B 1 540 ? 5.18 8.633 -15.758 1 98.06 540 HIS B N 1
ATOM 8579 C CA . HIS B 1 540 ? 5.699 8.648 -14.398 1 98.06 540 HIS B CA 1
ATOM 8580 C C . HIS B 1 540 ? 5.609 10.047 -13.789 1 98.06 540 HIS B C 1
ATOM 8582 O O . HIS B 1 540 ? 5.512 11.039 -14.516 1 98.06 540 HIS B O 1
ATOM 8588 N N . LEU B 1 541 ? 5.551 10.094 -12.508 1 98.75 541 LEU B N 1
ATOM 8589 C CA . LEU B 1 541 ? 5.66 11.305 -11.703 1 98.75 541 LEU B CA 1
ATOM 8590 C C . LEU B 1 541 ? 6.98 11.336 -10.938 1 98.75 541 LEU B C 1
ATOM 8592 O O . LEU B 1 541 ? 7.684 10.32 -10.867 1 98.75 541 LEU B O 1
ATOM 8596 N N . CYS B 1 542 ? 7.344 12.453 -10.5 1 98.62 542 CYS B N 1
ATOM 8597 C CA . CYS B 1 542 ? 8.523 12.641 -9.664 1 98.62 542 CYS B CA 1
ATOM 8598 C C . CYS B 1 542 ? 8.352 13.836 -8.734 1 98.62 542 CYS B C 1
ATOM 8600 O O . CYS B 1 542 ? 7.254 14.391 -8.633 1 98.62 542 CYS B O 1
ATOM 8602 N N . PHE B 1 543 ? 9.383 14.211 -7.965 1 98.75 543 PHE B N 1
ATOM 8603 C CA . PHE B 1 543 ? 9.289 15.289 -6.988 1 98.75 543 PHE B CA 1
ATOM 8604 C C . PHE B 1 543 ? 10.266 16.406 -7.316 1 98.75 543 PHE B C 1
ATOM 8606 O O . PHE B 1 543 ? 11.391 16.156 -7.758 1 98.75 543 PHE B O 1
ATOM 8613 N N . GLU B 1 544 ? 9.789 17.562 -7.105 1 98.69 544 GLU B N 1
ATOM 8614 C CA . GLU B 1 544 ? 10.633 18.766 -7.055 1 98.69 544 GLU B CA 1
ATOM 8615 C C . GLU B 1 544 ? 10.875 19.203 -5.617 1 98.69 544 GLU B C 1
ATOM 8617 O O . GLU B 1 544 ? 9.93 19.375 -4.844 1 98.69 544 GLU B O 1
ATOM 8622 N N . THR B 1 545 ? 12.117 19.375 -5.211 1 98.69 545 THR B N 1
ATOM 8623 C CA . THR B 1 545 ? 12.445 19.859 -3.879 1 98.69 545 THR B CA 1
ATOM 8624 C C . THR B 1 545 ? 12.148 21.359 -3.768 1 98.69 545 THR B C 1
ATOM 8626 O O . THR B 1 545 ? 12.555 22.141 -4.629 1 98.69 545 THR B O 1
ATOM 8629 N N . LEU B 1 546 ? 11.477 21.703 -2.674 1 98.88 546 LEU B N 1
ATOM 8630 C CA . LEU B 1 546 ? 11.148 23.109 -2.459 1 98.88 546 LEU B CA 1
ATOM 8631 C C . LEU B 1 546 ? 12.062 23.719 -1.402 1 98.88 546 LEU B C 1
ATOM 8633 O O . LEU B 1 546 ? 12.336 24.922 -1.44 1 98.88 546 LEU B O 1
ATOM 8637 N N . THR B 1 547 ? 12.523 22.922 -0.44 1 98.88 547 THR B N 1
ATOM 8638 C CA . THR B 1 547 ? 13.297 23.406 0.699 1 98.88 547 THR B CA 1
ATOM 8639 C C . THR B 1 547 ? 14.789 23.438 0.356 1 98.88 547 THR B C 1
ATOM 8641 O O . THR B 1 547 ? 15.367 22.438 -0.055 1 98.88 547 THR B O 1
ATOM 8644 N N . TRP B 1 548 ? 15.445 24.578 0.576 1 98.81 548 TRP B N 1
ATOM 8645 C CA . TRP B 1 548 ? 16.859 24.75 0.243 1 98.81 548 TRP B CA 1
ATOM 8646 C C . TRP B 1 548 ? 17.641 25.25 1.447 1 98.81 548 TRP B C 1
ATOM 8648 O O . TRP B 1 548 ? 17.906 26.453 1.562 1 98.81 548 TRP B O 1
ATOM 8658 N N . VA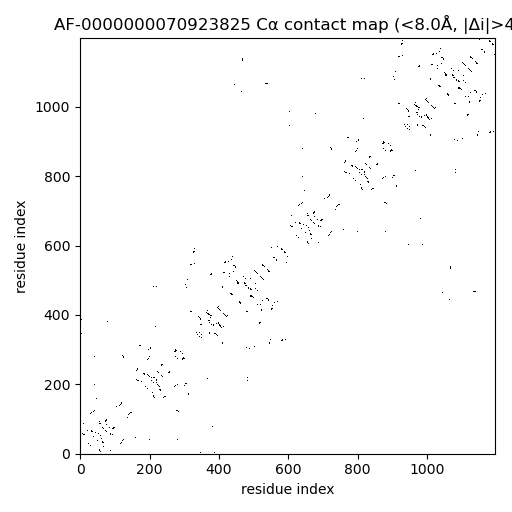L B 1 549 ? 17.984 24.406 2.322 1 98.94 549 VAL B N 1
ATOM 8659 C CA . VAL B 1 549 ? 18.781 24.641 3.52 1 98.94 549 VAL B CA 1
ATOM 8660 C C . VAL B 1 549 ? 19.766 23.484 3.705 1 98.94 549 VAL B C 1
ATOM 8662 O O . VAL B 1 549 ? 19.422 22.328 3.529 1 98.94 549 VAL B O 1
ATOM 8665 N N . PRO B 1 550 ? 21 23.781 4 1 98.75 550 PRO B N 1
ATOM 8666 C CA . PRO B 1 550 ? 22 22.719 4.047 1 98.75 550 PRO B CA 1
ATOM 8667 C C . PRO B 1 550 ? 21.672 21.641 5.086 1 98.75 550 PRO B C 1
ATOM 8669 O O . PRO B 1 550 ? 21 21.938 6.078 1 98.75 550 PRO B O 1
ATOM 8672 N N . ILE B 1 551 ? 22.078 20.438 4.84 1 98.81 551 ILE B N 1
ATOM 8673 C CA . ILE B 1 551 ? 22.062 19.297 5.746 1 98.81 551 ILE B CA 1
ATOM 8674 C C . ILE B 1 551 ? 23.422 19.141 6.402 1 98.81 551 ILE B C 1
ATOM 8676 O O . ILE B 1 551 ? 24.453 19.234 5.734 1 98.81 551 ILE B O 1
ATOM 8680 N N . ASP B 1 552 ? 23.516 18.969 7.664 1 98.56 552 ASP B N 1
ATOM 8681 C CA . ASP B 1 552 ? 24.766 18.953 8.422 1 98.56 552 ASP B CA 1
ATOM 8682 C C . ASP B 1 552 ? 25.672 17.812 7.977 1 98.56 552 ASP B C 1
ATOM 8684 O O . ASP B 1 552 ? 25.516 16.672 8.422 1 98.56 552 ASP B O 1
ATOM 8688 N N . ARG B 1 553 ? 26.656 18.125 7.289 1 97.5 553 ARG B N 1
ATOM 8689 C CA . ARG B 1 553 ? 27.547 17.125 6.691 1 97.5 553 ARG B CA 1
ATOM 8690 C C . ARG B 1 553 ? 28.328 16.375 7.758 1 97.5 553 ARG B C 1
ATOM 8692 O O . ARG B 1 553 ? 28.781 15.25 7.531 1 97.5 553 ARG B O 1
ATOM 8699 N N . ARG B 1 554 ? 28.609 16.938 8.938 1 97.19 554 ARG B N 1
ATOM 8700 C CA . ARG B 1 554 ? 29.375 16.328 10.008 1 97.19 554 ARG B CA 1
ATOM 8701 C C . ARG B 1 554 ? 28.719 15.055 10.516 1 97.19 554 ARG B C 1
ATOM 8703 O O . ARG B 1 554 ? 29.359 14.219 11.148 1 97.19 554 ARG B O 1
ATOM 8710 N N . LEU B 1 555 ? 27.359 14.906 10.188 1 98.62 555 LEU B N 1
ATOM 8711 C CA . LEU B 1 555 ? 26.594 13.781 10.688 1 98.62 555 LEU B CA 1
ATOM 8712 C C . LEU B 1 555 ? 26.5 12.68 9.633 1 98.62 555 LEU B C 1
ATOM 8714 O O . LEU B 1 555 ? 25.906 11.625 9.883 1 98.62 555 LEU B O 1
ATOM 8718 N N . ILE B 1 556 ? 27.125 12.844 8.492 1 98.56 556 ILE B N 1
ATOM 8719 C CA . ILE B 1 556 ? 26.969 11.914 7.379 1 98.56 556 ILE B CA 1
ATOM 8720 C C . ILE B 1 556 ? 28.156 10.953 7.336 1 98.56 556 ILE B C 1
ATOM 8722 O O . ILE B 1 556 ? 29.312 11.375 7.273 1 98.56 556 ILE B O 1
ATOM 8726 N N . VAL B 1 557 ? 27.859 9.688 7.465 1 98.12 557 VAL B N 1
ATOM 8727 C CA . VAL B 1 557 ? 28.859 8.664 7.199 1 98.12 557 VAL B CA 1
ATOM 8728 C C . VAL B 1 557 ? 28.938 8.383 5.695 1 98.12 557 VAL B C 1
ATOM 8730 O O . VAL B 1 557 ? 28.203 7.539 5.184 1 98.12 557 VAL B O 1
ATOM 8733 N N . VAL B 1 558 ? 29.875 8.938 5.039 1 97.38 558 VAL B N 1
ATOM 8734 C CA . VAL B 1 558 ? 29.953 8.969 3.584 1 97.38 558 VAL B CA 1
ATOM 8735 C C . VAL B 1 558 ? 30.062 7.547 3.039 1 97.38 558 VAL B C 1
ATOM 8737 O O . VAL B 1 558 ? 29.484 7.227 2 1 97.38 558 VAL B O 1
ATOM 8740 N N . GLU B 1 559 ? 30.703 6.668 3.734 1 95.25 559 GLU B N 1
ATOM 8741 C CA . GLU B 1 559 ? 30.953 5.301 3.289 1 95.25 559 GLU B CA 1
ATOM 8742 C C . GLU B 1 559 ? 29.656 4.5 3.217 1 95.25 559 GLU B C 1
ATOM 8744 O O . GLU B 1 559 ? 29.609 3.453 2.568 1 95.25 559 GLU B O 1
ATOM 8749 N N . MET B 1 560 ? 28.656 5 3.867 1 96.12 560 MET B N 1
ATOM 8750 C CA . MET B 1 560 ? 27.375 4.301 3.883 1 96.12 560 MET B CA 1
ATOM 8751 C C . MET B 1 560 ? 26.531 4.68 2.668 1 96.12 560 MET B C 1
ATOM 8753 O O . MET B 1 560 ? 25.547 4.012 2.363 1 96.12 560 MET B O 1
ATOM 8757 N N . LEU B 1 561 ? 26.906 5.719 1.952 1 96.19 561 LEU B N 1
ATOM 8758 C CA . LEU B 1 561 ? 26.109 6.227 0.841 1 96.19 561 LEU B CA 1
ATOM 8759 C C . LEU B 1 561 ? 26.5 5.543 -0.465 1 96.19 561 LEU B C 1
ATOM 8761 O O . LEU B 1 561 ? 27.672 5.273 -0.703 1 96.19 561 LEU B O 1
ATOM 8765 N N . SER B 1 562 ? 25.547 5.242 -1.275 1 92.69 562 SER B N 1
ATOM 8766 C CA . SER B 1 562 ? 25.812 4.867 -2.662 1 92.69 562 SER B CA 1
ATOM 8767 C C . SER B 1 562 ? 26.234 6.078 -3.492 1 92.69 562 SER B C 1
ATOM 8769 O O . SER B 1 562 ? 26.125 7.219 -3.033 1 92.69 562 SER B O 1
ATOM 8771 N N . GLN B 1 563 ? 26.641 5.828 -4.691 1 92.75 563 GLN B N 1
ATOM 8772 C CA . GLN B 1 563 ? 27.078 6.914 -5.566 1 92.75 563 GLN B CA 1
ATOM 8773 C C . GLN B 1 563 ? 25.906 7.84 -5.902 1 92.75 563 GLN B C 1
ATOM 8775 O O . GLN B 1 563 ? 26.031 9.062 -5.828 1 92.75 563 GLN B O 1
ATOM 8780 N N . PRO B 1 564 ? 24.75 7.27 -6.203 1 94.62 564 PRO B N 1
ATOM 8781 C CA . PRO B 1 564 ? 23.625 8.164 -6.488 1 94.62 564 PRO B CA 1
ATOM 8782 C C . PRO B 1 564 ? 23.203 8.992 -5.277 1 94.62 564 PRO B C 1
ATOM 8784 O O . PRO B 1 564 ? 22.797 10.148 -5.426 1 94.62 564 PRO B O 1
ATOM 8787 N N . GLU B 1 565 ? 23.297 8.453 -4.09 1 96.69 565 GLU B N 1
ATOM 8788 C CA . GLU B 1 565 ? 22.969 9.188 -2.873 1 96.69 565 GLU B CA 1
ATOM 8789 C C . GLU B 1 565 ? 23.938 10.344 -2.643 1 96.69 565 GLU B C 1
ATOM 8791 O O . GLU B 1 565 ? 23.516 11.461 -2.326 1 96.69 565 GLU B O 1
ATOM 8796 N N . ARG B 1 566 ? 25.203 10.07 -2.787 1 97.12 566 ARG B N 1
ATOM 8797 C CA . ARG B 1 566 ? 26.219 11.109 -2.639 1 97.12 566 ARG B CA 1
ATOM 8798 C C . ARG B 1 566 ? 26.031 12.211 -3.68 1 97.12 566 ARG B C 1
ATOM 8800 O O . ARG B 1 566 ? 26.141 13.398 -3.365 1 97.12 566 ARG B O 1
ATOM 8807 N N . ALA B 1 567 ? 25.766 11.766 -4.891 1 97.56 567 ALA B N 1
ATOM 8808 C CA . ALA B 1 567 ? 25.531 12.727 -5.969 1 97.56 567 ALA B CA 1
ATOM 8809 C C . ALA B 1 567 ? 24.328 13.617 -5.672 1 97.56 567 ALA B C 1
ATOM 8811 O O . ALA B 1 567 ? 24.344 14.805 -5.992 1 97.56 567 ALA B O 1
ATOM 8812 N N . TRP B 1 568 ? 23.344 13.055 -5.117 1 98.12 568 TRP B N 1
ATOM 8813 C CA . TRP B 1 568 ? 22.156 13.836 -4.789 1 98.12 568 TRP B CA 1
ATOM 8814 C C . TRP B 1 568 ? 22.469 14.898 -3.742 1 98.12 568 TRP B C 1
ATOM 8816 O O . TRP B 1 568 ? 22.047 16.047 -3.873 1 98.12 568 TRP B O 1
ATOM 8826 N N . ILE B 1 569 ? 23.188 14.523 -2.656 1 98.56 569 ILE B N 1
ATOM 8827 C CA . ILE B 1 569 ? 23.531 15.461 -1.587 1 98.56 569 ILE B CA 1
ATOM 8828 C C . ILE B 1 569 ? 24.359 16.609 -2.15 1 98.56 569 ILE B C 1
ATOM 8830 O O . ILE B 1 569 ? 24.109 17.781 -1.85 1 98.56 569 ILE B O 1
ATOM 8834 N N . ASP B 1 570 ? 25.344 16.25 -2.988 1 98.69 570 ASP B N 1
ATOM 8835 C CA . ASP B 1 570 ? 26.203 17.266 -3.576 1 98.69 570 ASP B CA 1
ATOM 8836 C C . ASP B 1 570 ? 25.422 18.203 -4.473 1 98.69 570 ASP B C 1
ATOM 8838 O O . ASP B 1 570 ? 25.609 19.422 -4.434 1 98.69 570 ASP B O 1
ATOM 8842 N N . SER B 1 571 ? 24.531 17.625 -5.254 1 98.69 571 SER B N 1
ATOM 8843 C CA . SER B 1 571 ? 23.703 18.438 -6.129 1 98.69 571 SER B CA 1
ATOM 8844 C C . SER B 1 571 ? 22.75 19.312 -5.324 1 98.69 571 SER B C 1
ATOM 8846 O O . SER B 1 571 ? 22.516 20.469 -5.684 1 98.69 571 SER B O 1
ATOM 8848 N N . TYR B 1 572 ? 22.188 18.75 -4.336 1 98.75 572 TYR B N 1
ATOM 8849 C CA . TYR B 1 572 ? 21.297 19.484 -3.453 1 98.75 572 TYR B CA 1
ATOM 8850 C C . TYR B 1 572 ? 22.016 20.672 -2.82 1 98.75 572 TYR B C 1
ATOM 8852 O O . TYR B 1 572 ? 21.531 21.797 -2.852 1 98.75 572 TYR B O 1
ATOM 8860 N N . HIS B 1 573 ? 23.172 20.453 -2.217 1 98.81 573 HIS B N 1
ATOM 8861 C CA . HIS B 1 573 ? 23.953 21.5 -1.569 1 98.81 573 HIS B CA 1
ATOM 8862 C C . HIS B 1 573 ? 24.406 22.562 -2.574 1 98.81 573 HIS B C 1
ATOM 8864 O O . HIS B 1 573 ? 24.422 23.75 -2.26 1 98.81 573 HIS B O 1
ATOM 8870 N N . ALA B 1 574 ? 24.766 22.078 -3.746 1 98.81 574 ALA B N 1
ATOM 8871 C CA . ALA B 1 574 ? 25.078 23.047 -4.797 1 98.81 574 ALA B CA 1
ATOM 8872 C C . ALA B 1 574 ? 23.875 23.938 -5.109 1 98.81 574 ALA B C 1
ATOM 8874 O O . ALA B 1 574 ? 24.031 25.125 -5.355 1 98.81 574 ALA B O 1
ATOM 8875 N N . GLY B 1 575 ? 22.734 23.312 -5.176 1 98.75 575 GLY B N 1
ATOM 8876 C CA . GLY B 1 575 ? 21.5 24.078 -5.375 1 98.75 575 GLY B CA 1
ATOM 8877 C C . GLY B 1 575 ? 21.219 25.062 -4.258 1 98.75 575 GLY B C 1
ATOM 8878 O O . GLY B 1 575 ? 20.797 26.188 -4.512 1 98.75 575 GLY B O 1
ATOM 8879 N N . VAL B 1 576 ? 21.453 24.625 -3.004 1 98.88 576 VAL B N 1
ATOM 8880 C CA . VAL B 1 576 ? 21.297 25.516 -1.859 1 98.88 576 VAL B CA 1
ATOM 8881 C C . VAL B 1 576 ? 22.203 26.719 -2.025 1 98.88 576 VAL B C 1
ATOM 8883 O O . VAL B 1 576 ? 21.766 27.859 -1.874 1 98.88 576 VAL B O 1
ATOM 8886 N N . LEU B 1 577 ? 23.453 26.469 -2.291 1 98.75 577 LEU B N 1
ATOM 8887 C CA . LEU B 1 577 ? 24.422 27.547 -2.445 1 98.75 577 LEU B CA 1
ATOM 8888 C C . LEU B 1 577 ? 24 28.484 -3.568 1 98.75 577 LEU B C 1
ATOM 8890 O O . LEU B 1 577 ? 24.078 29.719 -3.424 1 98.75 577 LEU B O 1
ATOM 8894 N N . ALA B 1 578 ? 23.547 27.938 -4.676 1 98.69 578 ALA B N 1
ATOM 8895 C CA . ALA B 1 578 ? 23.188 28.734 -5.852 1 98.69 578 ALA B CA 1
ATOM 8896 C C . ALA B 1 578 ? 21.953 29.578 -5.582 1 98.69 578 ALA B C 1
ATOM 8898 O O . ALA B 1 578 ? 21.859 30.719 -6.047 1 98.69 578 ALA B O 1
ATOM 8899 N N . ARG B 1 579 ? 20.984 29.078 -4.867 1 98.75 579 ARG B N 1
ATOM 8900 C CA . ARG B 1 579 ? 19.703 29.734 -4.707 1 98.75 579 ARG B CA 1
ATOM 8901 C C . ARG B 1 579 ? 19.703 30.656 -3.484 1 98.75 579 ARG B C 1
ATOM 8903 O O . ARG B 1 579 ? 19.078 31.719 -3.502 1 98.75 579 ARG B O 1
ATOM 8910 N N . ILE B 1 580 ? 20.375 30.219 -2.402 1 98.88 580 ILE B N 1
ATOM 8911 C CA . ILE B 1 580 ? 20.297 30.922 -1.13 1 98.88 580 ILE B CA 1
ATOM 8912 C C . ILE B 1 580 ? 21.5 31.859 -0.982 1 98.88 580 ILE B C 1
ATOM 8914 O O . ILE B 1 580 ? 21.391 32.938 -0.369 1 98.88 580 ILE B O 1
ATOM 8918 N N . GLY B 1 581 ? 22.625 31.547 -1.496 1 98.56 581 GLY B N 1
ATOM 8919 C CA . GLY B 1 581 ? 23.859 32.312 -1.379 1 98.56 581 GLY B CA 1
ATOM 8920 C C . GLY B 1 581 ? 23.641 33.812 -1.651 1 98.56 581 GLY B C 1
ATOM 8921 O O . GLY B 1 581 ? 24.062 34.656 -0.855 1 98.56 581 GLY B O 1
ATOM 8922 N N . PRO B 1 582 ? 23.016 34.125 -2.754 1 98.44 582 PRO B N 1
ATOM 8923 C CA . PRO B 1 582 ? 22.828 35.531 -3.109 1 98.44 582 PRO B CA 1
ATOM 8924 C C . PRO B 1 582 ? 21.859 36.25 -2.172 1 98.44 582 PRO B C 1
ATOM 8926 O O . PRO B 1 582 ? 21.75 37.5 -2.211 1 98.44 582 PRO B O 1
ATOM 8929 N N . LEU B 1 583 ? 21.141 35.5 -1.296 1 98.5 583 LEU B N 1
ATOM 8930 C CA . LEU B 1 583 ? 20.062 36.094 -0.505 1 98.5 583 LEU B CA 1
ATOM 8931 C C . LEU B 1 583 ? 20.516 36.344 0.928 1 98.5 583 LEU B C 1
ATOM 8933 O O . LEU B 1 583 ? 19.75 36.875 1.741 1 98.5 583 LEU B O 1
ATOM 8937 N N . VAL B 1 584 ? 21.75 36 1.263 1 98.56 584 VAL B N 1
ATOM 8938 C CA . VAL B 1 584 ? 22.188 36.125 2.648 1 98.56 584 VAL B CA 1
ATOM 8939 C C . VAL B 1 584 ? 23.391 37.062 2.729 1 98.56 584 VAL B C 1
ATOM 8941 O O . VAL B 1 584 ? 23.984 37.438 1.705 1 98.56 584 VAL B O 1
ATOM 8944 N N . GLY B 1 585 ? 23.766 37.5 3.965 1 98 585 GLY B N 1
ATOM 8945 C CA . GLY B 1 585 ? 24.906 38.375 4.191 1 98 585 GLY B CA 1
ATOM 8946 C C . GLY B 1 585 ? 26.234 37.656 3.975 1 98 585 GLY B C 1
ATOM 8947 O O . GLY B 1 585 ? 26.281 36.438 3.873 1 98 585 GLY B O 1
ATOM 8948 N N . ALA B 1 586 ? 27.297 38.375 3.986 1 97.5 586 ALA B N 1
ATOM 8949 C CA . ALA B 1 586 ? 28.625 37.875 3.645 1 97.5 586 ALA B CA 1
ATOM 8950 C C . ALA B 1 586 ? 29.062 36.781 4.605 1 97.5 586 ALA B C 1
ATOM 8952 O O . ALA B 1 586 ? 29.594 35.75 4.184 1 97.5 586 ALA B O 1
ATOM 8953 N N . ALA B 1 587 ? 28.875 37 5.832 1 97.25 587 ALA B N 1
ATOM 8954 C CA . ALA B 1 587 ? 29.297 36 6.832 1 97.25 587 ALA B CA 1
ATOM 8955 C C . ALA B 1 587 ? 28.516 34.688 6.672 1 97.25 587 ALA B C 1
ATOM 8957 O O . ALA B 1 587 ? 29.109 33.625 6.762 1 97.25 587 ALA B O 1
ATOM 8958 N N . ALA B 1 588 ? 27.234 34.781 6.508 1 98.12 588 ALA B N 1
ATOM 8959 C CA . ALA B 1 588 ? 26.406 33.625 6.316 1 98.12 588 ALA B CA 1
ATOM 8960 C C . ALA B 1 588 ? 26.75 32.906 5.012 1 98.12 588 ALA B C 1
ATOM 8962 O O . ALA B 1 588 ? 26.688 31.672 4.934 1 98.12 588 ALA B O 1
ATOM 8963 N N . ARG B 1 589 ? 27.031 33.656 4.008 1 98.38 589 ARG B N 1
ATOM 8964 C CA . ARG B 1 589 ? 27.406 33.062 2.725 1 98.38 589 ARG B CA 1
ATOM 8965 C C . ARG B 1 589 ? 28.703 32.25 2.852 1 98.38 589 ARG B C 1
ATOM 8967 O O . ARG B 1 589 ? 28.812 31.172 2.279 1 98.38 589 ARG B O 1
ATOM 8974 N N . ASP B 1 590 ? 29.719 32.812 3.541 1 98.19 590 ASP B N 1
ATOM 8975 C CA . ASP B 1 590 ? 30.953 32.094 3.773 1 98.19 590 ASP B CA 1
ATOM 8976 C C . ASP B 1 590 ? 30.703 30.781 4.508 1 98.19 590 ASP B C 1
ATOM 8978 O O . ASP B 1 590 ? 31.266 29.75 4.148 1 98.19 590 ASP B O 1
ATOM 8982 N N . TRP B 1 591 ? 29.906 30.906 5.512 1 98.31 591 TRP B N 1
ATOM 8983 C CA . TRP B 1 591 ? 29.516 29.703 6.246 1 98.31 591 TRP B CA 1
ATOM 8984 C C . TRP B 1 591 ? 28.828 28.703 5.328 1 98.31 591 TRP B C 1
ATOM 8986 O O . TRP B 1 591 ? 29.094 27.5 5.41 1 98.31 591 TRP B O 1
ATOM 8996 N N . LEU B 1 592 ? 27.953 29.203 4.477 1 98.69 592 LEU B N 1
ATOM 8997 C CA . LEU B 1 592 ? 27.156 28.375 3.57 1 98.69 592 LEU B CA 1
ATOM 8998 C C . LEU B 1 592 ? 28.062 27.625 2.598 1 98.69 592 LEU B C 1
ATOM 9000 O O . LEU B 1 592 ? 27.781 26.469 2.254 1 98.69 592 LEU B O 1
ATOM 9004 N N . VAL B 1 593 ? 29.125 28.25 2.092 1 98.62 593 VAL B N 1
ATOM 9005 C CA . VAL B 1 593 ? 30.078 27.625 1.174 1 98.62 593 VAL B CA 1
ATOM 9006 C C . VAL B 1 593 ? 30.688 26.375 1.828 1 98.62 593 VAL B C 1
ATOM 9008 O O . VAL B 1 593 ? 30.781 25.328 1.198 1 98.62 593 VAL B O 1
ATOM 9011 N N . ALA B 1 594 ? 31.031 26.516 3.043 1 98 594 ALA B N 1
ATOM 9012 C CA . ALA B 1 594 ? 31.609 25.391 3.773 1 98 594 ALA B CA 1
ATOM 9013 C C . ALA B 1 594 ? 30.562 24.312 4.035 1 98 594 ALA B C 1
ATOM 9015 O O . ALA B 1 594 ? 30.844 23.125 3.893 1 98 594 ALA B O 1
ATOM 9016 N N . ALA B 1 595 ? 29.359 24.766 4.422 1 98.19 595 ALA B N 1
ATOM 9017 C CA . ALA B 1 595 ? 28.281 23.859 4.766 1 98.19 595 ALA B CA 1
ATOM 9018 C C . ALA B 1 595 ? 27.812 23.062 3.543 1 98.19 595 ALA B C 1
ATOM 9020 O O . ALA B 1 595 ? 27.297 21.953 3.674 1 98.19 595 ALA B O 1
ATOM 9021 N N . CYS B 1 596 ? 28.016 23.609 2.344 1 98.56 596 CYS B N 1
ATOM 9022 C CA . CYS B 1 596 ? 27.484 23 1.118 1 98.56 596 CYS B CA 1
ATOM 9023 C C . CYS B 1 596 ? 28.609 22.344 0.318 1 98.56 596 CYS B C 1
ATOM 9025 O O . CYS B 1 596 ? 28.422 21.984 -0.844 1 98.56 596 CYS B O 1
ATOM 9027 N N . ALA B 1 597 ? 29.812 22.203 0.904 1 98.25 597 ALA B N 1
ATOM 9028 C CA . ALA B 1 597 ? 30.938 21.578 0.204 1 98.25 597 ALA B CA 1
ATOM 9029 C C . ALA B 1 597 ? 30.609 20.141 -0.164 1 98.25 597 ALA B C 1
ATOM 9031 O O . ALA B 1 597 ? 29.938 19.422 0.593 1 98.25 597 ALA B O 1
ATOM 9032 N N . PRO B 1 598 ? 31.078 19.688 -1.299 1 97.75 598 PRO B N 1
ATOM 9033 C CA . PRO B 1 598 ? 30.812 18.312 -1.709 1 97.75 598 PRO B CA 1
ATOM 9034 C C . PRO B 1 598 ? 31.344 17.281 -0.71 1 97.75 598 PRO B C 1
ATOM 9036 O O . PRO B 1 598 ? 32.344 17.531 -0.03 1 97.75 598 PRO B O 1
ATOM 9039 N N . LEU B 1 599 ? 30.703 16.219 -0.627 1 97.44 599 LEU B N 1
ATOM 9040 C CA . LEU B 1 599 ? 31.125 15.109 0.232 1 97.44 599 LEU B CA 1
ATOM 9041 C C . LEU B 1 599 ? 32.312 14.359 -0.385 1 97.44 599 LEU B C 1
ATOM 9043 O O . LEU B 1 599 ? 32.344 14.141 -1.6 1 97.44 599 LEU B O 1
#

Sequence (1198 aa):
MFQDFTSRSTPAHGPARLALLRQAIASEGLTGFLIPRADAHQGEYVADCDARLGWLTGFTGSAGFCIVLPEVAGVFIDGRYRVQVKSEVDLGAFTPVPWPEVKAGPWLLEHLPAGGRIGFDPWLHSRKEVEDLRRALDGSAIELVETANLIDAIWTDRPAPPTATARVHPLDFAGESSAEKRGRLAAGLAKQGAQAAVLTLPDSISWLLNIRGADIPRNPVVQAFAVLQANGHLTLYAEAAKFPPEIRAHLGNEVTLRPVSAFAAGLRSLPGPVQVDPASAPHQVGRALEEAGTPVLWAEDPCIAPKARKTAAEAAGMRAAHLRDGAALVEFLAWLDTEAPKGNLTEIDVVTQLEQHRRATGQLVDISFDTICGAGPNGAIVHYRVTEATNRRVSPGELLLIDSGAQYPDGTTDITRTLAVGPVPEGAAEAFTRVLQGMIAISRARFPRGLAGRDLDALARVALWSAGMDYDHGTGHGVGAALCVHEGPARISRISDVPLAPGMILSNEPGHYREGQWGIRIENLILVTEAPKLGDNRDHLCFETLTWVPIDRRLIVVEMLSQPERAWIDSYHAGVLARIGPLVGAAARDWLVAACAPLMFQDFTSRSTPAHGPARLALLRQAIASEGLTGFLIPRADAHQGEYVADCDARLGWLTGFTGSAGFCIVLPEVAGVFIDGRYRVQVKSEVDLGAFTPVPWPEVKAGPWLLEHLPAGGRIGFDPWLHSRKEVEDLRRALDGSAIELVETANLIDAIWTDRPAPPTATARVHPLDFAGESSAEKRGRLAAGLAKQGAQAAVLTLPDSISWLLNIRGADIPRNPVVQAFAVLQANGHLTLYAEAAKFPPEIRAHLGNEVTLRPVSAFAAGLRSLPGPVQVDPASAPHQVGRALEEAGTPVLWAEDPCIAPKARKTAAEAAGMRAAHLRDGAALVEFLAWLDTEAPKGNLTEIDVVTQLEQHRRATGQLVDISFDTICGAGPNGAIVHYRVTEATNRRVSPGELLLIDSGAQYPDGTTDITRTLAVGPVPEGAAEAFTRVLQGMIAISRARFPRGLAGRDLDALARVALWSAGMDYDHGTGHGVGAALCVHEGPARISRISDVPLAPGMILSNEPGHYREGQWGIRIENLILVTEAPKLGDNRDHLCFETLTWVPIDRRLIVVEMLSQPERAWIDSYHAGVLARIGPLVGAAARDWLVAACAPL